Protein AF-A0A9D7H8Z6-F1 (afdb_monomer)

Secondary structure (DSSP, 8-state):
---------------------------SSHHHHHHHHHHHHS--TT-SS-SSS--SSS--IIIIIIHHHHHHHTHHHH-STTSGGG---SSHHHHHH-B-SS-TT-SSS---SGGG--SHHHHHHTT-B-SSTTGGGSHHHHHHHHHHHH--TT---HHHHHTTTT-TTTT------STTHHHHHHTSTT-SSSTTSPPPPHHHHHHHHHHHHTT-----HHHHHHHHS-S-HHHHHHHHHHHHSS-HHHHHHHHHHHHHHTTSEEE---STTT-S-EEEEEEES-SSSS--B---SSTTS--SS--EEEEEE--SPPBTTS--EEE-SHHHHHHHHHHHSS--PPPSS-S---TT--HHHHTTTS-HHHHHHHHHHTHHHHHHHHHHTT-SS-HHHHTTS-SEEEEEEB-TTT-HHHH-TTTT-SSSGGG-SSS--HHHHHHHHHHHHHHHHHH-TT-B-GGGB--GGGT-GGGEEEEEEETTEEEEEES--SSPPS-EEEE-HHHHHHHHIIIIIS--TTS-HHHHHHHHHHHHHHHHHHHHHHHHTS-HHHHHHHHHHHS-SS---S--S---TT--B---S--SSSHHHHHHHHHHHHH-HHHH--SBTT--TTSPPPPPPSS--SHHHHHHHHHGGGSTT-TTTTTS-SEEEEEEE-SS-EEEEEEEEE--BS-S-TTT-SSTTB-TTT-EEEEEES---S---EEEEEEGGGHHHHHHHHTS-HHHHHHHHHHHB--TT-THHHHHHHHHHHHHHHH-GGG--B---TTPPPPTTTS-----

pLDDT: mean 84.65, std 17.03, range [24.58, 98.62]

Nearest PDB structures (foldseek):
  2hpw-assembly1_A  TM=4.944E-01  e=7.925E+00  Clytia gregaria
  2awj-assembly1_A  TM=4.797E-01  e=8.733E+00  Aequorea victoria
  7s7v-assembly3_C  TM=4.028E-01  e=8.319E+00  Thermoanaerobacter sp. X513

Sequence (788 aa):
MSRFALSLAAVLALGAAALTTACQSSGETDDAEEGALRKRESASLFRPGNRFAGWGGEHDRYLDDVQPLLGKRCVTCHGCSSSPCQLKLTSFEGVKRGSNPHGFFSTQGPPTRLKDGVTEADWTAKGFYSVVTGGDQSIMSKLVAHGKQHNAPGFDLAPAYSIYAQRAELLAFACVDQAGELDERLAKKGTGMPLGLPALTDDEAGVLLRWLKDGAEGPSEANQKTLERPRDEAKVAEWESFLNDGDARWHHAMQYVYEHVFFGKFHFDDSAKGRGDFFELVRARERTGPIHELVTEAPGDDPGAPYFFRLKKFTPLVSAKDHIVFNADASLMARWKALFGGDWAAPTAPSRGRAGQNPFAFFEAIPAPARYQFMLDNAHALIDAMVKGDVCTGSQATSAIRDRFFTVFMKPSSDPSAKDPKLGRASYEHLDPTDPSPMRDAALEEAFEQALRREKPEGLSESDIWDGDKKDKNAWVTVLRHDTNSSAHQGPAGQLADTVWVLDYANFERLYYALVALYKPWGPMGQKATAWQTMAQVRSHSEDLFLMLMPEGKRDELRKSFTPGFSTPAATPMRGAGYPSAVQDLDGARPVAHMVSKLRTYLGPEIARGDGLEGDPMVALPASPARIATPADADAALALLAAKSTALAAVLPEVTWLTVDTGNEKLRYTLVANRIFGSSRRTVDAESVHRPELDSVSVIRGRRGGFPQLFLTVPMAQLAAFVAAANGAPAERAALRTKYEIARNSPAFWATLDEEHERAIKDEPLHAGIIDTSAYVWPLELQPSRGR

Structure (mmCIF, N/CA/C/O backbone):
data_AF-A0A9D7H8Z6-F1
#
_entry.id   AF-A0A9D7H8Z6-F1
#
loop_
_atom_site.group_PDB
_atom_site.id
_atom_site.type_symbol
_atom_site.label_atom_id
_atom_site.label_alt_id
_atom_site.label_comp_id
_atom_site.label_asym_id
_atom_site.label_entity_id
_atom_site.label_seq_id
_atom_site.pdbx_PDB_ins_code
_atom_site.Cartn_x
_atom_site.Cartn_y
_atom_site.Cartn_z
_atom_site.occupancy
_atom_site.B_iso_or_equiv
_atom_site.auth_seq_id
_atom_site.auth_comp_id
_atom_site.auth_asym_id
_atom_site.auth_atom_id
_atom_site.pdbx_PDB_model_num
ATOM 1 N N . MET A 1 1 ? -45.265 -2.126 -46.407 1.00 32.84 1 MET A N 1
ATOM 2 C CA . MET A 1 1 ? -46.324 -3.141 -46.199 1.00 32.84 1 MET A CA 1
ATOM 3 C C . MET A 1 1 ? -46.424 -3.356 -44.690 1.00 32.84 1 MET A C 1
ATOM 5 O O . MET A 1 1 ? -45.373 -3.543 -44.110 1.00 32.84 1 MET A O 1
ATOM 9 N N . SER A 1 2 ? -47.531 -3.348 -43.952 1.00 29.50 2 SER A N 1
ATOM 10 C CA . SER A 1 2 ? -48.916 -2.888 -44.099 1.00 29.50 2 SER A CA 1
ATOM 11 C C . SER A 1 2 ? -49.628 -3.274 -42.780 1.00 29.50 2 SER A C 1
ATOM 13 O O . SER A 1 2 ? -49.865 -4.461 -42.624 1.00 29.50 2 SER A O 1
ATOM 15 N N . ARG A 1 3 ? -50.012 -2.287 -41.937 1.00 30.69 3 ARG A N 1
ATOM 16 C CA . ARG A 1 3 ? -51.230 -2.227 -41.059 1.00 30.69 3 ARG A CA 1
ATOM 17 C C . ARG A 1 3 ? -51.390 -3.304 -39.941 1.00 30.69 3 ARG A C 1
ATOM 19 O O . ARG A 1 3 ? -50.877 -4.397 -40.086 1.00 30.69 3 ARG A O 1
ATOM 26 N N . PHE A 1 4 ? -52.074 -3.120 -38.798 1.00 27.94 4 PHE A N 1
ATOM 27 C CA . PHE A 1 4 ? -53.003 -2.110 -38.216 1.00 27.94 4 PHE A CA 1
ATOM 28 C C . PHE A 1 4 ? -52.621 -1.842 -36.721 1.00 27.94 4 PHE A C 1
ATOM 30 O O . PHE A 1 4 ? -51.819 -2.608 -36.201 1.00 27.94 4 PHE A O 1
ATOM 37 N N . ALA A 1 5 ? -53.081 -0.861 -35.915 1.00 30.89 5 ALA A N 1
ATOM 38 C CA . ALA A 1 5 ? -53.926 0.356 -36.023 1.00 30.89 5 ALA A CA 1
ATOM 39 C C . ALA A 1 5 ? -55.239 0.387 -35.169 1.00 30.89 5 ALA A C 1
ATOM 41 O O . ALA A 1 5 ? -56.229 -0.211 -35.573 1.00 30.89 5 ALA A O 1
ATOM 42 N N . LEU A 1 6 ? -55.246 1.228 -34.105 1.00 28.03 6 LEU A N 1
ATOM 43 C CA . LEU A 1 6 ? -56.374 1.694 -33.236 1.00 28.03 6 LEU A CA 1
ATOM 44 C C . LEU A 1 6 ? -57.021 0.646 -32.280 1.00 28.03 6 LEU A C 1
ATOM 46 O O . LEU A 1 6 ? -56.835 -0.545 -32.490 1.00 28.03 6 LEU A O 1
ATOM 50 N N . SER A 1 7 ? -57.718 0.970 -31.168 1.00 25.56 7 SER A N 1
ATOM 51 C CA . SER A 1 7 ? -58.305 2.216 -30.578 1.00 25.56 7 SER A CA 1
ATOM 52 C C . SER A 1 7 ? -58.086 2.210 -29.038 1.00 25.56 7 SER A C 1
ATOM 54 O O . SER A 1 7 ? -57.935 1.133 -28.479 1.00 25.56 7 SER A O 1
ATOM 56 N N . LEU A 1 8 ? -57.949 3.289 -28.251 1.00 25.30 8 LEU A N 1
ATOM 57 C CA . LEU A 1 8 ? -58.784 4.479 -27.967 1.00 25.30 8 LEU A CA 1
ATOM 58 C C . LEU A 1 8 ? -60.210 4.206 -27.423 1.00 25.30 8 LEU A C 1
ATOM 60 O O . LEU A 1 8 ? -61.132 3.941 -28.188 1.00 25.30 8 LEU A O 1
ATOM 64 N N . ALA A 1 9 ? -60.385 4.372 -26.107 1.00 24.91 9 ALA A N 1
ATOM 65 C CA . ALA A 1 9 ? -61.652 4.589 -25.391 1.00 24.91 9 ALA A CA 1
ATOM 66 C C . ALA A 1 9 ? -61.365 5.444 -24.122 1.00 24.91 9 ALA A C 1
ATOM 68 O O . ALA A 1 9 ? -60.196 5.733 -23.855 1.00 24.91 9 ALA A O 1
ATOM 69 N N . ALA A 1 10 ? -62.381 5.935 -23.393 1.00 25.06 10 ALA A N 1
ATOM 70 C CA . ALA A 1 10 ? -62.211 7.046 -22.433 1.00 25.06 10 ALA A CA 1
ATOM 71 C C . ALA A 1 10 ? -63.343 7.180 -21.374 1.00 25.06 10 ALA A C 1
ATOM 73 O O . ALA A 1 10 ? -64.328 6.453 -21.439 1.00 25.06 10 ALA A O 1
ATOM 74 N N . VAL A 1 11 ? -63.224 8.216 -20.516 1.00 26.03 11 VAL A N 1
ATOM 75 C CA . VAL A 1 11 ? -64.275 8.891 -19.697 1.00 26.03 11 VAL A CA 1
ATOM 76 C C . VAL A 1 11 ? -64.539 8.393 -18.255 1.00 26.03 11 VAL A C 1
ATOM 78 O O . VAL A 1 11 ? -65.222 7.408 -18.014 1.00 26.03 11 VAL A O 1
ATOM 81 N N . LEU A 1 12 ? -64.025 9.195 -17.306 1.00 26.05 12 LEU A N 1
ATOM 82 C CA . LEU A 1 12 ? -64.660 9.797 -16.107 1.00 26.05 12 LEU A CA 1
ATOM 83 C C . LEU A 1 12 ? -65.990 9.242 -15.537 1.00 26.05 12 LEU A C 1
ATOM 85 O O . LEU A 1 12 ? -67.002 9.241 -16.230 1.00 26.05 12 LEU A O 1
ATOM 89 N N . ALA A 1 13 ? -66.047 9.119 -14.201 1.00 24.58 13 ALA A N 1
ATOM 90 C CA . ALA A 1 13 ? -67.107 9.721 -13.365 1.00 24.58 13 ALA A CA 1
ATOM 91 C C . ALA A 1 13 ? -66.670 9.850 -11.884 1.00 24.58 13 ALA A C 1
ATOM 93 O O . ALA A 1 13 ? -65.931 9.008 -11.381 1.00 24.58 13 ALA A O 1
ATOM 94 N N . LEU A 1 14 ? -67.129 10.900 -11.187 1.00 27.36 14 LEU A N 1
ATOM 95 C CA . LEU A 1 14 ? -66.925 11.099 -9.741 1.00 27.36 14 LEU A CA 1
ATOM 96 C C . LEU A 1 14 ? -67.995 10.368 -8.908 1.00 27.36 14 LEU A C 1
ATOM 98 O O . LEU A 1 14 ? -69.137 10.236 -9.343 1.00 27.36 14 LEU A O 1
ATOM 102 N N . GLY A 1 15 ? -67.664 10.038 -7.656 1.00 24.73 15 GLY A N 1
ATOM 103 C CA . GLY A 1 15 ? -68.623 9.707 -6.595 1.00 24.73 15 GLY A CA 1
ATOM 104 C C . GLY A 1 15 ? -68.024 10.030 -5.223 1.00 24.73 15 GLY A C 1
ATOM 105 O O . GLY A 1 15 ? -66.882 9.662 -4.962 1.00 24.73 15 GLY A O 1
ATOM 106 N N . ALA A 1 16 ? -68.748 10.761 -4.371 1.00 27.06 16 ALA A N 1
ATOM 107 C CA . ALA A 1 16 ? -68.214 11.325 -3.128 1.00 27.06 16 ALA A CA 1
ATOM 108 C C . ALA A 1 16 ? -68.903 10.790 -1.858 1.00 27.06 16 ALA A C 1
ATOM 110 O O . ALA A 1 16 ? -70.111 10.586 -1.851 1.00 27.06 16 ALA A O 1
ATOM 111 N N . ALA A 1 17 ? -68.104 10.701 -0.786 1.00 26.88 17 ALA A N 1
ATOM 112 C CA . ALA A 1 17 ? -68.449 10.800 0.640 1.00 26.88 17 ALA A CA 1
ATOM 113 C C . ALA A 1 17 ? -69.484 9.842 1.284 1.00 26.88 17 ALA A C 1
ATOM 115 O O . ALA A 1 17 ? -70.683 9.959 1.062 1.00 26.88 17 ALA A O 1
ATOM 116 N N . ALA A 1 18 ? -69.020 9.074 2.284 1.00 27.56 18 ALA A N 1
ATOM 117 C CA . ALA A 1 18 ? -69.579 9.058 3.650 1.00 27.56 18 ALA A CA 1
ATOM 118 C C . ALA A 1 18 ? -68.586 8.401 4.641 1.00 27.56 18 ALA A C 1
ATOM 120 O O . ALA A 1 18 ? -67.803 7.540 4.247 1.00 27.56 18 ALA A O 1
ATOM 121 N N . LEU A 1 19 ? -68.600 8.815 5.916 1.00 31.56 19 LEU A N 1
ATOM 122 C CA . LEU A 1 19 ? -67.718 8.287 6.972 1.00 31.56 19 LEU A CA 1
ATOM 123 C C . LEU A 1 19 ? -68.309 7.054 7.674 1.00 31.56 19 LEU A C 1
ATOM 125 O O . LEU A 1 19 ? -69.493 7.057 7.998 1.00 31.56 19 LEU A O 1
ATOM 129 N N . THR A 1 20 ? -67.441 6.135 8.113 1.00 28.88 20 THR A N 1
ATOM 130 C CA . THR A 1 20 ? -67.606 5.401 9.387 1.00 28.88 20 THR A CA 1
ATOM 131 C C . THR A 1 20 ? -66.249 5.169 10.052 1.00 28.88 20 THR A C 1
ATOM 133 O O . THR A 1 20 ? -65.306 4.722 9.406 1.00 28.88 20 THR A O 1
ATOM 136 N N . THR A 1 21 ? -66.155 5.456 11.349 1.00 31.75 21 THR A N 1
ATOM 137 C CA . THR A 1 21 ? -64.965 5.264 12.197 1.00 31.75 21 THR A CA 1
ATOM 138 C C . THR A 1 21 ? -64.833 3.832 12.722 1.00 31.75 21 THR A C 1
ATOM 140 O O . THR A 1 21 ? -65.803 3.304 13.262 1.00 31.75 21 THR A O 1
ATOM 143 N N . ALA A 1 22 ? -63.622 3.268 12.693 1.00 24.67 22 ALA A N 1
ATOM 144 C CA . ALA A 1 22 ? -63.207 2.119 13.506 1.00 24.67 22 ALA A CA 1
ATOM 145 C C . ALA A 1 22 ? -61.688 2.184 13.787 1.00 24.67 22 ALA A C 1
ATOM 147 O O . ALA A 1 22 ? -60.951 2.845 13.057 1.00 24.67 22 ALA A O 1
ATOM 148 N N . CYS A 1 23 ? -61.238 1.561 14.879 1.00 25.12 23 CYS A N 1
ATOM 149 C CA . CYS A 1 23 ? -59.942 1.832 15.514 1.00 25.12 23 CYS A CA 1
ATOM 150 C C . CYS A 1 23 ? -58.774 0.909 15.102 1.00 25.12 23 CYS A C 1
ATOM 152 O O . CYS A 1 23 ? -58.964 -0.286 14.923 1.00 25.12 23 CYS A O 1
ATOM 154 N N . GLN A 1 24 ? -57.568 1.492 15.193 1.00 26.86 24 GLN A N 1
ATOM 155 C CA . GLN A 1 24 ? -56.313 0.933 15.743 1.00 26.86 24 GLN A CA 1
ATOM 156 C C . GLN A 1 24 ? -55.455 -0.125 15.000 1.00 26.86 24 GLN A C 1
ATOM 158 O O . GLN A 1 24 ? -55.911 -1.161 14.538 1.00 26.86 24 GLN A O 1
ATOM 163 N N . SER A 1 25 ? -54.143 0.164 15.086 1.00 32.00 25 SER A N 1
ATOM 164 C CA . SER A 1 25 ? -52.954 -0.715 15.148 1.00 32.00 25 SER A CA 1
ATOM 165 C C . SER A 1 25 ? -52.559 -1.603 13.956 1.00 32.00 25 SER A C 1
ATOM 167 O O . SER A 1 25 ? -52.935 -2.770 13.914 1.00 32.00 25 SER A O 1
ATOM 169 N N . SER A 1 26 ? -51.636 -1.092 13.125 1.00 31.23 26 SER A N 1
ATOM 170 C CA . SER A 1 26 ? -50.592 -1.870 12.413 1.00 31.23 26 SER A CA 1
ATOM 171 C C . SER A 1 26 ? -49.531 -0.952 11.753 1.00 31.23 26 SER A C 1
ATOM 173 O O . SER A 1 26 ? -49.283 -1.059 10.558 1.00 31.23 26 SER A O 1
ATOM 175 N N . GLY A 1 27 ? -48.987 0.038 12.481 1.00 32.22 27 GLY A N 1
ATOM 176 C CA . GLY A 1 27 ? -48.266 1.177 11.871 1.00 32.22 27 GLY A CA 1
ATOM 177 C C . GLY A 1 27 ? -46.807 1.416 12.283 1.00 32.22 27 GLY A C 1
ATOM 178 O O . GLY A 1 27 ? -46.262 2.436 11.891 1.00 32.22 27 GLY A O 1
ATOM 179 N N . GLU A 1 28 ? -46.185 0.547 13.088 1.00 32.75 28 GLU A N 1
ATOM 180 C CA . GLU A 1 28 ? -44.805 0.764 13.587 1.00 32.75 28 GLU A CA 1
ATOM 181 C C . GLU A 1 28 ? -43.831 -0.390 13.280 1.00 32.75 28 GLU A C 1
ATOM 183 O O . GLU A 1 28 ? -42.628 -0.239 13.474 1.00 32.75 28 GLU A O 1
ATOM 188 N N . THR A 1 29 ? -44.315 -1.531 12.777 1.00 32.59 29 THR A N 1
ATOM 189 C CA . THR A 1 29 ? -43.463 -2.664 12.367 1.00 32.59 29 THR A CA 1
ATOM 190 C C . THR A 1 29 ? -42.980 -2.523 10.932 1.00 32.59 29 THR A C 1
ATOM 192 O O . THR A 1 29 ? -41.791 -2.686 10.672 1.00 32.59 29 THR A O 1
ATOM 195 N N . ASP A 1 30 ? -43.875 -2.166 10.013 1.00 31.88 30 ASP A N 1
ATOM 196 C CA . ASP A 1 30 ? -43.598 -2.237 8.577 1.00 31.88 30 ASP A CA 1
ATOM 197 C C . ASP A 1 30 ? -42.647 -1.118 8.131 1.00 31.88 30 ASP A C 1
ATOM 199 O O . ASP A 1 30 ? -41.687 -1.398 7.426 1.00 31.88 30 ASP A O 1
ATOM 203 N N . ASP A 1 31 ? -42.799 0.118 8.627 1.00 32.66 31 ASP A N 1
ATOM 204 C CA . ASP A 1 31 ? -41.833 1.204 8.369 1.00 32.66 31 ASP A CA 1
ATOM 205 C C . ASP A 1 31 ? -40.447 0.918 8.989 1.00 32.66 31 ASP A C 1
ATOM 207 O O . ASP A 1 31 ? -39.415 1.367 8.476 1.00 32.66 31 ASP A O 1
ATOM 211 N N . ALA A 1 32 ? -40.396 0.149 10.084 1.00 35.22 32 ALA A N 1
ATOM 212 C CA . ALA A 1 32 ? -39.147 -0.264 10.720 1.00 35.22 32 ALA A CA 1
ATOM 213 C C . ALA A 1 32 ? -38.464 -1.407 9.949 1.00 35.22 32 ALA A C 1
ATOM 215 O O . ALA A 1 32 ? -37.249 -1.352 9.745 1.00 35.22 32 ALA A O 1
ATOM 216 N N . GLU A 1 33 ? -39.219 -2.399 9.465 1.00 30.69 33 GLU A N 1
ATOM 217 C CA . GLU A 1 33 ? -38.701 -3.441 8.574 1.00 30.69 33 GLU A CA 1
ATOM 218 C C . GLU A 1 33 ? -38.321 -2.878 7.203 1.00 30.69 33 GLU A C 1
ATOM 220 O O . GLU A 1 33 ? -37.232 -3.178 6.722 1.00 30.69 33 GLU A O 1
ATOM 225 N N . GLU A 1 34 ? -39.126 -2.009 6.589 1.00 27.33 34 GLU A N 1
ATOM 226 C CA . GLU A 1 34 ? -38.803 -1.395 5.298 1.00 27.33 34 GLU A CA 1
ATOM 227 C C . GLU A 1 34 ? -37.613 -0.426 5.427 1.00 27.33 34 GLU A C 1
ATOM 229 O O . GLU A 1 34 ? -36.725 -0.402 4.572 1.00 27.33 34 GLU A O 1
ATOM 234 N N . GLY A 1 35 ? -37.507 0.306 6.541 1.00 27.38 35 GLY A N 1
ATOM 235 C CA . GLY A 1 35 ? -36.325 1.098 6.890 1.00 27.38 35 GLY A CA 1
ATOM 236 C C . GLY A 1 35 ? -35.071 0.247 7.140 1.00 27.38 35 GLY A C 1
ATOM 237 O O . GLY A 1 35 ? -33.969 0.624 6.725 1.00 27.38 35 GLY A O 1
ATOM 238 N N . ALA A 1 36 ? -35.217 -0.925 7.766 1.00 32.25 36 ALA A N 1
ATOM 239 C CA . ALA A 1 36 ? -34.134 -1.889 7.952 1.00 32.25 36 ALA A CA 1
ATOM 240 C C . ALA A 1 36 ? -33.733 -2.572 6.633 1.00 32.25 36 ALA A C 1
ATOM 242 O O . ALA A 1 36 ? -32.542 -2.750 6.381 1.00 32.25 36 ALA A O 1
ATOM 243 N N . LEU A 1 37 ? -34.687 -2.889 5.756 1.00 28.94 37 LEU A N 1
ATOM 244 C CA . LEU A 1 37 ? -34.466 -3.442 4.418 1.00 28.94 37 LEU A CA 1
ATOM 245 C C . LEU A 1 37 ? -33.762 -2.426 3.509 1.00 28.94 37 LEU A C 1
ATOM 247 O O . LEU A 1 37 ? -32.746 -2.759 2.903 1.00 28.94 37 LEU A O 1
ATOM 251 N N . ARG A 1 38 ? -34.179 -1.155 3.513 1.00 30.91 38 ARG A N 1
ATOM 252 C CA . ARG A 1 38 ? -33.474 -0.076 2.795 1.00 30.91 38 ARG A CA 1
ATOM 253 C C . ARG A 1 38 ? -32.050 0.152 3.336 1.00 30.91 38 ARG A C 1
ATOM 255 O O . ARG A 1 38 ? -31.137 0.405 2.552 1.00 30.91 38 ARG A O 1
ATOM 262 N N . LYS A 1 39 ? -31.802 -0.033 4.644 1.00 39.66 39 LYS A N 1
ATOM 263 C CA . LYS A 1 39 ? -30.432 -0.115 5.209 1.00 39.66 39 LYS A CA 1
ATOM 264 C C . LYS A 1 39 ? -29.680 -1.393 4.798 1.00 39.66 39 LYS A C 1
ATOM 266 O O . LYS A 1 39 ? -28.458 -1.361 4.644 1.00 39.66 39 LYS A O 1
ATOM 271 N N . ARG A 1 40 ? -30.364 -2.522 4.590 1.00 44.59 40 ARG A N 1
ATOM 272 C CA . ARG A 1 40 ? -29.764 -3.763 4.059 1.00 44.59 40 ARG A CA 1
ATOM 273 C C . ARG A 1 40 ? -29.348 -3.620 2.586 1.00 44.59 40 ARG A C 1
ATOM 275 O O . ARG A 1 40 ? -28.379 -4.257 2.185 1.00 44.59 40 ARG A O 1
ATOM 282 N N . GLU A 1 41 ? -29.949 -2.719 1.810 1.00 49.88 41 GLU A N 1
ATOM 283 C CA . GLU A 1 41 ? -29.552 -2.461 0.413 1.00 49.88 41 GLU A CA 1
ATOM 284 C C . GLU A 1 41 ? -28.366 -1.494 0.224 1.00 49.88 41 GLU A C 1
ATOM 286 O O . GLU A 1 41 ? -27.719 -1.526 -0.827 1.00 49.88 41 GLU A O 1
ATOM 291 N N . SER A 1 42 ? -28.033 -0.651 1.209 1.00 63.72 42 SER A N 1
ATOM 292 C CA . SER A 1 42 ? -26.869 0.244 1.106 1.00 63.72 42 SER A CA 1
ATOM 293 C C . SER A 1 42 ? -25.545 -0.510 1.266 1.00 63.72 42 SER A C 1
ATOM 295 O O . SER A 1 42 ? -25.426 -1.392 2.117 1.00 63.72 42 SER A O 1
ATOM 297 N N . ALA A 1 43 ? -24.531 -0.122 0.492 1.00 73.31 43 ALA A N 1
ATOM 298 C CA . ALA A 1 43 ? -23.180 -0.670 0.584 1.00 73.31 43 ALA A CA 1
ATOM 299 C C . ALA A 1 43 ? -22.523 -0.422 1.956 1.00 73.31 43 ALA A C 1
ATOM 301 O O . ALA A 1 43 ? -22.744 0.614 2.580 1.00 73.31 43 ALA A O 1
ATOM 302 N N . SER A 1 44 ? -21.701 -1.366 2.421 1.00 83.31 44 SER A N 1
ATOM 303 C CA . SER A 1 44 ? -21.026 -1.301 3.718 1.00 83.31 44 SER A CA 1
ATOM 304 C C . SER A 1 44 ? -19.731 -2.119 3.735 1.00 83.31 44 SER A C 1
ATOM 306 O O . SER A 1 44 ? -19.743 -3.330 3.515 1.00 83.31 44 SER A O 1
ATOM 308 N N . LEU A 1 45 ? -18.615 -1.480 4.107 1.00 86.19 45 LEU A N 1
ATOM 309 C CA . LEU A 1 45 ? -17.312 -2.142 4.291 1.00 86.19 45 LEU A CA 1
ATOM 310 C C . LEU A 1 45 ? -17.308 -3.196 5.405 1.00 86.19 45 LEU A C 1
ATOM 312 O O . LEU A 1 45 ? -16.380 -3.995 5.497 1.00 86.19 45 LEU A O 1
ATOM 316 N N . PHE A 1 46 ? -18.334 -3.184 6.253 1.00 88.25 46 PHE A N 1
ATOM 317 C CA . PHE A 1 46 ? -18.443 -4.024 7.437 1.00 88.25 46 PHE A CA 1
ATOM 318 C C . PHE A 1 46 ? -19.201 -5.335 7.175 1.00 88.25 46 PHE A C 1
ATOM 320 O O . PHE A 1 46 ? -19.386 -6.116 8.101 1.00 88.25 46 PHE A O 1
ATOM 327 N N . ARG A 1 47 ? -19.630 -5.603 5.932 1.00 81.44 47 ARG A N 1
ATOM 328 C CA . ARG A 1 47 ? -20.288 -6.864 5.553 1.00 81.44 47 ARG A CA 1
ATOM 329 C C . ARG A 1 47 ? -19.276 -7.917 5.084 1.00 81.44 47 ARG A C 1
ATOM 331 O O . ARG A 1 47 ? -18.508 -7.629 4.162 1.00 81.44 47 ARG A O 1
ATOM 338 N N . PRO A 1 48 ? -19.289 -9.134 5.660 1.00 76.00 48 PRO A N 1
ATOM 339 C CA . PRO A 1 48 ? -18.527 -10.273 5.146 1.00 76.00 48 PRO A CA 1
ATOM 340 C C . PRO A 1 48 ? -18.959 -10.668 3.733 1.00 76.00 48 PRO A C 1
ATOM 342 O O . PRO A 1 48 ? -20.108 -10.457 3.349 1.00 76.00 48 PRO A O 1
ATOM 345 N N . GLY A 1 49 ? -18.054 -11.279 2.967 1.00 61.41 49 GLY A N 1
ATOM 346 C CA . GLY A 1 49 ? -18.358 -11.978 1.708 1.00 61.41 49 GLY A CA 1
ATOM 347 C C . GLY A 1 49 ? -18.824 -11.140 0.514 1.00 61.41 49 GLY A C 1
ATOM 348 O O . GLY A 1 49 ? -18.666 -11.605 -0.610 1.00 61.41 49 GLY A O 1
ATOM 349 N N . ASN A 1 50 ? -19.354 -9.929 0.714 1.00 62.53 50 ASN A N 1
ATOM 350 C CA . ASN A 1 50 ? -19.541 -8.914 -0.320 1.00 62.53 50 ASN A CA 1
ATOM 351 C C . ASN A 1 50 ? -19.819 -7.529 0.304 1.00 62.53 50 ASN A C 1
ATOM 353 O O . ASN A 1 50 ? -20.781 -7.342 1.045 1.00 62.53 50 ASN A O 1
ATOM 357 N N . ARG A 1 51 ? -19.004 -6.523 -0.029 1.00 67.62 51 ARG A N 1
ATOM 358 C CA . ARG A 1 51 ? -19.098 -5.168 0.555 1.00 67.62 51 ARG A CA 1
ATOM 359 C C . ARG A 1 51 ? -20.317 -4.351 0.087 1.00 67.62 51 ARG A C 1
ATOM 361 O O . ARG A 1 51 ? -20.645 -3.345 0.710 1.00 67.62 51 ARG A O 1
ATOM 368 N N . PHE A 1 52 ? -20.990 -4.730 -1.002 1.00 68.06 52 PHE A N 1
ATOM 369 C CA . PHE A 1 52 ? -21.963 -3.855 -1.686 1.00 68.06 52 PHE A CA 1
ATOM 370 C C . PHE A 1 52 ? -23.381 -4.435 -1.797 1.00 68.06 52 PHE A C 1
ATOM 372 O O . PHE A 1 52 ? -24.289 -3.751 -2.265 1.00 68.06 52 PHE A O 1
ATOM 379 N N . ALA A 1 53 ? -23.592 -5.667 -1.331 1.00 66.12 53 ALA A N 1
ATOM 380 C CA . ALA A 1 53 ? -24.901 -6.285 -1.112 1.00 66.12 53 ALA A CA 1
ATOM 381 C C . ALA A 1 53 ? -24.764 -7.396 -0.052 1.00 66.12 53 ALA A C 1
ATOM 383 O O . ALA A 1 53 ? -23.646 -7.795 0.253 1.00 66.12 53 ALA A O 1
ATOM 384 N N . GLY A 1 54 ? -25.867 -7.891 0.517 1.00 67.69 54 GLY A N 1
ATOM 385 C CA . GLY A 1 54 ? -25.826 -8.924 1.565 1.00 67.69 54 GLY A CA 1
ATOM 386 C C . GLY A 1 54 ? -25.068 -10.202 1.166 1.00 67.69 54 GLY A C 1
ATOM 387 O O . GLY A 1 54 ? -24.954 -10.535 -0.016 1.00 67.69 54 GLY A O 1
ATOM 388 N N . TRP A 1 55 ? -24.561 -10.932 2.162 1.00 77.75 55 TRP A N 1
ATOM 389 C CA . TRP A 1 55 ? -23.818 -12.182 1.955 1.00 77.75 55 TRP A CA 1
ATOM 390 C C . TRP A 1 55 ? -24.708 -13.357 1.504 1.00 77.75 55 TRP A C 1
ATOM 392 O O . TRP A 1 55 ? -24.199 -14.315 0.931 1.00 77.75 55 TRP A O 1
ATOM 402 N N . GLY A 1 56 ? -26.033 -13.235 1.656 1.00 75.81 56 GLY A N 1
ATOM 403 C CA . GLY A 1 56 ? -27.023 -14.014 0.901 1.00 75.81 56 GLY A CA 1
ATOM 404 C C . GLY A 1 56 ? -27.660 -15.209 1.616 1.00 75.81 56 GLY A C 1
ATOM 405 O O . GLY A 1 56 ? -28.396 -15.944 0.961 1.00 75.81 56 GLY A O 1
ATOM 406 N N . GLY A 1 57 ? -27.395 -15.416 2.909 1.00 80.25 57 GLY A N 1
ATOM 407 C CA . GLY A 1 57 ? -28.085 -16.420 3.728 1.00 80.25 57 GLY A CA 1
ATOM 408 C C . GLY A 1 57 ? -29.153 -15.841 4.657 1.00 80.25 57 GLY A C 1
ATOM 409 O O . GLY A 1 57 ? -29.528 -14.671 4.558 1.00 80.25 57 GLY A O 1
ATOM 410 N N . GLU A 1 58 ? -29.653 -16.697 5.547 1.00 86.06 58 GLU A N 1
ATOM 411 C CA . GLU A 1 58 ? -30.577 -16.325 6.623 1.00 86.06 58 GLU A CA 1
ATOM 412 C C . GLU A 1 58 ? -29.853 -15.538 7.721 1.00 86.06 58 GLU A C 1
ATOM 414 O O . GLU A 1 58 ? -28.631 -15.601 7.824 1.00 86.06 58 GLU A O 1
ATOM 419 N N . HIS A 1 59 ? -30.600 -14.806 8.553 1.00 90.12 59 HIS A N 1
ATOM 420 C CA . HIS A 1 59 ? -30.000 -13.962 9.587 1.00 90.12 59 HIS A CA 1
ATOM 421 C C . HIS A 1 59 ? -29.076 -14.761 10.520 1.00 90.12 59 HIS A C 1
ATOM 423 O O . HIS A 1 59 ? -29.488 -15.748 11.134 1.00 90.12 59 HIS A O 1
ATOM 429 N N . ASP A 1 60 ? -27.835 -14.299 10.642 1.00 91.88 60 ASP A N 1
ATOM 430 C CA . ASP A 1 60 ? -26.793 -14.926 11.441 1.00 91.88 60 ASP A CA 1
ATOM 431 C C . ASP A 1 60 ? -26.190 -13.900 12.401 1.00 91.88 60 ASP A C 1
ATOM 433 O O . ASP A 1 60 ? -25.603 -12.900 11.984 1.00 91.88 60 ASP A O 1
ATOM 437 N N . ARG A 1 61 ? -26.310 -14.160 13.706 1.00 94.06 61 ARG A N 1
ATOM 438 C CA . ARG A 1 61 ? -25.845 -13.255 14.766 1.00 94.06 61 ARG A CA 1
ATOM 439 C C . ARG A 1 61 ? -24.372 -12.868 14.608 1.00 94.06 61 ARG A C 1
ATOM 441 O O . ARG A 1 61 ? -24.005 -11.726 14.896 1.00 94.06 61 ARG A O 1
ATOM 448 N N . TYR A 1 62 ? -23.512 -13.791 14.170 1.00 94.88 62 TYR A N 1
ATOM 449 C CA . TYR A 1 62 ? -22.108 -13.454 13.975 1.00 94.88 62 TYR A CA 1
ATOM 450 C C . TYR A 1 62 ? -21.921 -12.588 12.725 1.00 94.88 62 TYR A C 1
ATOM 452 O O . TYR A 1 62 ? -21.262 -11.552 12.804 1.00 94.88 62 TYR A O 1
ATOM 460 N N . LEU A 1 63 ? -22.492 -12.978 11.581 1.00 92.88 63 LEU A N 1
ATOM 461 C CA . LEU A 1 63 ? -22.247 -12.289 10.303 1.00 92.88 63 LEU A CA 1
ATOM 462 C C . LEU A 1 63 ? -22.958 -10.934 10.178 1.00 92.88 63 LEU A C 1
ATOM 464 O O . LEU A 1 63 ? -22.412 -10.040 9.529 1.00 92.88 63 LEU A O 1
ATOM 468 N N . ASP A 1 64 ? -24.131 -10.772 10.796 1.00 91.06 64 ASP A N 1
ATOM 469 C CA . ASP A 1 64 ? -24.970 -9.575 10.660 1.00 91.06 64 ASP A CA 1
ATOM 470 C C . ASP A 1 64 ? -24.829 -8.574 11.818 1.00 91.06 64 ASP A C 1
ATOM 472 O O . ASP A 1 64 ? -24.926 -7.369 11.576 1.00 91.06 64 ASP A O 1
ATOM 476 N N . ASP A 1 65 ? -24.561 -9.033 13.050 1.00 93.25 65 ASP A N 1
ATOM 477 C CA . ASP A 1 65 ? -24.481 -8.150 14.227 1.00 93.25 65 ASP A CA 1
ATOM 478 C C . ASP A 1 65 ? -23.039 -7.971 14.729 1.00 93.25 65 ASP A C 1
ATOM 480 O O . ASP A 1 65 ? -22.555 -6.848 14.901 1.00 93.25 65 ASP A O 1
ATOM 484 N N . VAL A 1 66 ? -22.327 -9.078 14.974 1.00 96.81 66 VAL A N 1
ATOM 485 C CA . VAL A 1 66 ? -21.012 -9.057 15.640 1.00 96.81 66 VAL A CA 1
ATOM 486 C C . VAL A 1 66 ? -19.898 -8.644 14.684 1.00 96.81 66 VAL A C 1
ATOM 488 O O . VAL A 1 66 ? -19.155 -7.703 14.966 1.00 96.81 66 VAL A O 1
ATOM 491 N N . GLN A 1 67 ? -19.758 -9.326 13.548 1.00 95.38 67 GLN A N 1
ATOM 492 C CA . GLN A 1 67 ? -18.676 -9.092 12.596 1.00 95.38 67 GLN A CA 1
ATOM 493 C C . GLN A 1 67 ? -18.704 -7.675 12.006 1.00 95.38 67 GLN A C 1
ATOM 495 O O . GLN A 1 67 ? -17.619 -7.089 11.899 1.00 95.38 67 GLN A O 1
ATOM 500 N N . PRO A 1 68 ? -19.870 -7.063 11.701 1.00 93.75 68 PRO A N 1
ATOM 501 C CA . PRO A 1 68 ? -19.910 -5.676 11.262 1.00 93.75 68 PRO A CA 1
ATOM 502 C C . PRO A 1 68 ? -19.482 -4.701 12.356 1.00 93.75 68 PRO A C 1
ATOM 504 O O . PRO A 1 68 ? -18.744 -3.758 12.076 1.00 93.75 68 PRO A O 1
ATOM 507 N N . LEU A 1 69 ? -19.846 -4.955 13.616 1.00 96.00 69 LEU A N 1
ATOM 508 C CA . LEU A 1 69 ? -19.399 -4.141 14.744 1.00 96.00 69 LEU A CA 1
ATOM 509 C C . LEU A 1 69 ? -17.888 -4.274 15.004 1.00 96.00 69 LEU A C 1
ATOM 511 O O . LEU A 1 69 ? -17.198 -3.263 15.173 1.00 96.00 69 LEU A O 1
ATOM 515 N N . LEU A 1 70 ? -17.346 -5.496 14.955 1.00 96.69 70 LEU A N 1
ATOM 516 C CA . LEU A 1 70 ? -15.898 -5.724 14.971 1.00 96.69 70 LEU A CA 1
ATOM 517 C C . LEU A 1 70 ? -15.224 -4.975 13.812 1.00 96.69 70 LEU A C 1
ATOM 519 O O . LEU A 1 70 ? -14.209 -4.316 14.028 1.00 96.69 70 LEU A O 1
ATOM 523 N N . GLY A 1 71 ? -15.818 -4.988 12.615 1.00 94.25 71 GLY A N 1
ATOM 524 C CA . GLY A 1 71 ? -15.400 -4.179 11.468 1.00 94.25 71 GLY A CA 1
ATOM 525 C C . GLY A 1 71 ? -15.317 -2.685 11.790 1.00 94.25 71 GLY A C 1
ATOM 526 O O . GLY A 1 71 ? -14.283 -2.049 11.587 1.00 94.25 71 GLY A O 1
ATOM 527 N N . LYS A 1 72 ? -16.400 -2.149 12.355 1.00 93.75 72 LYS A N 1
ATOM 528 C CA . LYS A 1 72 ? -16.622 -0.722 12.610 1.00 93.75 72 LYS A CA 1
ATOM 529 C C . LYS A 1 72 ? -15.773 -0.132 13.748 1.00 93.75 72 LYS A C 1
ATOM 531 O O . LYS A 1 72 ? -15.573 1.082 13.801 1.00 93.75 72 LYS A O 1
ATOM 536 N N . ARG A 1 73 ? -15.314 -0.960 14.697 1.00 95.81 73 ARG A N 1
ATOM 537 C CA . ARG A 1 73 ? -14.674 -0.494 15.950 1.00 95.81 73 ARG A CA 1
ATOM 538 C C . ARG A 1 73 ? -13.352 -1.176 16.300 1.00 95.81 73 ARG A C 1
ATOM 540 O O . ARG A 1 73 ? -12.564 -0.605 17.049 1.00 95.81 73 ARG A O 1
ATOM 547 N N . CYS A 1 74 ? -13.085 -2.373 15.776 1.00 95.88 74 CYS A N 1
ATOM 548 C CA . CYS A 1 74 ? -11.937 -3.192 16.182 1.00 95.88 74 CYS A CA 1
ATOM 549 C C . CYS A 1 74 ? -10.971 -3.485 15.024 1.00 95.88 74 CYS A C 1
ATOM 551 O O . CYS A 1 74 ? -9.761 -3.367 15.203 1.00 95.88 74 CYS A O 1
ATOM 553 N N . VAL A 1 75 ? -11.469 -3.795 13.821 1.00 94.81 75 VAL A N 1
ATOM 554 C CA . VAL A 1 75 ? -10.669 -4.046 12.601 1.00 94.81 75 VAL A CA 1
ATOM 555 C C . VAL A 1 75 ? -9.862 -2.814 12.177 1.00 94.81 75 VAL A C 1
ATOM 557 O O . VAL A 1 75 ? -8.761 -2.964 11.648 1.00 94.81 75 VAL A O 1
ATOM 560 N N . THR A 1 76 ? -10.323 -1.613 12.543 1.00 93.00 76 THR A N 1
ATOM 561 C CA . THR A 1 76 ? -9.553 -0.357 12.455 1.00 93.00 76 THR A CA 1
ATOM 562 C C . THR A 1 76 ? -8.194 -0.404 13.169 1.00 93.00 76 THR A C 1
ATOM 564 O O . THR A 1 76 ? -7.357 0.441 12.911 1.00 93.00 76 THR A O 1
ATOM 567 N N . CYS A 1 77 ? -7.930 -1.390 14.035 1.00 90.94 77 CYS A N 1
ATOM 568 C CA . CYS A 1 77 ? -6.587 -1.709 14.547 1.00 90.94 77 CYS A CA 1
ATOM 569 C C . CYS A 1 77 ? -6.203 -3.180 14.265 1.00 90.94 77 CYS A C 1
ATOM 571 O O . CYS A 1 77 ? -5.052 -3.489 13.951 1.00 90.94 77 CYS A O 1
ATOM 573 N N . HIS A 1 78 ? -7.179 -4.090 14.314 1.00 93.38 78 HIS A N 1
ATOM 574 C CA . HIS A 1 78 ? -7.039 -5.549 14.215 1.00 93.38 78 HIS A CA 1
ATOM 575 C C . HIS A 1 78 ? -7.300 -6.124 12.807 1.00 93.38 78 HIS A C 1
ATOM 577 O O . HIS A 1 78 ? -7.763 -7.254 12.657 1.00 93.38 78 HIS A O 1
ATOM 583 N N . GLY A 1 79 ? -7.057 -5.336 11.758 1.00 89.94 79 GLY A N 1
ATOM 584 C CA . GLY A 1 79 ? -7.311 -5.733 10.370 1.00 89.94 79 GLY A CA 1
ATOM 585 C C . GLY A 1 79 ? -6.240 -6.590 9.687 1.00 89.94 79 GLY A C 1
ATOM 586 O O . GLY A 1 79 ? -6.518 -7.140 8.628 1.00 89.94 79 GLY A O 1
ATOM 587 N N . CYS A 1 80 ? -5.032 -6.720 10.246 1.00 84.62 80 CYS A N 1
ATOM 588 C CA . CYS A 1 80 ? -3.868 -7.253 9.527 1.00 84.62 80 CYS A CA 1
ATOM 589 C C . CYS A 1 80 ? -3.220 -8.475 10.189 1.00 84.62 80 CYS A C 1
ATOM 591 O O . CYS A 1 80 ? -3.425 -8.747 11.368 1.00 84.62 80 CYS A O 1
ATOM 593 N N . SER A 1 81 ? -2.381 -9.188 9.433 1.00 79.25 81 SER A N 1
ATOM 594 C CA . SER A 1 81 ? -1.490 -10.242 9.931 1.00 79.25 81 SER A CA 1
ATOM 595 C C . SER A 1 81 ? -0.533 -9.724 11.026 1.00 79.25 81 SER A C 1
ATOM 597 O O . SER A 1 81 ? -0.365 -10.388 12.046 1.00 79.25 81 SER A O 1
ATOM 599 N N . SER A 1 82 ? 0.001 -8.500 10.883 1.00 78.12 82 SER A N 1
ATOM 600 C CA . SER A 1 82 ? 0.864 -7.836 11.881 1.00 78.12 82 SER A CA 1
ATOM 601 C C . SER A 1 82 ? 0.119 -6.932 12.883 1.00 78.12 82 SER A C 1
ATOM 603 O O . SER A 1 82 ? 0.727 -6.050 13.486 1.00 78.12 82 SER A O 1
ATOM 605 N N . SER A 1 83 ? -1.197 -7.109 13.055 1.00 86.62 83 SER A N 1
ATOM 606 C CA . SER A 1 83 ? -1.993 -6.352 14.037 1.00 86.62 83 SER A CA 1
ATOM 607 C C . SER A 1 83 ? -1.549 -6.602 15.495 1.00 86.62 83 SER A C 1
ATOM 609 O O . SER A 1 83 ? -0.808 -7.555 15.754 1.00 86.62 83 SER A O 1
ATOM 611 N N . PRO A 1 84 ? -1.993 -5.774 16.468 1.00 87.25 84 PRO A N 1
ATOM 612 C CA . PRO A 1 84 ? -1.572 -5.884 17.867 1.00 87.25 84 PRO A CA 1
ATOM 613 C C . PRO A 1 84 ? -1.765 -7.304 18.414 1.00 87.25 84 PRO A C 1
ATOM 615 O O . PRO A 1 84 ? -2.860 -7.860 18.305 1.00 87.25 84 PRO A O 1
ATOM 618 N N . CYS A 1 85 ? -0.701 -7.888 18.975 1.00 89.31 85 CYS A N 1
ATOM 619 C CA . CYS A 1 85 ? -0.667 -9.273 19.470 1.00 89.31 85 CYS A CA 1
ATOM 620 C C . CYS A 1 85 ? -1.128 -10.326 18.437 1.00 89.31 85 CYS A C 1
ATOM 622 O O . CYS A 1 85 ? -1.779 -11.306 18.787 1.00 89.31 85 CYS A O 1
ATOM 624 N N . GLN A 1 86 ? -0.889 -10.082 17.141 1.00 90.06 86 GLN A N 1
ATOM 625 C CA . GLN A 1 86 ? -1.398 -10.869 16.004 1.00 90.06 86 GLN A CA 1
ATOM 626 C C . GLN A 1 86 ? -2.927 -11.106 15.996 1.00 90.06 86 GLN A C 1
ATOM 628 O O . GLN A 1 86 ? -3.421 -11.908 15.197 1.00 90.06 86 GLN A O 1
ATOM 633 N N . LEU A 1 87 ? -3.704 -10.411 16.834 1.00 93.31 87 LEU A N 1
ATOM 634 C CA . LEU A 1 87 ? -5.152 -10.581 16.899 1.00 93.31 87 LEU A CA 1
ATOM 635 C C . LEU A 1 87 ? -5.776 -9.951 15.648 1.00 93.31 87 LEU A C 1
ATOM 637 O O . LEU A 1 87 ? -5.727 -8.729 15.478 1.00 93.31 87 LEU A O 1
ATOM 641 N N . LYS A 1 88 ? -6.349 -10.789 14.777 1.00 93.44 88 LYS A N 1
ATOM 642 C CA . LYS A 1 88 ? -6.974 -10.393 13.506 1.00 93.44 88 LYS A CA 1
ATOM 643 C C . LYS A 1 88 ? -8.481 -10.632 13.595 1.00 93.44 88 LYS A C 1
ATOM 645 O O . LYS A 1 88 ? -8.907 -11.758 13.803 1.00 93.44 88 LYS A O 1
ATOM 650 N N . LEU A 1 89 ? -9.286 -9.580 13.453 1.00 95.50 89 LEU A N 1
ATOM 651 C CA . LEU A 1 89 ? -10.738 -9.601 13.716 1.00 95.50 89 LEU A CA 1
ATOM 652 C C . LEU A 1 89 ? -11.592 -9.458 12.439 1.00 95.50 89 LEU A C 1
ATOM 654 O O . LEU A 1 89 ? -12.760 -9.078 12.504 1.00 95.50 89 LEU A O 1
ATOM 658 N N . THR A 1 90 ? -11.009 -9.727 11.266 1.00 94.00 90 THR A N 1
ATOM 659 C CA . THR A 1 90 ? -11.690 -9.616 9.962 1.00 94.00 90 THR A CA 1
ATOM 660 C C . THR A 1 90 ? -12.569 -10.816 9.608 1.00 94.00 90 THR A C 1
ATOM 662 O O . THR A 1 90 ? -13.341 -10.724 8.658 1.00 94.00 90 THR A O 1
ATOM 665 N N . SER A 1 91 ? -12.456 -11.930 10.332 1.00 94.00 91 SER A N 1
ATOM 666 C CA . SER A 1 91 ? -13.261 -13.143 10.155 1.00 94.00 91 SER A CA 1
ATOM 667 C C . SER A 1 91 ? -13.408 -13.894 11.483 1.00 94.00 91 SER A C 1
ATOM 669 O O . SER A 1 91 ? -12.595 -13.715 12.395 1.00 94.00 91 SER A O 1
ATOM 671 N N . PHE A 1 92 ? -14.401 -14.788 11.578 1.00 94.38 92 PHE A N 1
ATOM 672 C CA . PHE A 1 92 ? -14.571 -15.661 12.748 1.00 94.38 92 PHE A CA 1
ATOM 673 C C . PHE A 1 92 ? -13.360 -16.577 12.981 1.00 94.38 92 PHE A C 1
ATOM 675 O O . PHE A 1 92 ? -12.960 -16.814 14.115 1.00 94.38 92 PHE A O 1
ATOM 682 N N . GLU A 1 93 ? -12.719 -17.038 11.907 1.00 93.06 93 GLU A N 1
ATOM 683 C CA . GLU A 1 93 ? -11.461 -17.788 11.959 1.00 93.06 93 GLU A CA 1
ATOM 684 C C . GLU A 1 93 ? -10.356 -17.003 12.692 1.00 93.06 93 GLU A C 1
ATOM 686 O O . GLU A 1 93 ? -9.674 -17.549 13.559 1.00 93.06 93 GLU A O 1
ATOM 691 N N . GLY A 1 94 ? -10.225 -15.701 12.414 1.00 94.38 94 GLY A N 1
ATOM 692 C CA . GLY A 1 94 ? -9.277 -14.824 13.103 1.00 94.38 94 GLY A CA 1
ATOM 693 C C . GLY A 1 94 ? -9.622 -14.584 14.578 1.00 94.38 94 GLY A C 1
ATOM 694 O O . GLY A 1 94 ? -8.724 -14.580 15.422 1.00 94.38 94 GLY A O 1
ATOM 695 N N . VAL A 1 95 ? -10.916 -14.474 14.908 1.00 95.25 95 VAL A N 1
ATOM 696 C CA . VAL A 1 95 ? -11.405 -14.444 16.300 1.00 95.25 95 VAL A CA 1
ATOM 697 C C . VAL A 1 95 ? -11.022 -15.731 17.035 1.00 95.25 95 VAL A C 1
ATOM 699 O O . VAL A 1 95 ? -10.455 -15.661 18.126 1.00 95.25 95 VAL A O 1
ATOM 702 N N . LYS A 1 96 ? -11.292 -16.895 16.429 1.00 93.50 96 LYS A N 1
ATOM 703 C CA . LYS A 1 96 ? -10.981 -18.221 16.984 1.00 93.50 96 LYS A CA 1
ATOM 704 C C . LYS A 1 96 ? -9.488 -18.462 17.161 1.00 93.50 96 LYS A C 1
ATOM 706 O O . LYS A 1 96 ? -9.089 -19.055 18.158 1.00 93.50 96 LYS A O 1
ATOM 711 N N . ARG A 1 97 ? -8.668 -17.996 16.215 1.00 94.31 97 ARG A N 1
ATOM 712 C CA . ARG A 1 97 ? -7.207 -18.025 16.333 1.00 94.31 97 ARG A CA 1
ATOM 713 C C . ARG A 1 97 ? -6.734 -17.271 17.576 1.00 94.31 97 ARG A C 1
ATOM 715 O O . ARG A 1 97 ? -5.798 -17.718 18.225 1.00 94.31 97 ARG A O 1
ATOM 722 N N . GLY A 1 98 ? -7.367 -16.148 17.910 1.00 94.38 98 GLY A N 1
ATOM 723 C CA . GLY A 1 98 ? -7.052 -15.381 19.110 1.00 94.38 98 GLY A CA 1
ATOM 724 C C . GLY A 1 98 ? -5.761 -14.560 19.004 1.00 94.38 98 GLY A C 1
ATOM 725 O O . GLY A 1 98 ? -5.445 -13.997 17.954 1.00 94.38 98 GLY A O 1
ATOM 726 N N . SER A 1 99 ? -5.055 -14.440 20.126 1.00 94.19 99 SER A N 1
ATOM 727 C CA . SER A 1 99 ? -3.927 -13.525 20.351 1.00 94.19 99 SER A CA 1
ATOM 728 C C . SER A 1 99 ? -2.620 -14.292 20.576 1.00 94.19 99 SER A C 1
ATOM 730 O O . SER A 1 99 ? -2.643 -15.425 21.042 1.00 94.19 99 SER A O 1
ATOM 732 N N . ASN A 1 100 ? -1.478 -13.687 20.248 1.00 91.12 100 ASN A N 1
ATOM 733 C CA . ASN A 1 100 ? -0.135 -14.258 20.375 1.00 91.12 100 ASN A CA 1
ATOM 734 C C . ASN A 1 100 ? 0.864 -13.146 20.761 1.00 91.12 100 ASN A C 1
ATOM 736 O O . ASN A 1 100 ? 0.861 -12.092 20.115 1.00 91.12 100 ASN A O 1
ATOM 740 N N . PRO A 1 101 ? 1.713 -13.332 21.790 1.00 86.06 101 PRO A N 1
ATOM 741 C CA . PRO A 1 101 ? 2.635 -12.291 22.241 1.00 86.06 101 PRO A CA 1
ATOM 742 C C . PRO A 1 101 ? 3.897 -12.199 21.369 1.00 86.06 101 PRO A C 1
ATOM 744 O O . PRO A 1 101 ? 4.607 -11.193 21.394 1.00 86.06 101 PRO A O 1
ATOM 747 N N . HIS A 1 102 ? 4.189 -13.225 20.565 1.00 82.25 102 HIS A N 1
ATOM 748 C CA . HIS A 1 102 ? 5.297 -13.197 19.623 1.00 82.25 102 HIS A CA 1
ATOM 749 C C . HIS A 1 102 ? 4.944 -12.294 18.435 1.00 82.25 102 HIS A C 1
ATOM 751 O O . HIS A 1 102 ? 3.861 -12.382 17.858 1.00 82.25 102 HIS A O 1
ATOM 757 N N . GLY A 1 103 ? 5.867 -11.417 18.037 1.00 75.50 103 GLY A N 1
ATOM 758 C CA . GLY A 1 103 ? 5.658 -10.549 16.879 1.00 75.50 103 GLY A CA 1
ATOM 759 C C . GLY A 1 103 ? 5.614 -11.342 15.569 1.00 75.50 103 GLY A C 1
ATOM 760 O O . GLY A 1 103 ? 6.378 -12.287 15.393 1.00 75.50 103 GLY A O 1
ATOM 761 N N . PHE A 1 104 ? 4.792 -10.907 14.609 1.00 78.94 104 PHE A N 1
ATOM 762 C CA . PHE A 1 104 ? 4.700 -11.508 13.264 1.00 78.94 104 PHE A CA 1
ATOM 763 C C . PHE A 1 104 ? 6.052 -11.550 12.514 1.00 78.94 104 PHE A C 1
ATOM 765 O O . PHE A 1 104 ? 6.283 -12.408 11.668 1.00 78.94 104 PHE A O 1
ATOM 772 N N . PHE A 1 105 ? 6.976 -10.648 12.867 1.00 75.31 105 PHE A N 1
ATOM 773 C CA . PHE A 1 105 ? 8.342 -10.593 12.335 1.00 75.31 105 PHE A CA 1
ATOM 774 C C . PHE A 1 105 ? 9.376 -11.377 13.163 1.00 75.31 105 PHE A C 1
ATOM 776 O O . PHE A 1 105 ? 10.578 -11.227 12.919 1.00 75.31 105 PHE A O 1
ATOM 783 N N . SER A 1 106 ? 8.942 -12.169 14.151 1.00 72.75 106 SER A N 1
ATOM 784 C CA . SER A 1 106 ? 9.818 -13.040 14.943 1.00 72.75 106 SER A CA 1
ATOM 785 C C . SER A 1 106 ? 10.629 -13.940 14.018 1.00 72.75 106 SER A C 1
ATOM 787 O O . SER A 1 106 ? 10.076 -14.587 13.138 1.00 72.75 106 SER A O 1
ATOM 789 N N . THR A 1 107 ? 11.942 -14.008 14.232 1.00 70.50 107 THR A N 1
ATOM 790 C CA . THR A 1 107 ? 12.841 -14.919 13.502 1.00 70.50 107 THR A CA 1
ATOM 791 C C . THR A 1 107 ? 12.831 -16.341 14.076 1.00 70.50 107 THR A C 1
ATOM 793 O O . THR A 1 107 ? 13.667 -17.163 13.701 1.00 70.50 107 THR A O 1
ATOM 796 N N . GLN A 1 108 ? 11.937 -16.616 15.031 1.00 64.50 108 GLN A N 1
ATOM 797 C CA . GLN A 1 108 ? 11.772 -17.899 15.704 1.00 64.50 108 GLN A CA 1
ATOM 798 C C . GLN A 1 108 ? 10.287 -18.272 15.700 1.00 64.50 108 GLN A C 1
ATOM 800 O O . GLN A 1 108 ? 9.507 -17.739 16.491 1.00 64.50 108 GLN A O 1
ATOM 805 N N . GLY A 1 109 ? 9.902 -19.167 14.789 1.00 71.38 109 GLY A N 1
ATOM 806 C CA . GLY A 1 109 ? 8.552 -19.724 14.704 1.00 71.38 109 GLY A CA 1
ATOM 807 C C . GLY A 1 109 ? 8.169 -20.188 13.291 1.00 71.38 109 GLY A C 1
ATOM 808 O O . GLY A 1 109 ? 8.779 -19.748 12.316 1.00 71.38 109 GLY A O 1
ATOM 809 N N . PRO A 1 110 ? 7.172 -21.084 13.165 1.00 81.44 110 PRO A N 1
ATOM 810 C CA . PRO A 1 110 ? 6.523 -21.390 11.890 1.00 81.44 110 PRO A CA 1
ATOM 811 C C . PRO A 1 110 ? 5.668 -20.200 11.403 1.00 81.44 110 PRO A C 1
ATOM 813 O O . PRO A 1 110 ? 5.340 -19.321 12.202 1.00 81.44 110 PRO A O 1
ATOM 816 N N . PRO A 1 111 ? 5.234 -20.179 10.129 1.00 86.50 111 PRO A N 1
ATOM 817 C CA . PRO A 1 111 ? 4.358 -19.129 9.607 1.00 86.50 111 PRO A CA 1
ATOM 818 C C . PRO A 1 111 ? 2.993 -19.073 10.329 1.00 86.50 111 PRO A C 1
ATOM 820 O O . PRO A 1 111 ? 2.464 -20.097 10.787 1.00 86.50 111 PRO A O 1
ATOM 823 N N . THR A 1 112 ? 2.428 -17.863 10.441 1.00 89.00 112 THR A N 1
ATOM 824 C CA . THR A 1 112 ? 1.206 -17.551 11.218 1.00 89.00 112 THR A CA 1
ATOM 825 C C . THR A 1 112 ? 0.170 -16.702 10.459 1.00 89.00 112 THR A C 1
ATOM 827 O O . THR A 1 112 ? -0.657 -16.022 11.075 1.00 89.00 112 THR A O 1
ATOM 830 N N . ARG A 1 113 ? 0.151 -16.726 9.121 1.00 88.75 113 ARG A N 1
ATOM 831 C CA . ARG A 1 113 ? -0.992 -16.219 8.329 1.00 88.75 113 ARG A CA 1
ATOM 832 C C . ARG A 1 113 ? -2.205 -17.109 8.620 1.00 88.75 113 ARG A C 1
ATOM 834 O O . ARG A 1 113 ? -2.023 -18.250 9.023 1.00 88.75 113 ARG A O 1
ATOM 841 N N . LEU A 1 114 ? -3.435 -16.629 8.409 1.00 88.25 114 LEU A N 1
ATOM 842 C CA . LEU A 1 114 ? -4.650 -17.413 8.722 1.00 88.25 114 LEU A CA 1
ATOM 843 C C . LEU A 1 114 ? -4.639 -18.811 8.069 1.00 88.25 114 LEU A C 1
ATOM 845 O O . LEU A 1 114 ? -4.848 -19.803 8.743 1.00 88.25 114 LEU A O 1
ATOM 849 N N . LYS A 1 115 ? -4.196 -18.921 6.815 1.00 88.56 115 LYS A N 1
ATOM 850 C CA . LYS A 1 115 ? -4.065 -20.209 6.115 1.00 88.56 115 LYS A CA 1
ATOM 851 C C . LYS A 1 115 ? -2.985 -21.180 6.627 1.00 88.56 115 LYS A C 1
ATOM 853 O O . LYS A 1 115 ? -2.887 -22.285 6.107 1.00 88.56 115 LYS A O 1
ATOM 858 N N . ASP A 1 116 ? -2.161 -20.800 7.607 1.00 89.69 116 ASP A N 1
ATOM 859 C CA . ASP A 1 116 ? -1.079 -21.651 8.131 1.00 89.69 116 ASP A CA 1
ATOM 860 C C . ASP A 1 116 ? -1.516 -22.573 9.293 1.00 89.69 116 ASP A C 1
ATOM 862 O O . ASP A 1 116 ? -0.669 -23.248 9.886 1.00 89.69 116 ASP A O 1
ATOM 866 N N . GLY A 1 117 ? -2.807 -22.602 9.637 1.00 88.44 117 GLY A N 1
ATOM 867 C CA . GLY A 1 117 ? -3.431 -23.507 10.611 1.00 88.44 117 GLY A CA 1
ATOM 868 C C . GLY A 1 117 ? -4.935 -23.624 10.342 1.00 88.44 117 GLY A C 1
ATOM 869 O O . GLY A 1 117 ? -5.517 -22.715 9.761 1.00 88.44 117 GLY A O 1
ATOM 870 N N . VAL A 1 118 ? -5.573 -24.737 10.720 1.00 86.19 118 VAL A N 1
ATOM 871 C CA . VAL A 1 118 ? -6.995 -24.998 10.391 1.00 86.19 118 VAL A CA 1
ATOM 872 C C . VAL A 1 118 ? -7.853 -25.363 11.608 1.00 86.19 118 VAL A C 1
ATOM 874 O O . VAL A 1 118 ? -9.080 -25.340 11.536 1.00 86.19 118 VAL A O 1
ATOM 877 N N . THR A 1 119 ? -7.230 -25.648 12.751 1.00 89.12 119 THR A N 1
ATOM 878 C CA . THR A 1 119 ? -7.887 -25.951 14.027 1.00 89.12 119 THR A CA 1
ATOM 879 C C . THR A 1 119 ? -7.370 -25.063 15.161 1.00 89.12 119 THR A C 1
ATOM 881 O O . THR A 1 119 ? -6.270 -24.518 15.105 1.00 89.12 119 THR A O 1
ATOM 884 N N . GLU A 1 120 ? -8.140 -24.957 16.248 1.00 87.62 120 GLU A N 1
ATOM 885 C CA . GLU A 1 120 ? -7.683 -24.306 17.488 1.00 87.62 120 GLU A CA 1
ATOM 886 C C . GLU A 1 120 ? -6.417 -24.963 18.058 1.00 87.62 120 GLU A C 1
ATOM 888 O O . GLU A 1 120 ? -5.551 -24.264 18.578 1.00 87.62 120 GLU A O 1
ATOM 893 N N . ALA A 1 121 ? -6.265 -26.283 17.898 1.00 91.56 121 ALA A N 1
ATOM 894 C CA . ALA A 1 121 ? -5.074 -27.007 18.332 1.00 91.56 121 ALA A CA 1
ATOM 895 C C . ALA A 1 121 ? -3.817 -26.578 17.553 1.00 91.56 121 ALA A C 1
ATOM 897 O O . ALA A 1 121 ? -2.764 -26.394 18.167 1.00 91.56 121 ALA A O 1
ATOM 898 N N . ASP A 1 122 ? -3.928 -26.341 16.239 1.00 92.25 122 ASP A N 1
ATOM 899 C CA . ASP A 1 122 ? -2.823 -25.809 15.425 1.00 92.25 122 ASP A CA 1
ATOM 900 C C . ASP A 1 122 ? -2.399 -24.416 15.912 1.00 92.25 122 ASP A C 1
ATOM 902 O O . ASP A 1 122 ? -1.208 -24.105 15.980 1.00 92.25 122 ASP A O 1
ATOM 906 N N . TRP A 1 123 ? -3.369 -23.574 16.281 1.00 93.38 123 TRP A N 1
ATOM 907 C CA . TRP A 1 123 ? -3.109 -22.230 16.797 1.00 93.38 123 TRP A CA 1
ATOM 908 C C . TRP A 1 123 ? -2.474 -22.255 18.187 1.00 93.38 123 TRP A C 1
ATOM 910 O O . TRP A 1 123 ? -1.466 -21.579 18.402 1.00 93.38 123 TRP A O 1
ATOM 920 N N . THR A 1 124 ? -2.977 -23.087 19.102 1.00 91.88 124 THR A N 1
ATOM 921 C CA . THR A 1 124 ? -2.363 -23.293 20.422 1.00 91.88 124 THR A CA 1
ATOM 922 C C . THR A 1 124 ? -0.933 -23.826 20.300 1.00 91.88 124 THR A C 1
ATOM 924 O O . THR A 1 124 ? -0.038 -23.327 20.979 1.00 91.88 124 THR A O 1
ATOM 927 N N . ALA A 1 125 ? -0.667 -24.757 19.375 1.00 91.44 125 ALA A N 1
ATOM 928 C CA . ALA A 1 125 ? 0.685 -25.252 19.100 1.00 91.44 125 ALA A CA 1
ATOM 929 C C . ALA A 1 125 ? 1.638 -24.169 18.543 1.00 91.44 125 ALA A C 1
ATOM 931 O O . ALA A 1 125 ? 2.851 -24.268 18.718 1.00 91.44 125 ALA A O 1
ATOM 932 N N . LYS A 1 126 ? 1.101 -23.113 17.914 1.00 91.00 126 LYS A N 1
ATOM 933 C CA . LYS A 1 126 ? 1.838 -21.915 17.464 1.00 91.00 126 LYS A CA 1
ATOM 934 C C . LYS A 1 126 ? 1.902 -20.797 18.525 1.00 91.00 126 LYS A C 1
ATOM 936 O O . LYS A 1 126 ? 2.327 -19.686 18.208 1.00 91.00 126 LYS A O 1
ATOM 941 N N . GLY A 1 127 ? 1.482 -21.058 19.766 1.00 91.12 127 GLY A N 1
ATOM 942 C CA . GLY A 1 127 ? 1.535 -20.098 20.877 1.00 91.12 127 GLY A CA 1
ATOM 943 C C . GLY A 1 127 ? 0.396 -19.073 20.910 1.00 91.12 127 GLY A C 1
ATOM 944 O O . GLY A 1 127 ? 0.524 -18.048 21.577 1.00 91.12 127 GLY A O 1
ATOM 945 N N . PHE A 1 128 ? -0.707 -19.314 20.194 1.00 94.25 128 PHE A N 1
ATOM 946 C CA . PHE A 1 128 ? -1.905 -18.483 20.317 1.00 94.25 128 PHE A CA 1
ATOM 947 C C . PHE A 1 128 ? -2.784 -18.906 21.505 1.00 94.25 128 PHE A C 1
ATOM 949 O O . PHE A 1 128 ? -2.902 -20.092 21.821 1.00 94.25 128 PHE A O 1
ATOM 956 N N . TYR A 1 129 ? -3.469 -17.934 22.108 1.00 94.88 129 TYR A N 1
ATOM 957 C CA . TYR A 1 129 ? -4.475 -18.127 23.152 1.00 94.88 129 TYR A CA 1
ATOM 958 C C . TYR A 1 129 ? -5.791 -17.416 22.808 1.00 94.88 129 TYR A C 1
ATOM 960 O O . TYR A 1 129 ? -5.819 -16.358 22.171 1.00 94.88 129 TYR A O 1
ATOM 968 N N . SER A 1 130 ? -6.905 -17.994 23.259 1.00 95.06 130 SER A N 1
ATOM 969 C CA . SER A 1 130 ? -8.236 -17.419 23.052 1.00 95.06 130 SER A CA 1
ATOM 970 C C . SER A 1 130 ? -8.431 -16.141 23.865 1.00 95.06 130 SER A C 1
ATOM 972 O O . SER A 1 130 ? -8.129 -16.088 25.057 1.00 95.06 130 SER A O 1
ATOM 974 N N . VAL A 1 131 ? -9.015 -15.124 23.228 1.00 95.81 131 VAL A N 1
ATOM 975 C CA . VAL A 1 131 ? -9.459 -13.888 23.893 1.00 95.81 131 VAL A CA 1
ATOM 976 C C . VAL A 1 131 ? -10.964 -13.871 24.184 1.00 95.81 131 VAL A C 1
ATOM 978 O O . VAL A 1 131 ? -11.430 -12.958 24.863 1.00 95.81 131 VAL A O 1
ATOM 981 N N . VAL A 1 132 ? -11.721 -14.864 23.699 1.00 96.31 132 VAL A N 1
ATOM 982 C CA . VAL A 1 132 ? -13.197 -14.927 23.789 1.00 96.31 132 VAL A CA 1
ATOM 983 C C . VAL A 1 132 ? -13.722 -16.033 24.713 1.00 96.31 132 VAL A C 1
ATOM 985 O O . VAL A 1 132 ? -14.861 -15.971 25.168 1.00 96.31 132 VAL A O 1
ATOM 988 N N . THR A 1 133 ? -12.895 -17.025 25.052 1.00 94.44 133 THR A N 1
ATOM 989 C CA . THR A 1 133 ? -13.276 -18.127 25.951 1.00 94.44 133 THR A CA 1
ATOM 990 C C . THR A 1 133 ? -13.477 -17.625 27.386 1.00 94.44 133 THR A C 1
ATOM 992 O O . THR A 1 133 ? -12.708 -16.801 27.877 1.00 94.44 133 THR A O 1
ATOM 995 N N . GLY A 1 134 ? -14.498 -18.145 28.077 1.00 94.06 134 GLY A N 1
ATOM 996 C CA . GLY A 1 134 ? -14.815 -17.791 29.469 1.00 94.06 134 GLY A CA 1
ATOM 997 C C . GLY A 1 134 ? -16.009 -16.847 29.648 1.00 94.06 134 GLY A C 1
ATOM 998 O O . GLY A 1 134 ? -16.268 -16.401 30.766 1.00 94.06 134 GLY A O 1
ATOM 999 N N . GLY A 1 135 ? -16.751 -16.539 28.580 1.00 95.19 135 GLY A N 1
ATOM 1000 C CA . GLY A 1 135 ? -17.990 -15.765 28.669 1.00 95.19 135 GLY A CA 1
ATOM 1001 C C . GLY A 1 135 ? -17.755 -14.337 29.158 1.00 95.19 135 GLY A C 1
ATOM 1002 O O . GLY A 1 135 ? -16.840 -13.651 28.692 1.00 95.19 135 GLY A O 1
ATOM 1003 N N . ASP A 1 136 ? -18.526 -13.928 30.170 1.00 95.00 136 ASP A N 1
ATOM 1004 C CA . ASP A 1 136 ? -18.360 -12.650 30.878 1.00 95.00 136 ASP A CA 1
ATOM 1005 C C . ASP A 1 136 ? -16.928 -12.456 31.432 1.00 95.00 136 ASP A C 1
ATOM 1007 O O . ASP A 1 136 ? -16.475 -11.319 31.573 1.00 95.00 136 ASP A O 1
ATOM 1011 N N . GLN A 1 137 ? -16.192 -13.543 31.714 1.00 95.19 137 GLN A N 1
ATOM 1012 C CA . GLN A 1 137 ? -14.817 -13.516 32.239 1.00 95.19 137 GLN A CA 1
ATOM 1013 C C . GLN A 1 137 ? -13.720 -13.538 31.163 1.00 95.19 137 GLN A C 1
ATOM 1015 O O . GLN A 1 137 ? -12.541 -13.452 31.514 1.00 95.19 137 GLN A O 1
ATOM 1020 N N . SER A 1 138 ? -14.080 -13.639 29.879 1.00 96.19 138 SER A N 1
ATOM 1021 C CA . SER A 1 138 ? -13.117 -13.620 28.771 1.00 96.19 138 SER A CA 1
ATOM 1022 C C . SER A 1 138 ? -12.306 -12.318 28.723 1.00 96.19 138 SER A C 1
ATOM 1024 O O . SER A 1 138 ? -12.767 -11.258 29.162 1.00 96.19 138 SER A O 1
ATOM 1026 N N . ILE A 1 139 ? -11.097 -12.385 28.152 1.00 96.75 139 ILE A N 1
ATOM 1027 C CA . ILE A 1 139 ? -10.197 -11.227 28.010 1.00 96.75 139 ILE A CA 1
ATOM 1028 C C . ILE A 1 139 ? -10.908 -10.095 27.253 1.00 96.75 139 ILE A C 1
ATOM 1030 O O . ILE A 1 139 ? -10.898 -8.946 27.696 1.00 96.75 139 ILE A O 1
ATOM 1034 N N . MET A 1 140 ? -11.580 -10.422 26.145 1.00 96.94 140 MET A N 1
ATOM 1035 C CA . MET A 1 140 ? -12.337 -9.459 25.349 1.00 96.94 140 MET A CA 1
ATOM 1036 C C . MET A 1 140 ? -13.516 -8.872 26.135 1.00 96.94 140 MET A C 1
ATOM 1038 O O . MET A 1 140 ? -13.677 -7.654 26.122 1.00 96.94 140 MET A O 1
ATOM 1042 N N . SER A 1 141 ? -14.290 -9.690 26.863 1.00 97.81 141 SER A N 1
ATOM 1043 C CA . SER A 1 141 ? -15.432 -9.209 27.661 1.00 97.81 141 SER A CA 1
ATOM 1044 C C . SER A 1 141 ? -14.981 -8.195 28.707 1.00 97.81 141 SER A C 1
ATOM 1046 O O . SER A 1 141 ? -15.459 -7.058 28.724 1.00 97.81 141 SER A O 1
ATOM 1048 N N . LYS A 1 142 ? -13.987 -8.566 29.525 1.00 97.88 142 LYS A N 1
ATOM 1049 C CA . LYS A 1 142 ? -13.444 -7.693 30.569 1.00 97.88 142 LYS A CA 1
ATOM 1050 C C . LYS A 1 142 ? -12.895 -6.385 29.992 1.00 97.88 142 LYS A C 1
ATOM 1052 O O . LYS A 1 142 ? -13.186 -5.318 30.526 1.00 97.88 142 LYS A O 1
ATOM 1057 N N . LEU A 1 143 ? -12.155 -6.435 28.879 1.00 97.19 143 LEU A N 1
ATOM 1058 C CA . LEU A 1 143 ? -11.618 -5.230 28.240 1.00 97.19 143 LEU A CA 1
ATOM 1059 C C . LEU A 1 143 ? -12.702 -4.335 27.620 1.00 97.19 143 LEU A C 1
ATOM 1061 O O . LEU A 1 143 ? -12.581 -3.113 27.717 1.00 97.19 143 LEU A O 1
ATOM 1065 N N . VAL A 1 144 ? -13.746 -4.900 27.003 1.00 97.81 144 VAL A N 1
ATOM 1066 C CA . VAL A 1 144 ? -14.875 -4.136 26.436 1.00 97.81 144 VAL A CA 1
ATOM 1067 C C . VAL A 1 144 ? -15.721 -3.506 27.543 1.00 97.81 144 VAL A C 1
ATOM 1069 O O . VAL A 1 144 ? -16.040 -2.321 27.463 1.00 97.81 144 VAL A O 1
ATOM 1072 N N . ALA A 1 145 ? -16.033 -4.249 28.609 1.00 98.12 145 ALA A N 1
ATOM 1073 C CA . ALA A 1 145 ? -16.763 -3.727 29.765 1.00 98.12 145 ALA A CA 1
ATOM 1074 C C . ALA A 1 145 ? -15.997 -2.582 30.454 1.00 98.12 145 ALA A C 1
ATOM 1076 O O . ALA A 1 145 ? -16.572 -1.534 30.751 1.00 98.12 145 ALA A O 1
ATOM 1077 N N . HIS A 1 146 ? -14.682 -2.739 30.625 1.00 97.75 146 HIS A N 1
ATOM 1078 C CA . HIS A 1 146 ? -13.807 -1.705 31.184 1.00 97.75 146 HIS A CA 1
ATOM 1079 C C . HIS A 1 146 ? -13.722 -0.461 30.296 1.00 97.75 146 HIS A C 1
ATOM 1081 O O . HIS A 1 146 ? -13.802 0.664 30.788 1.00 97.75 146 HIS A O 1
ATOM 1087 N N . GLY A 1 147 ? -13.621 -0.653 28.976 1.00 97.12 147 GLY A N 1
ATOM 1088 C CA . GLY A 1 147 ? -13.635 0.438 28.001 1.00 97.12 147 GLY A CA 1
ATOM 1089 C C . GLY A 1 147 ? -14.956 1.204 28.030 1.00 97.12 147 GLY A C 1
ATOM 1090 O O . GLY A 1 147 ? -14.952 2.429 28.120 1.00 97.12 147 GLY A O 1
ATOM 1091 N N . LYS A 1 148 ? -16.087 0.490 28.072 1.00 96.81 148 LYS A N 1
ATOM 1092 C CA . LYS A 1 148 ? -17.422 1.076 28.248 1.00 96.81 148 LYS A CA 1
ATOM 1093 C C . LYS A 1 148 ? -17.519 1.934 29.516 1.00 96.81 148 LYS A C 1
ATOM 1095 O O . LYS A 1 148 ? -18.068 3.030 29.475 1.00 96.81 148 LYS A O 1
ATOM 1100 N N . GLN A 1 149 ? -16.978 1.451 30.635 1.00 96.56 149 GLN A N 1
ATOM 1101 C CA . GLN A 1 149 ? -17.064 2.134 31.929 1.00 96.56 149 GLN A CA 1
ATOM 1102 C C . GLN A 1 149 ? -16.108 3.336 32.061 1.00 96.56 149 GLN A C 1
ATOM 1104 O O . GLN A 1 149 ? -16.397 4.263 32.822 1.00 96.56 149 GLN A O 1
ATOM 1109 N N . HIS A 1 150 ? -14.965 3.331 31.365 1.00 96.50 150 HIS A N 1
ATOM 1110 C CA . HIS A 1 150 ? -13.872 4.275 31.634 1.00 96.50 150 HIS A CA 1
ATOM 1111 C C . HIS A 1 150 ? -13.378 5.106 30.444 1.00 96.50 150 HIS A C 1
ATOM 1113 O O . HIS A 1 150 ? -12.688 6.097 30.684 1.00 96.50 150 HIS A O 1
ATOM 1119 N N . ASN A 1 151 ? -13.752 4.784 29.203 1.00 95.69 151 ASN A N 1
ATOM 1120 C CA . ASN A 1 151 ? -13.328 5.519 28.004 1.00 95.69 151 ASN A CA 1
ATOM 1121 C C . ASN A 1 151 ? -14.396 6.536 27.538 1.00 95.69 151 ASN A C 1
ATOM 1123 O O . ASN A 1 151 ? -14.570 6.767 26.339 1.00 95.69 151 ASN A O 1
ATOM 1127 N N . ALA A 1 152 ? -15.148 7.138 28.466 1.00 94.75 152 ALA A N 1
ATOM 1128 C CA . ALA A 1 152 ? -16.085 8.217 28.138 1.00 94.75 152 ALA A CA 1
ATOM 1129 C C . ALA A 1 152 ? -15.339 9.385 27.447 1.00 94.75 152 ALA A C 1
ATOM 1131 O O . ALA A 1 152 ? -14.204 9.669 27.833 1.00 94.75 152 ALA A O 1
ATOM 1132 N N . PRO A 1 153 ? -15.920 10.071 26.441 1.00 95.19 153 PRO A N 1
ATOM 1133 C CA . PRO A 1 153 ? -15.215 11.115 25.697 1.00 95.19 153 PRO A CA 1
ATOM 1134 C C . PRO A 1 153 ? -14.546 12.163 26.600 1.00 95.19 153 PRO A C 1
ATOM 1136 O O . PRO A 1 153 ? -15.148 12.654 27.552 1.00 95.19 153 PRO A O 1
ATOM 1139 N N . GLY A 1 154 ? -13.286 12.487 26.303 1.00 93.88 154 GLY A N 1
ATOM 1140 C CA . GLY A 1 154 ? -12.425 13.322 27.148 1.00 93.88 154 GLY A CA 1
ATOM 1141 C C . GLY A 1 154 ? -11.669 12.583 28.265 1.00 93.88 154 GLY A C 1
ATOM 1142 O O . GLY A 1 154 ? -10.990 13.242 29.049 1.00 93.88 154 GLY A O 1
ATOM 1143 N N . PHE A 1 155 ? -11.745 11.248 28.355 1.00 95.56 155 PHE A N 1
ATOM 1144 C CA . PHE A 1 155 ? -10.972 10.464 29.331 1.00 95.56 155 PHE A CA 1
ATOM 1145 C C . PHE A 1 155 ? -9.450 10.661 29.213 1.00 95.56 155 PHE A C 1
ATOM 1147 O O . PHE A 1 155 ? -8.924 10.958 28.138 1.00 95.56 155 PHE A O 1
ATOM 1154 N N . ASP A 1 156 ? -8.741 10.453 30.324 1.00 94.56 156 ASP A N 1
ATOM 1155 C CA . ASP A 1 156 ? -7.280 10.538 30.385 1.00 94.56 156 ASP A CA 1
ATOM 1156 C C . ASP A 1 156 ? -6.612 9.439 29.538 1.00 94.56 156 ASP A C 1
ATOM 1158 O O . ASP A 1 156 ? -6.860 8.243 29.717 1.00 94.56 156 ASP A O 1
ATOM 1162 N N . LEU A 1 157 ? -5.745 9.860 28.616 1.00 93.50 157 LEU A N 1
ATOM 1163 C CA . LEU A 1 157 ? -5.007 8.989 27.703 1.00 93.50 157 LEU A CA 1
ATOM 1164 C C . LEU A 1 157 ? -3.666 8.505 28.280 1.00 93.50 157 LEU A C 1
ATOM 1166 O O . LEU A 1 157 ? -3.111 7.541 27.750 1.00 93.50 157 LEU A O 1
ATOM 1170 N N . ALA A 1 158 ? -3.149 9.102 29.361 1.00 92.19 158 ALA A N 1
ATOM 1171 C CA . ALA A 1 158 ? -1.856 8.728 29.941 1.00 92.19 158 ALA A CA 1
ATOM 1172 C C . ALA A 1 158 ? -1.788 7.256 30.416 1.00 92.19 158 ALA A C 1
ATOM 1174 O O . ALA A 1 158 ? -0.791 6.582 30.128 1.00 92.19 158 ALA A O 1
ATOM 1175 N N . PRO A 1 159 ? -2.826 6.673 31.057 1.00 92.25 159 PRO A N 1
ATOM 1176 C CA . PRO A 1 159 ? -2.801 5.261 31.430 1.00 92.25 159 PRO A CA 1
ATOM 1177 C C . PRO A 1 159 ? -2.822 4.330 30.212 1.00 92.25 159 PRO A C 1
ATOM 1179 O O . PRO A 1 159 ? -2.126 3.313 30.218 1.00 92.25 159 PRO A O 1
ATOM 1182 N N . ALA A 1 160 ? -3.565 4.688 29.158 1.00 91.69 160 ALA A N 1
ATOM 1183 C CA . ALA A 1 160 ? -3.613 3.940 27.900 1.00 91.69 160 ALA A CA 1
ATOM 1184 C C . ALA A 1 160 ? -2.258 3.979 27.170 1.00 91.69 160 ALA A C 1
ATOM 1186 O O . ALA A 1 160 ? -1.779 2.944 26.708 1.00 91.69 160 ALA A O 1
ATOM 1187 N N . TYR A 1 161 ? -1.605 5.145 27.152 1.00 90.44 161 TYR A N 1
ATOM 1188 C CA . TYR A 1 161 ? -0.243 5.323 26.644 1.00 90.44 161 TYR A CA 1
ATOM 1189 C C . TYR A 1 161 ? 0.775 4.456 27.407 1.00 90.44 161 TYR A C 1
ATOM 1191 O O . TYR A 1 161 ? 1.666 3.853 26.807 1.00 90.44 161 TYR A O 1
ATOM 1199 N N . SER A 1 162 ? 0.613 4.316 28.731 1.00 86.88 162 SER A N 1
ATOM 1200 C CA . SER A 1 162 ? 1.540 3.543 29.575 1.00 86.88 162 SER A CA 1
ATOM 1201 C C . SER A 1 162 ? 1.657 2.055 29.204 1.00 86.88 162 SER A C 1
ATOM 1203 O O . SER A 1 162 ? 2.670 1.437 29.526 1.00 86.88 162 SER A O 1
ATOM 1205 N N . ILE A 1 163 ? 0.668 1.484 28.499 1.00 86.12 163 ILE A N 1
ATOM 1206 C CA . ILE A 1 163 ? 0.662 0.071 28.067 1.00 86.12 163 ILE A CA 1
ATOM 1207 C C . ILE A 1 163 ? 1.807 -0.236 27.091 1.00 86.12 163 ILE A C 1
ATOM 1209 O O . ILE A 1 163 ? 2.315 -1.350 27.070 1.00 86.12 163 ILE A O 1
ATOM 1213 N N . TYR A 1 164 ? 2.267 0.750 26.321 1.00 83.00 164 TYR A N 1
ATOM 1214 C CA . TYR A 1 164 ? 3.331 0.575 25.326 1.00 83.00 164 TYR A CA 1
ATOM 1215 C C . TYR A 1 164 ? 4.743 0.579 25.936 1.00 83.00 164 TYR A C 1
ATOM 1217 O O . TYR A 1 164 ? 5.732 0.668 25.210 1.00 83.00 164 TYR A O 1
ATOM 1225 N N . ALA A 1 165 ? 4.860 0.574 27.272 1.00 75.06 165 ALA A N 1
ATOM 1226 C CA . ALA A 1 165 ? 6.118 0.781 27.994 1.00 75.06 165 ALA A CA 1
ATOM 1227 C C . ALA A 1 165 ? 6.885 2.029 27.496 1.00 75.06 165 ALA A C 1
ATOM 1229 O O . ALA A 1 165 ? 8.101 2.002 27.330 1.00 75.06 165 ALA A O 1
ATOM 1230 N N . GLN A 1 166 ? 6.140 3.110 27.223 1.00 68.75 166 GLN A N 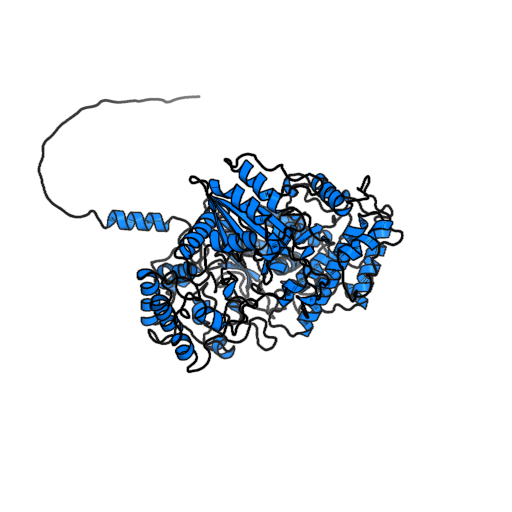1
ATOM 1231 C CA . GLN A 1 166 ? 6.612 4.374 26.632 1.00 68.75 166 GLN A CA 1
ATOM 1232 C C . GLN A 1 166 ? 7.165 4.282 25.194 1.00 68.75 166 GLN A C 1
ATOM 1234 O O . GLN A 1 166 ? 7.664 5.287 24.702 1.00 68.75 166 GLN A O 1
ATOM 1239 N N . ARG A 1 167 ? 7.020 3.137 24.507 1.00 73.75 167 ARG A N 1
ATOM 1240 C CA . ARG A 1 167 ? 7.432 2.915 23.106 1.00 73.75 167 ARG A CA 1
ATOM 1241 C C . ARG A 1 167 ? 6.243 2.851 22.141 1.00 73.75 167 ARG A C 1
ATOM 1243 O O . ARG A 1 167 ? 6.091 1.909 21.354 1.00 73.75 167 ARG A O 1
ATOM 1250 N N . ALA A 1 168 ? 5.333 3.814 22.266 1.00 77.25 168 ALA A N 1
ATOM 1251 C CA . ALA A 1 168 ? 4.092 3.847 21.493 1.00 77.25 168 ALA A CA 1
ATOM 1252 C C . ALA A 1 168 ? 4.337 4.161 20.008 1.00 77.25 168 ALA A C 1
ATOM 1254 O O . ALA A 1 168 ? 3.622 3.659 19.144 1.00 77.25 168 ALA A O 1
ATOM 1255 N N . GLU A 1 169 ? 5.379 4.937 19.720 1.00 69.25 169 GLU A N 1
ATOM 1256 C CA . GLU A 1 169 ? 5.897 5.249 18.386 1.00 69.25 169 GLU A CA 1
ATOM 1257 C C . GLU A 1 169 ? 6.387 4.007 17.626 1.00 69.25 169 GLU A C 1
ATOM 1259 O O . GLU A 1 169 ? 6.212 3.921 16.414 1.00 69.25 169 GLU A O 1
ATOM 1264 N N . LEU A 1 170 ? 6.900 2.993 18.333 1.00 71.19 170 LEU A N 1
ATOM 1265 C CA . LEU A 1 170 ? 7.291 1.709 17.740 1.00 71.19 170 LEU A CA 1
ATOM 1266 C C . LEU A 1 170 ? 6.128 0.714 17.608 1.00 71.19 170 LEU A C 1
ATOM 1268 O O . LEU A 1 170 ? 6.352 -0.421 17.185 1.00 71.19 170 LEU A O 1
ATOM 1272 N N . LEU A 1 171 ? 4.906 1.102 17.998 1.00 76.12 171 LEU A N 1
ATOM 1273 C CA . LEU A 1 171 ? 3.735 0.220 18.068 1.00 76.12 171 LEU A CA 1
ATOM 1274 C C . LEU A 1 171 ? 4.018 -1.064 18.881 1.00 76.12 171 LEU A C 1
ATOM 1276 O O . LEU A 1 171 ? 3.541 -2.152 18.562 1.00 76.12 171 LEU A O 1
ATOM 1280 N N . ALA A 1 172 ? 4.807 -0.942 19.954 1.00 77.69 172 ALA A N 1
ATOM 1281 C CA . ALA A 1 172 ? 5.186 -2.053 20.825 1.00 77.69 172 ALA A CA 1
ATOM 1282 C C . ALA A 1 172 ? 4.088 -2.337 21.870 1.00 77.69 172 ALA A C 1
ATOM 1284 O O . ALA A 1 172 ? 4.177 -1.915 23.022 1.00 77.69 172 ALA A O 1
ATOM 1285 N N . PHE A 1 173 ? 3.019 -3.020 21.454 1.00 79.31 173 PHE A N 1
ATOM 1286 C CA . PHE A 1 173 ? 1.892 -3.367 22.328 1.00 79.31 173 PHE A CA 1
ATOM 1287 C C . PHE A 1 173 ? 2.280 -4.419 23.379 1.00 79.31 173 PHE A C 1
ATOM 1289 O O . PHE A 1 173 ? 2.805 -5.473 23.027 1.00 79.31 173 PHE A O 1
ATOM 1296 N N . ALA A 1 174 ? 1.940 -4.179 24.649 1.00 84.50 174 ALA A N 1
ATOM 1297 C CA . ALA A 1 174 ? 1.905 -5.234 25.658 1.00 84.50 174 ALA A CA 1
ATOM 1298 C C . ALA A 1 174 ? 0.639 -6.091 25.485 1.00 84.50 174 ALA A C 1
ATOM 1300 O O . ALA A 1 174 ? -0.483 -5.570 25.417 1.00 84.50 174 ALA A O 1
ATOM 1301 N N . CYS A 1 175 ? 0.841 -7.403 25.399 1.00 88.94 175 CYS A N 1
ATOM 1302 C CA . CYS A 1 175 ? -0.222 -8.395 25.315 1.00 88.94 175 CYS A CA 1
ATOM 1303 C C . CYS A 1 175 ? -0.711 -8.787 26.719 1.00 88.94 175 CYS A C 1
ATOM 1305 O O . CYS A 1 175 ? -0.281 -8.207 27.713 1.00 88.94 175 CYS A O 1
ATOM 1307 N N . VAL A 1 176 ? -1.700 -9.678 26.785 1.00 90.19 176 VAL A N 1
ATOM 1308 C CA . VAL A 1 176 ? -2.239 -10.214 28.043 1.00 90.19 176 VAL A CA 1
ATOM 1309 C C . VAL A 1 176 ? -2.167 -11.730 27.924 1.00 90.19 176 VAL A C 1
ATOM 1311 O O . VAL A 1 176 ? -3.149 -12.373 27.558 1.00 90.19 176 VAL A O 1
ATOM 1314 N N . ASP A 1 177 ? -0.964 -12.267 28.103 1.00 85.88 177 ASP A N 1
ATOM 1315 C CA . ASP A 1 177 ? -0.634 -13.677 27.877 1.00 85.88 177 ASP A CA 1
ATOM 1316 C C . ASP A 1 177 ? -0.304 -14.443 29.167 1.00 85.88 177 ASP A C 1
ATOM 1318 O O . ASP A 1 177 ? -0.331 -15.675 29.161 1.00 85.88 177 ASP A O 1
ATOM 1322 N N . GLN A 1 178 ? -0.088 -13.742 30.285 1.00 86.31 178 GLN A N 1
ATOM 1323 C CA . GLN A 1 178 ? 0.143 -14.336 31.603 1.00 86.31 178 GLN A CA 1
ATOM 1324 C C . GLN A 1 178 ? -1.013 -14.076 32.583 1.00 86.31 178 GLN A C 1
ATOM 1326 O O . GLN A 1 178 ? -1.806 -13.137 32.462 1.00 86.31 178 GLN A O 1
ATOM 1331 N N . ALA A 1 179 ? -1.110 -14.926 33.608 1.00 83.56 179 ALA A N 1
ATOM 1332 C CA . ALA A 1 179 ? -2.085 -14.758 34.681 1.00 83.56 179 ALA A CA 1
ATOM 1333 C C . ALA A 1 179 ? -1.799 -13.478 35.493 1.00 83.56 179 ALA A C 1
ATOM 1335 O O . ALA A 1 179 ? -0.666 -13.229 35.891 1.00 83.56 179 ALA A O 1
ATOM 1336 N N . GLY A 1 180 ? -2.840 -12.686 35.768 1.00 89.56 180 GLY A N 1
ATOM 1337 C CA . GLY A 1 180 ? -2.750 -11.430 36.526 1.00 89.56 180 GLY A CA 1
ATOM 1338 C C . GLY A 1 180 ? -2.542 -10.171 35.674 1.00 89.56 180 GLY A C 1
ATOM 1339 O O . GLY A 1 180 ? -3.067 -9.122 36.038 1.00 89.56 180 GLY A O 1
ATOM 1340 N N . GLU A 1 181 ? -1.910 -10.263 34.497 1.00 92.44 181 GLU A N 1
ATOM 1341 C CA . GLU A 1 181 ? -1.679 -9.107 33.602 1.00 92.44 181 GLU A CA 1
ATOM 1342 C C . GLU A 1 181 ? -2.977 -8.396 33.197 1.00 92.44 181 GLU A C 1
ATOM 1344 O O . GLU A 1 181 ? -3.022 -7.171 33.052 1.00 92.44 181 GLU A O 1
ATOM 1349 N N . LEU A 1 182 ? -4.066 -9.160 33.044 1.00 94.19 182 LEU A N 1
ATOM 1350 C CA . LEU A 1 182 ? -5.382 -8.595 32.765 1.00 94.19 182 LEU A CA 1
ATOM 1351 C C . LEU A 1 182 ? -5.863 -7.719 33.923 1.00 94.19 182 LEU A C 1
ATOM 1353 O O . LEU A 1 182 ? -6.328 -6.608 33.692 1.00 94.19 182 LEU A O 1
ATOM 1357 N N . ASP A 1 183 ? -5.731 -8.191 35.159 1.00 94.62 183 ASP A N 1
ATOM 1358 C CA . ASP A 1 183 ? -6.202 -7.467 36.337 1.00 94.62 183 ASP A CA 1
ATOM 1359 C C . ASP A 1 183 ? -5.312 -6.236 36.612 1.00 94.62 183 ASP A C 1
ATOM 1361 O O . ASP A 1 183 ? -5.831 -5.164 36.927 1.00 94.62 183 ASP A O 1
ATOM 1365 N N . GLU A 1 184 ? -3.997 -6.320 36.365 1.00 92.94 184 GLU A N 1
ATOM 1366 C CA . GLU A 1 184 ? -3.086 -5.161 36.381 1.00 92.94 184 GLU A CA 1
ATOM 1367 C C . GLU A 1 184 ? -3.451 -4.105 35.327 1.00 92.94 184 GLU A C 1
ATOM 1369 O O . GLU A 1 184 ? -3.429 -2.897 35.598 1.00 92.94 184 GLU A O 1
ATOM 1374 N N . ARG A 1 185 ? -3.821 -4.540 34.116 1.00 92.69 185 ARG A N 1
ATOM 1375 C CA . ARG A 1 185 ? -4.296 -3.647 33.055 1.00 92.69 185 ARG A CA 1
ATOM 1376 C C . ARG A 1 185 ? -5.618 -2.985 33.440 1.00 92.69 185 ARG A C 1
ATOM 1378 O O . ARG A 1 185 ? -5.764 -1.778 33.235 1.00 92.69 185 ARG A O 1
ATOM 1385 N N . LEU A 1 186 ? -6.558 -3.744 34.003 1.00 95.12 186 LEU A N 1
ATOM 1386 C CA . LEU A 1 186 ? -7.878 -3.272 34.437 1.00 95.12 186 LEU A CA 1
ATOM 1387 C C . LEU A 1 186 ? -7.819 -2.375 35.686 1.00 95.12 186 LEU A C 1
ATOM 1389 O O . LEU A 1 186 ? -8.679 -1.518 35.861 1.00 95.12 186 LEU A O 1
ATOM 1393 N N . ALA A 1 187 ? -6.781 -2.474 36.521 1.00 95.12 187 ALA A N 1
ATOM 1394 C CA . ALA A 1 187 ? -6.582 -1.561 37.652 1.00 95.12 187 ALA A CA 1
ATOM 1395 C C . ALA A 1 187 ? -6.398 -0.085 37.223 1.00 95.12 187 ALA A C 1
ATOM 1397 O O . ALA A 1 187 ? -6.592 0.835 38.022 1.00 95.12 187 ALA A O 1
ATOM 1398 N N . LYS A 1 188 ? -6.043 0.161 35.956 1.00 93.81 188 LYS A N 1
ATOM 1399 C CA . LYS A 1 188 ? -5.873 1.492 35.360 1.00 93.81 188 LYS A CA 1
ATOM 1400 C C . LYS A 1 188 ? -7.111 1.871 34.537 1.00 93.81 188 LYS A C 1
ATOM 1402 O O . LYS A 1 188 ? -7.521 1.122 33.658 1.00 93.81 188 LYS A O 1
ATOM 1407 N N . LYS A 1 189 ? -7.692 3.056 34.751 1.00 94.00 189 LYS A N 1
ATOM 1408 C CA . LYS A 1 189 ? -8.780 3.586 33.895 1.00 94.00 189 LYS A CA 1
ATOM 1409 C C . LYS A 1 189 ? -8.265 3.868 32.473 1.00 94.00 189 LYS A C 1
ATOM 1411 O O . LYS A 1 189 ? -7.083 4.132 32.308 1.00 94.00 189 LYS A O 1
ATOM 1416 N N . GLY A 1 190 ? -9.126 3.828 31.453 1.00 90.31 190 GLY A N 1
ATOM 1417 C CA . GLY A 1 190 ? -8.756 4.167 30.064 1.00 90.31 190 GLY A CA 1
ATOM 1418 C C . GLY A 1 190 ? -8.047 3.058 29.263 1.00 90.31 190 GLY A C 1
ATOM 1419 O O . GLY A 1 190 ? -7.818 3.210 28.065 1.00 90.31 190 GLY A O 1
ATOM 1420 N N . THR A 1 191 ? -7.694 1.932 29.893 1.00 93.56 191 THR A N 1
ATOM 1421 C CA . THR A 1 191 ? -6.934 0.817 29.282 1.00 93.56 191 THR A CA 1
ATOM 1422 C C . THR A 1 191 ? -7.799 -0.245 28.594 1.00 93.56 191 THR A C 1
ATOM 1424 O O . THR A 1 191 ? -7.270 -1.212 28.023 1.00 93.56 191 THR A O 1
ATOM 1427 N N . GLY A 1 192 ? -9.123 -0.092 28.669 1.00 94.44 192 GLY A N 1
ATOM 1428 C CA . GLY A 1 192 ? -10.102 -0.986 28.056 1.00 94.44 192 GLY A CA 1
ATOM 1429 C C . GLY A 1 192 ? -10.164 -0.820 26.541 1.00 94.44 192 GLY A C 1
ATOM 1430 O O . GLY A 1 192 ? -9.524 0.066 25.977 1.00 94.44 192 GLY A O 1
ATOM 1431 N N . MET A 1 193 ? -10.929 -1.682 25.876 1.00 94.81 193 MET A N 1
ATOM 1432 C CA . MET A 1 193 ? -11.123 -1.626 24.427 1.00 94.81 193 MET A CA 1
ATOM 1433 C C . MET A 1 193 ? -12.391 -0.833 24.067 1.00 94.81 193 MET A C 1
ATOM 1435 O O . MET A 1 193 ? -13.412 -1.025 24.729 1.00 94.81 193 MET A O 1
ATOM 1439 N N . PRO A 1 194 ? -12.372 -0.001 23.005 1.00 94.75 194 PRO A N 1
ATOM 1440 C CA . PRO A 1 194 ? -11.241 0.284 22.109 1.00 94.75 194 PRO A CA 1
ATOM 1441 C C . PRO A 1 194 ? -10.117 1.106 22.778 1.00 94.75 194 PRO A C 1
ATOM 1443 O O . PRO A 1 194 ? -10.371 2.137 23.400 1.00 94.75 194 PRO A O 1
ATOM 1446 N N . LEU A 1 195 ? -8.862 0.641 22.673 1.00 92.62 195 LEU A N 1
ATOM 1447 C CA . LEU A 1 195 ? -7.744 1.184 23.460 1.00 92.62 195 LEU A CA 1
ATOM 1448 C C . LEU A 1 195 ? -7.367 2.610 23.048 1.00 92.62 195 LEU A C 1
ATOM 1450 O O . LEU A 1 195 ? -6.922 2.851 21.924 1.00 92.62 195 LEU A O 1
ATOM 1454 N N . GLY A 1 196 ? -7.457 3.540 24.002 1.00 91.88 196 GLY A N 1
ATOM 1455 C CA . GLY A 1 196 ? -7.105 4.938 23.769 1.00 91.88 196 GLY A CA 1
ATOM 1456 C C . GLY A 1 196 ? -7.989 5.597 22.707 1.00 91.88 196 GLY A C 1
ATOM 1457 O O . GLY A 1 196 ? -7.489 6.454 21.984 1.00 91.88 196 GLY A O 1
ATOM 1458 N N . LEU A 1 197 ? -9.248 5.155 22.597 1.00 95.38 197 LEU A N 1
ATOM 1459 C CA . LEU A 1 197 ? -10.327 5.689 21.760 1.00 95.38 197 LEU A CA 1
ATOM 1460 C C . LEU A 1 197 ? -11.643 5.710 22.574 1.00 95.38 197 LEU A C 1
ATOM 1462 O O . LEU A 1 197 ? -11.699 5.066 23.628 1.00 95.38 197 LEU A O 1
ATOM 1466 N N . PRO A 1 198 ? -12.697 6.435 22.144 1.00 96.44 198 PRO A N 1
ATOM 1467 C CA . PRO A 1 198 ? -13.923 6.566 22.925 1.00 96.44 198 PRO A CA 1
ATOM 1468 C C . PRO A 1 198 ? -14.655 5.228 23.071 1.00 96.44 198 PRO A C 1
ATOM 1470 O O . PRO A 1 198 ? -14.608 4.381 22.174 1.00 96.44 198 PRO A O 1
ATOM 1473 N N . ALA A 1 199 ? -15.358 5.072 24.191 1.00 96.56 199 ALA A N 1
ATOM 1474 C CA . ALA A 1 199 ? -16.188 3.916 24.502 1.00 96.56 199 ALA A CA 1
ATOM 1475 C C . ALA A 1 199 ? -17.177 3.563 23.376 1.00 96.56 199 ALA A C 1
ATOM 1477 O O . ALA A 1 199 ? -17.679 4.436 22.664 1.00 96.56 199 ALA A O 1
ATOM 1478 N N . LEU A 1 200 ? -17.492 2.2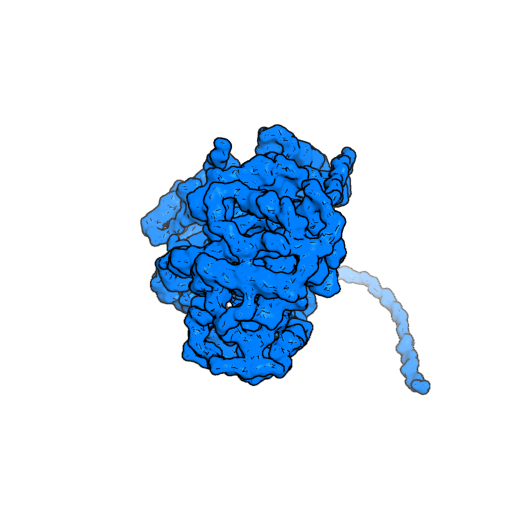70 23.271 1.00 96.94 200 LEU A N 1
ATOM 1479 C CA . LEU A 1 200 ? -18.650 1.799 22.512 1.00 96.94 200 LEU A CA 1
ATOM 1480 C C . LEU A 1 200 ? -19.940 2.342 23.139 1.00 96.94 200 LEU A C 1
ATOM 1482 O O . LEU A 1 200 ? -20.026 2.478 24.363 1.00 96.94 200 LEU A O 1
ATOM 1486 N N . THR A 1 201 ? -20.955 2.588 22.314 1.00 96.50 201 THR A N 1
ATOM 1487 C CA . THR A 1 201 ? -22.311 2.890 22.798 1.00 96.50 201 THR A CA 1
ATOM 1488 C C . THR A 1 201 ? -22.898 1.722 23.600 1.00 96.50 201 THR A C 1
ATOM 1490 O O . THR A 1 201 ? -22.407 0.590 23.538 1.00 96.50 201 THR A O 1
ATOM 1493 N N . ASP A 1 202 ? -23.964 1.980 24.366 1.00 96.31 202 ASP A N 1
ATOM 1494 C CA . ASP A 1 202 ? -24.640 0.948 25.160 1.00 96.31 202 ASP A CA 1
ATOM 1495 C C . ASP A 1 202 ? -25.087 -0.256 24.319 1.00 96.31 202 ASP A C 1
ATOM 1497 O O . ASP A 1 202 ? -24.881 -1.397 24.746 1.00 96.31 202 ASP A O 1
ATOM 1501 N N . ASP A 1 203 ? -25.616 0.002 23.120 1.00 97.19 203 ASP A N 1
ATOM 1502 C CA . ASP A 1 203 ? -26.083 -1.015 22.177 1.00 97.19 203 ASP A CA 1
ATOM 1503 C C . ASP A 1 203 ? -24.922 -1.801 21.557 1.00 97.19 203 ASP A C 1
ATOM 1505 O O . ASP A 1 203 ? -24.925 -3.033 21.608 1.00 97.19 203 ASP A O 1
ATOM 1509 N N . GLU A 1 204 ? -23.894 -1.107 21.045 1.00 97.31 204 GLU A N 1
ATOM 1510 C CA . GLU A 1 204 ? -22.683 -1.728 20.488 1.00 97.31 204 GLU A CA 1
ATOM 1511 C C . GLU A 1 204 ? -22.008 -2.639 21.532 1.00 97.31 204 GLU A C 1
ATOM 1513 O O . GLU A 1 204 ? -21.775 -3.826 21.290 1.00 97.31 204 GLU A O 1
ATOM 1518 N N . ALA A 1 205 ? -21.753 -2.129 22.740 1.00 97.62 205 ALA A N 1
ATOM 1519 C CA . ALA A 1 205 ? -21.191 -2.941 23.817 1.00 97.62 205 ALA A CA 1
ATOM 1520 C C . ALA A 1 205 ? -22.123 -4.099 24.211 1.00 97.62 205 ALA A C 1
ATOM 1522 O O . ALA A 1 205 ? -21.654 -5.196 24.509 1.00 97.62 205 ALA A O 1
ATOM 1523 N N . GLY A 1 206 ? -23.440 -3.875 24.195 1.00 98.00 206 GLY A N 1
ATOM 1524 C CA . GLY A 1 206 ? -24.445 -4.893 24.481 1.00 98.00 206 GLY A CA 1
ATOM 1525 C C . GLY A 1 206 ? -24.410 -6.070 23.504 1.00 98.00 206 GLY A C 1
ATOM 1526 O O . GLY A 1 206 ? -24.541 -7.211 23.944 1.00 98.00 206 GLY A O 1
ATOM 1527 N N . VAL A 1 207 ? -24.200 -5.821 22.206 1.00 98.00 207 VAL A N 1
ATOM 1528 C CA . VAL A 1 207 ? -24.045 -6.877 21.186 1.00 98.00 207 VAL A CA 1
ATOM 1529 C C . VAL A 1 207 ? -22.841 -7.763 21.510 1.00 98.00 207 VAL A C 1
ATOM 1531 O O . VAL A 1 207 ? -23.008 -8.977 21.653 1.00 98.00 207 VAL A O 1
ATOM 1534 N N . LEU A 1 208 ? -21.656 -7.167 21.698 1.00 98.06 208 LEU A N 1
ATOM 1535 C CA . LEU A 1 208 ? -20.425 -7.924 21.960 1.00 98.06 208 LEU A CA 1
ATOM 1536 C C . LEU A 1 208 ? -20.477 -8.675 23.293 1.00 98.06 208 LEU A C 1
ATOM 1538 O O . LEU A 1 208 ? -20.164 -9.861 23.332 1.00 98.06 208 LEU A O 1
ATOM 1542 N N . LEU A 1 209 ? -20.890 -8.015 24.380 1.00 98.25 209 LEU A N 1
ATOM 1543 C CA . LEU A 1 209 ? -20.898 -8.627 25.711 1.00 98.25 209 LEU A CA 1
ATOM 1544 C C . LEU A 1 209 ? -21.897 -9.787 25.798 1.00 98.25 209 LEU A C 1
ATOM 1546 O O . LEU A 1 209 ? -21.553 -10.829 26.347 1.00 98.25 209 LEU A O 1
ATOM 1550 N N . ARG A 1 210 ? -23.093 -9.665 25.197 1.00 98.12 210 ARG A N 1
ATOM 1551 C CA . ARG A 1 210 ? -24.031 -10.798 25.106 1.00 98.12 210 ARG A CA 1
ATOM 1552 C C . ARG A 1 210 ? -23.452 -11.934 24.264 1.00 98.12 210 ARG A C 1
ATOM 1554 O O . ARG A 1 210 ? -23.528 -13.079 24.676 1.00 98.12 210 ARG A O 1
ATOM 1561 N N . TRP A 1 211 ? -22.865 -11.639 23.103 1.00 98.06 211 TRP A N 1
ATOM 1562 C CA . TRP A 1 211 ? -22.284 -12.676 22.239 1.00 98.06 211 TRP A CA 1
ATOM 1563 C C . TRP A 1 211 ? -21.147 -13.440 22.926 1.00 98.06 211 TRP A C 1
ATOM 1565 O O . TRP A 1 211 ? -21.133 -14.668 22.892 1.00 98.06 211 TRP A O 1
ATOM 1575 N N . LEU A 1 212 ? -20.250 -12.735 23.621 1.00 98.06 212 LEU A N 1
ATOM 1576 C CA . LEU A 1 212 ? -19.191 -13.352 24.419 1.00 98.06 212 LEU A CA 1
ATOM 1577 C C . LEU A 1 212 ? -19.779 -14.219 25.535 1.00 98.06 212 LEU A C 1
ATOM 1579 O O . LEU A 1 212 ? -19.406 -15.384 25.653 1.00 98.06 212 LEU A O 1
ATOM 1583 N N . LYS A 1 213 ? -20.729 -13.682 26.313 1.00 97.62 213 LYS A N 1
ATOM 1584 C CA . LYS A 1 213 ? -21.428 -14.402 27.386 1.00 97.62 213 LYS A CA 1
ATOM 1585 C C . LYS A 1 213 ? -22.067 -15.708 26.916 1.00 97.62 213 LYS A C 1
ATOM 1587 O O . LYS A 1 213 ? -21.956 -16.714 27.612 1.00 97.62 213 LYS A O 1
ATOM 1592 N N . ASP A 1 214 ? -22.680 -15.683 25.738 1.00 96.50 214 ASP A N 1
ATOM 1593 C CA . ASP A 1 214 ? -23.370 -16.822 25.131 1.00 96.50 214 ASP A CA 1
ATOM 1594 C C . ASP A 1 214 ? -22.400 -17.825 24.462 1.00 96.50 214 ASP A C 1
ATOM 1596 O O . ASP A 1 214 ? -22.836 -18.727 23.759 1.00 96.50 214 ASP A O 1
ATOM 1600 N N . GLY A 1 215 ? -21.084 -17.696 24.685 1.00 95.94 215 GLY A N 1
ATOM 1601 C CA . GLY A 1 215 ? -20.065 -18.652 24.232 1.00 95.94 215 GLY A CA 1
ATOM 1602 C C . GLY A 1 215 ? -19.249 -18.214 23.014 1.00 95.94 215 GLY A C 1
ATOM 1603 O O . GLY A 1 215 ? -18.392 -18.973 22.567 1.00 95.94 215 GLY A O 1
ATOM 1604 N N . ALA A 1 216 ? -19.469 -16.996 22.507 1.00 96.50 216 ALA A N 1
ATOM 1605 C CA . ALA A 1 216 ? -18.810 -16.444 21.322 1.00 96.50 216 ALA A CA 1
ATOM 1606 C C . ALA A 1 216 ? -18.996 -17.298 20.049 1.00 96.50 216 ALA A C 1
ATOM 1608 O O . ALA A 1 216 ? -18.070 -17.458 19.253 1.00 96.50 216 ALA A O 1
ATOM 1609 N N . GLU A 1 217 ? -20.200 -17.849 19.858 1.00 95.56 217 GLU A N 1
ATOM 1610 C CA . GLU A 1 217 ? -2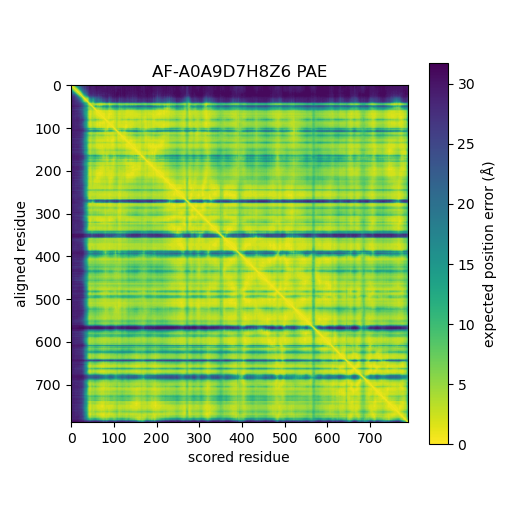0.537 -18.698 18.709 1.00 95.56 217 GLU A CA 1
ATOM 1611 C C . GLU A 1 217 ? -20.334 -17.980 17.362 1.00 95.56 217 GLU A C 1
ATOM 1613 O O . GLU A 1 217 ? -20.548 -16.771 17.232 1.00 95.56 217 GLU A O 1
ATOM 1618 N N . GLY A 1 218 ? -19.888 -18.738 16.362 1.00 94.50 218 GLY A N 1
ATOM 1619 C CA . GLY A 1 218 ? -19.697 -18.260 14.994 1.00 94.50 218 GLY A CA 1
ATOM 1620 C C . GLY A 1 218 ? -20.910 -18.508 14.101 1.00 94.50 218 GLY A C 1
ATOM 1621 O O . GLY A 1 218 ? -21.963 -18.911 14.597 1.00 94.50 218 GLY A O 1
ATOM 1622 N N . PRO A 1 219 ? -20.760 -18.316 12.779 1.00 93.75 219 PRO A N 1
ATOM 1623 C CA . PRO A 1 219 ? -21.830 -18.608 11.840 1.00 93.75 219 PRO A CA 1
ATOM 1624 C C . PRO A 1 219 ? -22.201 -20.090 11.821 1.00 93.75 219 PRO A C 1
ATOM 1626 O O . PRO A 1 219 ? -21.350 -20.965 12.008 1.00 93.75 219 PRO A O 1
ATOM 1629 N N . SER A 1 220 ? -23.469 -20.375 11.521 1.00 92.06 220 SER A N 1
ATOM 1630 C CA . SER A 1 220 ? -23.916 -21.755 11.301 1.00 92.06 220 SER A CA 1
ATOM 1631 C C . SER A 1 220 ? -23.211 -22.388 10.091 1.00 92.06 220 SER A C 1
ATOM 1633 O O . SER A 1 220 ? -22.820 -21.696 9.151 1.00 92.06 220 SER A O 1
ATOM 1635 N N . GLU A 1 221 ? -23.084 -23.719 10.056 1.00 91.56 221 GLU A N 1
ATOM 1636 C CA . GLU A 1 221 ? -22.423 -24.417 8.938 1.00 91.56 221 GLU A CA 1
ATOM 1637 C C . GLU A 1 221 ? -23.118 -24.152 7.582 1.00 91.56 221 GLU A C 1
ATOM 1639 O O . GLU A 1 221 ? -22.464 -24.069 6.542 1.00 91.56 221 GLU A O 1
ATOM 1644 N N . ALA A 1 222 ? -24.443 -23.965 7.589 1.00 92.31 222 ALA A N 1
ATOM 1645 C CA . ALA A 1 222 ? -25.220 -23.596 6.404 1.00 92.31 222 ALA A CA 1
ATOM 1646 C C . ALA A 1 222 ? -24.954 -22.144 5.961 1.00 92.31 222 ALA A C 1
ATOM 1648 O O . ALA A 1 222 ? -24.814 -21.872 4.763 1.00 92.31 222 ALA A O 1
ATOM 1649 N N . ASN A 1 223 ? -24.822 -21.223 6.919 1.00 91.56 223 ASN A N 1
ATOM 1650 C CA . ASN A 1 223 ? -24.512 -19.821 6.650 1.00 91.56 223 ASN A CA 1
ATOM 1651 C C . ASN A 1 223 ? -23.071 -19.656 6.155 1.00 91.56 223 ASN A C 1
ATOM 1653 O O . ASN A 1 223 ? -22.852 -18.964 5.164 1.00 91.56 223 ASN A O 1
ATOM 1657 N N . GLN A 1 224 ? -22.111 -20.379 6.739 1.00 90.62 224 GLN A N 1
ATOM 1658 C CA . GLN A 1 224 ? -20.723 -20.420 6.273 1.00 90.62 224 GLN A CA 1
ATOM 1659 C C . GLN A 1 224 ? -20.625 -20.931 4.824 1.00 90.62 224 GLN A C 1
ATOM 1661 O O . GLN A 1 224 ? -20.021 -20.272 3.981 1.00 90.62 224 GLN A O 1
ATOM 1666 N N . LYS A 1 225 ? -21.303 -22.040 4.491 1.00 91.12 225 LYS A N 1
ATOM 1667 C CA . LYS A 1 225 ? -21.373 -22.556 3.107 1.00 91.12 225 LYS A CA 1
ATOM 1668 C C . LYS A 1 225 ? -22.013 -21.564 2.133 1.00 91.12 225 LYS A C 1
ATOM 1670 O O . LYS A 1 225 ? -21.609 -21.489 0.977 1.00 91.12 225 LYS A O 1
ATOM 1675 N N . THR A 1 226 ? -23.000 -20.792 2.588 1.00 89.81 226 THR A N 1
ATOM 1676 C CA . THR A 1 226 ? -23.649 -19.756 1.770 1.00 89.81 226 THR A CA 1
ATOM 1677 C C . THR A 1 226 ? -22.727 -18.554 1.545 1.00 89.81 226 THR A C 1
ATOM 1679 O O . THR A 1 226 ? -22.634 -18.062 0.423 1.00 89.81 226 THR A O 1
ATOM 1682 N N . LEU A 1 227 ? -21.999 -18.130 2.582 1.00 89.38 227 LEU A N 1
ATOM 1683 C CA . LEU A 1 227 ? -21.002 -17.058 2.543 1.00 89.38 227 LEU A CA 1
ATOM 1684 C C . LEU A 1 227 ? -19.833 -17.381 1.594 1.00 89.38 227 LEU A C 1
ATOM 1686 O O . LEU A 1 227 ? -19.369 -16.502 0.867 1.00 89.38 227 LEU A O 1
ATOM 1690 N N . GLU A 1 228 ? -19.372 -18.633 1.589 1.00 90.44 228 GLU A N 1
ATOM 1691 C CA . GLU A 1 228 ? -18.280 -19.128 0.737 1.00 90.44 228 GLU A CA 1
ATOM 1692 C C . GLU A 1 228 ? -18.689 -19.355 -0.725 1.00 90.44 228 GLU A C 1
ATOM 1694 O O . GLU A 1 228 ? -17.828 -19.361 -1.608 1.00 90.44 228 GLU A O 1
ATOM 1699 N N . ARG A 1 229 ? -19.988 -19.508 -1.012 1.00 88.69 229 ARG A N 1
ATOM 1700 C CA . ARG A 1 229 ? -20.476 -19.739 -2.376 1.00 88.69 229 ARG A CA 1
ATOM 1701 C C . ARG A 1 229 ? -20.297 -18.483 -3.251 1.00 88.69 229 ARG A C 1
ATOM 1703 O O . ARG A 1 229 ? -20.732 -17.399 -2.842 1.00 88.69 229 ARG A O 1
ATOM 1710 N N . PRO A 1 230 ? -19.701 -18.591 -4.455 1.00 89.19 230 PRO A N 1
ATOM 1711 C CA . PRO A 1 230 ? -19.667 -17.500 -5.430 1.00 89.19 230 PRO A CA 1
ATOM 1712 C C . PRO A 1 230 ? -21.072 -17.061 -5.856 1.00 89.19 230 PRO A C 1
ATOM 1714 O O . PRO A 1 230 ? -21.976 -17.887 -5.966 1.00 89.19 230 PRO A O 1
ATOM 1717 N N . ARG A 1 231 ? -21.259 -15.771 -6.149 1.00 84.88 231 ARG A N 1
ATOM 1718 C CA . ARG A 1 231 ? -22.500 -15.277 -6.774 1.00 84.88 231 ARG A CA 1
ATOM 1719 C C . ARG A 1 231 ? -22.668 -15.743 -8.218 1.00 84.88 231 ARG A C 1
ATOM 1721 O O . ARG A 1 231 ? -23.756 -16.174 -8.586 1.00 84.88 231 ARG A O 1
ATOM 1728 N N . ASP A 1 232 ? -21.596 -15.686 -9.004 1.00 87.88 232 ASP A N 1
ATOM 1729 C CA . ASP A 1 232 ? -21.553 -16.177 -10.382 1.00 87.88 232 ASP A CA 1
ATOM 1730 C C . ASP A 1 232 ? -20.546 -17.335 -10.505 1.00 87.88 232 ASP A C 1
ATOM 1732 O O . ASP A 1 232 ? -19.380 -17.165 -10.870 1.00 87.88 232 ASP A O 1
ATOM 1736 N N . GLU A 1 233 ? -21.004 -18.544 -10.169 1.00 89.50 233 GLU A N 1
ATOM 1737 C CA . GLU A 1 233 ? -20.220 -19.778 -10.318 1.00 89.50 233 GLU A CA 1
ATOM 1738 C C . GLU A 1 233 ? -19.828 -20.052 -11.782 1.00 89.50 233 GLU A C 1
ATOM 1740 O O . GLU A 1 233 ? -18.791 -20.667 -12.031 1.00 89.50 233 GLU A O 1
ATOM 1745 N N . ALA A 1 234 ? -20.609 -19.574 -12.759 1.00 90.88 234 ALA A N 1
ATOM 1746 C CA . ALA A 1 234 ? -20.303 -19.751 -14.177 1.00 90.88 234 ALA A CA 1
ATOM 1747 C C . ALA A 1 234 ? -19.132 -18.856 -14.611 1.00 90.88 234 ALA A C 1
ATOM 1749 O O . ALA A 1 234 ? -18.236 -19.326 -15.314 1.00 90.88 234 ALA A O 1
ATOM 1750 N N . LYS A 1 235 ? -19.081 -17.604 -14.137 1.00 90.62 235 LYS A N 1
ATOM 1751 C CA . LYS A 1 235 ? -17.939 -16.701 -14.343 1.00 90.62 235 LYS A CA 1
ATOM 1752 C C . LYS A 1 235 ? -16.675 -17.213 -13.660 1.00 90.62 235 LYS A C 1
ATOM 1754 O O . LYS A 1 235 ? -15.603 -17.154 -14.261 1.00 90.62 235 LYS A O 1
ATOM 1759 N N . VAL A 1 236 ? -16.796 -17.763 -12.449 1.00 93.50 236 VAL A N 1
ATOM 1760 C CA . VAL A 1 236 ? -15.677 -18.440 -11.774 1.00 93.50 236 VAL A CA 1
ATOM 1761 C C . VAL A 1 236 ? -15.186 -19.620 -12.615 1.00 93.50 236 VAL A C 1
ATOM 1763 O O . VAL A 1 236 ? -13.997 -19.691 -12.904 1.00 93.50 236 VAL A O 1
ATOM 1766 N N . ALA A 1 237 ? -16.077 -20.496 -13.087 1.00 94.19 237 ALA A N 1
ATOM 1767 C CA . ALA A 1 237 ? -15.702 -21.643 -13.915 1.00 94.19 237 ALA A CA 1
ATOM 1768 C C . ALA A 1 237 ? -15.073 -21.244 -15.268 1.00 94.19 237 ALA A C 1
ATOM 1770 O O . ALA A 1 237 ? -14.155 -21.919 -15.733 1.00 94.19 237 ALA A O 1
ATOM 1771 N N . GLU A 1 238 ? -15.515 -20.146 -15.889 1.00 94.88 238 GLU A N 1
ATOM 1772 C CA . GLU A 1 238 ? -14.900 -19.567 -17.094 1.00 94.88 238 GLU A CA 1
ATOM 1773 C C . GLU A 1 238 ? -13.447 -19.144 -16.829 1.00 94.88 238 GLU A C 1
ATOM 1775 O O . GLU A 1 238 ? -12.546 -19.502 -17.590 1.00 94.88 238 GLU A O 1
ATOM 1780 N N . TRP A 1 239 ? -13.202 -18.443 -15.718 1.00 96.00 239 TRP A N 1
ATOM 1781 C CA . TRP A 1 239 ? -11.862 -18.028 -15.303 1.00 96.00 239 TRP A CA 1
ATOM 1782 C C . TRP A 1 239 ? -10.969 -19.196 -14.883 1.00 96.00 239 TRP A C 1
ATOM 1784 O O . TRP A 1 239 ? -9.819 -19.264 -15.309 1.00 96.00 239 TRP A O 1
ATOM 1794 N N . GLU A 1 240 ? -11.479 -20.144 -14.098 1.00 97.38 240 GLU A N 1
ATOM 1795 C CA . GLU A 1 240 ? -10.735 -21.352 -13.725 1.00 97.38 240 GLU A CA 1
ATOM 1796 C C . GLU A 1 240 ? -10.413 -22.210 -14.956 1.00 97.38 240 GLU A C 1
ATOM 1798 O O . GLU A 1 240 ? -9.320 -22.769 -15.036 1.00 97.38 240 GLU A O 1
ATOM 1803 N N . SER A 1 241 ? -11.293 -22.255 -15.960 1.00 96.88 241 SER A N 1
ATOM 1804 C CA . SER A 1 241 ? -10.977 -22.887 -17.246 1.00 96.88 241 SER A CA 1
ATOM 1805 C C . SER A 1 241 ? -9.876 -22.110 -17.973 1.00 96.88 241 SER A C 1
ATOM 1807 O O . SER A 1 241 ? -8.862 -22.686 -18.340 1.00 96.88 241 SER A O 1
ATOM 1809 N N . PHE A 1 242 ? -9.986 -20.785 -18.110 1.00 97.00 242 PHE A N 1
ATOM 1810 C CA . PHE A 1 242 ? -8.936 -19.968 -18.734 1.00 97.00 242 PHE A CA 1
ATOM 1811 C C . PHE A 1 242 ? -7.555 -20.143 -18.071 1.00 97.00 242 PHE A C 1
ATOM 1813 O O . PHE A 1 242 ? -6.547 -20.222 -18.769 1.00 97.00 242 PHE A O 1
ATOM 1820 N N . LEU A 1 243 ? -7.494 -20.264 -16.743 1.00 96.94 243 LEU A N 1
ATOM 1821 C CA . LEU A 1 243 ? -6.250 -20.445 -15.986 1.00 96.94 243 LEU A CA 1
ATOM 1822 C C . LEU A 1 243 ? -5.619 -21.846 -16.121 1.00 96.94 243 LEU A C 1
ATOM 1824 O O . LEU A 1 243 ? -4.422 -21.992 -15.875 1.00 96.94 243 LEU A O 1
ATOM 1828 N N . ASN A 1 244 ? -6.387 -22.881 -16.479 1.00 96.62 244 ASN A N 1
ATOM 1829 C CA . ASN A 1 244 ? -5.914 -24.275 -16.473 1.00 96.62 244 ASN A CA 1
ATOM 1830 C C . ASN A 1 244 ? -5.977 -24.977 -17.844 1.00 96.62 244 ASN A C 1
ATOM 1832 O O . ASN A 1 244 ? -5.279 -25.972 -18.046 1.00 96.62 244 ASN A O 1
ATOM 1836 N N . ASP A 1 245 ? -6.773 -24.482 -18.791 1.00 92.00 245 ASP A N 1
ATOM 1837 C CA . ASP A 1 245 ? -7.069 -25.146 -20.064 1.00 92.00 245 ASP A CA 1
ATOM 1838 C C . ASP A 1 245 ? -6.049 -24.754 -21.140 1.00 92.00 245 ASP A C 1
ATOM 1840 O O . ASP A 1 245 ? -6.337 -24.042 -22.104 1.00 92.00 245 ASP A O 1
ATOM 1844 N N . GLY A 1 246 ? -4.825 -25.252 -20.970 1.00 87.56 246 GLY A N 1
ATOM 1845 C CA . GLY A 1 246 ? -3.743 -25.096 -21.934 1.00 87.56 246 GLY A CA 1
ATOM 1846 C C . GLY A 1 246 ? -2.697 -26.206 -21.839 1.00 87.56 246 GLY A C 1
ATOM 1847 O O . GLY A 1 246 ? -2.858 -27.183 -21.108 1.00 87.56 246 GLY A O 1
ATOM 1848 N N . ASP A 1 247 ? -1.624 -26.070 -22.617 1.00 90.94 247 ASP A N 1
ATOM 1849 C CA . ASP A 1 247 ? -0.492 -26.996 -22.586 1.00 90.94 247 ASP A CA 1
ATOM 1850 C C . ASP A 1 247 ? 0.484 -26.672 -21.429 1.00 90.94 247 ASP A C 1
ATOM 1852 O O . ASP A 1 247 ? 0.246 -25.797 -20.590 1.00 90.94 247 ASP A O 1
ATOM 1856 N N . ALA A 1 248 ? 1.620 -27.374 -21.385 1.00 89.69 248 ALA A N 1
ATOM 1857 C CA . ALA A 1 248 ? 2.655 -27.142 -20.377 1.00 89.69 248 ALA A CA 1
ATOM 1858 C C . ALA A 1 248 ? 3.229 -25.710 -20.395 1.00 89.69 248 ALA A C 1
ATOM 1860 O O . ALA A 1 248 ? 3.699 -25.238 -19.361 1.00 89.69 248 ALA A O 1
ATOM 1861 N N . ARG A 1 249 ? 3.178 -25.005 -21.536 1.00 92.44 249 ARG A N 1
ATOM 1862 C CA . ARG A 1 249 ? 3.617 -23.607 -21.645 1.00 92.44 249 ARG A CA 1
ATOM 1863 C C . ARG A 1 249 ? 2.596 -22.683 -21.007 1.00 92.44 249 ARG A C 1
ATOM 1865 O O . ARG A 1 249 ? 2.967 -21.861 -20.175 1.00 92.44 249 ARG A O 1
ATOM 1872 N N . TRP A 1 250 ? 1.311 -22.877 -21.302 1.00 94.75 250 TRP A N 1
ATOM 1873 C CA . TRP A 1 250 ? 0.255 -22.102 -20.653 1.00 94.75 250 TRP A CA 1
ATOM 1874 C C . TRP A 1 250 ? 0.273 -22.267 -19.129 1.00 94.75 250 TRP A C 1
ATOM 1876 O O . TRP A 1 250 ? 0.295 -21.272 -18.411 1.00 94.75 250 TRP A O 1
ATOM 1886 N N . HIS A 1 251 ? 0.376 -23.500 -18.620 1.00 92.69 251 HIS A N 1
ATOM 1887 C CA . HIS A 1 251 ? 0.468 -23.742 -17.175 1.00 92.69 251 HIS A CA 1
ATOM 1888 C C . HIS A 1 251 ? 1.716 -23.090 -16.546 1.00 92.69 251 HIS A C 1
ATOM 1890 O O . HIS A 1 251 ? 1.634 -22.512 -15.464 1.00 92.69 251 HIS A O 1
ATOM 1896 N N . HIS A 1 252 ? 2.863 -23.117 -17.234 1.00 92.56 252 HIS A N 1
ATOM 1897 C CA . HIS A 1 252 ? 4.089 -22.454 -16.778 1.00 92.56 252 HIS A CA 1
ATOM 1898 C C . HIS A 1 252 ? 3.964 -20.917 -16.770 1.00 92.56 252 HIS A C 1
ATOM 1900 O O . HIS A 1 252 ? 4.407 -20.271 -15.821 1.00 92.56 252 HIS A O 1
ATOM 1906 N N . ALA A 1 253 ? 3.283 -20.325 -17.756 1.00 95.50 253 ALA A N 1
ATOM 1907 C CA . ALA A 1 253 ? 2.955 -18.900 -17.746 1.00 95.50 253 ALA A CA 1
ATOM 1908 C C . ALA A 1 253 ? 1.922 -18.531 -16.671 1.00 95.50 253 ALA A C 1
ATOM 1910 O O . ALA A 1 253 ? 2.043 -17.482 -16.048 1.00 95.50 253 ALA A O 1
ATOM 1911 N N . MET A 1 254 ? 0.937 -19.383 -16.386 1.00 96.50 254 MET A N 1
ATOM 1912 C CA . MET A 1 254 ? -0.011 -19.129 -15.296 1.00 96.50 254 MET A CA 1
ATOM 1913 C C . MET A 1 254 ? 0.643 -19.279 -13.912 1.00 96.50 254 MET A C 1
ATOM 1915 O O . MET A 1 254 ? 0.259 -18.558 -12.996 1.00 96.50 254 MET A O 1
ATOM 1919 N N . GLN A 1 255 ? 1.702 -20.088 -13.768 1.00 94.31 255 GLN A N 1
ATOM 1920 C CA . GLN A 1 255 ? 2.563 -20.059 -12.575 1.00 94.31 255 GLN A CA 1
ATOM 1921 C C . GLN A 1 255 ? 3.350 -18.740 -12.466 1.00 94.31 255 GLN A C 1
ATOM 1923 O O . GLN A 1 255 ? 3.438 -18.190 -11.370 1.00 94.31 255 GLN A O 1
ATOM 1928 N N . TYR A 1 256 ? 3.858 -18.191 -13.580 1.00 95.25 256 TYR A N 1
ATOM 1929 C CA . TYR A 1 256 ? 4.478 -16.855 -13.598 1.00 95.25 256 TYR A CA 1
ATOM 1930 C C . TYR A 1 256 ? 3.498 -15.772 -13.136 1.00 95.25 256 TYR A C 1
ATOM 1932 O O . TYR A 1 256 ? 3.824 -14.971 -12.260 1.00 95.25 256 TYR A O 1
ATOM 1940 N N . VAL A 1 257 ? 2.281 -15.779 -13.689 1.00 97.50 257 VAL A N 1
ATOM 1941 C CA . VAL A 1 257 ? 1.208 -14.856 -13.305 1.00 97.50 257 VAL A CA 1
ATOM 1942 C C . VAL A 1 257 ? 0.853 -15.028 -11.829 1.00 97.50 257 VAL A C 1
ATOM 1944 O O . VAL A 1 257 ? 0.866 -14.041 -11.101 1.00 97.50 257 VAL A O 1
ATOM 1947 N N . TYR A 1 258 ? 0.603 -16.257 -11.361 1.00 96.88 258 TYR A N 1
ATOM 1948 C CA . TYR A 1 258 ? 0.285 -16.558 -9.961 1.00 96.88 258 TYR A CA 1
ATOM 1949 C C . TYR A 1 258 ? 1.322 -15.979 -8.994 1.00 96.88 258 TYR A C 1
ATOM 1951 O O . TYR A 1 258 ? 0.955 -15.260 -8.064 1.00 96.88 258 TYR A O 1
ATOM 1959 N N . GLU A 1 259 ? 2.612 -16.214 -9.246 1.00 94.69 259 GLU A N 1
ATOM 1960 C CA . GLU A 1 259 ? 3.699 -15.685 -8.415 1.00 94.69 259 GLU A CA 1
ATOM 1961 C C . GLU A 1 259 ? 3.740 -14.155 -8.354 1.00 94.69 259 GLU A C 1
ATOM 1963 O O . GLU A 1 259 ? 4.239 -13.629 -7.365 1.00 94.69 259 GLU A O 1
ATOM 1968 N N . HIS A 1 260 ? 3.168 -13.461 -9.343 1.00 96.00 260 HIS A N 1
ATOM 1969 C CA . HIS A 1 260 ? 3.086 -12.002 -9.412 1.00 96.00 260 HIS A CA 1
ATOM 1970 C C . HIS A 1 260 ? 1.753 -11.395 -8.946 1.00 96.00 260 HIS A C 1
ATOM 1972 O O . HIS A 1 260 ? 1.659 -10.174 -8.841 1.00 96.00 260 HIS A O 1
ATOM 1978 N N . VAL A 1 261 ? 0.714 -12.195 -8.675 1.00 95.62 261 VAL A N 1
ATOM 1979 C CA . VAL A 1 261 ? -0.639 -11.681 -8.351 1.00 95.62 261 VAL A CA 1
ATOM 1980 C C . VAL A 1 261 ? -1.299 -12.333 -7.132 1.00 95.62 261 VAL A C 1
ATOM 1982 O O . VAL A 1 261 ? -2.369 -11.888 -6.724 1.00 95.62 261 VAL A O 1
ATOM 1985 N N . PHE A 1 262 ? -0.681 -13.349 -6.515 1.00 93.12 262 PHE A N 1
ATOM 1986 C CA . PHE A 1 262 ? -1.239 -14.107 -5.377 1.00 93.12 262 PHE A CA 1
ATOM 1987 C C . PHE A 1 262 ? -1.654 -13.258 -4.158 1.00 93.12 262 PHE A C 1
ATOM 1989 O O . PHE A 1 262 ? -2.425 -13.725 -3.324 1.00 93.12 262 PHE A O 1
ATOM 1996 N N . PHE A 1 263 ? -1.115 -12.042 -4.021 1.00 90.62 263 PHE A N 1
ATOM 1997 C CA . PHE A 1 263 ? -1.441 -11.097 -2.947 1.00 90.62 263 PHE A CA 1
ATOM 1998 C C . PHE A 1 263 ? -2.740 -10.312 -3.204 1.00 90.62 263 PHE A C 1
ATOM 2000 O O . PHE A 1 263 ? -3.267 -9.673 -2.294 1.00 90.62 263 PHE A O 1
ATOM 2007 N N . GLY A 1 264 ? -3.213 -10.275 -4.453 1.00 92.50 264 GLY A N 1
ATOM 2008 C CA . GLY A 1 264 ? -4.320 -9.428 -4.878 1.00 92.50 264 GLY A CA 1
ATOM 2009 C C . GLY A 1 264 ? -5.673 -10.121 -4.804 1.00 92.50 264 GLY A C 1
ATOM 2010 O O . GLY A 1 264 ? -5.786 -11.346 -4.823 1.00 92.50 264 GLY A O 1
ATOM 2011 N N . LYS A 1 265 ? -6.722 -9.300 -4.757 1.00 92.56 265 LYS A N 1
ATOM 2012 C CA . LYS A 1 265 ? -8.115 -9.741 -4.725 1.00 92.56 265 LYS A CA 1
ATOM 2013 C C . LYS A 1 265 ? -8.718 -9.577 -6.122 1.00 92.56 265 LYS A C 1
ATOM 2015 O O . LYS A 1 265 ? -8.896 -8.456 -6.598 1.00 92.56 265 LYS A O 1
ATOM 2020 N N . PHE A 1 266 ? -9.014 -10.689 -6.783 1.00 93.50 266 PHE A N 1
ATOM 2021 C CA . PHE A 1 266 ? -9.667 -10.724 -8.091 1.00 93.50 266 PHE A CA 1
ATOM 2022 C C . PHE A 1 266 ? -11.143 -10.353 -7.945 1.00 93.50 266 PHE A C 1
ATOM 2024 O O . PHE A 1 266 ? -11.805 -10.850 -7.037 1.00 93.50 266 PHE A O 1
ATOM 2031 N N . HIS A 1 267 ? -11.656 -9.478 -8.808 1.00 90.25 267 HIS A N 1
ATOM 2032 C CA . HIS A 1 267 ? -13.044 -9.003 -8.775 1.00 90.25 267 HIS A CA 1
ATOM 2033 C C . HIS A 1 267 ? -13.748 -9.251 -10.107 1.00 90.25 267 HIS A C 1
ATOM 2035 O O . HIS A 1 267 ? -13.226 -8.862 -11.151 1.00 90.25 267 HIS A O 1
ATOM 2041 N N . PHE A 1 268 ? -14.936 -9.855 -10.073 1.00 83.88 268 PHE A N 1
ATOM 2042 C CA . PHE A 1 268 ? -15.798 -9.999 -11.250 1.00 83.88 268 PHE A CA 1
ATOM 2043 C C . PHE A 1 268 ? -16.908 -8.945 -11.198 1.00 83.88 268 PHE A C 1
ATOM 2045 O O . PHE A 1 268 ? -17.670 -8.913 -10.235 1.00 83.88 268 PHE A O 1
ATOM 2052 N N . ASP A 1 269 ? -17.053 -8.100 -12.225 1.00 69.38 269 ASP A N 1
ATOM 2053 C CA . ASP A 1 269 ? -18.195 -7.174 -12.318 1.00 69.38 269 ASP A CA 1
ATOM 2054 C C . ASP A 1 269 ? -19.434 -7.915 -12.861 1.00 69.38 269 ASP A C 1
ATOM 2056 O O . ASP A 1 269 ? -19.836 -7.759 -14.013 1.00 69.38 269 ASP A O 1
ATOM 2060 N N . ASP A 1 270 ? -19.995 -8.789 -12.021 1.00 59.94 270 ASP A N 1
ATOM 2061 C CA . ASP A 1 270 ? -21.155 -9.645 -12.317 1.00 59.94 270 ASP A CA 1
ATOM 2062 C C . ASP A 1 270 ? -22.512 -8.919 -12.184 1.00 59.94 270 ASP A C 1
ATOM 2064 O O . ASP A 1 270 ? -23.545 -9.402 -12.652 1.00 59.94 270 ASP A O 1
ATOM 2068 N N . SER A 1 271 ? -22.529 -7.742 -11.549 1.00 51.25 271 SER A N 1
ATOM 2069 C CA . SER A 1 271 ? -23.755 -7.030 -11.200 1.00 51.25 271 SER A CA 1
ATOM 2070 C C . SER A 1 271 ? -23.529 -5.529 -10.978 1.00 51.25 271 SER A C 1
ATOM 2072 O O . SER A 1 271 ? -22.669 -5.108 -10.207 1.00 51.25 271 SER A O 1
ATOM 2074 N N . ALA A 1 272 ? -24.353 -4.718 -11.658 1.00 51.72 272 ALA A N 1
ATOM 2075 C CA . ALA A 1 272 ? -24.562 -3.274 -11.470 1.00 51.72 272 ALA A CA 1
ATOM 2076 C C . ALA A 1 272 ? -23.375 -2.470 -10.876 1.00 51.72 272 ALA A C 1
ATOM 2078 O O . ALA A 1 272 ? -23.511 -1.887 -9.801 1.00 51.72 272 ALA A O 1
ATOM 2079 N N . LYS A 1 273 ? -22.252 -2.415 -11.611 1.00 51.84 273 LYS A N 1
ATOM 2080 C CA . LYS A 1 273 ? -21.014 -1.667 -11.316 1.00 51.84 273 LYS A CA 1
ATOM 2081 C C . LYS A 1 273 ? -20.538 -1.759 -9.864 1.00 51.84 273 LYS A C 1
ATOM 2083 O O . LYS A 1 273 ? -20.838 -0.906 -9.028 1.00 51.84 273 LYS A O 1
ATOM 2088 N N . GLY A 1 274 ? -19.674 -2.734 -9.618 1.00 53.72 274 GLY A N 1
ATOM 2089 C CA . GLY A 1 274 ? -18.889 -2.838 -8.393 1.00 53.72 274 GLY A CA 1
ATOM 2090 C C . GLY A 1 274 ? -19.587 -3.572 -7.257 1.00 53.72 274 GLY A C 1
ATOM 2091 O O . GLY A 1 274 ? -19.228 -3.359 -6.102 1.00 53.72 274 GLY A O 1
ATOM 2092 N N . ARG A 1 275 ? -20.568 -4.435 -7.564 1.00 64.75 275 ARG A N 1
ATOM 2093 C CA . ARG A 1 275 ? -21.261 -5.263 -6.563 1.00 64.75 275 ARG A CA 1
ATOM 2094 C C . ARG A 1 275 ? -20.867 -6.741 -6.545 1.00 64.75 275 ARG A C 1
ATOM 2096 O O . ARG A 1 275 ? -21.343 -7.452 -5.664 1.00 64.75 275 ARG A O 1
ATOM 2103 N N . GLY A 1 276 ? -19.995 -7.199 -7.441 1.00 75.88 276 GLY A N 1
ATOM 2104 C CA . GLY A 1 276 ? -19.554 -8.599 -7.470 1.00 75.88 276 GLY A CA 1
ATOM 2105 C C . GLY A 1 276 ? -18.597 -9.004 -6.347 1.00 75.88 276 GLY A C 1
ATOM 2106 O O . GLY A 1 276 ? -18.144 -8.168 -5.558 1.00 75.88 276 GLY A O 1
ATOM 2107 N N . ASP A 1 277 ? -18.337 -10.306 -6.259 1.00 86.88 277 ASP A N 1
ATOM 2108 C CA . ASP A 1 277 ? -17.515 -10.930 -5.215 1.00 86.88 277 ASP A CA 1
ATOM 2109 C C . ASP A 1 277 ? -16.000 -10.723 -5.437 1.00 86.88 277 ASP A C 1
ATOM 2111 O O . ASP A 1 277 ? -15.540 -10.447 -6.546 1.00 86.88 277 ASP A O 1
ATOM 2115 N N . PHE A 1 278 ? -15.217 -10.878 -4.362 1.00 90.50 278 PHE A N 1
ATOM 2116 C CA . PHE A 1 278 ? -13.749 -10.839 -4.386 1.00 90.50 278 PHE A CA 1
ATOM 2117 C C . PHE A 1 278 ? -13.175 -12.243 -4.176 1.00 90.50 278 PHE A C 1
ATOM 2119 O O . PHE A 1 278 ? -13.749 -13.026 -3.422 1.00 90.50 278 PHE A O 1
ATOM 2126 N N . PHE A 1 279 ? -12.041 -12.553 -4.806 1.00 94.00 279 PHE A N 1
ATOM 2127 C CA . PHE A 1 279 ? -11.437 -13.888 -4.810 1.00 94.00 279 PHE A CA 1
ATOM 2128 C C . PHE A 1 279 ? -9.919 -13.835 -4.622 1.00 94.00 279 PHE A C 1
ATOM 2130 O O . PHE A 1 279 ? -9.245 -12.954 -5.151 1.00 94.00 279 PHE A O 1
ATOM 2137 N N . GLU A 1 280 ? -9.377 -14.814 -3.907 1.00 94.69 280 GLU A N 1
ATOM 2138 C CA . GLU A 1 280 ? -7.948 -15.114 -3.849 1.00 94.69 280 GLU A CA 1
ATOM 2139 C C . GLU A 1 280 ? -7.619 -16.149 -4.933 1.00 94.69 280 GLU A C 1
ATOM 2141 O O . GLU A 1 280 ? -8.296 -17.177 -5.048 1.00 94.69 280 GLU A O 1
ATOM 2146 N N . LEU A 1 281 ? -6.569 -15.902 -5.720 1.00 97.00 281 LEU A N 1
ATOM 2147 C CA . LEU A 1 281 ? -6.024 -16.908 -6.629 1.00 97.00 281 LEU A CA 1
ATOM 2148 C C . LEU A 1 281 ? -5.166 -17.887 -5.819 1.00 97.00 281 LEU A C 1
ATOM 2150 O O . LEU A 1 281 ? -4.159 -17.493 -5.230 1.00 97.00 281 LEU A O 1
ATOM 2154 N N . VAL A 1 282 ? -5.552 -19.161 -5.787 1.00 96.88 282 VAL A N 1
ATOM 2155 C CA . VAL A 1 282 ? -4.888 -20.200 -4.986 1.00 96.88 282 VAL A CA 1
ATOM 2156 C C . VAL A 1 282 ? -4.494 -21.407 -5.835 1.00 96.88 282 VAL A C 1
ATOM 2158 O O . VAL A 1 282 ? -5.074 -21.667 -6.887 1.00 96.88 282 VAL A O 1
ATOM 2161 N N . ARG A 1 283 ? -3.520 -22.185 -5.354 1.00 96.19 283 ARG A N 1
ATOM 2162 C CA . ARG A 1 283 ? -3.215 -23.521 -5.888 1.00 96.19 283 ARG A CA 1
ATOM 2163 C C . ARG A 1 283 ? -4.011 -24.548 -5.091 1.00 96.19 283 ARG A C 1
ATOM 2165 O O . ARG A 1 283 ? -3.938 -24.540 -3.865 1.00 96.19 283 ARG A O 1
ATOM 2172 N N . ALA A 1 284 ? -4.753 -25.425 -5.757 1.00 96.69 284 ALA A N 1
ATOM 2173 C CA . ALA A 1 284 ? -5.585 -26.442 -5.113 1.00 96.69 284 ALA A CA 1
ATOM 2174 C C . ALA A 1 284 ? -5.340 -27.839 -5.688 1.00 96.69 284 ALA A C 1
ATOM 2176 O O . ALA A 1 284 ? -4.879 -27.978 -6.823 1.00 96.69 284 ALA A O 1
ATOM 2177 N N . ARG A 1 285 ? -5.679 -28.877 -4.915 1.00 95.81 285 ARG A N 1
ATOM 2178 C CA . ARG A 1 285 ? -5.577 -30.282 -5.350 1.00 95.81 285 ARG A CA 1
ATOM 2179 C C . ARG A 1 285 ? -6.578 -30.622 -6.459 1.00 95.81 285 ARG A C 1
ATOM 2181 O O . ARG A 1 285 ? -6.236 -31.342 -7.394 1.00 95.81 285 ARG A O 1
ATOM 2188 N N . GLU A 1 286 ? -7.804 -30.111 -6.365 1.00 95.12 286 GLU A N 1
ATOM 2189 C CA . GLU A 1 286 ? -8.906 -30.418 -7.278 1.00 95.12 286 GLU A CA 1
ATOM 2190 C C . GLU A 1 286 ? -9.180 -29.286 -8.278 1.00 95.12 286 GLU A C 1
ATOM 2192 O O . GLU A 1 286 ? -9.216 -28.106 -7.922 1.00 95.12 286 GLU A O 1
ATOM 2197 N N . ARG A 1 287 ? -9.464 -29.655 -9.535 1.00 94.81 287 ARG A N 1
ATOM 2198 C CA . ARG A 1 287 ? -9.846 -28.712 -10.602 1.00 94.81 287 ARG A CA 1
ATOM 2199 C C . ARG A 1 287 ? -11.257 -28.139 -10.432 1.00 94.81 287 ARG A C 1
ATOM 2201 O O . ARG A 1 287 ? -11.523 -27.051 -10.915 1.00 94.81 287 ARG A O 1
ATOM 2208 N N . THR A 1 288 ? -12.154 -28.864 -9.767 1.00 92.88 288 THR A N 1
ATOM 2209 C CA . THR A 1 288 ? -13.564 -28.487 -9.562 1.00 92.88 288 THR A CA 1
ATOM 2210 C C . THR A 1 288 ? -14.053 -28.986 -8.206 1.00 92.88 288 THR A C 1
ATOM 2212 O O . THR A 1 288 ? -13.493 -29.939 -7.667 1.00 92.88 288 THR A O 1
ATOM 2215 N N . GLY A 1 289 ? -15.135 -28.407 -7.682 1.00 90.88 289 GLY A N 1
ATOM 2216 C CA . GLY A 1 289 ? -15.657 -28.747 -6.354 1.00 90.88 289 GLY A CA 1
ATOM 2217 C C . GLY A 1 289 ? -14.893 -28.035 -5.225 1.00 90.88 289 GLY A C 1
ATOM 2218 O O . GLY A 1 289 ? -14.280 -26.992 -5.495 1.00 90.88 289 GLY A O 1
ATOM 2219 N N . PRO A 1 290 ? -14.943 -28.567 -3.983 1.00 91.38 290 PRO A N 1
ATOM 2220 C CA . PRO A 1 290 ? -14.299 -27.972 -2.810 1.00 91.38 290 PRO A CA 1
ATOM 2221 C C . PRO A 1 290 ? -12.819 -27.652 -3.042 1.00 91.38 290 PRO A C 1
ATOM 2223 O O . PRO A 1 290 ? -12.118 -28.388 -3.732 1.00 91.38 290 PRO A O 1
ATOM 2226 N N . ILE A 1 291 ? -12.350 -26.543 -2.470 1.00 94.44 291 ILE A N 1
ATOM 2227 C CA . ILE A 1 291 ? -10.976 -26.063 -2.644 1.00 94.44 291 ILE A CA 1
ATOM 2228 C C . ILE A 1 291 ? -10.125 -26.537 -1.463 1.00 94.44 291 ILE A C 1
ATOM 2230 O O . ILE A 1 291 ? -10.163 -25.939 -0.389 1.00 94.44 291 ILE A O 1
ATOM 2234 N N . HIS A 1 292 ? -9.307 -27.572 -1.670 1.00 93.94 292 HIS A N 1
ATOM 2235 C CA . HIS A 1 292 ? -8.229 -27.909 -0.738 1.00 93.94 292 HIS A CA 1
ATOM 2236 C C . HIS A 1 292 ? -6.950 -27.171 -1.154 1.00 93.94 292 HIS A C 1
ATOM 2238 O O . HIS A 1 292 ? -6.210 -27.624 -2.034 1.00 93.94 292 HIS A O 1
ATOM 2244 N N . GLU A 1 293 ? -6.722 -26.005 -0.541 1.00 94.75 293 GLU A N 1
ATOM 2245 C CA . GLU A 1 293 ? -5.569 -25.135 -0.810 1.00 94.75 293 GLU A CA 1
ATOM 2246 C C . GLU A 1 293 ? -4.240 -25.836 -0.477 1.00 94.75 293 GLU A C 1
ATOM 2248 O O . GLU A 1 293 ? -4.060 -26.434 0.586 1.00 94.75 293 GLU A O 1
ATOM 2253 N N . LEU A 1 294 ? -3.283 -25.743 -1.398 1.00 93.81 294 LEU A N 1
ATOM 2254 C CA . LEU A 1 294 ? -1.913 -26.220 -1.242 1.00 93.81 294 LEU A CA 1
ATOM 2255 C C . LEU A 1 294 ? -1.039 -25.073 -0.726 1.00 93.81 294 LEU A C 1
ATOM 2257 O O . LEU A 1 294 ? -0.333 -24.404 -1.485 1.00 93.81 294 LEU A O 1
ATOM 2261 N N . VAL A 1 295 ? -1.143 -24.829 0.581 1.00 92.31 295 VAL A N 1
ATOM 2262 C CA . VAL A 1 295 ? -0.433 -23.750 1.276 1.00 92.31 295 VAL A CA 1
ATOM 2263 C C . VAL A 1 295 ? 1.068 -24.042 1.336 1.00 92.31 295 VAL A C 1
ATOM 2265 O O . VAL A 1 295 ? 1.497 -25.103 1.785 1.00 92.31 295 VAL A O 1
ATOM 2268 N N . THR A 1 296 ? 1.865 -23.063 0.921 1.00 90.31 296 THR A N 1
ATOM 2269 C CA . THR A 1 296 ? 3.330 -23.049 1.014 1.00 90.31 296 THR A CA 1
ATOM 2270 C C . THR A 1 296 ? 3.803 -21.755 1.680 1.00 90.31 296 THR A C 1
ATOM 2272 O O . THR A 1 296 ? 3.024 -20.811 1.844 1.00 90.31 296 THR A O 1
ATOM 2275 N N . GLU A 1 297 ? 5.074 -21.672 2.084 1.00 86.62 297 GLU A N 1
ATOM 2276 C CA . GLU A 1 297 ? 5.608 -20.430 2.657 1.00 86.62 297 GLU A CA 1
ATOM 2277 C C . GLU A 1 297 ? 5.663 -19.315 1.605 1.00 86.62 297 GLU A C 1
ATOM 2279 O O . GLU A 1 297 ? 5.085 -18.254 1.835 1.00 86.62 297 GLU A O 1
ATOM 2284 N N . ALA A 1 298 ? 6.266 -19.581 0.442 1.00 87.06 298 ALA A N 1
ATOM 2285 C CA . ALA A 1 298 ? 6.272 -18.698 -0.724 1.00 87.06 298 ALA A CA 1
ATOM 2286 C C . ALA A 1 298 ? 5.393 -19.249 -1.875 1.00 87.06 298 ALA A C 1
ATOM 2288 O O . ALA A 1 298 ? 5.305 -20.470 -2.038 1.00 87.06 298 ALA A O 1
ATOM 2289 N N . PRO A 1 299 ? 4.773 -18.399 -2.722 1.00 89.38 299 PRO A N 1
ATOM 2290 C CA . PRO A 1 299 ? 4.027 -18.831 -3.919 1.00 89.38 299 PRO A CA 1
ATOM 2291 C C . PRO A 1 299 ? 4.880 -19.644 -4.909 1.00 89.38 299 PRO A C 1
ATOM 2293 O O . PRO A 1 299 ? 4.367 -20.537 -5.582 1.00 89.38 299 PRO A O 1
ATOM 2296 N N . GLY A 1 300 ? 6.186 -19.365 -4.969 1.00 86.56 300 GLY A N 1
ATOM 2297 C CA . GLY A 1 300 ? 7.158 -20.079 -5.799 1.00 86.56 300 GLY A CA 1
ATOM 2298 C C . GLY A 1 300 ? 7.762 -21.338 -5.159 1.00 86.56 300 GLY A C 1
ATOM 2299 O O . GLY A 1 300 ? 8.677 -21.919 -5.737 1.00 86.56 300 GLY A O 1
ATOM 2300 N N . ASP A 1 301 ? 7.305 -21.767 -3.979 1.00 87.06 301 ASP A N 1
ATOM 2301 C CA . ASP A 1 301 ? 7.695 -23.067 -3.416 1.00 87.06 301 ASP A CA 1
ATOM 2302 C C . ASP A 1 301 ? 6.887 -24.201 -4.084 1.00 87.06 301 ASP A C 1
ATOM 2304 O O . ASP A 1 301 ? 5.720 -24.021 -4.458 1.00 87.06 301 ASP A O 1
ATOM 2308 N N . ASP A 1 302 ? 7.497 -25.384 -4.215 1.00 86.38 302 ASP A N 1
ATOM 2309 C CA . ASP A 1 302 ? 6.838 -26.595 -4.726 1.00 86.38 302 ASP A CA 1
ATOM 2310 C C . ASP A 1 302 ? 5.810 -27.120 -3.700 1.00 86.38 302 ASP A C 1
ATOM 2312 O O . ASP A 1 302 ? 6.196 -27.432 -2.571 1.00 86.38 302 ASP A O 1
ATOM 2316 N N . PRO A 1 303 ? 4.515 -27.252 -4.053 1.00 88.44 303 PRO A N 1
ATOM 2317 C CA . PRO A 1 303 ? 3.491 -27.776 -3.149 1.00 88.44 303 PRO A CA 1
ATOM 2318 C C . PRO A 1 303 ? 3.552 -29.306 -2.961 1.00 88.44 303 PRO A C 1
ATOM 2320 O O . PRO A 1 303 ? 2.713 -29.872 -2.260 1.00 88.44 303 PRO A O 1
ATOM 2323 N N . GLY A 1 304 ? 4.491 -30.006 -3.608 1.00 87.62 304 GLY A N 1
ATOM 2324 C CA . GLY A 1 304 ? 4.720 -31.449 -3.462 1.00 87.62 304 GLY A CA 1
ATOM 2325 C C . GLY A 1 304 ? 3.689 -32.341 -4.165 1.00 87.62 304 GLY A C 1
ATOM 2326 O O . GLY A 1 304 ? 3.756 -33.567 -4.065 1.00 87.62 304 GLY A O 1
ATOM 2327 N N . ALA A 1 305 ? 2.737 -31.752 -4.890 1.00 88.50 305 ALA A N 1
ATOM 2328 C CA . ALA A 1 305 ? 1.657 -32.438 -5.595 1.00 88.50 305 ALA A CA 1
ATOM 2329 C C . ALA A 1 305 ? 1.300 -31.701 -6.902 1.00 88.50 305 ALA A C 1
ATOM 2331 O O . ALA A 1 305 ? 1.587 -30.511 -7.020 1.00 88.50 305 ALA A O 1
ATOM 2332 N N . PRO A 1 306 ? 0.667 -32.364 -7.891 1.00 89.88 306 PRO A N 1
ATOM 2333 C CA . PRO A 1 306 ? -0.040 -31.666 -8.966 1.00 89.88 306 PRO A CA 1
ATOM 2334 C C . PRO A 1 306 ? -1.099 -30.710 -8.401 1.00 89.88 306 PRO A C 1
ATOM 2336 O O . PRO A 1 306 ? -1.695 -31.000 -7.362 1.00 89.88 306 PRO A O 1
ATOM 2339 N N . TYR A 1 307 ? -1.344 -29.601 -9.097 1.00 94.38 307 TYR A N 1
ATOM 2340 C CA . TYR A 1 307 ? -2.280 -28.567 -8.668 1.00 94.38 307 TYR A CA 1
ATOM 2341 C C . TYR A 1 307 ? -2.984 -27.892 -9.844 1.00 94.38 307 TYR A C 1
ATOM 2343 O O . TYR A 1 307 ? -2.509 -27.927 -10.979 1.00 94.38 307 TYR A O 1
ATOM 2351 N N . PHE A 1 308 ? -4.095 -27.236 -9.525 1.00 96.88 308 PHE A N 1
ATOM 2352 C CA . PHE A 1 308 ? -4.849 -26.353 -10.408 1.00 96.88 308 PHE A CA 1
ATOM 2353 C C . PHE A 1 308 ? -4.911 -24.954 -9.797 1.00 96.88 308 PHE A C 1
ATOM 2355 O O . PHE A 1 308 ? -4.938 -24.812 -8.572 1.00 96.88 308 PHE A O 1
ATOM 2362 N N . PHE A 1 309 ? -4.963 -23.928 -10.640 1.00 97.69 309 PHE A N 1
ATOM 2363 C CA . PHE A 1 309 ? -5.246 -22.563 -10.205 1.00 97.69 309 PHE A CA 1
ATOM 2364 C C . PHE A 1 309 ? -6.756 -22.416 -9.988 1.00 97.69 309 PHE A C 1
ATOM 2366 O O . PHE A 1 309 ? -7.536 -22.661 -10.907 1.00 97.69 309 PHE A O 1
ATOM 2373 N N . ARG A 1 310 ? -7.176 -22.068 -8.771 1.00 97.62 310 ARG A N 1
ATOM 2374 C CA . ARG A 1 310 ? -8.585 -21.939 -8.365 1.00 97.62 310 ARG A CA 1
ATOM 2375 C C . ARG A 1 310 ? -8.842 -2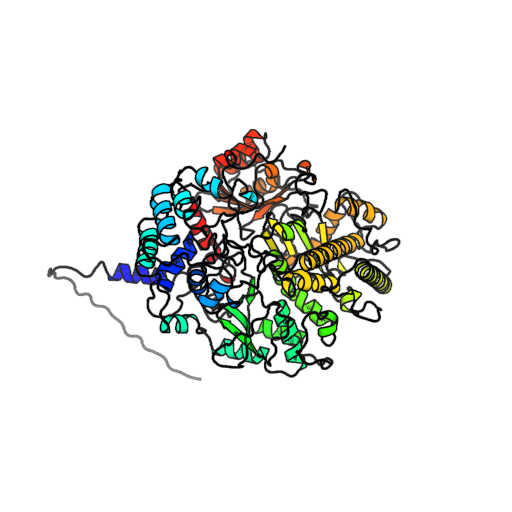0.565 -7.752 1.00 97.62 310 ARG A C 1
ATOM 2377 O O . ARG A 1 310 ? -7.923 -19.931 -7.234 1.00 97.62 310 ARG A O 1
ATOM 2384 N N . LEU A 1 311 ? -10.092 -20.123 -7.787 1.00 96.44 311 LEU A N 1
ATOM 2385 C CA . LEU A 1 311 ? -10.543 -18.829 -7.281 1.00 96.44 311 LEU A CA 1
ATOM 2386 C C . LEU A 1 311 ? -11.358 -19.037 -6.004 1.00 96.44 311 LEU A C 1
ATOM 2388 O O . LEU A 1 311 ? -12.539 -19.382 -6.028 1.00 96.44 311 LEU A O 1
ATOM 2392 N N . LYS A 1 312 ? -10.708 -18.828 -4.861 1.00 95.25 312 LYS A N 1
ATOM 2393 C CA . LYS A 1 312 ? -11.299 -18.985 -3.530 1.00 95.25 312 LYS A CA 1
ATOM 2394 C C . LYS A 1 312 ? -11.981 -17.680 -3.126 1.00 95.25 312 LYS A C 1
ATOM 2396 O O . LYS A 1 312 ? -11.327 -16.643 -3.092 1.00 95.25 312 LYS A O 1
ATOM 2401 N N . LYS A 1 313 ? -13.282 -17.700 -2.822 1.00 92.94 313 LYS A N 1
ATOM 2402 C CA . LYS A 1 313 ? -14.016 -16.485 -2.432 1.00 92.94 313 LYS A CA 1
ATOM 2403 C C . LYS A 1 313 ? -13.427 -15.868 -1.156 1.00 92.94 313 LYS A C 1
ATOM 2405 O O . LYS A 1 313 ? -13.280 -16.539 -0.138 1.00 92.94 313 LYS A O 1
ATOM 2410 N N . PHE A 1 314 ? -13.120 -14.575 -1.210 1.00 91.81 314 PHE A N 1
ATOM 2411 C CA . PHE A 1 314 ? -12.627 -13.792 -0.083 1.00 91.81 314 PHE A CA 1
ATOM 2412 C C . PHE A 1 314 ? -13.803 -13.403 0.822 1.00 91.81 314 PHE A C 1
ATOM 2414 O O . PHE A 1 314 ? -14.536 -12.449 0.560 1.00 91.81 314 PHE A O 1
ATOM 2421 N N . THR A 1 315 ? -13.994 -14.174 1.889 1.00 91.38 315 THR A N 1
ATOM 2422 C CA . THR A 1 315 ? -15.050 -13.968 2.889 1.00 91.38 315 THR A CA 1
ATOM 2423 C C . THR A 1 315 ? -14.728 -12.977 4.025 1.00 91.38 315 THR A C 1
ATOM 2425 O O . THR A 1 315 ? -15.691 -12.397 4.540 1.00 91.38 315 THR A O 1
ATOM 2428 N N . PRO A 1 316 ? -13.459 -12.711 4.427 1.00 91.69 316 PRO A N 1
ATOM 2429 C CA . PRO A 1 316 ? -13.158 -11.733 5.476 1.00 91.69 316 PRO A CA 1
ATOM 2430 C C . PRO A 1 316 ? -13.549 -10.289 5.124 1.00 91.69 316 PRO A C 1
ATOM 2432 O O . PRO A 1 316 ? -13.721 -9.921 3.963 1.00 91.69 316 PRO A O 1
ATOM 2435 N N . LEU A 1 317 ? -13.605 -9.427 6.141 1.00 92.06 317 LEU A N 1
ATOM 2436 C CA . LEU A 1 317 ? -13.690 -7.980 5.946 1.00 92.06 317 LEU A CA 1
ATOM 2437 C C . LEU A 1 317 ? -12.416 -7.433 5.287 1.00 92.06 317 LEU A C 1
ATOM 2439 O O . LEU A 1 317 ? -11.298 -7.758 5.691 1.00 92.06 317 LEU A O 1
ATOM 2443 N N . VAL A 1 318 ? -12.593 -6.558 4.297 1.00 89.06 318 VAL A N 1
ATOM 2444 C CA . VAL A 1 318 ? -11.499 -5.936 3.540 1.00 89.06 318 VAL A CA 1
ATOM 2445 C C . VAL A 1 318 ? -10.959 -4.713 4.285 1.00 89.06 318 VAL A C 1
ATOM 2447 O O . VAL A 1 318 ? -11.681 -3.739 4.504 1.00 89.06 318 VAL A O 1
ATOM 2450 N N . SER A 1 319 ? -9.668 -4.723 4.623 1.00 88.62 319 SER A N 1
ATOM 2451 C CA . SER A 1 319 ? -8.967 -3.562 5.182 1.00 88.62 319 SER A CA 1
ATOM 2452 C C . SER A 1 319 ? -8.210 -2.806 4.089 1.00 88.62 319 SER A C 1
ATOM 2454 O O . SER A 1 319 ? -7.610 -3.419 3.216 1.00 88.62 319 SER A O 1
ATOM 2456 N N . ALA A 1 320 ? -8.172 -1.471 4.152 1.00 87.62 320 ALA A N 1
ATOM 2457 C CA . ALA A 1 320 ? -7.450 -0.639 3.178 1.00 87.62 320 ALA A CA 1
ATOM 2458 C C . ALA A 1 320 ? -5.927 -0.906 3.147 1.00 87.62 320 ALA A C 1
ATOM 2460 O O . ALA A 1 320 ? -5.241 -0.496 2.210 1.00 87.62 320 ALA A O 1
ATOM 2461 N N . LYS A 1 321 ? -5.404 -1.588 4.176 1.00 80.19 321 LYS A N 1
ATOM 2462 C CA . LYS A 1 321 ? -3.989 -1.939 4.344 1.00 80.19 321 LYS A CA 1
ATOM 2463 C C . LYS A 1 321 ? -3.490 -2.940 3.302 1.00 80.19 321 LYS A C 1
ATOM 2465 O O . LYS A 1 321 ? -2.395 -2.760 2.796 1.00 80.19 321 LYS A O 1
ATOM 2470 N N . ASP A 1 322 ? -4.286 -3.969 2.997 1.00 79.75 322 ASP A N 1
ATOM 2471 C CA . ASP A 1 322 ? -3.906 -5.128 2.165 1.00 79.75 322 ASP A CA 1
ATOM 2472 C C . ASP A 1 322 ? -4.739 -5.235 0.872 1.00 79.75 322 ASP A C 1
ATOM 2474 O O . ASP A 1 322 ? -4.780 -6.268 0.197 1.00 79.75 322 ASP A O 1
ATOM 2478 N N . HIS A 1 323 ? -5.466 -4.169 0.528 1.00 88.50 323 HIS A N 1
ATOM 2479 C CA . HIS A 1 323 ? -6.451 -4.199 -0.545 1.00 88.50 323 HIS A CA 1
ATOM 2480 C C . HIS A 1 323 ? -5.902 -3.715 -1.885 1.00 88.50 323 HIS A C 1
ATOM 2482 O O . HIS A 1 323 ? -5.990 -2.537 -2.227 1.00 88.50 323 HIS A O 1
ATOM 2488 N N . ILE A 1 324 ? -5.367 -4.667 -2.647 1.00 90.88 324 ILE A N 1
ATOM 2489 C CA . ILE A 1 324 ? -4.994 -4.513 -4.055 1.00 90.88 324 ILE A CA 1
ATOM 2490 C C . ILE A 1 324 ? -5.979 -5.344 -4.886 1.00 90.88 324 ILE A C 1
ATOM 2492 O O . ILE A 1 324 ? -6.273 -6.486 -4.529 1.00 90.88 324 ILE A O 1
ATOM 2496 N N . VAL A 1 325 ? -6.526 -4.764 -5.959 1.00 91.00 325 VAL A N 1
ATOM 2497 C CA . VAL A 1 325 ? -7.613 -5.359 -6.758 1.00 91.00 325 VAL A CA 1
ATOM 2498 C C . VAL A 1 325 ? -7.157 -5.616 -8.184 1.00 91.00 325 VAL A C 1
ATOM 2500 O O . VAL A 1 325 ? -6.628 -4.714 -8.829 1.00 91.00 325 VAL A O 1
ATOM 2503 N N . PHE A 1 326 ? -7.452 -6.812 -8.688 1.00 92.69 326 PHE A N 1
ATOM 2504 C CA . PHE A 1 326 ? -7.367 -7.138 -10.109 1.00 92.69 326 PHE A CA 1
ATOM 2505 C C . PHE A 1 326 ? -8.786 -7.260 -10.675 1.00 92.69 326 PHE A C 1
ATOM 2507 O O . PHE A 1 326 ? -9.536 -8.160 -10.296 1.00 92.69 326 PHE A O 1
ATOM 2514 N N . ASN A 1 327 ? -9.169 -6.345 -11.569 1.00 91.31 327 ASN A N 1
ATOM 2515 C CA . ASN A 1 327 ? -10.470 -6.391 -12.241 1.00 91.31 327 ASN A CA 1
ATOM 2516 C C . ASN A 1 327 ? -10.442 -7.504 -13.295 1.00 91.31 327 ASN A C 1
ATOM 2518 O O . ASN A 1 327 ? -9.760 -7.403 -14.313 1.00 91.31 327 ASN A O 1
ATOM 2522 N N . ALA A 1 328 ? -11.153 -8.589 -13.019 1.00 90.88 328 ALA A N 1
ATOM 2523 C CA . ALA A 1 328 ? -11.063 -9.837 -13.749 1.00 90.88 328 ALA A CA 1
ATOM 2524 C C . ALA A 1 328 ? -12.135 -9.902 -14.848 1.00 90.88 328 ALA A C 1
ATOM 2526 O O . ALA A 1 328 ? -13.158 -10.579 -14.736 1.00 90.88 328 ALA A O 1
ATOM 2527 N N . ASP A 1 329 ? -11.879 -9.191 -15.947 1.00 90.00 329 ASP A N 1
ATOM 2528 C CA . ASP A 1 329 ? -12.750 -9.154 -17.123 1.00 90.00 329 ASP A CA 1
ATOM 2529 C C . ASP A 1 329 ? -12.133 -9.802 -18.385 1.00 90.00 329 ASP A C 1
ATOM 2531 O O . ASP A 1 329 ? -10.979 -10.241 -18.423 1.00 90.00 329 ASP A O 1
ATOM 2535 N N . ALA A 1 330 ? -12.920 -9.856 -19.462 1.00 92.69 330 ALA A N 1
ATOM 2536 C CA . ALA A 1 330 ? -12.483 -10.414 -20.740 1.00 92.69 330 ALA A CA 1
ATOM 2537 C C . ALA A 1 330 ? -11.299 -9.653 -21.378 1.00 92.69 330 ALA A C 1
ATOM 2539 O O . ALA A 1 330 ? -10.584 -10.226 -22.203 1.00 92.69 330 ALA A O 1
ATOM 2540 N N . SER A 1 331 ? -11.063 -8.387 -21.009 1.00 93.75 331 SER A N 1
ATOM 2541 C CA . SER A 1 331 ? -9.905 -7.619 -21.474 1.00 93.75 331 SER A CA 1
ATOM 2542 C C . SER A 1 331 ? -8.620 -8.074 -20.780 1.00 93.75 331 SER A C 1
ATOM 2544 O O . SER A 1 331 ? -7.603 -8.241 -21.456 1.00 93.75 331 SER A O 1
ATOM 2546 N N . LEU A 1 332 ? -8.678 -8.401 -19.482 1.00 94.75 332 LEU A N 1
ATOM 2547 C CA . LEU A 1 332 ? -7.551 -8.981 -18.747 1.00 94.75 332 LEU A CA 1
ATOM 2548 C C . LEU A 1 332 ? -7.191 -10.375 -19.290 1.00 94.75 332 LEU A C 1
ATOM 2550 O O . LEU A 1 332 ? -6.020 -10.635 -19.575 1.00 94.75 332 LEU A O 1
ATOM 2554 N N . MET A 1 333 ? -8.189 -11.236 -19.546 1.00 95.88 333 MET A N 1
ATOM 2555 C CA . MET A 1 333 ? -7.965 -12.523 -20.227 1.00 95.88 333 MET A CA 1
ATOM 2556 C C . MET A 1 333 ? -7.303 -12.341 -21.600 1.00 95.88 333 MET A C 1
ATOM 2558 O O . MET A 1 333 ? -6.316 -13.008 -21.921 1.00 95.88 333 MET A O 1
ATOM 2562 N N . ALA A 1 334 ? -7.831 -11.427 -22.423 1.00 97.31 334 ALA A N 1
ATOM 2563 C CA . ALA A 1 334 ? -7.283 -11.145 -23.745 1.00 97.31 334 ALA A CA 1
ATOM 2564 C C . ALA A 1 334 ? -5.844 -10.612 -23.665 1.00 97.31 334 ALA A C 1
ATOM 2566 O O . ALA A 1 334 ? -5.007 -11.004 -24.480 1.00 97.31 334 ALA A O 1
ATOM 2567 N N . ARG A 1 335 ? -5.530 -9.779 -22.663 1.00 97.00 335 ARG A N 1
ATOM 2568 C CA . ARG A 1 335 ? -4.182 -9.252 -22.436 1.00 97.00 335 ARG A CA 1
ATOM 2569 C C . ARG A 1 335 ? -3.196 -10.353 -22.059 1.00 97.00 335 ARG A C 1
ATOM 2571 O O . ARG A 1 335 ? -2.157 -10.464 -22.704 1.00 97.00 335 ARG A O 1
ATOM 2578 N N . TRP A 1 336 ? -3.527 -11.211 -21.094 1.00 97.31 336 TRP A N 1
ATOM 2579 C CA . TRP A 1 336 ? -2.656 -12.334 -20.719 1.00 97.31 336 TRP A CA 1
ATOM 2580 C C . TRP A 1 336 ? -2.490 -13.336 -21.865 1.00 97.31 336 TRP A C 1
ATOM 2582 O O . TRP A 1 336 ? -1.387 -13.822 -22.102 1.00 97.31 336 TRP A O 1
ATOM 2592 N N . LYS A 1 337 ? -3.546 -13.589 -22.649 1.00 97.31 337 LYS A N 1
ATOM 2593 C CA . LYS A 1 337 ? -3.454 -14.423 -23.855 1.00 97.31 337 LYS A CA 1
ATOM 2594 C C . LYS A 1 337 ? -2.560 -13.801 -24.933 1.00 97.31 337 LYS A C 1
ATOM 2596 O O . LYS A 1 337 ? -1.823 -14.535 -25.584 1.00 97.31 337 LYS A O 1
ATOM 2601 N N . ALA A 1 338 ? -2.585 -12.480 -25.109 1.00 97.44 338 ALA A N 1
ATOM 2602 C CA . ALA A 1 338 ? -1.704 -11.781 -26.045 1.00 97.44 338 ALA A CA 1
ATOM 2603 C C . ALA A 1 338 ? -0.225 -11.817 -25.613 1.00 97.44 338 ALA A C 1
ATOM 2605 O O . ALA A 1 338 ? 0.650 -11.897 -26.470 1.00 97.44 338 ALA A O 1
ATOM 2606 N N . LEU A 1 339 ? 0.050 -11.789 -24.304 1.00 96.94 339 LEU A N 1
ATOM 2607 C CA . LEU A 1 339 ? 1.408 -11.864 -23.752 1.00 96.94 339 LEU A CA 1
ATOM 2608 C C . LEU A 1 339 ? 1.970 -13.295 -23.759 1.00 96.94 339 LEU A C 1
ATOM 2610 O O . LEU A 1 339 ? 3.113 -13.505 -24.156 1.00 96.94 339 LEU A O 1
ATOM 2614 N N . PHE A 1 340 ? 1.174 -14.283 -23.338 1.00 96.81 340 PHE A N 1
ATOM 2615 C CA . PHE A 1 340 ? 1.664 -15.632 -23.029 1.00 96.81 340 PHE A CA 1
ATOM 2616 C C . PHE A 1 340 ? 1.171 -16.737 -23.973 1.00 96.81 340 PHE A C 1
ATOM 2618 O O . PHE A 1 340 ? 1.750 -17.820 -23.985 1.00 96.81 340 PHE A O 1
ATOM 2625 N N . GLY A 1 341 ? 0.142 -16.489 -24.788 1.00 92.38 341 GLY A N 1
ATOM 2626 C CA . GLY A 1 341 ? -0.448 -17.478 -25.703 1.00 92.38 341 GLY A CA 1
ATOM 2627 C C . GLY A 1 341 ? 0.287 -17.663 -27.039 1.00 92.38 341 GLY A C 1
ATOM 2628 O O . GLY A 1 341 ? -0.257 -18.302 -27.938 1.00 92.38 341 GLY A O 1
ATOM 2629 N N . GLY A 1 342 ? 1.473 -17.068 -27.201 1.00 87.50 342 GLY A N 1
ATOM 2630 C CA . GLY A 1 342 ? 2.327 -17.243 -28.380 1.00 87.50 342 GLY A CA 1
ATOM 2631 C C . GLY A 1 342 ? 3.084 -18.577 -28.395 1.00 87.50 342 GLY A C 1
ATOM 2632 O O . GLY A 1 342 ? 3.140 -19.291 -27.397 1.00 87.50 342 GLY A O 1
ATOM 2633 N N . ASP A 1 343 ? 3.710 -18.898 -29.528 1.00 86.62 343 ASP A N 1
ATOM 2634 C CA . ASP A 1 343 ? 4.505 -20.121 -29.693 1.00 86.62 343 ASP A CA 1
ATOM 2635 C C . ASP A 1 343 ? 5.960 -19.889 -29.246 1.00 86.62 343 ASP A C 1
ATOM 2637 O O . ASP A 1 343 ? 6.815 -19.462 -30.020 1.00 86.62 343 ASP A O 1
ATOM 2641 N N . TRP A 1 344 ? 6.222 -20.117 -27.959 1.00 92.81 344 TRP A N 1
ATOM 2642 C CA . TRP A 1 344 ? 7.559 -20.088 -27.353 1.00 92.81 344 TRP A CA 1
ATOM 2643 C C . TRP A 1 344 ? 8.003 -21.496 -26.915 1.00 92.81 344 TRP A C 1
ATOM 2645 O O . TRP A 1 344 ? 7.245 -22.466 -27.017 1.00 92.81 344 TRP A O 1
ATOM 2655 N N . ALA A 1 345 ? 9.266 -21.638 -26.501 1.00 87.06 345 ALA A N 1
ATOM 2656 C CA . ALA A 1 345 ? 9.875 -22.939 -26.215 1.00 87.06 345 ALA A CA 1
ATOM 2657 C C . ALA A 1 345 ? 9.164 -23.676 -25.064 1.00 87.06 345 ALA A C 1
ATOM 2659 O O . ALA A 1 345 ? 8.755 -23.067 -24.081 1.00 87.06 345 ALA A O 1
ATOM 2660 N N . ALA A 1 346 ? 9.034 -25.002 -25.146 1.00 83.94 346 ALA A N 1
ATOM 2661 C CA . ALA A 1 346 ? 8.504 -25.769 -24.019 1.00 83.94 346 ALA A CA 1
ATOM 2662 C C . ALA A 1 346 ? 9.442 -25.650 -22.793 1.00 83.94 346 ALA A C 1
ATOM 2664 O O . ALA A 1 346 ? 10.662 -25.725 -22.970 1.00 83.94 346 ALA A O 1
ATOM 2665 N N . PRO A 1 347 ? 8.911 -25.483 -21.563 1.00 83.62 347 PRO A N 1
ATOM 2666 C CA . PRO A 1 347 ? 9.738 -25.410 -20.361 1.00 83.62 347 PRO A CA 1
ATOM 2667 C C . PRO A 1 347 ? 10.524 -26.713 -20.162 1.00 83.62 347 PRO A C 1
ATOM 2669 O O . PRO A 1 347 ? 9.992 -27.812 -20.313 1.00 83.62 347 PRO A O 1
ATOM 2672 N N . THR A 1 348 ? 11.807 -26.586 -19.823 1.00 65.94 348 THR A N 1
ATOM 2673 C CA . THR A 1 348 ? 12.757 -27.709 -19.713 1.00 65.94 348 THR A CA 1
ATOM 2674 C C . THR A 1 348 ? 12.634 -28.499 -18.410 1.00 65.94 348 THR A C 1
ATOM 2676 O O . THR A 1 348 ? 13.087 -29.643 -18.349 1.00 65.94 348 THR A O 1
ATOM 2679 N N . ALA A 1 349 ? 12.008 -27.922 -17.383 1.00 56.31 349 ALA A N 1
ATOM 2680 C CA . ALA A 1 349 ? 11.734 -28.565 -16.104 1.00 56.31 349 ALA A CA 1
ATOM 2681 C C . ALA A 1 349 ? 10.217 -28.737 -15.884 1.00 56.31 349 ALA A C 1
ATOM 2683 O O . ALA A 1 349 ? 9.437 -27.860 -16.268 1.00 56.31 349 ALA A O 1
ATOM 2684 N N . PRO A 1 350 ? 9.767 -29.819 -15.216 1.00 53.44 350 PRO A N 1
ATOM 2685 C CA . PRO A 1 350 ? 8.432 -29.857 -14.622 1.00 53.44 350 PRO A CA 1
ATOM 2686 C C . PRO A 1 350 ? 8.273 -28.717 -13.605 1.00 53.44 350 PRO A C 1
ATOM 2688 O O . PRO A 1 350 ? 9.257 -28.269 -13.022 1.00 53.44 350 PRO A O 1
ATOM 2691 N N . SER A 1 351 ? 7.040 -28.325 -13.278 1.00 52.81 351 SER A N 1
ATOM 2692 C CA . SER A 1 351 ? 6.728 -27.308 -12.252 1.00 52.81 351 SER A CA 1
ATOM 2693 C C . SER A 1 351 ? 7.046 -27.724 -10.796 1.00 52.81 351 SER A C 1
ATOM 2695 O O . SER A 1 351 ? 6.496 -27.157 -9.853 1.00 52.81 351 SER A O 1
ATOM 2697 N N . ARG A 1 352 ? 7.932 -28.711 -10.605 1.00 52.28 352 ARG A N 1
ATOM 2698 C CA . ARG A 1 352 ? 8.382 -29.260 -9.319 1.00 52.28 352 ARG A CA 1
ATOM 2699 C C . ARG A 1 352 ? 9.835 -28.873 -9.044 1.00 52.28 352 ARG A C 1
ATOM 2701 O O . ARG A 1 352 ? 10.650 -28.820 -9.959 1.00 52.28 352 ARG A O 1
ATOM 2708 N N . GLY A 1 353 ? 10.168 -28.654 -7.776 1.00 54.22 353 GLY A N 1
ATOM 2709 C CA . GLY A 1 353 ? 11.521 -28.350 -7.302 1.00 54.22 353 GLY A CA 1
ATOM 2710 C C . GLY A 1 353 ? 11.925 -26.870 -7.285 1.00 54.22 353 GLY A C 1
ATOM 2711 O O . GLY A 1 353 ? 13.100 -26.592 -7.064 1.00 54.22 353 GLY A O 1
ATOM 2712 N N . ARG A 1 354 ? 11.002 -25.915 -7.488 1.00 63.53 354 ARG A N 1
ATOM 2713 C CA . ARG A 1 354 ? 11.298 -24.463 -7.577 1.00 63.53 354 ARG A CA 1
ATOM 2714 C C . ARG A 1 354 ? 11.799 -23.819 -6.260 1.00 63.53 354 ARG A C 1
ATOM 2716 O O . ARG A 1 354 ? 12.283 -22.689 -6.276 1.00 63.53 354 ARG A O 1
ATOM 2723 N N . ALA A 1 355 ? 11.725 -24.510 -5.120 1.00 54.62 355 ALA A N 1
ATOM 2724 C CA . ALA A 1 355 ? 12.177 -23.979 -3.828 1.00 54.62 355 ALA A CA 1
ATOM 2725 C C . ALA A 1 355 ? 13.657 -23.536 -3.879 1.00 54.62 355 ALA A C 1
ATOM 2727 O O . ALA A 1 355 ? 14.550 -24.354 -4.085 1.00 54.62 355 ALA A O 1
ATOM 2728 N N . GLY A 1 356 ? 13.906 -22.233 -3.704 1.00 59.34 356 GLY A N 1
ATOM 2729 C CA . GLY A 1 356 ? 15.247 -21.639 -3.791 1.00 59.34 356 GLY A CA 1
ATOM 2730 C C . GLY A 1 356 ? 15.815 -21.474 -5.210 1.00 59.34 356 GLY A C 1
ATOM 2731 O O . GLY A 1 356 ? 17.012 -21.249 -5.341 1.00 59.34 356 GLY A O 1
ATOM 2732 N N . GLN A 1 357 ? 15.005 -21.593 -6.269 1.00 69.19 357 GLN A N 1
ATOM 2733 C CA . GLN A 1 357 ? 15.464 -21.349 -7.642 1.00 69.19 357 GLN A CA 1
ATOM 2734 C C . GLN A 1 357 ? 15.353 -19.878 -8.060 1.00 69.19 357 GLN A C 1
ATOM 2736 O O . GLN A 1 357 ? 14.367 -19.193 -7.773 1.00 69.19 357 GLN A O 1
ATOM 2741 N N . ASN A 1 358 ? 16.345 -19.441 -8.837 1.00 86.88 358 ASN A N 1
ATOM 2742 C CA . ASN A 1 358 ? 16.379 -18.159 -9.529 1.00 86.88 358 ASN A CA 1
ATOM 2743 C C . ASN A 1 358 ? 15.185 -18.019 -10.507 1.00 86.88 358 ASN A C 1
ATOM 2745 O O . ASN A 1 358 ? 15.068 -18.835 -11.431 1.00 86.88 358 ASN A O 1
ATOM 2749 N N . PRO A 1 359 ? 14.324 -16.990 -10.372 1.00 89.50 359 PRO A N 1
ATOM 2750 C CA . PRO A 1 359 ? 13.142 -16.830 -11.221 1.00 89.50 359 PRO A CA 1
ATOM 2751 C C . PRO A 1 359 ? 13.493 -16.617 -12.701 1.00 89.50 359 PRO A C 1
ATOM 2753 O O . PRO A 1 359 ? 12.776 -17.113 -13.568 1.00 89.50 359 PRO A O 1
ATOM 2756 N N . PHE A 1 360 ? 14.616 -15.961 -13.016 1.00 92.06 360 PHE A N 1
ATOM 2757 C CA . PHE A 1 360 ? 15.029 -15.725 -14.403 1.00 92.06 360 PHE A CA 1
ATOM 2758 C C . PHE A 1 360 ? 15.399 -17.013 -15.135 1.00 92.06 360 PHE A C 1
ATOM 2760 O O . PHE A 1 360 ? 15.127 -17.125 -16.329 1.00 92.06 360 PHE A O 1
ATOM 2767 N N . ALA A 1 361 ? 15.992 -17.970 -14.413 1.00 90.12 361 ALA A N 1
ATOM 2768 C CA . ALA A 1 361 ? 16.316 -19.292 -14.934 1.00 90.12 361 ALA A CA 1
ATOM 2769 C C . ALA A 1 361 ? 15.067 -20.179 -15.022 1.00 90.12 361 ALA A C 1
ATOM 2771 O O . ALA A 1 361 ? 14.850 -20.829 -16.041 1.00 90.12 361 ALA A O 1
ATOM 2772 N N . PHE A 1 362 ? 14.218 -20.178 -13.985 1.00 89.31 362 PHE A N 1
ATOM 2773 C CA . PHE A 1 362 ? 12.997 -20.987 -13.976 1.00 89.31 362 PHE A CA 1
ATOM 2774 C C . PHE A 1 362 ? 12.037 -20.589 -15.107 1.00 89.31 362 PHE A C 1
ATOM 2776 O O . PHE A 1 362 ? 11.508 -21.465 -15.784 1.00 89.31 362 PHE A O 1
ATOM 2783 N N . PHE A 1 363 ? 11.865 -19.286 -15.356 1.00 91.81 363 PHE A N 1
ATOM 2784 C CA . PHE A 1 363 ? 10.993 -18.750 -16.406 1.00 91.81 363 PHE A CA 1
ATOM 2785 C C . PHE A 1 363 ? 11.727 -18.378 -17.711 1.00 91.81 363 PHE A C 1
ATOM 2787 O O . PHE A 1 363 ? 11.175 -17.636 -18.525 1.00 91.81 363 PHE A O 1
ATOM 2794 N N . GLU A 1 364 ? 12.948 -18.884 -17.951 1.00 91.69 364 GLU A N 1
ATOM 2795 C CA . GLU A 1 364 ? 13.745 -18.589 -19.164 1.00 91.69 364 GLU A CA 1
ATOM 2796 C C . GLU A 1 364 ? 12.963 -18.853 -20.464 1.00 91.69 364 GLU A C 1
ATOM 2798 O O . GLU A 1 364 ? 13.088 -18.096 -21.426 1.00 91.69 364 GLU A O 1
ATOM 2803 N N . ALA A 1 365 ? 12.115 -19.886 -20.476 1.00 92.12 365 ALA A N 1
ATOM 2804 C CA . ALA A 1 365 ? 11.299 -20.254 -21.630 1.00 92.12 365 ALA A CA 1
ATOM 2805 C C . ALA A 1 365 ? 10.284 -19.167 -22.042 1.00 92.12 365 ALA A C 1
ATOM 2807 O O . ALA A 1 365 ? 9.963 -19.056 -23.227 1.00 92.12 365 ALA A O 1
ATOM 2808 N N . ILE A 1 366 ? 9.798 -18.355 -21.093 1.00 94.38 366 ILE A N 1
ATOM 2809 C CA . ILE A 1 366 ? 8.851 -17.268 -21.366 1.00 94.38 366 ILE A CA 1
ATOM 2810 C C . ILE A 1 366 ? 9.630 -16.053 -21.902 1.00 94.38 366 ILE A C 1
ATOM 2812 O O . ILE A 1 366 ? 10.506 -15.541 -21.189 1.00 94.38 366 ILE A O 1
ATOM 2816 N N . PRO A 1 367 ? 9.295 -15.529 -23.102 1.00 95.19 367 PRO A N 1
ATOM 2817 C CA . PRO A 1 367 ? 9.977 -14.380 -23.689 1.00 95.19 367 PRO A CA 1
ATOM 2818 C C . PRO A 1 367 ? 10.057 -13.190 -22.726 1.00 95.19 367 PRO A C 1
ATOM 2820 O O . PRO A 1 367 ? 9.037 -12.699 -22.239 1.00 95.19 367 PRO A O 1
ATOM 2823 N N . ALA A 1 368 ? 11.270 -12.695 -22.482 1.00 95.56 368 ALA A N 1
ATOM 2824 C CA . ALA A 1 368 ? 11.515 -11.598 -21.546 1.00 95.56 368 ALA A CA 1
ATOM 2825 C C . ALA A 1 368 ? 10.711 -10.313 -21.841 1.00 95.56 368 ALA A C 1
ATOM 2827 O O . ALA A 1 368 ? 10.178 -9.746 -20.890 1.00 95.56 368 ALA A O 1
ATOM 2828 N N . PRO A 1 369 ? 10.481 -9.894 -23.106 1.00 95.44 369 PRO A N 1
ATOM 2829 C CA . PRO A 1 369 ? 9.595 -8.764 -23.386 1.00 95.44 369 PRO A CA 1
ATOM 2830 C C . PRO A 1 369 ? 8.146 -8.983 -22.927 1.00 95.44 369 PRO A C 1
ATOM 2832 O O . PRO A 1 369 ? 7.496 -8.026 -22.520 1.00 95.44 369 PRO A O 1
ATOM 2835 N N . ALA A 1 370 ? 7.637 -10.222 -22.952 1.00 96.88 370 ALA A N 1
ATOM 2836 C CA . ALA A 1 370 ? 6.292 -10.538 -22.465 1.00 96.88 370 ALA A CA 1
ATOM 2837 C C . ALA A 1 370 ? 6.229 -10.535 -20.930 1.00 96.88 370 ALA A C 1
ATOM 2839 O O . ALA A 1 370 ? 5.277 -9.998 -20.364 1.00 96.88 370 ALA A O 1
ATOM 2840 N N . ARG A 1 371 ? 7.265 -11.066 -20.262 1.00 97.81 371 ARG A N 1
ATOM 2841 C CA . ARG A 1 371 ? 7.424 -10.981 -18.800 1.00 97.81 371 ARG A CA 1
ATOM 2842 C C . ARG A 1 371 ? 7.514 -9.531 -18.326 1.00 97.81 371 ARG A C 1
ATOM 2844 O O . ARG A 1 371 ? 6.724 -9.118 -17.482 1.00 97.81 371 ARG A O 1
ATOM 2851 N N . TYR A 1 372 ? 8.388 -8.726 -18.933 1.00 98.38 372 TYR A N 1
ATOM 2852 C CA . TYR A 1 372 ? 8.513 -7.317 -18.568 1.00 98.38 372 TYR A CA 1
ATOM 2853 C C . TYR A 1 372 ? 7.231 -6.539 -18.853 1.00 98.38 372 TYR A C 1
ATOM 2855 O O . TYR A 1 372 ? 6.760 -5.823 -17.978 1.00 98.38 372 TYR A O 1
ATOM 2863 N N . GLN A 1 373 ? 6.608 -6.717 -20.024 1.00 98.19 373 GLN A N 1
ATOM 2864 C CA . GLN A 1 373 ? 5.357 -6.022 -20.331 1.00 98.19 373 GLN A CA 1
ATOM 2865 C C . GLN A 1 373 ? 4.234 -6.403 -19.356 1.00 98.19 373 GLN A C 1
ATOM 2867 O O . GLN A 1 373 ? 3.505 -5.519 -18.922 1.00 98.19 373 GLN A O 1
ATOM 2872 N N . PHE A 1 374 ? 4.138 -7.669 -18.936 1.00 98.50 374 PHE A N 1
ATOM 2873 C CA . PHE A 1 374 ? 3.224 -8.067 -17.864 1.00 98.50 374 PHE A CA 1
ATOM 2874 C C . PHE A 1 374 ? 3.511 -7.315 -16.553 1.00 98.50 374 PHE A C 1
ATOM 2876 O O . PHE A 1 374 ? 2.577 -6.853 -15.900 1.00 98.50 374 PHE A O 1
ATOM 2883 N N . MET A 1 375 ? 4.781 -7.153 -16.167 1.00 98.56 375 MET A N 1
ATOM 2884 C CA . MET A 1 375 ? 5.128 -6.363 -14.982 1.00 98.56 375 MET A CA 1
ATOM 2885 C C . MET A 1 375 ? 4.773 -4.878 -15.142 1.00 98.56 375 MET A C 1
ATOM 2887 O O . MET A 1 375 ? 4.276 -4.273 -14.196 1.00 98.56 375 MET A O 1
ATOM 2891 N N . LEU A 1 376 ? 4.984 -4.299 -16.328 1.00 98.56 376 LEU A N 1
ATOM 2892 C CA . LEU A 1 376 ? 4.648 -2.906 -16.643 1.00 98.56 376 LEU A CA 1
ATOM 2893 C C . LEU A 1 376 ? 3.131 -2.652 -16.579 1.00 98.56 376 LEU A C 1
ATOM 2895 O O . LEU A 1 376 ? 2.699 -1.710 -15.918 1.00 98.56 376 LEU A O 1
ATOM 2899 N N . ASP A 1 377 ? 2.322 -3.547 -17.154 1.00 97.81 377 ASP A N 1
ATOM 2900 C CA . ASP A 1 377 ? 0.847 -3.504 -17.108 1.00 97.81 377 ASP A CA 1
ATOM 2901 C C . ASP A 1 377 ? 0.279 -3.555 -15.677 1.00 97.81 377 ASP A C 1
ATOM 2903 O O . ASP A 1 377 ? -0.866 -3.175 -15.429 1.00 97.81 377 ASP A O 1
ATOM 2907 N N . ASN A 1 378 ? 1.068 -4.067 -14.731 1.00 97.75 378 ASN A N 1
ATOM 2908 C CA . ASN A 1 378 ? 0.694 -4.241 -13.331 1.00 97.75 378 ASN A CA 1
ATOM 2909 C C . ASN A 1 378 ? 1.581 -3.405 -12.394 1.00 97.75 378 ASN A C 1
ATOM 2911 O O . ASN A 1 378 ? 1.589 -3.654 -11.187 1.00 97.75 378 ASN A O 1
ATOM 2915 N N . ALA A 1 379 ? 2.341 -2.427 -12.907 1.00 97.94 379 ALA A N 1
ATOM 2916 C CA . ALA A 1 379 ? 3.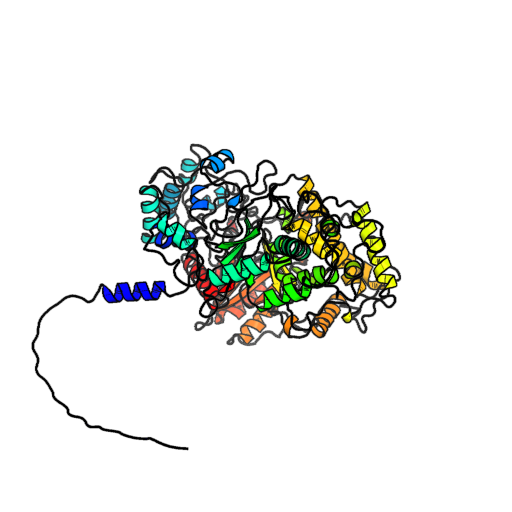464 -1.870 -12.154 1.00 97.94 379 ALA A CA 1
ATOM 2917 C C . ALA A 1 379 ? 3.047 -1.176 -10.852 1.00 97.94 379 ALA A C 1
ATOM 2919 O O . ALA A 1 379 ? 3.724 -1.330 -9.835 1.00 97.94 379 ALA A O 1
ATOM 2920 N N . HIS A 1 380 ? 1.902 -0.480 -10.843 1.00 95.69 380 HIS A N 1
ATOM 2921 C CA . HIS A 1 380 ? 1.333 0.059 -9.606 1.00 95.69 380 HIS A CA 1
ATOM 2922 C C . HIS A 1 380 ? 0.990 -1.050 -8.610 1.00 95.69 380 HIS A C 1
ATOM 2924 O O . HIS A 1 380 ? 1.428 -0.962 -7.470 1.00 95.69 380 HIS A O 1
ATOM 2930 N N . ALA A 1 381 ? 0.290 -2.108 -9.027 1.00 94.81 381 ALA A N 1
ATOM 2931 C CA . ALA A 1 381 ? -0.102 -3.210 -8.146 1.00 94.81 381 ALA A CA 1
ATOM 2932 C C . ALA A 1 381 ? 1.109 -3.972 -7.576 1.00 94.81 381 ALA A C 1
ATOM 2934 O O . ALA A 1 381 ? 1.122 -4.305 -6.392 1.00 94.81 381 ALA A O 1
ATOM 2935 N N . LEU A 1 382 ? 2.146 -4.204 -8.390 1.00 95.62 382 LEU A N 1
ATOM 2936 C CA . LEU A 1 382 ? 3.384 -4.858 -7.955 1.00 95.62 382 LEU A CA 1
ATOM 2937 C C . LEU A 1 382 ? 4.164 -3.995 -6.956 1.00 95.62 382 LEU A C 1
ATOM 2939 O O . LEU A 1 382 ? 4.621 -4.512 -5.939 1.00 95.62 382 LEU A O 1
ATOM 2943 N N . ILE A 1 383 ? 4.289 -2.685 -7.201 1.00 93.94 383 ILE A N 1
ATOM 2944 C CA . ILE A 1 383 ? 4.956 -1.763 -6.268 1.00 93.94 383 ILE A CA 1
ATOM 2945 C C . ILE A 1 383 ? 4.123 -1.580 -4.993 1.00 93.94 383 ILE A C 1
ATOM 2947 O O . ILE A 1 383 ? 4.683 -1.599 -3.900 1.00 93.94 383 ILE A O 1
ATOM 2951 N N . ASP A 1 384 ? 2.796 -1.467 -5.095 1.00 90.19 384 ASP A N 1
ATOM 2952 C CA . ASP A 1 384 ? 1.905 -1.364 -3.935 1.00 90.19 384 ASP A CA 1
ATOM 2953 C C . ASP A 1 384 ? 1.999 -2.628 -3.059 1.00 90.19 384 ASP A C 1
ATOM 2955 O O . ASP A 1 384 ? 2.034 -2.528 -1.834 1.00 90.19 384 ASP A O 1
ATOM 2959 N N . ALA A 1 385 ? 2.175 -3.811 -3.661 1.00 89.94 385 ALA A N 1
ATOM 2960 C CA . ALA A 1 385 ? 2.440 -5.054 -2.936 1.00 89.94 385 ALA A CA 1
ATOM 2961 C C . ALA A 1 385 ? 3.787 -5.050 -2.192 1.00 89.94 385 ALA A C 1
ATOM 2963 O O . ALA A 1 385 ? 3.834 -5.510 -1.053 1.00 89.94 385 ALA A O 1
ATOM 2964 N N . MET A 1 386 ? 4.853 -4.481 -2.774 1.00 87.06 386 MET A N 1
ATOM 2965 C CA . MET A 1 386 ? 6.153 -4.319 -2.092 1.00 87.06 386 MET A CA 1
ATOM 2966 C C . MET A 1 386 ? 6.068 -3.406 -0.859 1.00 87.06 386 MET A C 1
ATOM 2968 O O . MET A 1 386 ? 6.885 -3.537 0.051 1.00 87.06 386 MET A O 1
ATOM 2972 N N . VAL A 1 387 ? 5.111 -2.468 -0.833 1.00 80.94 387 VAL A N 1
ATOM 2973 C CA . VAL A 1 387 ? 4.998 -1.436 0.216 1.00 80.94 387 VAL A CA 1
ATOM 2974 C C . VAL A 1 387 ? 3.796 -1.606 1.158 1.00 80.94 387 VAL A C 1
ATOM 2976 O O . VAL A 1 387 ? 3.675 -0.831 2.112 1.00 80.94 387 VAL A O 1
ATOM 2979 N N . LYS A 1 388 ? 2.943 -2.615 0.917 1.00 75.62 388 LYS A N 1
ATOM 2980 C CA . LYS A 1 388 ? 1.802 -3.025 1.761 1.00 75.62 388 LYS A CA 1
ATOM 2981 C C . LYS A 1 388 ? 1.895 -4.491 2.207 1.00 75.62 388 LYS A C 1
ATOM 2983 O O . LYS A 1 388 ? 1.968 -4.759 3.402 1.00 75.62 388 LYS A O 1
ATOM 2988 N N . GLY A 1 389 ? 1.926 -5.427 1.251 1.00 62.56 389 GLY A N 1
ATOM 2989 C CA . GLY A 1 389 ? 2.119 -6.874 1.445 1.00 62.56 389 GLY A CA 1
ATOM 2990 C C . GLY A 1 389 ? 1.361 -7.520 2.621 1.00 62.56 389 GLY A C 1
ATOM 2991 O O . GLY A 1 389 ? 0.286 -7.085 3.022 1.00 62.56 389 GLY A O 1
ATOM 2992 N N . ASP A 1 390 ? 1.974 -8.543 3.224 1.00 57.06 390 ASP A N 1
ATOM 2993 C CA . ASP A 1 390 ? 1.600 -9.091 4.546 1.00 57.06 390 ASP A CA 1
ATOM 2994 C C . ASP A 1 390 ? 2.090 -8.181 5.714 1.00 57.06 390 ASP A C 1
ATOM 2996 O O . ASP A 1 390 ? 2.070 -8.569 6.885 1.00 57.06 390 ASP A O 1
ATOM 3000 N N . VAL A 1 391 ? 2.588 -6.972 5.410 1.00 61.03 391 VAL A N 1
ATOM 3001 C CA . VAL A 1 391 ? 3.471 -6.148 6.256 1.00 61.03 391 VAL A CA 1
ATOM 3002 C C . VAL A 1 391 ? 2.822 -4.788 6.539 1.00 61.03 391 VAL A C 1
ATOM 3004 O O . VAL A 1 391 ? 3.233 -3.750 6.032 1.00 61.03 391 VAL A O 1
ATOM 3007 N N . CYS A 1 392 ? 1.814 -4.765 7.412 1.00 63.69 392 CYS A N 1
ATOM 3008 C CA . CYS A 1 392 ? 1.118 -3.513 7.738 1.00 63.69 392 CYS A CA 1
ATOM 3009 C C . CYS A 1 392 ? 1.917 -2.560 8.640 1.00 63.69 392 CYS A C 1
ATOM 3011 O O . CYS A 1 392 ? 1.627 -1.370 8.691 1.00 63.69 392 CYS A O 1
ATOM 3013 N N . THR A 1 393 ? 2.898 -3.076 9.379 1.00 59.72 393 THR A N 1
ATOM 3014 C CA . THR A 1 393 ? 3.750 -2.300 10.292 1.00 59.72 393 THR A CA 1
ATOM 3015 C C . THR A 1 393 ? 5.176 -2.836 10.198 1.00 59.72 393 THR A C 1
ATOM 3017 O O . THR A 1 393 ? 5.515 -3.821 10.852 1.00 59.72 393 THR A O 1
ATOM 3020 N N . GLY A 1 394 ? 6.004 -2.233 9.349 1.00 56.84 394 GLY A N 1
ATOM 3021 C CA . GLY A 1 394 ? 7.289 -2.785 8.918 1.00 56.84 394 GLY A CA 1
ATOM 3022 C C . GLY A 1 394 ? 8.460 -1.827 9.093 1.00 56.84 394 GLY A C 1
ATOM 3023 O O . GLY A 1 394 ? 9.228 -1.666 8.151 1.00 56.84 394 GLY A O 1
ATOM 3024 N N . SER A 1 395 ? 8.614 -1.201 10.268 1.00 53.25 395 SER A N 1
ATOM 3025 C CA . SER A 1 395 ? 9.605 -0.136 10.530 1.00 53.25 395 SER A CA 1
ATOM 3026 C C . SER A 1 395 ? 11.014 -0.426 9.992 1.00 53.25 395 SER A C 1
ATOM 3028 O O . SER A 1 395 ? 11.629 0.448 9.390 1.00 53.25 395 SER A O 1
ATOM 3030 N N . GLN A 1 396 ? 11.518 -1.657 10.128 1.00 59.97 396 GLN A N 1
ATOM 3031 C CA . GLN A 1 396 ? 12.822 -2.041 9.574 1.00 59.97 396 GLN A CA 1
ATOM 3032 C C . GLN A 1 396 ? 12.846 -2.039 8.036 1.00 59.97 396 GLN A C 1
ATOM 3034 O O . GLN A 1 396 ? 13.791 -1.518 7.450 1.00 59.97 396 GLN A O 1
ATOM 3039 N N . ALA A 1 397 ? 11.814 -2.570 7.375 1.00 60.12 397 ALA A N 1
ATOM 3040 C CA . ALA A 1 397 ? 11.726 -2.611 5.915 1.00 60.12 397 ALA A CA 1
ATOM 3041 C C . ALA A 1 397 ? 11.467 -1.216 5.318 1.00 60.12 397 ALA A C 1
ATOM 3043 O O . ALA A 1 397 ? 12.179 -0.793 4.407 1.00 60.12 397 ALA A O 1
ATOM 3044 N N . THR A 1 398 ? 10.524 -0.451 5.881 1.00 60.34 398 THR A N 1
ATOM 3045 C CA . THR A 1 398 ? 10.255 0.923 5.430 1.00 60.34 398 THR A CA 1
ATOM 3046 C C . THR A 1 398 ? 11.450 1.844 5.676 1.00 60.34 398 THR A C 1
ATOM 3048 O O . THR A 1 398 ? 11.654 2.793 4.921 1.00 60.34 398 THR A O 1
ATOM 3051 N N . SER A 1 399 ? 12.303 1.566 6.671 1.00 63.06 399 SER A N 1
ATOM 3052 C CA . SER A 1 399 ? 13.512 2.363 6.909 1.00 63.06 399 SER A CA 1
ATOM 3053 C C . SER A 1 399 ? 14.510 2.357 5.733 1.00 63.06 399 SER A C 1
ATOM 3055 O O . SER A 1 399 ? 15.295 3.301 5.629 1.00 63.06 399 SER A O 1
ATOM 3057 N N . ALA A 1 400 ? 14.433 1.401 4.797 1.00 64.44 400 ALA A N 1
ATOM 3058 C CA . ALA A 1 400 ? 15.319 1.319 3.629 1.00 64.44 400 ALA A CA 1
ATOM 3059 C C . ALA A 1 400 ? 14.940 2.239 2.440 1.00 64.44 400 ALA A C 1
ATOM 3061 O O . ALA A 1 400 ? 15.789 2.485 1.576 1.00 64.44 400 ALA A O 1
ATOM 3062 N N . ILE A 1 401 ? 13.705 2.764 2.386 1.00 73.31 401 ILE A N 1
ATOM 3063 C CA . ILE A 1 401 ? 13.186 3.586 1.268 1.00 73.31 401 ILE A CA 1
ATOM 3064 C C . ILE A 1 401 ? 13.046 5.073 1.626 1.00 73.31 401 ILE A C 1
ATOM 3066 O O . ILE A 1 401 ? 12.798 5.417 2.778 1.00 73.31 401 ILE A O 1
ATOM 3070 N N . ARG A 1 402 ? 13.187 5.977 0.648 1.00 78.88 402 ARG A N 1
ATOM 3071 C CA . ARG A 1 402 ? 12.952 7.423 0.849 1.00 78.88 402 ARG A CA 1
ATOM 3072 C C . ARG A 1 402 ? 11.493 7.698 1.219 1.00 78.88 402 ARG A C 1
ATOM 3074 O O . ARG A 1 402 ? 10.614 6.905 0.889 1.00 78.88 402 ARG A O 1
ATOM 3081 N N . ASP A 1 403 ? 11.243 8.833 1.870 1.00 82.25 403 ASP A N 1
ATOM 3082 C CA . ASP A 1 403 ? 9.888 9.190 2.292 1.00 82.25 403 ASP A CA 1
ATOM 3083 C C . ASP A 1 403 ? 8.973 9.550 1.107 1.00 82.25 403 ASP A C 1
ATOM 3085 O O . ASP A 1 403 ? 7.784 9.231 1.127 1.00 82.25 403 ASP A O 1
ATOM 3089 N N . ARG A 1 404 ? 9.551 10.097 0.028 1.00 87.88 404 ARG A N 1
ATOM 3090 C CA . ARG A 1 404 ? 8.909 10.255 -1.283 1.00 87.88 404 ARG A CA 1
ATOM 3091 C C . ARG A 1 404 ? 9.899 9.928 -2.399 1.00 87.88 404 ARG A C 1
ATOM 3093 O O . ARG A 1 404 ? 10.947 10.565 -2.502 1.00 87.88 404 ARG A O 1
ATOM 3100 N N . PHE A 1 405 ? 9.546 8.990 -3.276 1.00 90.69 405 PHE A N 1
ATOM 3101 C CA . PHE A 1 405 ? 10.273 8.759 -4.528 1.00 90.69 405 PHE A CA 1
ATOM 3102 C C . PHE A 1 405 ? 9.330 8.500 -5.704 1.00 90.69 405 PHE A C 1
ATOM 3104 O O . PHE A 1 405 ? 8.204 8.027 -5.534 1.00 90.69 405 PHE A O 1
ATOM 3111 N N . PHE A 1 406 ? 9.791 8.853 -6.904 1.00 94.56 406 PHE A N 1
ATOM 3112 C CA . PHE A 1 406 ? 9.104 8.528 -8.152 1.00 94.56 406 PHE A CA 1
ATOM 3113 C C . PHE A 1 406 ? 9.754 7.310 -8.797 1.00 94.56 406 PHE A C 1
ATOM 3115 O O . PHE A 1 406 ? 10.976 7.175 -8.779 1.00 94.56 406 PHE A O 1
ATOM 3122 N N . THR A 1 407 ? 8.938 6.473 -9.419 1.00 96.56 407 THR A N 1
ATOM 3123 C CA . THR A 1 407 ? 9.360 5.323 -10.207 1.00 96.56 407 THR A CA 1
ATOM 3124 C C . THR A 1 407 ? 8.791 5.457 -11.612 1.00 96.56 407 THR A C 1
ATOM 3126 O O . THR A 1 407 ? 7.582 5.601 -11.791 1.00 96.56 407 THR A O 1
ATOM 3129 N N . VAL A 1 408 ? 9.677 5.412 -12.598 1.00 98.19 408 VAL A N 1
ATOM 3130 C CA . VAL A 1 408 ? 9.370 5.239 -14.022 1.00 98.19 408 VAL A CA 1
ATOM 3131 C C . VAL A 1 408 ? 10.172 4.040 -14.531 1.00 98.19 408 VAL A C 1
ATOM 3133 O O . VAL A 1 408 ? 11.016 3.506 -13.810 1.00 98.19 408 VAL A O 1
ATOM 3136 N N . PHE A 1 409 ? 9.925 3.593 -15.758 1.00 98.62 409 PHE A N 1
ATOM 3137 C CA . PHE A 1 409 ? 10.446 2.313 -16.244 1.00 98.62 409 PHE A CA 1
ATOM 3138 C C . PHE A 1 409 ? 11.211 2.481 -17.552 1.00 98.62 409 PHE A C 1
ATOM 3140 O O . PHE A 1 409 ? 10.880 3.354 -18.357 1.00 98.62 409 PHE A O 1
ATOM 3147 N N . MET A 1 410 ? 12.218 1.642 -17.791 1.00 98.25 410 MET A N 1
ATOM 3148 C CA . MET A 1 410 ? 12.847 1.563 -19.109 1.00 98.25 410 MET A CA 1
ATOM 3149 C C . MET A 1 410 ? 11.825 1.079 -20.144 1.00 98.25 410 MET A C 1
ATOM 3151 O O . MET A 1 410 ? 11.011 0.192 -19.896 1.00 98.25 410 MET A O 1
ATOM 3155 N N . LYS A 1 411 ? 11.859 1.638 -21.353 1.00 97.88 411 LYS A N 1
ATOM 3156 C CA . LYS A 1 411 ? 11.062 1.118 -22.466 1.00 97.88 411 LYS A CA 1
ATOM 3157 C C . LYS A 1 411 ? 11.598 -0.271 -22.836 1.00 97.88 411 LYS A C 1
ATOM 3159 O O . LYS A 1 411 ? 12.803 -0.370 -23.062 1.00 97.88 411 LYS A O 1
ATOM 3164 N N . PRO A 1 412 ? 10.770 -1.322 -23.007 1.00 97.31 412 PRO A N 1
ATOM 3165 C CA . PRO A 1 412 ? 11.264 -2.667 -23.338 1.00 97.31 412 PRO A CA 1
ATOM 3166 C C . PRO A 1 412 ? 12.175 -2.726 -24.581 1.00 97.31 412 PRO A C 1
ATOM 3168 O O . PRO A 1 412 ? 13.095 -3.532 -24.656 1.00 97.31 412 PRO A O 1
ATOM 3171 N N . SER A 1 413 ? 11.972 -1.831 -25.556 1.00 96.31 413 SER A N 1
ATOM 3172 C CA . SER A 1 413 ? 12.821 -1.695 -26.752 1.00 96.31 413 SER A CA 1
ATOM 3173 C C . SER A 1 413 ? 14.144 -0.942 -26.529 1.00 96.31 413 SER A C 1
ATOM 3175 O O . SER A 1 413 ? 14.986 -0.908 -27.428 1.00 96.31 413 SER A O 1
ATOM 3177 N N . SER A 1 414 ? 14.335 -0.322 -25.366 1.00 96.88 414 SER A N 1
ATOM 3178 C CA . SER A 1 414 ? 15.545 0.403 -24.947 1.00 96.88 414 SER A CA 1
ATOM 3179 C C . SER A 1 414 ? 16.245 -0.239 -23.742 1.00 96.88 414 SER A C 1
ATOM 3181 O O . SER A 1 414 ? 17.357 0.167 -23.425 1.00 96.88 414 SER A O 1
ATOM 3183 N N . ASP A 1 415 ? 15.625 -1.233 -23.105 1.00 97.56 415 ASP A N 1
ATOM 3184 C CA . ASP A 1 415 ? 16.167 -1.995 -21.981 1.00 97.56 415 ASP A CA 1
ATOM 3185 C C . ASP A 1 415 ? 17.012 -3.192 -22.470 1.00 97.56 415 ASP A C 1
ATOM 3187 O O . ASP A 1 415 ? 16.460 -4.103 -23.100 1.00 97.56 415 ASP A O 1
ATOM 3191 N N . PRO A 1 416 ? 18.325 -3.241 -22.176 1.00 96.62 416 PRO A N 1
ATOM 3192 C CA . PRO A 1 416 ? 19.159 -4.386 -22.527 1.00 96.62 416 PRO A CA 1
ATOM 3193 C C . PRO A 1 416 ? 18.735 -5.682 -21.821 1.00 96.62 416 PRO A C 1
ATOM 3195 O O . PRO A 1 416 ? 18.797 -6.754 -22.420 1.00 96.62 416 PRO A O 1
ATOM 3198 N N . SER A 1 417 ? 18.254 -5.599 -20.575 1.00 96.12 417 SER A N 1
ATOM 3199 C CA . SER A 1 417 ? 17.849 -6.763 -19.777 1.00 96.12 417 SER A CA 1
ATOM 3200 C C . SER A 1 417 ? 16.530 -7.379 -20.250 1.00 96.12 417 SER A C 1
ATOM 3202 O O . SER A 1 417 ? 16.340 -8.589 -20.141 1.00 96.12 417 SER A O 1
ATOM 3204 N N . ALA A 1 418 ? 15.641 -6.586 -20.857 1.00 96.06 418 ALA A N 1
ATOM 3205 C CA . ALA A 1 418 ? 14.426 -7.092 -21.500 1.00 96.06 418 ALA A CA 1
ATOM 3206 C C . ALA A 1 418 ? 14.703 -7.799 -22.843 1.00 96.06 418 ALA A C 1
ATOM 3208 O O . ALA A 1 418 ? 13.890 -8.615 -23.283 1.00 96.06 418 ALA A O 1
ATOM 3209 N N . LYS A 1 419 ? 15.834 -7.498 -23.499 1.00 95.19 419 LYS A N 1
ATOM 3210 C CA . LYS A 1 419 ? 16.251 -8.096 -24.784 1.00 95.19 419 LYS A CA 1
ATOM 3211 C C . LYS A 1 419 ? 17.096 -9.347 -24.593 1.00 95.19 419 LYS A C 1
ATOM 3213 O O . LYS A 1 419 ? 16.784 -10.387 -25.166 1.00 95.19 419 LYS A O 1
ATOM 3218 N N . ASP A 1 420 ? 18.147 -9.235 -23.787 1.00 94.75 420 ASP A N 1
ATOM 3219 C CA . ASP A 1 420 ? 18.963 -10.346 -23.314 1.00 94.75 420 ASP A CA 1
ATOM 3220 C C . ASP A 1 420 ? 19.052 -10.280 -21.784 1.00 94.75 420 ASP A C 1
ATOM 3222 O O . ASP A 1 420 ? 19.926 -9.602 -21.238 1.00 94.75 420 ASP A O 1
ATOM 3226 N N . PRO A 1 421 ? 18.191 -11.028 -21.073 1.00 92.19 421 PRO A N 1
ATOM 3227 C CA . PRO A 1 421 ? 18.259 -11.154 -19.624 1.00 92.19 421 PRO A CA 1
ATOM 3228 C C . PRO A 1 421 ? 19.612 -11.624 -19.085 1.00 92.19 421 PRO A C 1
ATOM 3230 O O . PRO A 1 421 ? 19.908 -11.368 -17.927 1.00 92.19 421 PRO A O 1
ATOM 3233 N N . LYS A 1 422 ? 20.452 -12.316 -19.868 1.00 93.06 422 LYS A N 1
ATOM 3234 C CA . LYS A 1 422 ? 21.793 -12.711 -19.405 1.00 93.06 422 LYS A CA 1
ATOM 3235 C C . LYS A 1 422 ? 22.819 -11.591 -19.579 1.00 93.06 422 LYS A C 1
ATOM 3237 O O . LYS A 1 422 ? 23.934 -11.739 -19.084 1.00 93.06 422 LYS A O 1
ATOM 3242 N N . LEU A 1 423 ? 22.482 -10.497 -20.268 1.00 94.56 423 LEU A N 1
ATOM 3243 C CA . LEU A 1 423 ? 23.341 -9.333 -20.517 1.00 94.56 423 LEU A CA 1
ATOM 3244 C C . LEU A 1 423 ? 24.719 -9.714 -21.109 1.00 94.56 423 LEU A C 1
ATOM 3246 O O . LEU A 1 423 ? 25.748 -9.105 -20.806 1.00 94.56 423 LEU A O 1
ATOM 3250 N N . GLY A 1 424 ? 24.760 -10.753 -21.947 1.00 90.69 424 GLY A N 1
ATOM 3251 C CA . GLY A 1 424 ? 25.983 -11.336 -22.506 1.00 90.69 424 GLY A CA 1
ATOM 3252 C C . GLY A 1 424 ? 26.816 -12.200 -21.542 1.00 90.69 424 GLY A C 1
ATOM 3253 O O . GLY A 1 424 ? 27.950 -12.549 -21.874 1.00 90.69 424 GLY A O 1
ATOM 3254 N N . ARG A 1 425 ? 26.303 -12.548 -20.354 1.00 91.12 425 ARG A N 1
ATOM 3255 C CA . ARG A 1 425 ? 26.922 -13.496 -19.405 1.00 91.12 425 ARG A CA 1
ATOM 3256 C C . ARG A 1 425 ? 26.505 -14.947 -19.708 1.00 91.12 425 ARG A C 1
ATOM 3258 O O . ARG A 1 425 ? 25.554 -15.213 -20.436 1.00 91.12 425 ARG A O 1
ATOM 3265 N N . ALA A 1 426 ? 27.219 -15.909 -19.119 1.00 90.06 426 ALA A N 1
ATOM 3266 C CA . ALA A 1 426 ? 26.982 -17.341 -19.345 1.00 90.06 426 ALA A CA 1
ATOM 3267 C C . ALA A 1 426 ? 25.812 -17.939 -18.530 1.00 90.06 426 ALA A C 1
ATOM 3269 O O . ALA A 1 426 ? 25.245 -18.950 -18.943 1.00 90.06 426 ALA A O 1
ATOM 3270 N N . SER A 1 427 ? 25.449 -17.346 -17.385 1.00 90.12 427 SER A N 1
ATOM 3271 C CA . SER A 1 427 ? 24.403 -17.850 -16.480 1.00 90.12 427 SER A CA 1
ATOM 3272 C C . SER A 1 427 ? 23.618 -16.718 -15.803 1.00 90.12 427 SER A C 1
ATOM 3274 O O . SER A 1 427 ? 24.050 -15.563 -15.777 1.00 90.12 427 SER A O 1
ATOM 3276 N N . TYR A 1 428 ? 22.466 -17.070 -15.226 1.00 90.69 428 TYR A N 1
ATOM 3277 C CA . TYR A 1 428 ? 21.567 -16.162 -14.500 1.00 90.69 428 TYR A CA 1
ATOM 3278 C C . TYR A 1 428 ? 22.001 -15.819 -13.069 1.00 90.69 428 TYR A C 1
ATOM 3280 O O . TYR A 1 428 ? 21.328 -15.029 -12.417 1.00 90.69 428 TYR A O 1
ATOM 3288 N N . GLU A 1 429 ? 23.098 -16.383 -12.553 1.00 89.75 429 GLU A N 1
ATOM 3289 C CA . GLU A 1 429 ? 23.493 -16.242 -11.137 1.00 89.75 429 GLU A CA 1
ATOM 3290 C C . GLU A 1 429 ? 23.607 -14.783 -10.678 1.00 89.75 429 GLU A C 1
ATOM 3292 O O . GLU A 1 429 ? 23.218 -14.449 -9.565 1.00 89.75 429 GLU A O 1
ATOM 3297 N N . HIS A 1 430 ? 24.083 -13.896 -11.554 1.00 88.44 430 HIS A N 1
ATOM 3298 C CA . HIS A 1 430 ? 24.213 -12.463 -11.283 1.00 88.44 430 HIS A CA 1
ATOM 3299 C C . HIS A 1 430 ? 22.868 -11.730 -11.083 1.00 88.44 430 HIS A C 1
ATOM 3301 O O . HIS A 1 430 ? 22.850 -10.616 -10.568 1.00 88.44 430 HIS A O 1
ATOM 3307 N N . LEU A 1 431 ? 21.751 -12.366 -11.448 1.00 90.00 431 LEU A N 1
ATOM 3308 C CA . LEU A 1 431 ? 20.387 -11.878 -11.253 1.00 90.00 431 LEU A CA 1
ATOM 3309 C C . LEU A 1 431 ? 19.654 -12.548 -10.083 1.00 90.00 431 LEU A C 1
ATOM 3311 O O . LEU A 1 431 ? 18.502 -12.209 -9.833 1.00 90.00 431 LEU A O 1
ATOM 3315 N N . ASP A 1 432 ? 20.271 -13.487 -9.362 1.00 88.50 432 ASP A N 1
ATOM 3316 C CA . ASP A 1 432 ? 19.573 -14.246 -8.320 1.00 88.50 432 ASP A CA 1
ATOM 3317 C C . ASP A 1 432 ? 19.162 -13.353 -7.124 1.00 88.50 432 ASP A C 1
ATOM 3319 O O . ASP A 1 432 ? 20.039 -12.795 -6.457 1.00 88.50 432 ASP A O 1
ATOM 3323 N N . PRO A 1 433 ? 17.856 -13.200 -6.815 1.00 83.38 433 PRO A N 1
ATOM 3324 C CA . PRO A 1 433 ? 17.402 -12.427 -5.659 1.00 83.38 433 PRO A CA 1
ATOM 3325 C C . PRO A 1 433 ? 17.542 -13.194 -4.330 1.00 83.38 433 PRO A C 1
ATOM 3327 O O . PRO A 1 433 ? 17.347 -12.607 -3.266 1.00 83.38 433 PRO A O 1
ATOM 3330 N N . THR A 1 434 ? 17.847 -14.498 -4.364 1.00 78.94 434 THR A N 1
ATOM 3331 C CA . THR A 1 434 ? 17.999 -15.349 -3.169 1.00 78.94 434 THR A CA 1
ATOM 3332 C C . THR A 1 434 ? 19.439 -15.436 -2.668 1.00 78.94 434 THR A C 1
ATOM 3334 O O . THR A 1 434 ? 19.652 -15.632 -1.471 1.00 78.94 434 THR A O 1
ATOM 3337 N N . ASP A 1 435 ? 20.415 -15.220 -3.554 1.00 81.81 435 ASP A N 1
ATOM 3338 C CA . ASP A 1 435 ? 21.855 -15.257 -3.267 1.00 81.81 435 ASP A CA 1
ATOM 3339 C C . ASP A 1 435 ? 22.583 -14.008 -3.841 1.00 81.81 435 ASP A C 1
ATOM 3341 O O . ASP A 1 435 ? 23.472 -14.116 -4.699 1.00 81.81 435 ASP A O 1
ATOM 3345 N N . PRO A 1 436 ? 22.192 -12.782 -3.422 1.00 78.06 436 PRO A N 1
ATOM 3346 C CA . PRO A 1 436 ? 22.876 -11.552 -3.795 1.00 78.06 436 PRO A CA 1
ATOM 3347 C C . PRO A 1 436 ? 24.224 -11.449 -3.077 1.00 78.06 436 PRO A C 1
ATOM 3349 O O . PRO A 1 436 ? 24.359 -11.706 -1.880 1.00 78.06 436 PRO A O 1
ATOM 3352 N N . SER A 1 437 ? 25.242 -10.983 -3.792 1.00 83.25 437 SER A N 1
ATOM 3353 C CA . SER A 1 437 ? 26.557 -10.682 -3.224 1.00 83.25 437 SER A CA 1
ATOM 3354 C C . SER A 1 437 ? 27.166 -9.479 -3.940 1.00 83.25 437 SER A C 1
ATOM 3356 O O . SER A 1 437 ? 26.926 -9.325 -5.139 1.00 83.25 437 SER A O 1
ATOM 3358 N N . PRO A 1 438 ? 28.029 -8.679 -3.281 1.00 83.00 438 PRO A N 1
ATOM 3359 C CA . PRO A 1 438 ? 28.647 -7.510 -3.909 1.00 83.00 438 PRO A CA 1
ATOM 3360 C C . PRO A 1 438 ? 29.374 -7.815 -5.229 1.00 83.00 438 PRO A C 1
ATOM 3362 O O . PRO A 1 438 ? 29.442 -6.958 -6.101 1.00 83.00 438 PRO A O 1
ATOM 3365 N N . MET A 1 439 ? 29.893 -9.038 -5.400 1.00 87.06 439 MET A N 1
ATOM 3366 C CA . MET A 1 439 ? 30.522 -9.482 -6.650 1.00 87.06 439 MET A CA 1
ATOM 3367 C C . MET A 1 439 ? 29.509 -9.725 -7.776 1.00 87.06 439 MET A C 1
ATOM 3369 O O . MET A 1 439 ? 29.779 -9.375 -8.922 1.00 87.06 439 MET A O 1
ATOM 3373 N N . ARG A 1 440 ? 28.352 -10.325 -7.469 1.00 87.81 440 ARG A N 1
ATOM 3374 C CA . ARG A 1 440 ? 27.276 -10.568 -8.444 1.00 87.81 440 ARG A CA 1
ATOM 3375 C C . ARG A 1 440 ? 26.552 -9.280 -8.815 1.00 87.81 440 ARG A C 1
ATOM 3377 O O . ARG A 1 440 ? 26.333 -9.038 -9.995 1.00 87.81 440 ARG A O 1
ATOM 3384 N N . ASP A 1 441 ? 26.279 -8.448 -7.816 1.00 86.44 441 ASP A N 1
ATOM 3385 C CA . ASP A 1 441 ? 25.708 -7.112 -7.969 1.00 86.44 441 ASP A CA 1
ATOM 3386 C C . ASP A 1 441 ? 26.599 -6.233 -8.875 1.00 86.44 441 ASP A C 1
ATOM 3388 O O . ASP A 1 441 ? 26.120 -5.650 -9.847 1.00 86.44 441 ASP A O 1
ATOM 3392 N N . ALA A 1 442 ? 27.921 -6.234 -8.652 1.00 87.94 442 ALA A N 1
ATOM 3393 C CA . ALA A 1 442 ? 28.877 -5.569 -9.540 1.00 87.94 442 ALA A CA 1
ATOM 3394 C C . ALA A 1 442 ? 28.900 -6.173 -10.958 1.00 87.94 442 ALA A C 1
ATOM 3396 O O . ALA A 1 442 ? 28.896 -5.438 -11.945 1.00 87.94 442 ALA A O 1
ATOM 3397 N N . ALA A 1 443 ? 28.884 -7.505 -11.081 1.00 90.94 443 ALA A N 1
ATOM 3398 C CA . ALA A 1 443 ? 28.884 -8.177 -12.380 1.00 90.94 443 ALA A CA 1
ATOM 3399 C C . ALA A 1 443 ? 27.608 -7.901 -13.200 1.00 90.94 443 ALA A C 1
ATOM 3401 O O . ALA A 1 443 ? 27.687 -7.847 -14.431 1.00 90.94 443 ALA A O 1
ATOM 3402 N N . LEU A 1 444 ? 26.459 -7.714 -12.543 1.00 91.75 444 LEU A N 1
ATOM 3403 C CA . LEU A 1 444 ? 25.220 -7.241 -13.160 1.00 91.75 444 LEU A CA 1
ATOM 3404 C C . LEU A 1 444 ? 25.383 -5.812 -13.685 1.00 91.75 444 LEU A C 1
ATOM 3406 O O . LEU A 1 444 ? 25.165 -5.574 -14.869 1.00 91.75 444 LEU A O 1
ATOM 3410 N N . GLU A 1 445 ? 25.813 -4.879 -12.837 1.00 91.31 445 GLU A N 1
ATOM 3411 C CA . GLU A 1 445 ? 25.961 -3.463 -13.200 1.00 91.31 445 GLU A CA 1
ATOM 3412 C C . GLU A 1 445 ? 26.960 -3.241 -14.345 1.00 91.31 445 GLU A C 1
ATOM 3414 O O . GLU A 1 445 ? 26.663 -2.514 -15.294 1.00 91.31 445 GLU A O 1
ATOM 3419 N N . GLU A 1 446 ? 28.100 -3.935 -14.330 1.00 92.75 446 GLU A N 1
ATOM 3420 C CA . GLU A 1 446 ? 29.059 -3.931 -15.441 1.00 92.75 446 GLU A CA 1
ATOM 3421 C C . GLU A 1 446 ? 28.461 -4.470 -16.748 1.00 92.75 446 GLU A C 1
ATOM 3423 O O . GLU A 1 446 ? 28.712 -3.916 -17.819 1.00 92.75 446 GLU A O 1
ATOM 3428 N N . ALA A 1 447 ? 27.707 -5.574 -16.682 1.00 94.88 447 ALA A N 1
ATOM 3429 C CA . ALA A 1 447 ? 27.116 -6.202 -17.864 1.00 94.88 447 ALA A CA 1
ATOM 3430 C C . ALA A 1 447 ? 26.025 -5.317 -18.467 1.00 94.88 447 ALA A C 1
ATOM 3432 O O . ALA A 1 447 ? 25.975 -5.133 -19.685 1.00 94.88 447 ALA A O 1
ATOM 3433 N N . PHE A 1 448 ? 25.201 -4.731 -17.597 1.00 95.75 448 PHE A N 1
ATOM 3434 C CA . PHE A 1 448 ? 24.147 -3.808 -17.967 1.00 95.75 448 PHE A CA 1
ATOM 3435 C C . PHE A 1 448 ? 24.725 -2.551 -18.626 1.00 95.75 448 PHE A C 1
ATOM 3437 O O . PHE A 1 448 ? 24.323 -2.229 -19.742 1.00 95.75 448 PHE A O 1
ATOM 3444 N N . GLU A 1 449 ? 25.717 -1.877 -18.021 1.00 94.81 449 GLU A N 1
ATOM 3445 C CA . GLU A 1 449 ? 26.305 -0.669 -18.624 1.00 94.81 449 GLU A CA 1
ATOM 3446 C C . GLU A 1 449 ? 26.988 -0.980 -19.969 1.00 94.81 449 GLU A C 1
ATOM 3448 O O . GLU A 1 449 ? 26.860 -0.220 -20.930 1.00 94.81 449 GLU A O 1
ATOM 3453 N N . GLN A 1 450 ? 27.669 -2.127 -20.087 1.00 95.00 450 GLN A N 1
ATOM 3454 C CA . GLN A 1 450 ? 28.258 -2.563 -21.357 1.00 95.00 450 GLN A CA 1
ATOM 3455 C C . GLN A 1 450 ? 27.203 -2.838 -22.433 1.00 95.00 450 GLN A C 1
ATOM 3457 O O . GLN A 1 450 ? 27.416 -2.486 -23.594 1.00 95.00 450 GLN A O 1
ATOM 3462 N N . ALA A 1 451 ? 26.080 -3.468 -22.082 1.00 96.00 451 ALA A N 1
ATOM 3463 C CA . ALA A 1 451 ? 24.990 -3.718 -23.017 1.00 96.00 451 ALA A CA 1
ATOM 3464 C C . ALA A 1 451 ? 24.299 -2.409 -23.430 1.00 96.00 451 ALA A C 1
ATOM 3466 O O . ALA A 1 451 ? 24.155 -2.146 -24.624 1.00 96.00 451 ALA A O 1
ATOM 3467 N N . LEU A 1 452 ? 24.012 -1.534 -22.463 1.00 95.75 452 LEU A N 1
ATOM 3468 C CA . LEU A 1 452 ? 23.457 -0.201 -22.683 1.00 95.75 452 LEU A CA 1
ATOM 3469 C C . LEU A 1 452 ? 24.320 0.620 -23.653 1.00 95.75 452 LEU A C 1
ATOM 3471 O O . LEU A 1 452 ? 23.807 1.139 -24.639 1.00 95.75 452 LEU A O 1
ATOM 3475 N N . ARG A 1 453 ? 25.644 0.665 -23.451 1.00 95.50 453 ARG A N 1
ATOM 3476 C CA . ARG A 1 453 ? 26.584 1.369 -24.347 1.00 95.50 453 ARG A CA 1
ATOM 3477 C C . ARG A 1 453 ? 26.596 0.833 -25.778 1.00 95.50 453 ARG A C 1
ATOM 3479 O O . ARG A 1 453 ? 26.791 1.616 -26.704 1.00 95.50 453 ARG A O 1
ATOM 3486 N N . ARG A 1 454 ? 26.408 -0.479 -25.975 1.00 95.00 454 ARG A N 1
ATOM 3487 C CA . ARG A 1 454 ? 26.320 -1.088 -27.317 1.00 95.00 454 ARG A CA 1
ATOM 3488 C C . ARG A 1 454 ? 25.019 -0.718 -28.028 1.00 95.00 454 ARG A C 1
ATOM 3490 O O . ARG A 1 454 ? 25.024 -0.544 -29.241 1.00 95.00 454 ARG A O 1
ATOM 3497 N N . GLU A 1 455 ? 23.919 -0.617 -27.289 1.00 94.12 455 GLU A N 1
ATOM 3498 C CA . GLU A 1 455 ? 22.582 -0.381 -27.846 1.00 94.12 455 GLU A CA 1
ATOM 3499 C C . GLU A 1 455 ? 22.201 1.101 -27.959 1.00 94.12 455 GLU A C 1
ATOM 3501 O O . GLU A 1 455 ? 21.355 1.461 -28.781 1.00 94.12 455 GLU A O 1
ATOM 3506 N N . LYS A 1 456 ? 22.804 1.957 -27.129 1.00 95.50 456 LYS A N 1
ATOM 3507 C CA . LYS A 1 456 ? 22.513 3.391 -26.996 1.00 95.50 456 LYS A CA 1
ATOM 3508 C C . LYS A 1 456 ? 23.808 4.225 -26.957 1.00 95.50 456 LYS A C 1
ATOM 3510 O O . LYS A 1 456 ? 24.026 4.962 -26.001 1.00 95.50 456 LYS A O 1
ATOM 3515 N N . PRO A 1 457 ? 24.689 4.144 -27.974 1.00 95.94 457 PRO A N 1
ATOM 3516 C CA . PRO A 1 457 ? 25.982 4.842 -27.958 1.00 95.94 457 PRO A CA 1
ATOM 3517 C C . PRO A 1 457 ? 25.859 6.370 -27.801 1.00 95.94 457 PRO A C 1
ATOM 3519 O O . PRO A 1 457 ? 26.718 6.984 -27.175 1.00 95.94 457 PRO A O 1
ATOM 3522 N N . GLU A 1 458 ? 24.767 6.963 -28.294 1.00 95.38 458 GLU A N 1
ATOM 3523 C CA . GLU A 1 458 ? 24.471 8.404 -28.204 1.00 95.38 458 GLU A CA 1
ATOM 3524 C C . GLU A 1 458 ? 23.879 8.844 -26.847 1.00 95.38 458 GLU A C 1
ATOM 3526 O O . GLU A 1 458 ? 23.642 10.032 -26.628 1.00 95.38 458 GLU A O 1
ATOM 3531 N N . GLY A 1 459 ? 23.667 7.916 -25.907 1.00 95.69 459 GLY A N 1
ATOM 3532 C CA . GLY A 1 459 ? 23.106 8.196 -24.584 1.00 95.69 459 GLY A CA 1
ATOM 3533 C C . GLY A 1 459 ? 21.605 7.916 -24.479 1.00 95.69 459 GLY A C 1
ATOM 3534 O O . GLY A 1 459 ? 20.951 7.517 -25.443 1.00 95.69 459 GLY A O 1
ATOM 3535 N N . LEU A 1 460 ? 21.055 8.120 -23.278 1.00 97.25 460 LEU A N 1
ATOM 3536 C CA . LEU A 1 460 ? 19.616 7.991 -23.012 1.00 97.25 460 LEU A CA 1
ATOM 3537 C C . LEU A 1 460 ? 18.872 9.322 -23.175 1.00 97.25 460 LEU A C 1
ATOM 3539 O O . LEU A 1 460 ? 19.430 10.396 -22.942 1.00 97.25 460 LEU A O 1
ATOM 3543 N N . SER A 1 461 ? 17.593 9.221 -23.530 1.00 97.12 461 SER A N 1
ATOM 3544 C CA . SER A 1 461 ? 16.639 10.319 -23.716 1.00 97.12 461 SER A CA 1
ATOM 3545 C C . SER A 1 461 ? 15.301 10.031 -23.024 1.00 97.12 461 SER A C 1
ATOM 3547 O O . SER A 1 461 ? 15.034 8.904 -22.608 1.00 97.12 461 SER A O 1
ATOM 3549 N N . GLU A 1 462 ? 14.398 11.016 -22.983 1.00 97.06 462 GLU A N 1
ATOM 3550 C CA . GLU A 1 462 ? 12.999 10.813 -22.582 1.00 97.06 462 GLU A CA 1
ATOM 3551 C C . GLU A 1 462 ? 12.331 9.662 -23.368 1.00 97.06 462 GLU A C 1
ATOM 3553 O O . GLU A 1 462 ? 11.525 8.923 -22.809 1.00 97.06 462 GLU A O 1
ATOM 3558 N N . SER A 1 463 ? 12.699 9.460 -24.644 1.00 97.19 463 SER A N 1
ATOM 3559 C CA . SER A 1 463 ? 12.110 8.429 -25.518 1.00 97.19 463 SER A CA 1
ATOM 3560 C C . SER A 1 463 ? 12.452 6.982 -25.133 1.00 97.19 463 SER A C 1
ATOM 3562 O O . SER A 1 463 ? 11.806 6.041 -25.603 1.00 97.19 463 SER A O 1
ATOM 3564 N N . ASP A 1 464 ? 13.440 6.808 -24.253 1.00 98.06 464 ASP A N 1
ATOM 3565 C CA . ASP A 1 464 ? 13.872 5.517 -23.719 1.00 98.06 464 ASP A CA 1
ATOM 3566 C C . ASP A 1 464 ? 13.115 5.101 -22.454 1.00 98.06 464 ASP A C 1
ATOM 3568 O O . ASP A 1 464 ? 13.270 3.969 -22.000 1.00 98.06 464 ASP A O 1
ATOM 3572 N N . ILE A 1 465 ? 12.266 5.981 -21.917 1.00 98.50 465 ILE A N 1
ATOM 3573 C CA . ILE A 1 465 ? 11.342 5.681 -20.824 1.00 98.50 465 ILE A CA 1
ATOM 3574 C C . ILE A 1 465 ? 10.050 5.085 -21.398 1.00 98.50 465 ILE A C 1
ATOM 3576 O O . ILE A 1 465 ? 9.510 5.571 -22.403 1.00 98.50 465 ILE A O 1
ATOM 3580 N N . TRP A 1 466 ? 9.560 4.013 -20.767 1.00 98.44 466 TRP A N 1
ATOM 3581 C CA . TRP A 1 466 ? 8.273 3.412 -21.101 1.00 98.44 466 TRP A CA 1
ATOM 3582 C C . TRP A 1 466 ? 7.162 4.417 -20.846 1.00 98.44 466 TRP A C 1
ATOM 3584 O O . TRP A 1 466 ? 7.082 5.030 -19.784 1.00 98.44 466 TRP A O 1
ATOM 3594 N N . ASP A 1 467 ? 6.307 4.587 -21.844 1.00 97.38 467 ASP A N 1
ATOM 3595 C CA . ASP A 1 467 ? 5.351 5.674 -21.880 1.00 97.38 467 ASP A CA 1
ATOM 3596 C C . ASP A 1 467 ? 3.891 5.244 -21.833 1.00 97.38 467 ASP A C 1
ATOM 3598 O O . ASP A 1 467 ? 3.022 6.103 -21.951 1.00 97.38 467 ASP A O 1
ATOM 3602 N N . GLY A 1 468 ? 3.615 3.946 -21.662 1.00 96.62 468 GLY A N 1
ATOM 3603 C CA . GLY A 1 468 ? 2.253 3.428 -21.500 1.00 96.62 468 GLY A CA 1
ATOM 3604 C C . GLY A 1 468 ? 1.303 3.814 -22.640 1.00 96.62 468 GLY A C 1
ATOM 3605 O O . GLY A 1 468 ? 0.129 4.075 -22.392 1.00 96.62 468 GLY A O 1
ATOM 3606 N N . ASP A 1 469 ? 1.816 3.988 -23.864 1.00 96.25 469 ASP A N 1
ATOM 3607 C CA . ASP A 1 469 ? 1.096 4.572 -25.010 1.00 96.25 469 ASP A CA 1
ATOM 3608 C C . ASP A 1 469 ? 0.412 5.929 -24.703 1.00 96.25 469 ASP A C 1
ATOM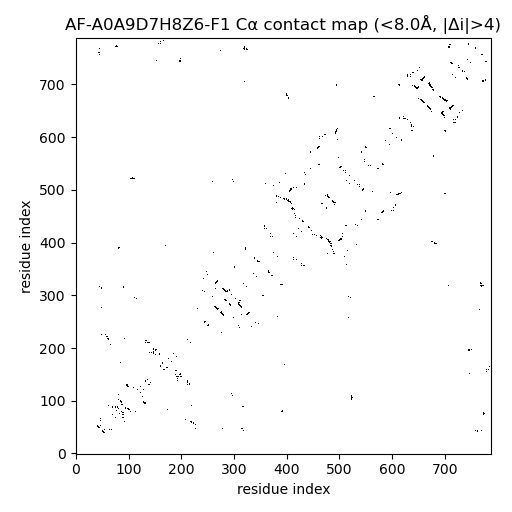 3610 O O . ASP A 1 469 ? -0.612 6.286 -25.291 1.00 96.25 469 ASP A O 1
ATOM 3614 N N . LYS A 1 470 ? 0.997 6.697 -23.770 1.00 95.69 470 LYS A N 1
ATOM 3615 C CA . LYS A 1 470 ? 0.511 7.956 -23.168 1.00 95.69 470 LYS A CA 1
ATOM 3616 C C . LYS A 1 470 ? -0.796 7.841 -22.369 1.00 95.69 470 LYS A C 1
ATOM 3618 O O . LYS A 1 470 ? -1.410 8.866 -22.079 1.00 95.69 470 LYS A O 1
ATOM 3623 N N . LYS A 1 471 ? -1.222 6.620 -22.023 1.00 95.31 471 LYS A N 1
ATOM 3624 C CA . LYS A 1 471 ? -2.523 6.316 -21.395 1.00 95.31 471 LYS A CA 1
ATOM 3625 C C . LYS A 1 471 ? -2.420 5.456 -20.141 1.00 95.31 471 LYS A C 1
ATOM 3627 O O . LYS A 1 471 ? -3.157 5.687 -19.185 1.00 95.31 471 LYS A O 1
ATOM 3632 N N . ASP A 1 472 ? -1.532 4.463 -20.138 1.00 95.31 472 ASP A N 1
ATOM 3633 C CA . ASP A 1 472 ? -1.345 3.598 -18.980 1.00 95.31 472 ASP A CA 1
ATOM 3634 C C . ASP A 1 472 ? -0.621 4.357 -17.862 1.00 95.31 472 ASP A C 1
ATOM 3636 O O . ASP A 1 472 ? 0.575 4.656 -17.927 1.00 95.31 472 ASP A O 1
ATOM 3640 N N . LYS A 1 473 ? -1.377 4.658 -16.806 1.00 94.75 473 LYS A N 1
ATOM 3641 C CA . LYS A 1 473 ? -0.889 5.373 -15.630 1.00 94.75 473 LYS A CA 1
ATOM 3642 C C . LYS A 1 473 ? 0.135 4.582 -14.817 1.00 94.75 473 LYS A C 1
ATOM 3644 O O . LYS A 1 473 ? 0.805 5.182 -13.982 1.00 94.75 473 LYS A O 1
ATOM 3649 N N . ASN A 1 474 ? 0.300 3.281 -15.065 1.00 96.19 474 ASN A N 1
ATOM 3650 C CA . ASN A 1 474 ? 1.382 2.488 -14.487 1.00 96.19 474 ASN A CA 1
ATOM 3651 C C . ASN A 1 474 ? 2.777 2.976 -14.907 1.00 96.19 474 ASN A C 1
ATOM 3653 O O . ASN A 1 474 ? 3.737 2.696 -14.198 1.00 96.19 474 ASN A O 1
ATOM 3657 N N . ALA A 1 475 ? 2.912 3.737 -16.003 1.00 97.56 475 ALA A N 1
ATOM 3658 C CA . ALA A 1 475 ? 4.204 4.265 -16.458 1.00 97.56 475 ALA A CA 1
ATOM 3659 C C . ALA A 1 475 ? 4.867 5.258 -15.479 1.00 97.56 475 ALA A C 1
ATOM 3661 O O . ALA A 1 475 ? 6.063 5.532 -15.597 1.00 97.56 475 ALA A O 1
ATOM 3662 N N . TRP A 1 476 ? 4.114 5.780 -14.504 1.00 97.38 476 TRP A N 1
ATOM 3663 C CA . TRP A 1 476 ? 4.638 6.562 -13.385 1.00 97.38 476 TRP A CA 1
ATOM 3664 C C . TRP A 1 476 ? 3.992 6.083 -12.088 1.00 97.38 476 TRP A C 1
ATOM 3666 O O . TRP A 1 476 ? 2.776 6.168 -11.934 1.00 97.38 476 TRP A O 1
ATOM 3676 N N . VAL A 1 477 ? 4.794 5.653 -11.118 1.00 96.19 477 VAL A N 1
ATOM 3677 C CA . VAL A 1 477 ? 4.319 5.325 -9.767 1.00 96.19 477 VAL A CA 1
ATOM 3678 C C . VAL A 1 477 ? 5.011 6.230 -8.748 1.00 96.19 477 VAL A C 1
ATOM 3680 O O . VAL A 1 477 ? 6.230 6.366 -8.748 1.00 96.19 477 VAL A O 1
ATOM 3683 N N . THR A 1 478 ? 4.242 6.883 -7.878 1.00 93.88 478 THR A N 1
ATOM 3684 C CA . THR A 1 478 ? 4.771 7.597 -6.706 1.00 93.88 478 THR A CA 1
ATOM 3685 C C . THR A 1 478 ? 4.646 6.717 -5.477 1.00 93.88 478 THR A C 1
ATOM 3687 O O . THR A 1 478 ? 3.544 6.281 -5.142 1.00 93.88 478 THR A O 1
ATOM 3690 N N . VAL A 1 479 ? 5.751 6.506 -4.766 1.00 91.88 479 VAL A N 1
ATOM 3691 C CA . VAL A 1 479 ? 5.751 5.832 -3.465 1.00 91.88 479 VAL A CA 1
ATOM 3692 C C . VAL A 1 479 ? 5.889 6.868 -2.358 1.00 91.88 479 VAL A C 1
ATOM 3694 O O . VAL A 1 479 ? 6.760 7.740 -2.408 1.00 91.88 479 VAL A O 1
ATOM 3697 N N . LEU A 1 480 ? 5.019 6.752 -1.355 1.00 89.31 480 LEU A N 1
ATOM 3698 C CA . LEU A 1 480 ? 5.011 7.573 -0.150 1.00 89.31 480 LEU A CA 1
ATOM 3699 C C . LEU A 1 480 ? 5.184 6.669 1.080 1.00 89.31 480 LEU A C 1
ATOM 3701 O O . LEU A 1 480 ? 4.440 5.696 1.243 1.00 89.31 480 LEU A O 1
ATOM 3705 N N . ARG A 1 481 ? 6.148 6.990 1.946 1.00 86.25 481 ARG A N 1
ATOM 3706 C CA . ARG A 1 481 ? 6.370 6.323 3.239 1.00 86.25 481 ARG A CA 1
ATOM 3707 C C . ARG A 1 481 ? 5.737 7.140 4.361 1.00 86.25 481 ARG A C 1
ATOM 3709 O O . ARG A 1 481 ? 5.883 8.354 4.420 1.00 86.25 481 ARG A O 1
ATOM 3716 N N . HIS A 1 482 ? 5.125 6.433 5.299 1.00 83.19 482 HIS A N 1
ATOM 3717 C CA . HIS A 1 482 ? 4.323 6.964 6.401 1.00 83.19 482 HIS A CA 1
ATOM 3718 C C . HIS A 1 482 ? 4.903 6.463 7.729 1.00 83.19 482 HIS A C 1
ATOM 3720 O O . HIS A 1 482 ? 4.240 5.803 8.530 1.00 83.19 482 HIS A O 1
ATOM 3726 N N . ASP A 1 483 ? 6.203 6.689 7.893 1.00 78.25 483 ASP A N 1
ATOM 3727 C CA . ASP A 1 483 ? 7.072 6.054 8.884 1.00 78.25 483 ASP A CA 1
ATOM 3728 C C . ASP A 1 483 ? 7.076 4.506 8.867 1.00 78.25 483 ASP A C 1
ATOM 3730 O O . ASP A 1 483 ? 7.871 3.891 8.150 1.00 78.25 483 ASP A O 1
ATOM 3734 N N . THR A 1 484 ? 6.208 3.853 9.645 1.00 75.38 484 THR A N 1
ATOM 3735 C CA . THR A 1 484 ? 6.159 2.384 9.796 1.00 75.38 484 THR A CA 1
ATOM 3736 C C . THR A 1 484 ? 5.326 1.662 8.733 1.00 75.38 484 THR A C 1
ATOM 3738 O O . THR A 1 484 ? 5.327 0.431 8.700 1.00 75.38 484 THR A O 1
ATOM 3741 N N . ASN A 1 485 ? 4.644 2.400 7.856 1.00 80.19 485 ASN A N 1
ATOM 3742 C CA . ASN A 1 485 ? 3.877 1.878 6.720 1.00 80.19 485 ASN A CA 1
ATOM 3743 C C . ASN A 1 485 ? 4.131 2.729 5.456 1.00 80.19 485 ASN A C 1
ATOM 3745 O O . ASN A 1 485 ? 4.939 3.659 5.481 1.00 80.19 485 ASN A O 1
ATOM 3749 N N . SER A 1 486 ? 3.479 2.402 4.340 1.00 86.31 486 SER A N 1
ATOM 3750 C CA . SER A 1 486 ? 3.722 3.038 3.037 1.00 86.31 486 SER A CA 1
ATOM 3751 C C . SER A 1 486 ? 2.551 2.823 2.065 1.00 86.31 486 SER A C 1
ATOM 3753 O O . SER A 1 486 ? 1.636 2.045 2.335 1.00 86.31 486 SER A O 1
ATOM 3755 N N . SER A 1 487 ? 2.528 3.552 0.946 1.00 87.88 487 SER A N 1
ATOM 3756 C CA . SER A 1 487 ? 1.564 3.338 -0.144 1.00 87.88 487 SER A CA 1
ATOM 3757 C C . SER A 1 487 ? 2.093 3.800 -1.501 1.00 87.88 487 SER A C 1
ATOM 3759 O O . SER A 1 487 ? 2.823 4.791 -1.579 1.00 87.88 487 SER A O 1
ATOM 3761 N N . ALA A 1 488 ? 1.689 3.106 -2.567 1.00 92.12 488 ALA A N 1
ATOM 3762 C CA . ALA A 1 488 ? 1.979 3.490 -3.943 1.00 92.12 488 ALA A CA 1
ATOM 3763 C C . ALA A 1 488 ? 0.754 4.131 -4.618 1.00 92.12 488 ALA A C 1
ATOM 3765 O O . ALA A 1 488 ? -0.388 3.743 -4.361 1.00 92.12 488 ALA A O 1
ATOM 3766 N N . HIS A 1 489 ? 0.990 5.090 -5.513 1.00 92.00 489 HIS A N 1
ATOM 3767 C CA . HIS A 1 489 ? -0.040 5.829 -6.257 1.00 92.00 489 HIS A CA 1
ATOM 3768 C C . HIS A 1 489 ? 0.367 5.955 -7.722 1.00 92.00 489 HIS A C 1
ATOM 3770 O O . HIS A 1 489 ? 1.536 6.191 -8.013 1.00 92.00 489 HIS A O 1
ATOM 3776 N N . GLN A 1 490 ? -0.584 5.826 -8.642 1.00 93.12 490 GLN A N 1
ATOM 3777 C CA . GLN A 1 490 ? -0.348 6.094 -10.061 1.00 93.12 490 GLN A CA 1
ATOM 3778 C C . GLN A 1 490 ? -0.163 7.599 -10.326 1.00 93.12 490 GLN A C 1
ATOM 3780 O O . GLN A 1 490 ? -0.854 8.431 -9.735 1.00 93.12 490 GLN A O 1
ATOM 3785 N N . GLY A 1 491 ? 0.736 7.942 -11.248 1.00 91.75 491 GLY A N 1
ATOM 3786 C CA . GLY A 1 491 ? 1.108 9.319 -11.572 1.00 91.75 491 GLY A CA 1
ATOM 3787 C C . GLY A 1 491 ? 2.024 9.987 -10.530 1.00 91.75 491 GLY A C 1
ATOM 3788 O O . GLY A 1 491 ? 2.298 9.425 -9.465 1.00 91.75 491 GLY A O 1
ATOM 3789 N N . PRO A 1 492 ? 2.527 11.203 -10.819 1.00 89.31 492 PRO A N 1
ATOM 3790 C CA . PRO A 1 492 ? 3.317 12.001 -9.880 1.00 89.31 492 PRO A CA 1
ATOM 3791 C C . PRO A 1 492 ? 2.437 12.589 -8.766 1.00 89.31 492 PRO A C 1
ATOM 3793 O O . PRO A 1 492 ? 1.503 13.332 -9.056 1.00 89.31 492 PRO A O 1
ATOM 3796 N N . ALA A 1 493 ? 2.756 12.342 -7.494 1.00 86.56 493 ALA A N 1
ATOM 3797 C CA . ALA A 1 493 ? 2.010 12.890 -6.355 1.00 86.56 493 ALA A CA 1
ATOM 3798 C C . ALA A 1 493 ? 2.897 13.722 -5.409 1.00 86.56 493 ALA A C 1
ATOM 3800 O O . ALA A 1 493 ? 3.986 13.296 -5.026 1.00 86.56 493 ALA A O 1
ATOM 3801 N N . GLY A 1 494 ? 2.397 14.893 -4.999 1.00 84.06 494 GLY A N 1
ATOM 3802 C CA . GLY A 1 494 ? 3.103 15.826 -4.116 1.00 84.06 494 GLY A CA 1
ATOM 3803 C C . GLY A 1 494 ? 4.232 16.617 -4.792 1.00 84.06 494 GLY A C 1
ATOM 3804 O O . GLY A 1 494 ? 4.302 16.733 -6.019 1.00 84.06 494 GLY A O 1
ATOM 3805 N N . GLN A 1 495 ? 5.137 17.150 -3.964 1.00 82.94 495 GLN A N 1
ATOM 3806 C CA . GLN A 1 495 ? 6.337 17.881 -4.392 1.00 82.94 495 GLN A CA 1
ATOM 3807 C C . GLN A 1 495 ? 7.301 17.009 -5.225 1.00 82.94 495 GLN A C 1
ATOM 3809 O O . GLN A 1 495 ? 7.219 15.782 -5.249 1.00 82.94 495 GLN A O 1
ATOM 3814 N N . LEU A 1 496 ? 8.300 17.649 -5.848 1.00 87.19 496 LEU A N 1
ATOM 3815 C CA . LEU A 1 496 ? 9.448 16.974 -6.465 1.00 87.19 496 LEU A CA 1
ATOM 3816 C C . LEU A 1 496 ? 10.063 15.940 -5.508 1.00 87.19 496 LEU A C 1
ATOM 3818 O O . LEU A 1 496 ? 10.535 16.304 -4.434 1.00 87.19 496 LEU A O 1
ATOM 3822 N N . ALA A 1 497 ? 10.056 14.664 -5.888 1.00 86.00 497 ALA A N 1
ATOM 3823 C CA . ALA A 1 497 ? 10.710 13.592 -5.146 1.00 86.00 497 ALA A CA 1
ATOM 3824 C C . ALA A 1 497 ? 12.204 13.858 -4.883 1.00 86.00 497 ALA A C 1
ATOM 3826 O O . ALA A 1 497 ? 12.883 14.481 -5.700 1.00 86.00 497 ALA A O 1
ATOM 3827 N N . ASP A 1 498 ? 12.714 13.327 -3.769 1.00 81.12 498 ASP A N 1
ATOM 3828 C CA . ASP A 1 498 ? 14.136 13.435 -3.399 1.00 81.12 498 ASP A CA 1
ATOM 3829 C C . ASP A 1 498 ? 15.043 12.698 -4.392 1.00 81.12 498 ASP A C 1
ATOM 3831 O O . ASP A 1 498 ? 16.220 13.019 -4.545 1.00 81.12 498 ASP A O 1
ATOM 3835 N N . THR A 1 499 ? 14.473 11.680 -5.038 1.00 87.50 499 THR A N 1
ATOM 3836 C CA . THR A 1 499 ? 15.118 10.780 -5.982 1.00 87.50 499 THR A CA 1
ATOM 3837 C C . THR A 1 499 ? 14.088 10.246 -6.982 1.00 87.50 499 THR A C 1
ATOM 3839 O O . THR A 1 499 ? 12.888 10.177 -6.688 1.00 87.50 499 THR A O 1
ATOM 3842 N N . VAL A 1 500 ? 14.554 9.866 -8.170 1.00 93.12 500 VAL A N 1
ATOM 3843 C CA . VAL A 1 500 ? 13.743 9.249 -9.225 1.00 93.12 500 VAL A CA 1
ATOM 3844 C C . VAL A 1 500 ? 14.417 7.947 -9.624 1.00 93.12 500 VAL A C 1
ATOM 3846 O O . VAL A 1 500 ? 15.610 7.926 -9.914 1.00 93.12 500 VAL A O 1
ATOM 3849 N N . TRP A 1 501 ? 13.652 6.863 -9.613 1.00 94.88 501 TRP A N 1
ATOM 3850 C CA . TRP A 1 501 ? 14.098 5.532 -9.995 1.00 94.88 501 TRP A CA 1
ATOM 3851 C C . TRP A 1 501 ? 13.636 5.257 -11.422 1.00 94.88 501 TRP A C 1
ATOM 3853 O O . TRP A 1 501 ? 12.443 5.347 -11.713 1.00 94.88 501 TRP A O 1
ATOM 3863 N N . VAL A 1 502 ? 14.573 4.907 -12.299 1.00 97.62 502 VAL A N 1
ATOM 3864 C CA . VAL A 1 502 ? 14.279 4.297 -13.598 1.00 97.62 502 VAL A CA 1
ATOM 3865 C C . VAL A 1 502 ? 14.504 2.794 -13.438 1.00 97.62 502 VAL A C 1
ATOM 3867 O O . VAL A 1 502 ? 15.647 2.367 -13.317 1.00 97.62 502 VAL A O 1
ATOM 3870 N N . LEU A 1 503 ? 13.430 2.004 -13.380 1.00 97.75 503 LEU A N 1
ATOM 3871 C CA . LEU A 1 503 ? 13.507 0.546 -13.243 1.00 97.75 503 LEU A CA 1
ATOM 3872 C C . LEU A 1 503 ? 13.579 -0.139 -14.612 1.00 97.75 503 LEU A C 1
ATOM 3874 O O . LEU A 1 503 ? 12.632 -0.074 -15.400 1.00 97.75 503 LEU A O 1
ATOM 3878 N N . ASP A 1 504 ? 14.677 -0.842 -14.861 1.00 97.62 504 ASP A N 1
ATOM 3879 C CA . ASP A 1 504 ? 14.798 -1.888 -15.877 1.00 97.62 504 ASP A CA 1
ATOM 3880 C C . ASP A 1 504 ? 14.095 -3.191 -15.446 1.00 97.62 504 ASP A C 1
ATOM 3882 O O . ASP A 1 504 ? 13.720 -3.375 -14.283 1.00 97.62 504 ASP A O 1
ATOM 3886 N N . TYR A 1 505 ? 13.916 -4.108 -16.392 1.00 97.94 505 TYR A N 1
ATOM 3887 C CA . TYR A 1 505 ? 13.276 -5.401 -16.182 1.00 97.94 505 TYR A CA 1
ATOM 3888 C C . TYR A 1 505 ? 13.992 -6.262 -15.137 1.00 97.94 505 TYR A C 1
ATOM 3890 O O . TYR A 1 505 ? 13.346 -6.766 -14.213 1.00 97.94 505 TYR A O 1
ATOM 3898 N N . ALA A 1 506 ? 15.314 -6.412 -15.253 1.00 95.50 506 ALA A N 1
ATOM 3899 C CA . ALA A 1 506 ? 16.100 -7.233 -14.340 1.00 95.50 506 ALA A CA 1
ATOM 3900 C C . ALA A 1 506 ? 15.964 -6.759 -12.887 1.00 95.50 506 ALA A C 1
ATOM 3902 O O . ALA A 1 506 ? 15.694 -7.563 -11.993 1.00 95.50 506 ALA A O 1
ATOM 3903 N N . ASN A 1 507 ? 16.098 -5.463 -12.622 1.00 94.38 507 ASN A N 1
ATOM 3904 C CA . ASN A 1 507 ? 15.961 -4.954 -11.262 1.00 94.38 507 ASN A CA 1
ATOM 3905 C C . ASN A 1 507 ? 14.511 -4.896 -10.775 1.00 94.38 507 ASN A C 1
ATOM 3907 O O . ASN A 1 507 ? 14.287 -5.123 -9.585 1.00 94.38 507 ASN A O 1
ATOM 3911 N N . PHE A 1 508 ? 13.521 -4.671 -11.648 1.00 97.06 508 PHE A N 1
ATOM 3912 C CA . PHE A 1 508 ? 12.115 -4.716 -11.235 1.00 97.06 508 PHE A CA 1
ATOM 3913 C C . PHE A 1 508 ? 11.702 -6.130 -10.798 1.00 97.06 508 PHE A C 1
ATOM 3915 O O . PHE A 1 508 ? 11.124 -6.295 -9.720 1.00 97.06 508 PHE A O 1
ATOM 3922 N N . GLU A 1 509 ? 12.062 -7.157 -11.576 1.00 95.88 509 GLU A N 1
ATOM 3923 C CA . GLU A 1 509 ? 11.783 -8.559 -11.245 1.00 95.88 509 GLU A CA 1
ATOM 3924 C C . GLU A 1 509 ? 12.571 -9.007 -9.997 1.00 95.88 509 GLU A C 1
ATOM 3926 O O . GLU A 1 509 ? 11.982 -9.579 -9.076 1.00 95.88 509 GLU A O 1
ATOM 3931 N N . ARG A 1 510 ? 13.862 -8.652 -9.869 1.00 93.69 510 ARG A N 1
ATOM 3932 C CA . ARG A 1 510 ? 14.651 -8.925 -8.645 1.00 93.69 510 ARG A CA 1
ATOM 3933 C C . ARG A 1 510 ? 14.037 -8.301 -7.397 1.00 93.69 510 ARG A C 1
ATOM 3935 O O . ARG A 1 510 ? 13.925 -8.981 -6.377 1.00 93.69 510 ARG A O 1
ATOM 3942 N N . LEU A 1 511 ? 13.620 -7.035 -7.469 1.00 91.75 511 LEU A N 1
ATOM 3943 C CA . LEU A 1 511 ? 12.993 -6.326 -6.352 1.00 91.75 511 LEU A CA 1
ATOM 3944 C C . LEU A 1 511 ? 11.668 -6.980 -5.946 1.00 91.75 511 LEU A C 1
ATOM 3946 O O . LEU A 1 511 ? 11.431 -7.199 -4.758 1.00 91.75 511 LEU A O 1
ATOM 3950 N N . TYR A 1 512 ? 10.835 -7.344 -6.925 1.00 93.81 512 TYR A N 1
ATOM 3951 C CA . TYR A 1 512 ? 9.566 -8.020 -6.675 1.00 93.81 512 TYR A CA 1
ATOM 3952 C C . TYR A 1 512 ? 9.752 -9.379 -5.988 1.00 93.81 512 TYR A C 1
ATOM 3954 O O . TYR A 1 512 ? 9.131 -9.645 -4.954 1.00 93.81 512 TYR A O 1
ATOM 3962 N N . TYR A 1 513 ? 10.654 -10.221 -6.496 1.00 91.94 513 TYR A N 1
ATOM 3963 C CA . TYR A 1 513 ? 10.921 -11.517 -5.874 1.00 91.94 513 TYR A CA 1
ATOM 3964 C C . TYR A 1 513 ? 11.556 -11.384 -4.483 1.00 91.94 513 TYR A C 1
ATOM 3966 O O . TYR A 1 513 ? 11.155 -12.110 -3.573 1.00 91.94 513 TYR A O 1
ATOM 3974 N N . ALA A 1 514 ? 12.472 -10.432 -4.277 1.00 87.50 514 ALA A N 1
ATOM 3975 C CA . ALA A 1 514 ? 13.121 -10.210 -2.984 1.00 87.50 514 ALA A CA 1
ATOM 3976 C C . ALA A 1 514 ? 12.178 -9.677 -1.886 1.00 87.50 514 ALA A C 1
ATOM 3978 O O . ALA A 1 514 ? 12.441 -9.922 -0.707 1.00 87.50 514 ALA A O 1
ATOM 3979 N N . LEU A 1 515 ? 11.106 -8.955 -2.248 1.00 86.69 515 LEU A N 1
ATOM 3980 C CA . LEU A 1 515 ? 10.209 -8.279 -1.294 1.00 86.69 515 LEU A CA 1
ATOM 3981 C C . LEU A 1 515 ? 8.803 -8.870 -1.177 1.00 86.69 515 LEU A C 1
ATOM 3983 O O . LEU A 1 515 ? 8.160 -8.666 -0.150 1.00 86.69 515 LEU A O 1
ATOM 3987 N N . VAL A 1 516 ? 8.324 -9.593 -2.191 1.00 89.25 516 VAL A N 1
ATOM 3988 C CA . VAL A 1 516 ? 6.946 -10.107 -2.227 1.00 89.25 516 VAL A CA 1
ATOM 3989 C C . VAL A 1 516 ? 6.930 -11.619 -2.414 1.00 89.25 516 VAL A C 1
ATOM 3991 O O . VAL A 1 516 ? 6.480 -12.338 -1.526 1.00 89.25 516 VAL A O 1
ATOM 3994 N N . ALA A 1 517 ? 7.439 -12.128 -3.538 1.00 89.62 517 ALA A N 1
ATOM 3995 C CA . ALA A 1 517 ? 7.238 -13.536 -3.889 1.00 89.62 517 ALA A CA 1
ATOM 3996 C C . ALA A 1 517 ? 8.156 -14.530 -3.149 1.00 89.62 517 ALA A C 1
ATOM 3998 O O . ALA A 1 517 ? 7.816 -15.708 -3.097 1.00 89.62 517 ALA A O 1
ATOM 3999 N N . LEU A 1 518 ? 9.287 -14.106 -2.566 1.00 86.31 518 LEU A N 1
ATOM 4000 C CA . LEU A 1 518 ? 10.181 -14.969 -1.764 1.00 86.31 518 LEU A CA 1
ATOM 4001 C C . LEU A 1 518 ? 10.458 -14.424 -0.351 1.00 86.31 518 LEU A C 1
ATOM 4003 O O . LEU A 1 518 ? 11.120 -15.095 0.446 1.00 86.31 518 LEU A O 1
ATOM 4007 N N . TYR A 1 519 ? 9.959 -13.230 -0.019 1.00 85.00 519 TYR A N 1
ATOM 4008 C CA . TYR A 1 519 ? 10.148 -12.627 1.299 1.00 85.00 519 TYR A CA 1
ATOM 4009 C C . TYR A 1 519 ? 9.332 -13.364 2.365 1.00 85.00 519 TYR A C 1
ATOM 4011 O O . TYR A 1 519 ? 8.138 -13.600 2.191 1.00 85.00 519 TYR A O 1
ATOM 4019 N N . LYS A 1 520 ? 9.958 -13.706 3.497 1.00 84.44 520 LYS A N 1
ATOM 4020 C CA . LYS A 1 520 ? 9.281 -14.359 4.626 1.00 84.44 520 LYS A CA 1
ATOM 4021 C C . LYS A 1 520 ? 9.371 -13.431 5.846 1.00 84.44 520 LYS A C 1
ATOM 4023 O O . LYS A 1 520 ? 10.454 -13.289 6.414 1.00 84.44 520 LYS A O 1
ATOM 4028 N N . PRO A 1 521 ? 8.272 -12.787 6.288 1.00 80.06 521 PRO A N 1
ATOM 4029 C CA . PRO A 1 521 ? 8.274 -11.898 7.458 1.00 80.06 521 PRO A CA 1
ATOM 4030 C C . PRO A 1 521 ? 8.822 -12.550 8.740 1.00 80.06 521 PRO A C 1
ATOM 4032 O O . PRO A 1 521 ? 9.574 -11.917 9.484 1.00 80.06 521 PRO A O 1
ATOM 4035 N N . TRP A 1 522 ? 8.516 -13.832 8.947 1.00 80.44 522 TRP A N 1
ATOM 4036 C CA . TRP A 1 522 ? 9.020 -14.710 10.017 1.00 80.44 522 TRP A CA 1
ATOM 4037 C C . TRP A 1 522 ? 10.396 -15.346 9.710 1.00 80.44 522 TRP A C 1
ATOM 4039 O O . TRP A 1 522 ? 10.934 -16.117 10.502 1.00 80.44 522 TRP A O 1
ATOM 4049 N N . GLY A 1 523 ? 10.983 -15.046 8.548 1.00 79.75 523 GLY A N 1
ATOM 4050 C CA . GLY A 1 523 ? 12.255 -15.601 8.097 1.00 79.75 523 GLY A CA 1
ATOM 4051 C C . GLY A 1 523 ? 13.451 -15.172 8.961 1.00 79.75 523 GLY A C 1
ATOM 4052 O O . GLY A 1 523 ? 13.398 -14.149 9.659 1.00 79.75 523 GLY A O 1
ATOM 4053 N N . PRO A 1 524 ? 14.562 -15.932 8.917 1.00 83.06 524 PRO A N 1
ATOM 4054 C CA . PRO A 1 524 ? 15.759 -15.642 9.697 1.00 83.06 524 PRO A CA 1
ATOM 4055 C C . PRO A 1 524 ? 16.406 -14.318 9.272 1.00 83.06 524 PRO A C 1
ATOM 4057 O O . PRO A 1 524 ? 16.287 -13.877 8.129 1.00 83.06 524 PRO A O 1
ATOM 4060 N N . MET A 1 525 ? 17.174 -13.712 10.183 1.00 80.94 525 MET A N 1
ATOM 4061 C CA . MET A 1 525 ? 17.831 -12.415 9.961 1.00 80.94 525 MET A CA 1
ATOM 4062 C C . MET A 1 525 ? 18.707 -12.376 8.694 1.00 80.94 525 MET A C 1
ATOM 4064 O O . MET A 1 525 ? 18.785 -11.338 8.043 1.00 80.94 525 MET A O 1
ATOM 4068 N N . GLY A 1 526 ? 19.312 -13.507 8.307 1.00 80.88 526 GLY A N 1
ATOM 4069 C CA . GLY A 1 526 ? 20.069 -13.627 7.056 1.00 80.88 526 GLY A CA 1
ATOM 4070 C C . GLY A 1 526 ? 19.232 -13.271 5.822 1.00 80.88 526 GLY A C 1
ATOM 4071 O O . GLY A 1 526 ? 19.634 -12.405 5.057 1.00 80.88 526 GLY A O 1
ATOM 4072 N N . GLN A 1 527 ? 18.025 -13.834 5.687 1.00 83.25 527 GLN A N 1
ATOM 4073 C CA . GLN A 1 527 ? 17.124 -13.529 4.566 1.00 83.25 527 GLN A CA 1
ATOM 4074 C C . GLN A 1 527 ? 16.705 -12.048 4.551 1.00 83.25 527 GLN A C 1
ATOM 4076 O O . GLN A 1 527 ? 16.582 -11.437 3.491 1.00 83.25 527 GLN A O 1
ATOM 4081 N N . LYS A 1 528 ? 16.516 -11.444 5.730 1.00 79.88 528 LYS A N 1
ATOM 4082 C CA . LYS A 1 528 ? 16.176 -10.018 5.849 1.00 79.88 528 LYS A CA 1
ATOM 4083 C C . LYS A 1 528 ? 17.339 -9.136 5.386 1.00 79.88 528 LYS A C 1
ATOM 4085 O O . LYS A 1 528 ? 17.118 -8.210 4.611 1.00 79.88 528 LYS A O 1
ATOM 4090 N N . ALA A 1 529 ? 18.573 -9.476 5.764 1.00 79.25 529 ALA A N 1
ATOM 4091 C CA . ALA A 1 529 ? 19.778 -8.804 5.278 1.00 79.25 529 ALA A CA 1
ATOM 4092 C C . ALA A 1 529 ? 19.970 -8.961 3.753 1.00 79.25 529 ALA A C 1
ATOM 4094 O O . ALA A 1 529 ? 20.259 -7.973 3.080 1.00 79.25 529 ALA A O 1
ATOM 4095 N N . THR A 1 530 ? 19.733 -10.158 3.206 1.00 80.75 530 THR A N 1
ATOM 4096 C CA . THR A 1 530 ? 19.704 -10.459 1.760 1.00 80.75 530 THR A CA 1
ATOM 4097 C C . THR A 1 530 ? 18.727 -9.546 1.006 1.00 80.75 530 THR A C 1
ATOM 4099 O O . THR A 1 530 ? 19.109 -8.888 0.033 1.00 80.75 530 THR A O 1
ATOM 4102 N N . ALA A 1 531 ? 17.482 -9.433 1.482 1.00 80.88 531 ALA A N 1
ATOM 4103 C CA . ALA A 1 531 ? 16.482 -8.551 0.881 1.00 80.88 531 ALA A CA 1
ATOM 4104 C C . ALA A 1 531 ? 16.904 -7.070 0.955 1.00 80.88 531 ALA A C 1
ATOM 4106 O O . ALA A 1 531 ? 16.819 -6.356 -0.043 1.00 80.88 531 ALA A O 1
ATOM 4107 N N . TRP A 1 532 ? 17.435 -6.609 2.095 1.00 79.06 532 TRP A N 1
ATOM 4108 C CA . TRP A 1 532 ? 17.917 -5.229 2.248 1.00 79.06 532 TRP A CA 1
ATOM 4109 C C . TRP A 1 532 ? 19.123 -4.899 1.358 1.00 79.06 532 TRP A C 1
ATOM 4111 O O . TRP A 1 532 ? 19.215 -3.774 0.866 1.00 79.06 532 TRP A O 1
ATOM 4121 N N . GLN A 1 533 ? 20.031 -5.853 1.115 1.00 78.25 533 GLN A N 1
ATOM 4122 C CA . GLN A 1 533 ? 21.121 -5.674 0.152 1.00 78.25 533 GLN A CA 1
ATOM 4123 C C . GLN A 1 533 ? 20.566 -5.506 -1.266 1.00 78.25 533 GLN A C 1
ATOM 4125 O O . GLN A 1 533 ? 20.925 -4.541 -1.940 1.00 78.25 533 GLN A O 1
ATOM 4130 N N . THR A 1 534 ? 19.640 -6.379 -1.677 1.00 83.00 534 THR A N 1
ATOM 4131 C CA . THR A 1 534 ? 18.982 -6.297 -2.992 1.00 83.00 534 THR A CA 1
ATOM 4132 C C . THR A 1 534 ? 18.264 -4.957 -3.166 1.00 83.00 534 THR A C 1
ATOM 4134 O O . THR A 1 534 ? 18.461 -4.290 -4.175 1.00 83.00 534 THR A O 1
ATOM 4137 N N . MET A 1 535 ? 17.513 -4.486 -2.160 1.00 82.44 535 MET A N 1
ATOM 4138 C CA . MET A 1 535 ? 16.885 -3.155 -2.188 1.00 82.44 535 MET A CA 1
ATOM 4139 C C . MET A 1 535 ? 17.897 -2.017 -2.348 1.00 82.44 535 MET A C 1
ATOM 4141 O O . MET A 1 535 ? 17.658 -1.079 -3.107 1.00 82.44 535 MET A O 1
ATOM 4145 N N . ALA A 1 536 ? 19.007 -2.062 -1.605 1.00 79.69 536 ALA A N 1
ATOM 4146 C CA . ALA A 1 536 ? 20.020 -1.012 -1.647 1.00 79.69 536 ALA A CA 1
ATOM 4147 C C . ALA A 1 536 ? 20.709 -0.942 -3.018 1.00 79.69 536 ALA A C 1
ATOM 4149 O O . ALA A 1 536 ? 20.959 0.159 -3.510 1.00 79.69 536 ALA A O 1
ATOM 4150 N N . GLN A 1 537 ? 20.970 -2.100 -3.630 1.00 83.56 537 GLN A N 1
ATOM 4151 C CA . GLN A 1 537 ? 21.548 -2.209 -4.964 1.00 83.56 537 GLN A CA 1
ATOM 4152 C C . GLN A 1 537 ? 20.549 -1.775 -6.046 1.00 83.56 537 GLN A C 1
ATOM 4154 O O . GLN A 1 537 ? 20.871 -0.873 -6.815 1.00 83.56 537 GLN A O 1
ATOM 4159 N N . VAL A 1 538 ? 19.322 -2.315 -6.051 1.00 87.25 538 VAL A N 1
ATOM 4160 C CA . VAL A 1 538 ? 18.273 -1.938 -7.016 1.00 87.25 538 VAL A CA 1
ATOM 4161 C C . VAL A 1 538 ? 18.009 -0.438 -6.970 1.00 87.25 538 VAL A C 1
ATOM 4163 O O . VAL A 1 538 ? 17.955 0.196 -8.024 1.00 87.25 538 VAL A O 1
ATOM 4166 N N . ARG A 1 539 ? 17.915 0.160 -5.771 1.00 86.62 539 ARG A N 1
ATOM 4167 C CA . ARG A 1 539 ? 17.829 1.619 -5.635 1.00 86.62 539 ARG A CA 1
ATOM 4168 C C . ARG A 1 539 ? 18.994 2.290 -6.353 1.00 86.62 539 ARG A C 1
ATOM 4170 O O . ARG A 1 539 ? 18.758 3.123 -7.216 1.00 86.62 539 ARG A O 1
ATOM 4177 N N . SER A 1 540 ? 20.230 1.949 -5.989 1.00 84.25 540 SER A N 1
ATOM 4178 C CA . SER A 1 540 ? 21.408 2.647 -6.509 1.00 84.25 540 SER A CA 1
ATOM 4179 C C . SER A 1 540 ? 21.513 2.539 -8.033 1.00 84.25 540 SER A C 1
ATOM 4181 O O . SER A 1 540 ? 21.782 3.539 -8.688 1.00 84.25 540 SER A O 1
ATOM 4183 N N . HIS A 1 541 ? 21.209 1.366 -8.595 1.00 89.94 541 HIS A N 1
ATOM 4184 C CA . HIS A 1 541 ? 21.129 1.141 -10.037 1.00 89.94 541 HIS A CA 1
ATOM 4185 C C . HIS A 1 541 ? 20.045 2.011 -10.693 1.00 89.94 541 HIS A C 1
ATOM 4187 O O . HIS A 1 541 ? 20.306 2.677 -11.691 1.00 89.94 541 HIS A O 1
ATOM 4193 N N . SER A 1 542 ? 18.841 2.052 -10.114 1.00 92.50 542 SER A N 1
ATOM 4194 C CA . SER A 1 542 ? 17.706 2.820 -10.654 1.00 92.50 542 SER A CA 1
ATOM 4195 C C . SER A 1 542 ? 17.932 4.333 -10.593 1.00 92.50 542 SER A C 1
ATOM 4197 O O . SER A 1 542 ? 17.480 5.075 -11.468 1.00 92.50 542 SER A O 1
ATOM 4199 N N . GLU A 1 543 ? 18.625 4.793 -9.550 1.00 91.56 543 GLU A N 1
ATOM 4200 C CA . GLU A 1 543 ? 19.066 6.178 -9.385 1.00 91.56 543 GLU A CA 1
ATOM 4201 C C . GLU A 1 543 ? 20.155 6.519 -10.410 1.00 91.56 543 GLU A C 1
ATOM 4203 O O . GLU A 1 543 ? 20.077 7.561 -11.060 1.00 91.56 543 GLU A O 1
ATOM 4208 N N . ASP A 1 544 ? 21.126 5.627 -10.636 1.00 91.31 544 ASP A N 1
ATOM 4209 C CA . ASP A 1 544 ? 22.153 5.811 -11.664 1.00 91.31 544 ASP A CA 1
ATOM 4210 C C . ASP A 1 544 ? 21.585 5.792 -13.090 1.00 91.31 544 ASP A C 1
ATOM 4212 O O . ASP A 1 544 ? 21.981 6.633 -13.898 1.00 91.31 544 ASP A O 1
ATOM 4216 N N . LEU A 1 545 ? 20.599 4.939 -13.394 1.00 94.62 545 LEU A N 1
ATOM 4217 C CA . LEU A 1 545 ? 19.865 4.974 -14.665 1.00 94.62 545 LEU A CA 1
ATOM 4218 C C . LEU A 1 545 ? 19.164 6.319 -14.892 1.00 94.62 545 LEU A C 1
ATOM 4220 O O . LEU A 1 545 ? 19.234 6.867 -15.994 1.00 94.62 545 LEU A O 1
ATOM 4224 N N . PHE A 1 546 ? 18.557 6.908 -13.857 1.00 95.94 546 PHE A N 1
ATOM 4225 C CA . PHE A 1 546 ? 18.031 8.270 -13.958 1.00 95.94 546 PHE A CA 1
ATOM 4226 C C . PHE A 1 546 ? 19.148 9.304 -14.179 1.00 95.94 546 PHE A C 1
ATOM 4228 O O . PHE A 1 546 ? 18.991 10.235 -14.971 1.00 95.94 546 PHE A O 1
ATOM 4235 N N . LEU A 1 547 ? 20.309 9.136 -13.537 1.00 94.31 547 LEU A N 1
ATOM 4236 C CA . LEU A 1 547 ? 21.464 10.008 -13.755 1.00 94.31 547 LEU A CA 1
ATOM 4237 C C . LEU A 1 547 ? 22.064 9.877 -15.164 1.00 94.31 547 LEU A C 1
ATOM 4239 O O . LEU A 1 547 ? 22.622 10.860 -15.651 1.00 94.31 547 LEU A O 1
ATOM 4243 N N . MET A 1 548 ? 21.904 8.753 -15.871 1.00 94.62 548 MET A N 1
ATOM 4244 C CA . MET A 1 548 ? 22.318 8.634 -17.281 1.00 94.62 548 MET A CA 1
ATOM 4245 C C . MET A 1 548 ? 21.604 9.646 -18.195 1.00 94.62 548 MET A C 1
ATOM 4247 O O . MET A 1 548 ? 22.203 10.116 -19.161 1.00 94.62 548 MET A O 1
ATOM 4251 N N . LEU A 1 549 ? 20.374 10.052 -17.857 1.00 96.25 549 LEU A N 1
ATOM 4252 C CA . LEU A 1 549 ? 19.624 11.104 -18.560 1.00 96.25 549 LEU A CA 1
ATOM 4253 C C . LEU A 1 549 ? 20.195 12.512 -18.286 1.00 96.25 549 LEU A C 1
ATOM 4255 O O . LEU A 1 549 ? 19.962 13.444 -19.055 1.00 96.25 549 LEU A O 1
ATOM 4259 N N . MET A 1 550 ? 20.985 12.687 -17.224 1.00 95.56 550 MET A N 1
ATOM 4260 C CA . MET A 1 550 ? 21.642 13.956 -16.892 1.00 95.56 550 MET A CA 1
ATOM 4261 C C . MET A 1 550 ? 22.948 14.140 -17.687 1.00 95.56 550 MET A C 1
ATOM 4263 O O . MET A 1 550 ? 23.617 13.150 -18.001 1.00 95.56 550 MET A O 1
ATOM 4267 N N . PRO A 1 551 ? 23.387 15.391 -17.935 1.00 93.25 551 PRO A N 1
ATOM 4268 C CA . PRO A 1 551 ? 24.725 15.683 -18.441 1.00 93.25 551 PRO A CA 1
ATOM 4269 C C . PRO A 1 551 ? 25.809 15.034 -17.572 1.00 93.25 551 PRO A C 1
ATOM 4271 O O . PRO A 1 551 ? 25.782 15.172 -16.347 1.00 93.25 551 PRO A O 1
ATOM 4274 N N . GLU A 1 552 ? 26.786 14.374 -18.200 1.00 91.69 552 GLU A N 1
ATOM 4275 C CA . GLU A 1 552 ? 27.818 13.576 -17.517 1.00 91.69 552 GLU A CA 1
ATOM 4276 C C . GLU A 1 552 ? 28.479 14.329 -16.350 1.00 91.69 552 GLU A C 1
ATOM 4278 O O . GLU A 1 552 ? 28.478 13.852 -15.214 1.00 91.69 552 GLU A O 1
ATOM 4283 N N . GLY A 1 553 ? 28.942 15.560 -16.600 1.00 90.50 553 GLY A N 1
ATOM 4284 C CA . GLY A 1 553 ? 29.612 16.408 -15.606 1.00 90.50 553 GLY A CA 1
ATOM 4285 C C . GLY A 1 553 ? 28.755 16.828 -14.401 1.00 90.50 553 GLY A C 1
ATOM 4286 O O . GLY A 1 553 ? 29.289 17.420 -13.466 1.00 90.50 553 GLY A O 1
ATOM 4287 N N . LYS A 1 554 ? 27.447 16.530 -14.392 1.00 90.88 554 LYS A N 1
ATOM 4288 C CA . LYS A 1 554 ? 26.541 16.754 -13.252 1.00 90.88 554 LYS A CA 1
ATOM 4289 C C . LYS A 1 554 ? 26.218 15.488 -12.453 1.00 90.88 554 LYS A C 1
ATOM 4291 O O . LYS A 1 554 ? 25.769 15.605 -11.313 1.00 90.88 554 LYS A O 1
ATOM 4296 N N . ARG A 1 555 ? 26.467 14.285 -12.986 1.00 90.62 555 ARG A N 1
ATOM 4297 C CA . ARG A 1 555 ? 26.044 13.016 -12.355 1.00 90.62 555 ARG A CA 1
ATOM 4298 C C . ARG A 1 555 ? 26.650 12.815 -10.964 1.00 90.62 555 ARG A C 1
ATOM 4300 O O . ARG A 1 555 ? 25.939 12.471 -10.028 1.00 90.62 555 ARG A O 1
ATOM 4307 N N . ASP A 1 556 ? 27.938 13.107 -10.796 1.00 87.50 556 ASP A N 1
ATOM 4308 C CA . ASP A 1 556 ? 28.644 12.984 -9.509 1.00 87.50 556 ASP A CA 1
ATOM 4309 C C . ASP A 1 556 ? 28.193 13.997 -8.438 1.00 87.50 556 ASP A C 1
ATOM 4311 O O . ASP A 1 556 ? 28.335 13.729 -7.244 1.00 87.50 556 ASP A O 1
ATOM 4315 N N . GLU A 1 557 ? 27.666 15.155 -8.843 1.00 87.69 557 GLU A N 1
ATOM 4316 C CA . GLU A 1 557 ? 27.071 16.154 -7.945 1.00 87.69 557 GLU A CA 1
ATOM 4317 C C . GLU A 1 557 ? 25.692 15.675 -7.468 1.00 87.69 557 GLU A C 1
ATOM 4319 O O . GLU A 1 557 ? 25.426 15.629 -6.267 1.00 87.69 557 GLU A O 1
ATOM 4324 N N . LEU A 1 558 ? 24.854 15.227 -8.407 1.00 88.12 558 LEU A N 1
ATOM 4325 C CA . LEU A 1 558 ? 23.494 14.754 -8.142 1.00 88.12 558 LEU A CA 1
ATOM 4326 C C . LEU A 1 558 ? 23.461 13.432 -7.359 1.00 88.12 558 LEU A C 1
ATOM 4328 O O . LEU A 1 558 ? 22.663 13.278 -6.438 1.00 88.12 558 LEU A O 1
ATOM 4332 N N . ARG A 1 559 ? 24.383 12.498 -7.621 1.00 86.31 559 ARG A N 1
ATOM 4333 C CA . ARG A 1 559 ? 24.492 11.251 -6.840 1.00 86.31 559 ARG A CA 1
ATOM 4334 C C . ARG A 1 559 ? 24.752 11.522 -5.352 1.00 86.31 559 ARG A C 1
ATOM 4336 O O . ARG A 1 559 ? 24.219 10.830 -4.487 1.00 86.31 559 ARG A O 1
ATOM 4343 N N . LYS A 1 560 ? 25.538 12.563 -5.043 1.00 80.25 560 LYS A N 1
ATOM 4344 C CA . LYS A 1 560 ? 25.812 12.995 -3.661 1.00 80.25 560 LYS A CA 1
ATOM 4345 C C . LYS A 1 560 ? 24.609 13.668 -3.004 1.00 80.25 560 LYS A C 1
ATOM 4347 O O . LYS A 1 560 ? 24.465 13.540 -1.792 1.00 80.25 560 LYS A O 1
ATOM 4352 N N . SER A 1 561 ? 23.747 14.360 -3.756 1.00 78.94 561 SER A N 1
ATOM 4353 C CA . SER A 1 561 ? 22.511 14.918 -3.189 1.00 78.94 561 SER A CA 1
ATOM 4354 C C . SER A 1 561 ? 21.446 13.841 -2.956 1.00 78.94 561 SER A C 1
ATOM 4356 O O . SER A 1 561 ? 20.768 13.892 -1.933 1.00 78.94 561 SER A O 1
ATOM 4358 N N . PHE A 1 562 ? 21.357 12.822 -3.820 1.00 77.62 562 PHE A N 1
ATOM 4359 C CA . PHE A 1 562 ? 20.461 11.673 -3.626 1.00 77.62 562 PHE A CA 1
ATOM 4360 C C . PHE A 1 562 ? 20.867 10.783 -2.432 1.00 77.62 562 PHE A C 1
ATOM 4362 O O . PHE A 1 562 ? 19.997 10.190 -1.792 1.00 77.62 562 PHE A O 1
ATOM 4369 N N . THR A 1 563 ? 22.158 10.709 -2.067 1.00 63.88 563 THR A N 1
ATOM 4370 C CA . THR A 1 563 ? 22.648 9.980 -0.871 1.00 63.88 563 THR A CA 1
ATOM 4371 C C . THR A 1 563 ? 23.684 10.797 -0.062 1.00 63.88 563 THR A C 1
ATOM 4373 O O . THR A 1 563 ? 24.890 10.610 -0.238 1.00 63.88 563 THR A O 1
ATOM 4376 N N . PRO A 1 564 ? 23.248 11.693 0.852 1.00 53.34 564 PRO A N 1
ATOM 4377 C CA . PRO A 1 564 ? 24.138 12.646 1.525 1.00 53.34 564 PRO A CA 1
ATOM 4378 C C . PRO A 1 564 ? 24.608 12.197 2.932 1.00 53.34 564 PRO A C 1
ATOM 4380 O O . PRO A 1 564 ? 24.160 12.753 3.939 1.00 53.34 564 PRO A O 1
ATOM 4383 N N . GLY A 1 565 ? 25.540 11.232 3.037 1.00 48.94 565 GLY A N 1
ATOM 4384 C CA . GLY A 1 565 ? 25.978 10.720 4.353 1.00 48.94 565 GLY A CA 1
ATOM 4385 C C . GLY A 1 565 ? 27.270 9.887 4.428 1.00 48.94 565 GLY A C 1
ATOM 4386 O O . GLY A 1 565 ? 27.878 9.523 3.423 1.00 48.94 565 GLY A O 1
ATOM 4387 N N . PHE A 1 566 ? 27.696 9.601 5.668 1.00 36.06 566 PHE A N 1
ATOM 4388 C CA . PHE A 1 566 ? 28.918 8.856 6.010 1.00 36.06 566 PHE A CA 1
ATOM 4389 C C . PHE A 1 566 ? 28.804 7.362 5.645 1.00 36.06 566 PHE A C 1
ATOM 4391 O O . PHE A 1 566 ? 27.785 6.719 5.895 1.00 36.06 566 PHE A O 1
ATOM 4398 N N . SER A 1 567 ? 29.887 6.788 5.113 1.00 39.09 567 SER A N 1
ATOM 4399 C CA . SER A 1 567 ? 29.933 5.462 4.472 1.00 39.09 567 SER A CA 1
ATOM 4400 C C . SER A 1 567 ? 29.025 5.333 3.239 1.00 39.09 567 SER A C 1
ATOM 4402 O O . SER A 1 567 ? 27.930 4.777 3.287 1.00 39.09 567 SER A O 1
ATOM 4404 N N . THR A 1 568 ? 29.545 5.746 2.083 1.00 41.59 568 THR A N 1
ATOM 4405 C CA . THR A 1 568 ? 29.163 5.106 0.820 1.00 41.59 568 THR A CA 1
ATOM 4406 C C . THR A 1 568 ? 29.442 3.599 0.948 1.00 41.59 568 THR A C 1
ATOM 4408 O O . THR A 1 568 ? 30.609 3.233 1.139 1.00 41.59 568 THR A O 1
ATOM 4411 N N . PRO A 1 569 ? 28.448 2.697 0.806 1.00 41.16 569 PRO A N 1
ATOM 4412 C CA . PRO A 1 569 ? 28.740 1.410 0.177 1.00 41.16 569 PRO A CA 1
ATOM 4413 C C . PRO A 1 569 ? 29.410 1.723 -1.169 1.00 41.16 569 PRO A C 1
ATOM 4415 O O . PRO A 1 569 ? 29.115 2.772 -1.743 1.00 41.16 569 PRO A O 1
ATOM 4418 N N . ALA A 1 570 ? 30.358 0.890 -1.607 1.00 44.12 570 ALA A N 1
ATOM 4419 C CA . ALA A 1 570 ? 31.231 1.185 -2.746 1.00 44.12 570 ALA A CA 1
ATOM 4420 C C . ALA A 1 570 ? 30.478 1.844 -3.914 1.00 44.12 570 ALA A C 1
ATOM 4422 O O . ALA A 1 570 ? 29.371 1.423 -4.241 1.00 44.12 570 ALA A O 1
ATOM 4423 N N . ALA A 1 571 ? 31.081 2.880 -4.514 1.00 50.91 571 ALA A N 1
ATOM 4424 C CA . ALA A 1 571 ? 30.519 3.526 -5.696 1.00 50.91 571 ALA A CA 1
ATOM 4425 C C . ALA A 1 571 ? 30.121 2.449 -6.713 1.00 50.91 571 ALA A C 1
ATOM 4427 O O . ALA A 1 571 ? 30.945 1.582 -7.014 1.00 50.91 571 ALA A O 1
ATOM 4428 N N . THR A 1 572 ? 28.872 2.508 -7.182 1.00 62.50 572 THR A N 1
ATOM 4429 C CA . THR A 1 572 ? 28.322 1.556 -8.154 1.00 62.50 572 THR A CA 1
ATOM 4430 C C . THR A 1 572 ? 29.301 1.438 -9.327 1.00 62.50 572 THR A C 1
ATOM 4432 O O . THR A 1 572 ? 29.855 2.457 -9.757 1.00 62.50 572 THR A O 1
ATOM 4435 N N . PRO A 1 573 ? 29.602 0.232 -9.832 1.00 67.56 573 PRO A N 1
ATOM 4436 C CA . PRO A 1 573 ? 30.308 0.094 -11.100 1.00 67.56 573 PRO A CA 1
ATOM 4437 C C . PRO A 1 573 ? 29.639 0.856 -12.254 1.00 67.56 573 PRO A C 1
ATOM 4439 O O . PRO A 1 573 ? 30.347 1.387 -13.112 1.00 67.56 573 PRO A O 1
ATOM 4442 N N . MET A 1 574 ? 28.305 0.984 -12.248 1.00 80.75 574 MET A N 1
ATOM 4443 C CA . MET A 1 574 ? 27.544 1.708 -13.272 1.00 80.75 574 MET A CA 1
ATOM 4444 C C . MET A 1 574 ? 27.558 3.236 -13.062 1.00 80.75 574 MET A C 1
ATOM 4446 O O . MET A 1 574 ? 26.571 3.857 -12.667 1.00 80.75 574 MET A O 1
ATOM 4450 N N . ARG A 1 575 ? 28.697 3.877 -13.346 1.00 77.88 575 ARG A N 1
ATOM 4451 C CA . ARG A 1 575 ? 28.867 5.335 -13.169 1.00 77.88 575 ARG A CA 1
ATOM 4452 C C . ARG A 1 575 ? 28.547 6.173 -14.403 1.00 77.88 575 ARG A C 1
ATOM 4454 O O . ARG A 1 575 ? 28.418 7.394 -14.268 1.00 77.88 575 ARG A O 1
ATOM 4461 N N . GLY A 1 576 ? 28.491 5.568 -15.590 1.00 84.94 576 GLY A N 1
ATOM 4462 C CA . GLY A 1 576 ? 28.289 6.279 -16.855 1.00 84.94 576 GLY A CA 1
ATOM 4463 C C . GLY A 1 576 ? 29.446 7.203 -17.244 1.00 84.94 576 GLY A C 1
ATOM 4464 O O . GLY A 1 576 ? 29.224 8.213 -17.909 1.00 84.94 576 GLY A O 1
ATOM 4465 N N . ALA A 1 577 ? 30.675 6.910 -16.808 1.00 88.25 577 ALA A N 1
ATOM 4466 C CA . ALA A 1 577 ? 31.853 7.721 -17.132 1.00 88.25 577 ALA A CA 1
ATOM 4467 C C . ALA A 1 577 ? 32.151 7.658 -18.642 1.00 88.25 577 ALA A C 1
ATOM 4469 O O . ALA A 1 577 ? 32.289 6.570 -19.202 1.00 88.25 577 ALA A O 1
ATOM 4470 N N . GLY A 1 578 ? 32.203 8.797 -19.328 1.00 90.50 578 GLY A N 1
ATOM 4471 C CA . GLY A 1 578 ? 32.255 8.865 -20.789 1.00 90.50 578 GLY A CA 1
ATOM 4472 C C . GLY A 1 578 ? 31.036 8.243 -21.485 1.00 90.50 578 GLY A C 1
ATOM 4473 O O . GLY A 1 578 ? 31.173 7.695 -22.576 1.00 90.50 578 GLY A O 1
ATOM 4474 N N . TYR A 1 579 ? 29.863 8.220 -20.842 1.00 93.81 579 TYR A N 1
ATOM 4475 C CA . TYR A 1 579 ? 28.587 7.902 -21.495 1.00 93.81 579 TYR A CA 1
ATOM 4476 C C . TYR A 1 579 ? 27.799 9.205 -21.700 1.00 93.81 579 TYR A C 1
ATOM 4478 O O . TYR A 1 579 ? 27.518 9.880 -20.707 1.00 93.81 579 TYR A O 1
ATOM 4486 N N . PRO A 1 580 ? 27.438 9.599 -22.930 1.00 94.75 580 PRO A N 1
ATOM 4487 C CA . PRO A 1 580 ? 26.695 10.838 -23.162 1.00 94.75 580 PRO A CA 1
ATOM 4488 C C . PRO A 1 580 ? 25.275 10.805 -22.564 1.00 94.75 580 PRO A C 1
ATOM 4490 O O . PRO A 1 580 ? 24.809 9.792 -22.041 1.00 94.75 580 PRO A O 1
ATOM 4493 N N . SER A 1 581 ? 24.584 11.944 -22.618 1.00 95.12 581 SER A N 1
ATOM 4494 C CA . SER A 1 581 ? 23.123 12.016 -22.500 1.00 95.12 581 SER A CA 1
ATOM 4495 C C . SER A 1 581 ? 22.577 12.577 -23.808 1.00 95.12 581 SER A C 1
ATOM 4497 O O . SER A 1 581 ? 23.144 13.530 -24.346 1.00 95.12 581 SER A O 1
ATOM 4499 N N . ALA A 1 582 ? 21.480 12.001 -24.296 1.00 96.69 582 ALA A N 1
ATOM 4500 C CA . ALA A 1 582 ? 20.779 12.474 -25.483 1.00 96.69 582 ALA A CA 1
ATOM 4501 C C . ALA A 1 582 ? 19.690 13.517 -25.146 1.00 96.69 582 ALA A C 1
ATOM 4503 O O . ALA A 1 582 ? 19.106 14.106 -26.061 1.00 96.69 582 ALA A O 1
ATOM 4504 N N . VAL A 1 583 ? 19.426 13.781 -23.857 1.00 96.88 583 VAL A N 1
ATOM 4505 C CA . VAL A 1 583 ? 18.464 14.799 -23.401 1.00 96.88 583 VAL A CA 1
ATOM 4506 C C . VAL A 1 583 ? 18.957 16.198 -23.776 1.00 96.88 583 VAL A C 1
ATOM 4508 O O . VAL A 1 583 ? 19.963 16.685 -23.260 1.00 96.88 583 VAL A O 1
ATOM 4511 N N . GLN A 1 584 ? 18.210 16.871 -24.651 1.00 93.25 584 GLN A N 1
ATOM 4512 C CA . GLN A 1 584 ? 18.505 18.239 -25.087 1.00 93.25 584 GLN A CA 1
ATOM 4513 C C . GLN A 1 584 ? 17.964 19.284 -24.098 1.00 93.25 584 GLN A C 1
ATOM 4515 O O . GLN A 1 584 ? 16.988 19.030 -23.388 1.00 93.25 584 GLN A O 1
ATOM 4520 N N . ASP A 1 585 ? 18.567 20.474 -24.081 1.00 91.62 585 ASP A N 1
ATOM 4521 C CA . ASP A 1 585 ? 18.065 21.682 -23.400 1.00 91.62 585 ASP A CA 1
ATOM 4522 C C . ASP A 1 585 ? 17.726 21.524 -21.901 1.00 91.62 585 ASP A C 1
ATOM 4524 O O . ASP A 1 585 ? 16.738 22.071 -21.405 1.00 91.62 585 ASP A O 1
ATOM 4528 N N . LEU A 1 586 ? 18.530 20.769 -21.143 1.00 93.88 586 LEU A N 1
ATOM 4529 C CA . LEU A 1 586 ? 18.330 20.632 -19.696 1.00 93.88 586 LEU A CA 1
ATOM 4530 C C . LEU A 1 586 ? 18.771 21.899 -18.928 1.00 93.88 586 LEU A C 1
ATOM 4532 O O . LEU A 1 586 ? 19.791 22.511 -19.238 1.00 93.88 586 LEU A O 1
ATOM 4536 N N . ASP A 1 587 ? 18.021 22.280 -17.885 1.00 92.88 587 ASP A N 1
ATOM 4537 C CA . ASP A 1 587 ? 18.343 23.446 -17.041 1.00 92.88 587 ASP A CA 1
ATOM 4538 C C . ASP A 1 587 ? 19.566 23.103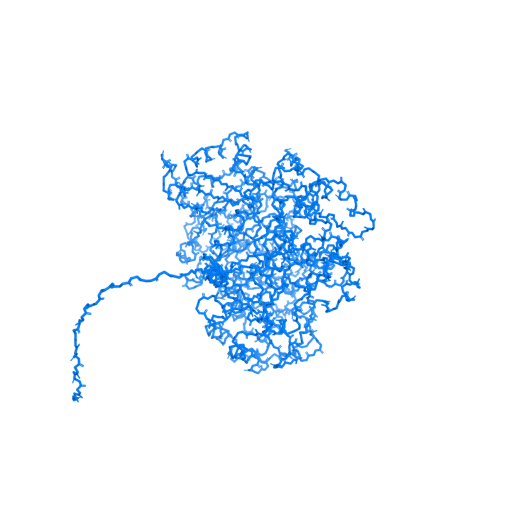 -16.175 1.00 92.88 587 ASP A C 1
ATOM 4540 O O . ASP A 1 587 ? 19.486 22.253 -15.291 1.00 92.88 587 ASP A O 1
ATOM 4544 N N . GLY A 1 588 ? 20.705 23.758 -16.419 1.00 87.50 588 GLY A N 1
ATOM 4545 C CA . GLY A 1 588 ? 21.955 23.483 -15.701 1.00 87.50 588 GLY A CA 1
ATOM 4546 C C . GLY A 1 588 ? 21.946 23.849 -14.209 1.00 87.50 588 GLY A C 1
ATOM 4547 O O . GLY A 1 588 ? 22.795 23.353 -13.465 1.00 87.50 588 GLY A O 1
ATOM 4548 N N . ALA A 1 589 ? 21.001 24.687 -13.764 1.00 91.00 589 ALA A N 1
ATOM 4549 C CA . ALA A 1 589 ? 20.813 25.073 -12.365 1.00 91.00 589 ALA A CA 1
ATOM 4550 C C . ALA A 1 589 ? 19.749 24.217 -11.654 1.00 91.00 589 ALA A C 1
ATOM 4552 O O . ALA A 1 589 ? 19.829 24.019 -10.441 1.00 91.00 589 ALA A O 1
ATOM 4553 N N . ARG A 1 590 ? 18.761 23.686 -12.388 1.00 92.75 590 ARG A N 1
ATOM 4554 C CA . ARG A 1 590 ? 17.693 22.815 -11.858 1.00 92.75 590 ARG A CA 1
ATOM 4555 C C . ARG A 1 590 ? 17.499 21.524 -12.680 1.00 92.75 590 ARG A C 1
ATOM 4557 O O . ARG A 1 590 ? 16.365 21.220 -13.060 1.00 92.75 590 ARG A O 1
ATOM 4564 N N . PRO A 1 591 ? 18.552 20.717 -12.922 1.00 94.12 591 PRO A N 1
ATOM 4565 C CA . PRO A 1 591 ? 18.502 19.629 -13.903 1.00 94.12 591 PRO A CA 1
ATOM 4566 C C . PRO A 1 591 ? 17.466 18.553 -13.564 1.00 94.12 591 PRO A C 1
ATOM 4568 O O . PRO A 1 591 ? 16.684 18.169 -14.426 1.00 94.12 591 PRO A O 1
ATOM 4571 N N . VAL A 1 592 ? 17.374 18.128 -12.299 1.00 94.62 592 VAL A N 1
ATOM 4572 C CA . VAL A 1 592 ? 16.396 17.110 -11.864 1.00 94.62 592 VAL A CA 1
ATOM 4573 C C . VAL A 1 592 ? 14.954 17.610 -12.008 1.00 94.62 592 VAL A C 1
ATOM 4575 O O . VAL A 1 592 ? 14.102 16.886 -12.516 1.00 94.62 592 VAL A O 1
ATOM 4578 N N . ALA A 1 593 ? 14.675 18.860 -11.619 1.00 94.50 593 ALA A N 1
ATOM 4579 C CA . ALA A 1 593 ? 13.339 19.445 -11.746 1.00 94.50 593 ALA A CA 1
ATOM 4580 C C . ALA A 1 593 ? 12.927 19.596 -13.220 1.00 94.50 593 ALA A C 1
ATOM 4582 O O . ALA A 1 593 ? 11.809 19.233 -13.583 1.00 94.50 593 ALA A O 1
ATOM 4583 N N . HIS A 1 594 ? 13.842 20.063 -14.079 1.00 96.25 594 HIS A N 1
ATOM 4584 C CA . HIS A 1 594 ? 13.563 20.188 -15.507 1.00 96.25 594 HIS A CA 1
ATOM 4585 C C . HIS A 1 594 ? 13.416 18.814 -16.175 1.00 96.25 594 HIS A C 1
ATOM 4587 O O . HIS A 1 594 ? 12.519 18.646 -16.995 1.00 96.25 594 HIS A O 1
ATOM 4593 N N . MET A 1 595 ? 14.190 17.798 -15.775 1.00 96.81 595 MET A N 1
ATOM 4594 C CA . MET A 1 595 ? 13.995 16.438 -16.285 1.00 96.81 595 MET A CA 1
ATOM 4595 C C . MET A 1 595 ? 12.629 15.871 -15.884 1.00 96.81 595 MET A C 1
ATOM 4597 O O . MET A 1 595 ? 11.931 15.300 -16.714 1.00 96.81 595 MET A O 1
ATOM 4601 N N . VAL A 1 596 ? 12.196 16.074 -14.636 1.00 95.75 596 VAL A N 1
ATOM 4602 C CA . VAL A 1 596 ? 10.855 15.668 -14.181 1.00 95.75 596 VAL A CA 1
ATOM 4603 C C . VAL A 1 596 ? 9.754 16.391 -14.971 1.00 95.75 596 VAL A C 1
ATOM 4605 O O . VAL A 1 596 ? 8.767 15.759 -15.340 1.00 95.75 596 VAL A O 1
ATOM 4608 N N . SER A 1 597 ? 9.932 17.672 -15.311 1.00 95.38 597 SER A N 1
ATOM 4609 C CA . SER A 1 597 ? 9.016 18.420 -16.191 1.00 95.38 597 SER A CA 1
ATOM 4610 C C . SER A 1 597 ? 9.011 17.901 -17.642 1.00 95.38 597 SER A C 1
ATOM 4612 O O . SER A 1 597 ? 7.953 17.726 -18.257 1.00 95.38 597 SER A O 1
ATOM 4614 N N . LYS A 1 598 ? 10.183 17.542 -18.177 1.00 96.88 598 LYS A N 1
ATOM 4615 C CA . LYS A 1 598 ? 10.335 16.883 -19.483 1.00 96.88 598 LYS A CA 1
ATOM 4616 C C . LYS A 1 598 ? 9.650 15.518 -19.520 1.00 96.88 598 LYS A C 1
ATOM 4618 O O . LYS A 1 598 ? 8.905 15.253 -20.458 1.00 96.88 598 LYS A O 1
ATOM 4623 N N . LEU A 1 599 ? 9.791 14.700 -18.474 1.00 96.69 599 LEU A N 1
ATOM 4624 C CA . LEU A 1 599 ? 9.065 13.433 -18.331 1.00 96.69 599 LEU A CA 1
ATOM 4625 C C . LEU A 1 599 ? 7.549 13.648 -18.230 1.00 96.69 599 LEU A C 1
ATOM 4627 O O . LEU A 1 599 ? 6.806 12.953 -18.915 1.00 96.69 599 LEU A O 1
ATOM 4631 N N . ARG A 1 600 ? 7.073 14.638 -17.458 1.00 95.25 600 ARG A N 1
ATOM 4632 C CA . ARG A 1 600 ? 5.642 15.008 -17.416 1.00 95.25 600 ARG A CA 1
ATOM 4633 C C . ARG A 1 600 ? 5.112 15.367 -18.809 1.00 95.25 600 ARG A C 1
ATOM 4635 O O . ARG A 1 600 ? 4.035 14.918 -19.194 1.00 95.25 600 ARG A O 1
ATOM 4642 N N . THR A 1 601 ? 5.884 16.138 -19.574 1.00 95.50 601 THR A N 1
ATOM 4643 C CA . THR A 1 601 ? 5.543 16.540 -20.947 1.00 95.50 601 THR A CA 1
ATOM 4644 C C . THR A 1 601 ? 5.545 15.346 -21.905 1.00 95.50 601 THR A C 1
ATOM 4646 O O . THR A 1 601 ? 4.594 15.168 -22.663 1.00 95.50 601 THR A O 1
ATOM 4649 N N . TYR A 1 602 ? 6.578 14.501 -21.849 1.00 97.50 602 TYR A N 1
ATOM 4650 C CA . TYR A 1 602 ? 6.722 13.321 -22.702 1.00 97.50 602 TYR A CA 1
ATOM 4651 C C . TYR A 1 602 ? 5.653 12.259 -22.424 1.00 97.50 602 TYR A C 1
ATOM 4653 O O . TYR A 1 602 ? 5.090 11.716 -23.370 1.00 97.50 602 TYR A O 1
ATOM 4661 N N . LEU A 1 603 ? 5.36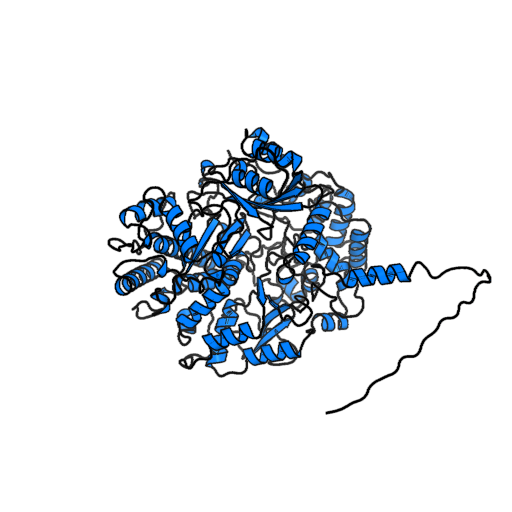0 11.949 -21.159 1.00 96.81 603 LEU A N 1
ATOM 4662 C CA . LEU A 1 603 ? 4.354 10.949 -20.771 1.00 96.81 603 LEU A CA 1
ATOM 4663 C C . LEU A 1 603 ? 2.917 11.446 -20.997 1.00 96.81 603 LEU A C 1
ATOM 4665 O O . LEU A 1 603 ? 2.007 10.642 -21.179 1.00 96.81 603 LEU A O 1
ATOM 4669 N N . GLY A 1 604 ? 2.721 12.763 -21.070 1.00 95.62 604 GLY A N 1
ATOM 4670 C CA . GLY A 1 604 ? 1.446 13.374 -21.420 1.00 95.62 604 GLY A CA 1
ATOM 4671 C C . GLY A 1 604 ? 0.452 13.453 -20.253 1.00 95.62 604 GLY A C 1
ATOM 4672 O O . GLY A 1 604 ? 0.660 12.882 -19.179 1.00 95.62 604 GLY A O 1
ATOM 4673 N N . PRO A 1 605 ? -0.652 14.198 -20.435 1.00 93.62 605 PRO A N 1
ATOM 4674 C CA . PRO A 1 605 ? -1.517 14.609 -19.335 1.00 93.62 605 PRO A CA 1
ATOM 4675 C C . PRO A 1 605 ? -2.354 13.482 -18.718 1.00 93.62 605 PRO A C 1
ATOM 4677 O O . PRO A 1 605 ? -2.809 13.655 -17.596 1.00 93.62 605 PRO A O 1
ATOM 4680 N N . GLU A 1 606 ? -2.578 12.343 -19.380 1.00 93.69 606 GLU A N 1
ATOM 4681 C CA . GLU A 1 606 ? -3.340 11.238 -18.762 1.00 93.69 606 GLU A CA 1
ATOM 4682 C C . GLU A 1 606 ? -2.541 10.533 -17.651 1.00 93.69 606 GLU A C 1
ATOM 4684 O O . GLU A 1 606 ? -3.124 10.109 -16.652 1.00 93.69 606 GLU A O 1
ATOM 4689 N N . ILE A 1 607 ? -1.209 10.493 -17.789 1.00 93.56 607 ILE A N 1
ATOM 4690 C CA . ILE A 1 607 ? -0.260 9.895 -16.836 1.00 93.56 607 ILE A CA 1
ATOM 4691 C C . ILE A 1 607 ? 0.286 10.958 -15.867 1.00 93.56 607 ILE A C 1
ATOM 4693 O O . ILE A 1 607 ? 0.375 10.735 -14.662 1.00 93.56 607 ILE A O 1
ATOM 4697 N N . ALA A 1 608 ? 0.642 12.142 -16.379 1.00 90.75 608 ALA A N 1
ATOM 4698 C CA . ALA A 1 608 ? 1.343 13.181 -15.620 1.00 90.75 608 ALA A CA 1
ATOM 4699 C C . ALA A 1 608 ? 0.430 14.140 -14.827 1.00 90.75 608 ALA A C 1
ATOM 4701 O O . ALA A 1 608 ? 0.936 14.971 -14.061 1.00 90.75 608 ALA A O 1
ATOM 4702 N N . ARG A 1 609 ? -0.899 14.052 -14.989 1.00 80.69 609 ARG A N 1
ATOM 4703 C CA . ARG A 1 609 ? -1.885 14.802 -14.190 1.00 80.69 609 ARG A CA 1
ATOM 4704 C C . ARG A 1 609 ? -2.010 14.185 -12.798 1.00 80.69 609 ARG A C 1
ATOM 4706 O O . ARG A 1 609 ? -2.918 13.410 -12.518 1.00 80.69 609 ARG A O 1
ATOM 4713 N N . GLY A 1 610 ? -1.063 14.556 -11.949 1.00 70.31 610 GLY A N 1
ATOM 4714 C CA . GLY A 1 610 ? -1.064 14.251 -10.526 1.00 70.31 610 GLY A CA 1
ATOM 4715 C C . GLY A 1 610 ? -2.105 15.031 -9.725 1.00 70.31 610 GLY A C 1
ATOM 4716 O O . GLY A 1 610 ? -2.536 16.108 -10.135 1.00 70.31 610 GLY A O 1
ATOM 4717 N N . ASP A 1 611 ? -2.429 14.517 -8.537 1.00 78.81 611 ASP A N 1
ATOM 4718 C CA . ASP A 1 611 ? -3.343 15.155 -7.572 1.00 78.81 611 ASP A CA 1
ATOM 4719 C C . ASP A 1 611 ? -2.628 16.049 -6.539 1.00 78.81 611 ASP A C 1
ATOM 4721 O O . ASP A 1 611 ? -3.264 16.571 -5.619 1.00 78.81 611 ASP A O 1
ATOM 4725 N N . GLY A 1 612 ? -1.302 16.194 -6.649 1.00 81.38 612 GLY A N 1
ATOM 4726 C CA . GLY A 1 612 ? -0.519 17.142 -5.852 1.00 81.38 612 GLY A CA 1
ATOM 4727 C C . GLY A 1 612 ? -0.820 18.580 -6.268 1.00 81.38 612 GLY A C 1
ATOM 4728 O O . GLY A 1 612 ? -0.766 18.904 -7.457 1.00 81.38 612 GLY A O 1
ATOM 4729 N N . LEU A 1 613 ? -1.126 19.446 -5.300 1.00 87.00 613 LEU A N 1
ATOM 4730 C CA . LEU A 1 613 ? -1.441 20.860 -5.545 1.00 87.00 613 LEU A CA 1
ATOM 4731 C C . LEU A 1 613 ? -0.221 21.673 -6.016 1.00 87.00 613 LEU A C 1
ATOM 4733 O O . LEU A 1 613 ? -0.365 22.805 -6.470 1.00 87.00 613 LEU A O 1
ATOM 4737 N N . GLU A 1 614 ? 0.976 21.097 -5.917 1.00 84.62 614 GLU A N 1
ATOM 4738 C CA . GLU A 1 614 ? 2.248 21.700 -6.311 1.00 84.62 614 GLU A CA 1
ATOM 4739 C C . GLU A 1 614 ? 2.491 21.662 -7.824 1.00 84.62 614 GLU A C 1
ATOM 4741 O O . GLU A 1 614 ? 3.226 22.494 -8.352 1.00 84.62 614 GLU A O 1
ATOM 4746 N N . GLY A 1 615 ? 1.873 20.709 -8.530 1.00 85.62 615 GLY A N 1
ATOM 4747 C CA . GLY A 1 615 ? 1.978 20.584 -9.981 1.00 85.62 615 GLY A CA 1
ATOM 4748 C C . GLY A 1 615 ? 3.389 20.261 -10.493 1.00 85.62 615 GLY A C 1
ATOM 4749 O O . GLY A 1 615 ? 4.076 19.367 -9.993 1.00 85.62 615 GLY A O 1
ATOM 4750 N N . ASP A 1 616 ? 3.793 20.932 -11.571 1.00 89.94 616 ASP A N 1
ATOM 4751 C CA . ASP A 1 616 ? 5.102 20.751 -12.204 1.00 89.94 616 ASP A CA 1
ATOM 4752 C C . ASP A 1 616 ? 6.194 21.533 -11.439 1.00 89.94 616 ASP A C 1
ATOM 4754 O O . ASP A 1 616 ? 6.028 22.731 -11.219 1.00 89.94 616 ASP A O 1
ATOM 4758 N N . PRO A 1 617 ? 7.335 20.913 -11.071 1.00 89.94 617 PRO A N 1
ATOM 4759 C CA . PRO A 1 617 ? 8.383 21.558 -10.269 1.00 89.94 617 PRO A CA 1
ATOM 4760 C C . PRO A 1 617 ? 9.123 22.720 -10.962 1.00 89.94 617 PRO A C 1
ATOM 4762 O O . PRO A 1 617 ? 9.920 23.410 -10.317 1.00 89.94 617 PRO A O 1
ATOM 4765 N N . MET A 1 618 ? 8.910 22.932 -12.263 1.00 92.12 618 MET A N 1
ATOM 4766 C CA . MET A 1 618 ? 9.415 24.088 -13.007 1.00 92.12 618 MET A CA 1
ATOM 4767 C C . MET A 1 618 ? 8.434 25.268 -13.011 1.00 92.12 618 MET A C 1
ATOM 4769 O O . MET A 1 618 ? 8.861 26.393 -13.283 1.00 92.12 618 MET A O 1
ATOM 4773 N N . VAL A 1 619 ? 7.163 25.034 -12.672 1.00 89.56 619 VAL A N 1
ATOM 4774 C CA . VAL A 1 619 ? 6.110 26.051 -12.552 1.00 89.56 619 VAL A CA 1
ATOM 4775 C C . VAL A 1 619 ? 6.095 26.613 -11.125 1.00 89.56 619 VAL A C 1
ATOM 4777 O O . VAL A 1 619 ? 6.367 25.913 -10.152 1.00 89.56 619 VAL A O 1
ATOM 4780 N N . ALA A 1 620 ? 5.821 27.911 -10.986 1.00 88.00 620 ALA A N 1
ATOM 4781 C CA . ALA A 1 620 ? 5.703 28.544 -9.676 1.00 88.00 620 ALA A CA 1
ATOM 4782 C C . ALA A 1 620 ? 4.376 28.169 -8.995 1.00 88.00 620 ALA A C 1
ATOM 4784 O O . ALA A 1 620 ? 3.339 28.088 -9.656 1.00 88.00 620 ALA A O 1
ATOM 4785 N N . LEU A 1 621 ? 4.403 28.009 -7.667 1.00 86.19 621 LEU A N 1
ATOM 4786 C CA . LEU A 1 621 ? 3.192 27.850 -6.857 1.00 86.19 621 LEU A CA 1
ATOM 4787 C C . LEU A 1 621 ? 2.231 29.042 -7.063 1.00 86.19 621 LEU A C 1
ATOM 4789 O O . LEU A 1 621 ? 2.691 30.163 -7.315 1.00 86.19 621 LEU A O 1
ATOM 4793 N N . PRO A 1 622 ? 0.906 28.831 -6.945 1.00 86.50 622 PRO A N 1
ATOM 4794 C CA . PRO A 1 622 ? -0.074 29.903 -7.084 1.00 86.50 622 PRO A CA 1
ATOM 4795 C C . PRO A 1 622 ? 0.130 30.998 -6.028 1.00 86.50 622 PRO A C 1
ATOM 4797 O O . PRO A 1 622 ? 0.592 30.746 -4.916 1.00 86.50 622 PRO A O 1
ATOM 4800 N N . ALA A 1 623 ? -0.245 32.232 -6.366 1.00 86.75 623 ALA A N 1
ATOM 4801 C CA . ALA A 1 623 ? -0.226 33.339 -5.415 1.00 86.75 623 ALA A CA 1
ATOM 4802 C C . ALA A 1 623 ? -1.288 33.149 -4.316 1.00 86.75 623 ALA A C 1
ATOM 4804 O O . ALA A 1 623 ? -2.358 32.592 -4.565 1.00 86.75 623 ALA A O 1
ATOM 4805 N N . SER A 1 624 ? -1.020 33.671 -3.113 1.00 81.62 624 SER A N 1
ATOM 4806 C CA . SER A 1 624 ? -1.991 33.632 -2.013 1.00 81.62 624 SER A CA 1
ATOM 4807 C C . SER A 1 624 ? -3.283 34.363 -2.397 1.00 81.62 624 SER A C 1
ATOM 4809 O O . SER A 1 624 ? -3.221 35.552 -2.727 1.00 81.62 624 SER A O 1
ATOM 4811 N N . PRO A 1 625 ? -4.458 33.713 -2.321 1.00 86.12 625 PRO A N 1
ATOM 4812 C CA . PRO A 1 625 ? -5.724 34.370 -2.613 1.00 86.12 625 PRO A CA 1
ATOM 4813 C C . PRO A 1 625 ? -6.044 35.421 -1.542 1.00 86.12 625 PRO A C 1
ATOM 4815 O O . PRO A 1 625 ? -5.886 35.182 -0.345 1.00 86.12 625 PRO A O 1
ATOM 4818 N N . ALA A 1 626 ? -6.539 36.588 -1.966 1.00 83.38 626 ALA A N 1
ATOM 4819 C CA . ALA A 1 626 ? -6.907 37.682 -1.057 1.00 83.38 626 ALA A CA 1
ATOM 4820 C C . ALA A 1 626 ? -8.113 37.342 -0.156 1.00 83.38 626 ALA A C 1
ATOM 4822 O O . ALA A 1 626 ? -8.288 37.923 0.915 1.00 83.38 626 ALA A O 1
ATOM 4823 N N . ARG A 1 627 ? -8.950 36.395 -0.591 1.00 89.25 627 ARG A N 1
ATOM 4824 C CA . ARG A 1 627 ? -10.043 35.795 0.175 1.00 89.25 627 ARG A CA 1
ATOM 4825 C C . ARG A 1 627 ? -10.180 34.343 -0.258 1.00 89.25 627 ARG A C 1
ATOM 4827 O O . ARG A 1 627 ? -10.169 34.068 -1.450 1.00 89.25 627 ARG A O 1
ATOM 4834 N N . ILE A 1 628 ? -10.377 33.447 0.701 1.00 92.38 628 ILE A N 1
ATOM 4835 C CA . ILE A 1 628 ? -10.699 32.047 0.428 1.00 92.38 628 ILE A CA 1
ATOM 4836 C C . ILE A 1 628 ? -12.219 31.882 0.514 1.00 92.38 628 ILE A C 1
ATOM 4838 O O . ILE A 1 628 ? -12.806 32.137 1.569 1.00 92.38 628 ILE A O 1
ATOM 4842 N N . ALA A 1 629 ? -12.866 31.523 -0.596 1.00 91.06 629 ALA A N 1
ATOM 4843 C CA . ALA A 1 629 ? -14.317 31.317 -0.652 1.00 91.06 629 ALA A CA 1
ATOM 4844 C C . ALA A 1 629 ? -14.738 30.103 -1.499 1.00 91.06 629 ALA A C 1
ATOM 4846 O O . ALA A 1 629 ? -15.814 29.553 -1.276 1.00 91.06 629 ALA A O 1
ATOM 4847 N N . THR A 1 630 ? -13.907 29.684 -2.451 1.00 93.06 630 THR A N 1
ATOM 4848 C CA . THR A 1 630 ? -14.154 28.569 -3.370 1.00 93.06 630 THR A CA 1
ATOM 4849 C C . THR A 1 630 ? -13.175 27.413 -3.128 1.00 93.06 630 THR A C 1
ATOM 4851 O O . THR A 1 630 ? -12.115 27.619 -2.529 1.00 93.06 630 THR A O 1
ATOM 4854 N N . PRO A 1 631 ? -13.463 26.198 -3.633 1.00 92.69 631 PRO A N 1
ATOM 4855 C CA . PRO A 1 631 ? -12.501 25.097 -3.611 1.00 92.69 631 PRO A CA 1
ATOM 4856 C C . PRO A 1 631 ? -11.179 25.429 -4.316 1.00 92.69 631 PRO A C 1
ATOM 4858 O O . PRO A 1 631 ? -10.132 25.004 -3.845 1.00 92.69 631 PRO A O 1
ATOM 4861 N N . ALA A 1 632 ? -11.206 26.239 -5.381 1.00 92.44 632 ALA A N 1
ATOM 4862 C CA . ALA A 1 632 ? -9.997 26.675 -6.081 1.00 92.44 632 ALA A CA 1
ATOM 4863 C C . ALA A 1 632 ? -9.144 27.642 -5.238 1.00 92.44 632 ALA A C 1
ATOM 4865 O O . ALA A 1 632 ? -7.918 27.537 -5.249 1.00 92.44 632 ALA A O 1
ATOM 4866 N N . ASP A 1 633 ? -9.767 28.534 -4.457 1.00 94.00 633 ASP A N 1
ATOM 4867 C CA . ASP A 1 633 ? -9.025 29.379 -3.508 1.00 94.00 633 ASP A CA 1
ATOM 4868 C C . ASP A 1 633 ? -8.410 28.533 -2.384 1.00 94.00 633 ASP A C 1
ATOM 4870 O O . ASP A 1 633 ? -7.299 28.812 -1.938 1.00 94.00 633 ASP A O 1
ATOM 4874 N N . ALA A 1 634 ? -9.120 27.499 -1.917 1.00 94.38 634 ALA A N 1
ATOM 4875 C CA . ALA A 1 634 ? -8.596 26.578 -0.912 1.00 94.38 634 ALA A CA 1
ATOM 4876 C C . ALA A 1 634 ? -7.409 25.775 -1.453 1.00 94.38 634 ALA A C 1
ATOM 4878 O O . ALA A 1 634 ? -6.392 25.684 -0.771 1.00 94.38 634 ALA A O 1
ATOM 4879 N N . ASP A 1 635 ? -7.502 25.270 -2.686 1.00 93.50 635 ASP A N 1
ATOM 4880 C CA . ASP A 1 635 ? -6.397 24.595 -3.368 1.00 93.50 635 ASP A CA 1
ATOM 4881 C C . ASP A 1 635 ? -5.177 25.530 -3.495 1.00 93.50 635 ASP A C 1
ATOM 4883 O O . ASP A 1 635 ? -4.067 25.157 -3.120 1.00 93.50 635 ASP A O 1
ATOM 4887 N N . ALA A 1 636 ? -5.380 26.776 -3.942 1.00 91.62 636 ALA A N 1
ATOM 4888 C CA . ALA A 1 636 ? -4.309 27.765 -4.080 1.00 91.62 636 ALA A CA 1
ATOM 4889 C C . ALA A 1 636 ? -3.665 28.146 -2.734 1.00 91.62 636 ALA A C 1
ATOM 4891 O O . ALA A 1 636 ? -2.442 28.226 -2.632 1.00 91.62 636 ALA A O 1
ATOM 4892 N N . ALA A 1 637 ? -4.468 28.345 -1.685 1.00 92.06 637 ALA A N 1
ATOM 4893 C CA . ALA A 1 637 ? -3.967 28.646 -0.346 1.00 92.06 637 ALA A CA 1
ATOM 4894 C C . ALA A 1 637 ? -3.220 27.457 0.282 1.00 92.06 637 ALA A C 1
ATOM 4896 O O . ALA A 1 637 ? -2.212 27.651 0.959 1.00 92.06 637 ALA A O 1
ATOM 4897 N N . LEU A 1 638 ? -3.691 26.228 0.054 1.00 93.00 638 LEU A N 1
ATOM 4898 C CA . LEU A 1 638 ? -3.060 25.014 0.567 1.00 93.00 638 LEU A CA 1
ATOM 4899 C C . LEU A 1 638 ? -1.779 24.644 -0.186 1.00 93.00 638 LEU A C 1
ATOM 4901 O O . LEU A 1 638 ? -0.845 24.159 0.446 1.00 93.00 638 LEU A O 1
ATOM 4905 N N . ALA A 1 639 ? -1.679 24.928 -1.488 1.00 90.06 639 ALA A N 1
ATOM 4906 C CA . ALA A 1 639 ? -0.448 24.735 -2.260 1.00 90.06 639 ALA A CA 1
ATOM 4907 C C . ALA A 1 639 ? 0.755 25.495 -1.659 1.00 90.06 639 ALA A C 1
ATOM 4909 O O . ALA A 1 639 ? 1.888 25.027 -1.737 1.00 90.06 639 ALA A O 1
ATOM 4910 N N . LEU A 1 640 ? 0.519 26.627 -0.982 1.00 87.62 640 LEU A N 1
ATOM 4911 C CA . LEU A 1 640 ? 1.560 27.388 -0.275 1.00 87.62 640 LEU A CA 1
ATOM 4912 C C . LEU A 1 640 ? 2.161 26.647 0.929 1.00 87.62 640 LEU A C 1
ATOM 4914 O O . LEU A 1 640 ? 3.285 26.951 1.324 1.00 87.62 640 LEU A O 1
ATOM 4918 N N . LEU A 1 641 ? 1.460 25.658 1.497 1.00 87.88 641 LEU A N 1
ATOM 4919 C CA . LEU A 1 641 ? 2.014 24.777 2.534 1.00 87.88 641 LEU A CA 1
ATOM 4920 C C . LEU A 1 641 ? 3.093 23.836 1.991 1.00 87.88 641 LEU A C 1
ATOM 4922 O O . LEU A 1 641 ? 3.799 23.220 2.781 1.00 87.88 641 LEU A O 1
ATOM 4926 N N . ALA A 1 642 ? 3.212 23.726 0.667 1.00 80.25 642 ALA A N 1
ATOM 4927 C CA . ALA A 1 642 ? 4.224 22.939 -0.016 1.00 80.25 642 ALA A CA 1
ATOM 4928 C C . ALA A 1 642 ? 5.378 23.793 -0.577 1.00 80.25 642 ALA A C 1
ATOM 4930 O O . ALA A 1 642 ? 6.093 23.386 -1.495 1.00 80.25 642 ALA A O 1
ATOM 4931 N N . ALA A 1 643 ? 5.607 24.976 0.001 1.00 70.56 643 ALA A N 1
ATOM 4932 C CA . ALA A 1 643 ? 6.897 25.641 -0.121 1.00 70.56 643 ALA A CA 1
ATOM 4933 C C . ALA A 1 643 ? 8.030 24.746 0.443 1.00 70.56 643 ALA A C 1
ATOM 4935 O O . ALA A 1 643 ? 7.808 23.855 1.267 1.00 70.56 643 ALA A O 1
ATOM 4936 N N . LYS A 1 644 ? 9.273 24.957 -0.005 1.00 57.78 644 LYS A N 1
ATOM 4937 C CA . LYS A 1 644 ? 10.426 24.182 0.492 1.00 57.78 644 LYS A CA 1
ATOM 4938 C C . LYS A 1 644 ? 10.741 24.504 1.956 1.00 57.78 644 LYS A C 1
ATOM 4940 O O . LYS A 1 644 ? 10.573 25.644 2.381 1.00 57.78 644 LYS A O 1
ATOM 4945 N N . SER A 1 645 ? 11.263 23.514 2.687 1.00 58.78 645 SER A N 1
ATOM 4946 C CA . SER A 1 645 ? 11.718 23.647 4.083 1.00 58.78 645 SER A CA 1
ATOM 4947 C C . SER A 1 645 ? 10.657 24.231 5.028 1.00 58.78 645 SER A C 1
ATOM 4949 O O . SER A 1 645 ? 10.961 24.999 5.944 1.00 58.78 645 SER A O 1
ATOM 4951 N N . THR A 1 646 ? 9.384 23.885 4.814 1.00 63.53 646 THR A N 1
ATOM 4952 C CA . THR A 1 646 ? 8.294 24.295 5.702 1.00 63.53 646 THR A CA 1
ATOM 4953 C C . THR A 1 646 ? 8.474 23.663 7.072 1.00 63.53 646 THR A C 1
ATOM 4955 O O . THR A 1 646 ? 8.255 22.464 7.257 1.00 63.53 646 THR A O 1
ATOM 4958 N N . ALA A 1 647 ? 8.739 24.495 8.074 1.00 77.00 647 ALA A N 1
ATOM 4959 C CA . ALA A 1 647 ? 8.834 24.066 9.465 1.00 77.00 647 ALA A CA 1
ATOM 4960 C C . ALA A 1 647 ? 7.490 23.546 10.052 1.00 77.00 647 ALA A C 1
ATOM 4962 O O . ALA A 1 647 ? 7.417 23.196 11.232 1.00 77.00 647 ALA A O 1
ATOM 4963 N N . LEU A 1 648 ? 6.431 23.477 9.232 1.00 86.12 648 LEU A N 1
ATOM 4964 C CA . LEU A 1 648 ? 5.202 22.710 9.450 1.00 86.12 648 LEU A CA 1
ATOM 4965 C C . LEU A 1 648 ? 5.458 21.193 9.553 1.00 86.12 648 LEU A C 1
ATOM 4967 O O . LEU A 1 648 ? 4.833 20.536 10.381 1.00 86.12 648 LEU A O 1
ATOM 4971 N N . ALA A 1 649 ? 6.397 20.637 8.775 1.00 87.56 649 ALA A N 1
ATOM 4972 C CA . ALA A 1 649 ? 6.700 19.199 8.794 1.00 87.56 649 ALA A CA 1
ATOM 4973 C C . ALA A 1 649 ? 7.136 18.706 10.190 1.00 87.56 649 ALA A C 1
ATOM 4975 O O . ALA A 1 649 ? 6.841 17.584 10.585 1.00 87.56 649 ALA A O 1
ATOM 4976 N N . ALA A 1 650 ? 7.763 19.578 10.986 1.00 82.31 650 ALA A N 1
ATOM 4977 C CA . ALA A 1 650 ? 8.186 19.273 12.350 1.00 82.31 650 ALA A CA 1
ATOM 4978 C C . ALA A 1 650 ? 7.028 19.099 13.359 1.00 82.31 650 ALA A C 1
ATOM 4980 O O . ALA A 1 650 ? 7.250 18.512 14.414 1.00 82.31 650 ALA A O 1
ATOM 4981 N N . VAL A 1 651 ? 5.819 19.607 13.072 1.00 83.94 651 VAL A N 1
ATOM 4982 C CA . VAL A 1 651 ? 4.652 19.529 13.984 1.00 83.94 651 VAL A CA 1
ATOM 4983 C C . VAL A 1 651 ? 3.541 18.598 13.493 1.00 83.94 651 VAL A C 1
ATOM 4985 O O . VAL A 1 651 ? 2.622 18.291 14.254 1.00 83.94 651 VAL A O 1
ATOM 4988 N N . LEU A 1 652 ? 3.616 18.147 12.239 1.00 88.38 652 LEU A N 1
ATOM 4989 C CA . LEU A 1 652 ? 2.721 17.134 11.690 1.00 88.38 652 LEU A CA 1
ATOM 4990 C C . LEU A 1 652 ? 3.333 15.732 11.847 1.00 88.38 652 LEU A C 1
ATOM 4992 O O . LEU A 1 652 ? 4.554 15.588 11.753 1.00 88.38 652 LEU A O 1
ATOM 4996 N N . PRO A 1 653 ? 2.504 14.696 12.056 1.00 89.62 653 PRO A N 1
ATOM 4997 C CA . PRO A 1 653 ? 2.878 13.328 11.743 1.00 89.62 653 PRO A CA 1
ATOM 4998 C C . PRO A 1 653 ? 2.842 13.095 10.228 1.00 89.62 653 PRO A C 1
ATOM 5000 O O . PRO A 1 653 ? 2.347 13.924 9.457 1.00 89.62 653 PRO A O 1
ATOM 5003 N N . GLU A 1 654 ? 3.337 11.939 9.806 1.00 88.25 654 GLU A N 1
ATOM 5004 C CA . GLU A 1 654 ? 3.790 11.733 8.433 1.00 88.25 654 GLU A CA 1
ATOM 5005 C C . GLU A 1 654 ? 2.612 11.624 7.441 1.00 88.25 654 GLU A C 1
ATOM 5007 O O . GLU A 1 654 ? 2.730 12.078 6.304 1.00 88.25 654 GLU A O 1
ATOM 5012 N N . VAL A 1 655 ? 1.434 11.162 7.898 1.00 92.88 655 VAL A N 1
ATOM 5013 C CA . VAL A 1 655 ? 0.147 11.287 7.176 1.00 92.88 655 VAL A CA 1
ATOM 5014 C C . VAL A 1 655 ? -0.886 12.017 8.019 1.00 92.88 655 VAL A C 1
ATOM 5016 O O . VAL A 1 655 ? -1.435 11.468 8.977 1.00 92.88 655 VAL A O 1
ATOM 5019 N N . THR A 1 656 ? -1.235 13.227 7.592 1.00 95.06 656 THR A N 1
ATOM 5020 C CA . THR A 1 656 ? -2.337 14.004 8.163 1.00 95.06 656 THR A CA 1
ATOM 5021 C C . THR A 1 656 ? -3.451 14.171 7.136 1.00 95.06 656 THR A C 1
ATOM 5023 O O . THR A 1 656 ? -3.259 14.749 6.069 1.00 95.06 656 THR A O 1
ATOM 5026 N N . TRP A 1 657 ? -4.651 13.699 7.456 1.00 96.69 657 TRP A N 1
ATOM 5027 C CA . TRP A 1 657 ? -5.842 13.938 6.647 1.00 96.69 657 TRP A CA 1
ATOM 5028 C C . TRP A 1 657 ? -6.491 15.254 7.071 1.00 96.69 657 TRP A C 1
ATOM 5030 O O . TRP A 1 657 ? -6.993 15.393 8.186 1.00 96.69 657 TRP A O 1
ATOM 5040 N N . LEU A 1 658 ? -6.488 16.224 6.159 1.00 97.38 658 LEU A N 1
ATOM 5041 C CA . LEU A 1 658 ? -7.095 17.534 6.357 1.00 97.38 658 LEU A CA 1
ATOM 5042 C C . LEU A 1 658 ? -8.481 17.569 5.706 1.00 97.38 658 LEU A C 1
ATOM 5044 O O . LEU A 1 658 ? -8.653 17.192 4.544 1.00 97.38 658 LEU A O 1
ATOM 5048 N N . THR A 1 659 ? -9.469 18.040 6.451 1.00 97.75 659 THR A N 1
ATOM 5049 C CA . THR A 1 659 ? -10.811 18.353 5.966 1.00 97.75 659 THR A CA 1
ATOM 5050 C C . THR A 1 659 ? -11.009 19.861 6.024 1.00 97.75 659 THR A C 1
ATOM 5052 O O . THR A 1 659 ? -10.925 20.448 7.103 1.00 97.75 659 THR A O 1
ATOM 5055 N N . VAL A 1 660 ? -11.289 20.492 4.881 1.00 97.69 660 VAL A N 1
ATOM 5056 C CA . VAL A 1 660 ? -11.745 21.887 4.838 1.00 97.69 660 VAL A CA 1
ATOM 5057 C C . VAL A 1 660 ? -13.264 21.893 4.719 1.00 97.69 660 VAL A C 1
ATOM 5059 O O . VAL A 1 660 ? -13.812 21.451 3.709 1.00 97.69 660 VAL A O 1
ATOM 5062 N N . ASP A 1 661 ? -13.939 22.371 5.760 1.00 96.00 661 ASP A N 1
ATOM 5063 C CA . ASP A 1 661 ? -15.401 22.415 5.827 1.00 96.00 661 ASP A CA 1
ATOM 5064 C C . ASP A 1 661 ? -15.924 23.760 5.303 1.00 96.00 661 ASP A C 1
ATOM 5066 O O . ASP A 1 661 ? -15.621 24.819 5.861 1.00 96.00 661 ASP A O 1
ATOM 5070 N N . THR A 1 662 ? -16.694 23.736 4.214 1.00 93.31 662 THR A N 1
ATOM 5071 C CA . THR A 1 662 ? -17.293 24.940 3.613 1.00 93.31 662 THR A CA 1
ATOM 5072 C C . THR A 1 662 ? -18.653 25.303 4.210 1.00 93.31 662 THR A C 1
ATOM 5074 O O . THR A 1 662 ? -19.207 26.344 3.861 1.00 93.31 662 THR A O 1
ATOM 5077 N N . GLY A 1 663 ? -19.209 24.451 5.076 1.00 89.75 663 GLY A N 1
ATOM 5078 C CA . GLY A 1 663 ? -20.594 24.491 5.549 1.00 89.75 663 GLY A CA 1
ATOM 5079 C C . GLY A 1 663 ? -21.587 23.774 4.624 1.00 89.75 663 GLY A C 1
ATOM 5080 O O . GLY A 1 663 ? -22.634 23.340 5.094 1.00 89.75 663 GLY A O 1
ATOM 5081 N N . ASN A 1 664 ? -21.253 23.601 3.338 1.00 86.62 664 ASN A N 1
ATOM 5082 C CA . ASN A 1 664 ? -22.074 22.884 2.349 1.00 86.62 664 ASN A CA 1
ATOM 5083 C C . ASN A 1 664 ? -21.421 21.574 1.879 1.00 86.62 664 ASN A C 1
ATOM 5085 O O . ASN A 1 664 ? -22.106 20.604 1.561 1.00 86.62 664 ASN A O 1
ATOM 5089 N N . GLU A 1 665 ? -20.090 21.549 1.810 1.00 90.94 665 GLU A N 1
ATOM 5090 C CA . GLU A 1 665 ? -19.285 20.397 1.413 1.00 90.94 665 GLU A CA 1
ATOM 5091 C C . GLU A 1 665 ? -17.987 20.325 2.227 1.00 90.94 665 GLU A C 1
ATOM 5093 O O . GLU A 1 665 ? -17.494 21.324 2.753 1.00 90.94 665 GLU A O 1
ATOM 5098 N N . LYS A 1 666 ? -17.401 19.129 2.288 1.00 94.50 666 LYS A N 1
ATOM 5099 C CA . LYS A 1 666 ? -16.111 18.873 2.933 1.00 94.50 666 LYS A CA 1
ATOM 5100 C C . LYS A 1 666 ? -15.069 18.535 1.877 1.00 94.50 666 LYS A C 1
ATOM 5102 O O . LYS A 1 666 ? -15.087 17.437 1.309 1.00 94.50 666 LYS A O 1
ATOM 5107 N N . LEU A 1 667 ? -14.159 19.474 1.633 1.00 95.81 667 LEU A N 1
ATOM 5108 C CA . LEU A 1 667 ? -13.008 19.277 0.758 1.00 95.81 667 LEU A CA 1
ATOM 5109 C C . LEU A 1 667 ? -11.969 18.434 1.503 1.00 95.81 667 LEU A C 1
ATOM 5111 O O . LEU A 1 667 ? -11.656 18.701 2.664 1.00 95.81 667 LEU A O 1
ATOM 5115 N N . ARG A 1 668 ? -11.449 17.399 0.843 1.00 95.44 668 ARG A N 1
ATOM 5116 C CA . ARG A 1 668 ? -10.534 16.420 1.441 1.00 95.44 668 ARG A CA 1
ATOM 5117 C C . ARG A 1 668 ? -9.141 16.576 0.858 1.00 95.44 668 ARG A C 1
ATOM 5119 O O . ARG A 1 668 ? -8.987 16.611 -0.362 1.00 95.44 668 ARG A O 1
ATOM 5126 N N . TYR A 1 669 ? -8.151 16.608 1.739 1.00 96.12 669 TYR A N 1
ATOM 5127 C CA . TYR A 1 669 ? -6.735 16.673 1.404 1.00 96.12 669 TYR A CA 1
ATOM 5128 C C . TYR A 1 669 ? -5.939 15.710 2.285 1.00 96.12 669 TYR A C 1
ATOM 5130 O O . TYR A 1 669 ? -6.376 15.322 3.376 1.00 96.12 669 TYR A O 1
ATOM 5138 N N . THR A 1 670 ? -4.742 15.368 1.827 1.00 95.38 670 THR A N 1
ATOM 5139 C CA . THR A 1 670 ? -3.718 14.688 2.615 1.00 95.38 670 THR A CA 1
ATOM 5140 C C . THR A 1 670 ? -2.471 15.557 2.638 1.00 95.38 670 THR A C 1
ATOM 5142 O O . THR A 1 670 ? -1.926 15.887 1.585 1.00 95.38 670 THR A O 1
ATOM 5145 N N . LEU A 1 671 ? -2.041 15.935 3.841 1.00 94.44 671 LEU A N 1
ATOM 5146 C CA . LEU A 1 671 ? -0.742 16.539 4.098 1.00 94.44 671 LEU A CA 1
ATOM 5147 C C . LEU A 1 671 ? 0.229 15.398 4.417 1.00 94.44 671 LEU A C 1
ATOM 5149 O O . LEU A 1 671 ? -0.008 14.641 5.362 1.00 94.44 671 LEU A O 1
ATOM 5153 N N . VAL A 1 672 ? 1.293 15.271 3.631 1.00 92.19 672 VAL A N 1
ATOM 5154 C CA . VAL A 1 672 ? 2.355 14.279 3.849 1.00 92.19 672 VAL A CA 1
ATOM 5155 C C . VAL A 1 672 ? 3.590 15.015 4.342 1.00 92.19 672 VAL A C 1
ATOM 5157 O O . VAL A 1 672 ? 4.117 15.851 3.606 1.00 92.19 672 VAL A O 1
ATOM 5160 N N . ALA A 1 673 ? 4.040 14.744 5.567 1.00 91.00 673 ALA A N 1
ATOM 5161 C CA . ALA A 1 673 ? 5.309 15.273 6.062 1.00 91.00 673 ALA A CA 1
ATOM 5162 C C . ALA A 1 673 ? 6.435 14.339 5.600 1.00 91.00 673 ALA A C 1
ATOM 5164 O O . ALA A 1 673 ? 6.498 13.178 5.988 1.00 91.00 673 ALA A O 1
ATOM 5165 N N . ASN A 1 674 ? 7.300 14.845 4.726 1.00 87.44 674 ASN A N 1
ATOM 5166 C CA . ASN A 1 674 ? 8.365 14.079 4.090 1.00 87.44 674 ASN A CA 1
ATOM 5167 C C . ASN A 1 674 ? 9.653 14.338 4.869 1.00 87.44 674 ASN A C 1
ATOM 5169 O O . ASN A 1 674 ? 10.142 15.475 4.875 1.00 87.44 674 ASN A O 1
ATOM 5173 N N . ARG A 1 675 ? 10.178 13.304 5.534 1.00 85.00 675 ARG A N 1
ATOM 5174 C CA . ARG A 1 675 ? 11.373 13.410 6.372 1.00 85.00 675 ARG A CA 1
ATOM 5175 C C . ARG A 1 675 ? 12.626 13.089 5.575 1.00 85.00 675 ARG A C 1
ATOM 5177 O O . ARG A 1 675 ? 12.717 12.041 4.930 1.00 85.00 675 ARG A O 1
ATOM 5184 N N . ILE A 1 676 ? 13.622 13.965 5.646 1.00 81.00 676 ILE A N 1
ATOM 5185 C CA . ILE A 1 676 ? 14.877 13.786 4.910 1.00 81.00 676 ILE A CA 1
ATOM 5186 C C . ILE A 1 676 ? 15.959 13.240 5.831 1.00 81.00 676 ILE A C 1
ATOM 5188 O O . ILE A 1 676 ? 16.176 13.737 6.929 1.00 81.00 676 ILE A O 1
ATOM 5192 N N . PHE A 1 677 ? 16.684 12.227 5.360 1.00 76.81 677 PHE A N 1
ATOM 5193 C CA . PHE A 1 677 ? 17.754 11.586 6.121 1.00 76.81 677 PHE A CA 1
ATOM 5194 C C . PHE A 1 677 ? 19.063 11.547 5.324 1.00 76.81 677 PHE A C 1
ATOM 5196 O O . PHE A 1 677 ? 19.069 11.260 4.123 1.00 76.81 677 PHE A O 1
ATOM 5203 N N . GLY A 1 678 ? 20.185 11.799 5.997 1.00 66.56 678 GLY A N 1
ATOM 5204 C CA . GLY A 1 678 ? 21.534 11.731 5.432 1.00 66.56 678 GLY A CA 1
ATOM 5205 C C . GLY A 1 678 ? 21.956 10.317 5.028 1.00 66.56 678 GLY A C 1
ATOM 5206 O O . GLY A 1 678 ? 22.721 10.138 4.086 1.00 66.56 678 GLY A O 1
ATOM 5207 N N . SER A 1 679 ? 21.413 9.289 5.681 1.00 64.69 679 SER A N 1
ATOM 5208 C CA . SER A 1 679 ? 21.680 7.890 5.344 1.00 64.69 679 SER A CA 1
ATOM 5209 C C . SER A 1 679 ? 20.395 7.128 5.051 1.00 64.69 679 SER A C 1
ATOM 5211 O O . SER A 1 679 ? 19.355 7.379 5.655 1.00 64.69 679 SER A O 1
ATOM 5213 N N . SER A 1 680 ? 20.492 6.149 4.153 1.00 55.06 680 SER A N 1
ATOM 5214 C CA . SER A 1 680 ? 19.468 5.118 3.951 1.00 55.06 680 SER A CA 1
ATOM 5215 C C . SER A 1 680 ? 19.629 3.924 4.901 1.00 55.06 680 SER A C 1
ATOM 5217 O O . SER A 1 680 ? 18.715 3.116 5.021 1.00 55.06 680 SER A O 1
ATOM 5219 N N . ARG A 1 681 ? 20.745 3.823 5.642 1.00 54.75 681 ARG A N 1
ATOM 5220 C CA . ARG A 1 681 ? 20.966 2.816 6.702 1.00 54.75 681 ARG A CA 1
ATOM 5221 C C . ARG A 1 681 ? 20.289 3.216 8.026 1.00 54.75 681 ARG A C 1
ATOM 5223 O O . ARG A 1 681 ? 20.895 3.144 9.091 1.00 54.75 681 ARG A O 1
ATOM 5230 N N . ARG A 1 682 ? 19.025 3.647 7.955 1.00 55.28 682 ARG A N 1
ATOM 5231 C CA . ARG A 1 682 ? 18.232 4.111 9.113 1.00 55.28 682 ARG A CA 1
ATOM 5232 C C . ARG A 1 682 ? 17.860 2.987 10.090 1.00 55.28 682 ARG A C 1
ATOM 5234 O O . ARG A 1 682 ? 17.458 3.277 11.207 1.00 55.28 682 ARG A O 1
ATOM 5241 N N . THR A 1 683 ? 18.037 1.720 9.703 1.00 52.78 683 THR A N 1
ATOM 5242 C CA . THR A 1 683 ? 17.805 0.530 10.546 1.00 52.78 683 THR A CA 1
ATOM 5243 C C . THR A 1 683 ? 18.601 0.512 11.855 1.00 52.78 683 THR A C 1
ATOM 5245 O O . THR A 1 683 ? 18.237 -0.239 12.756 1.00 52.78 683 THR A O 1
ATOM 5248 N N . VAL A 1 684 ? 19.709 1.261 11.944 1.00 49.09 684 VAL A N 1
ATOM 5249 C CA . VAL A 1 684 ? 20.619 1.259 13.106 1.00 49.09 684 VAL A CA 1
ATOM 5250 C C . VAL A 1 684 ? 20.463 2.514 13.965 1.00 49.09 684 VAL A C 1
ATOM 5252 O O . VAL A 1 684 ? 20.474 2.413 15.186 1.00 49.09 684 VAL A O 1
ATOM 5255 N N . ASP A 1 685 ? 20.323 3.681 13.335 1.00 52.88 685 ASP A N 1
ATOM 5256 C CA . ASP A 1 685 ? 20.240 4.978 14.009 1.00 52.88 685 ASP A CA 1
ATOM 5257 C C . ASP A 1 685 ? 19.564 5.992 13.071 1.00 52.88 685 ASP A C 1
ATOM 5259 O O . ASP A 1 685 ? 20.206 6.590 12.207 1.00 52.88 685 ASP A O 1
ATOM 5263 N N . ALA A 1 686 ? 18.234 6.093 13.151 1.00 58.16 686 ALA A N 1
ATOM 5264 C CA . ALA A 1 686 ? 17.442 6.956 12.273 1.00 58.16 686 ALA A CA 1
ATOM 5265 C C . ALA A 1 686 ? 17.500 8.438 12.686 1.00 58.16 686 ALA A C 1
ATOM 5267 O O . ALA A 1 686 ? 17.473 9.310 11.818 1.00 58.16 686 ALA A O 1
ATOM 5268 N N . GLU A 1 687 ? 17.602 8.712 13.989 1.00 61.06 687 GLU A N 1
ATOM 5269 C CA . GLU A 1 687 ? 17.588 10.066 14.553 1.00 61.06 687 GLU A CA 1
ATOM 5270 C C . GLU A 1 687 ? 18.897 10.810 14.253 1.00 61.06 687 GLU A C 1
ATOM 5272 O O . GLU A 1 687 ? 18.850 11.934 13.758 1.00 61.06 687 GLU A O 1
ATOM 5277 N N . SER A 1 688 ? 20.076 10.187 14.431 1.00 62.12 688 SER A N 1
ATOM 5278 C CA . SER A 1 688 ? 21.357 10.879 14.171 1.00 62.12 688 SER A CA 1
ATOM 5279 C C . SER A 1 688 ? 21.605 11.215 12.697 1.00 62.12 688 SER A C 1
ATOM 5281 O O . SER A 1 688 ? 22.490 12.013 12.374 1.00 62.12 688 SER A O 1
ATOM 5283 N N . VAL A 1 689 ? 20.817 10.625 11.793 1.00 70.94 689 VAL A N 1
ATOM 5284 C CA . VAL A 1 689 ? 20.858 10.906 10.357 1.00 70.94 689 VAL A CA 1
ATOM 5285 C C . VAL A 1 689 ? 19.656 11.714 9.867 1.00 70.94 689 VAL A C 1
ATOM 5287 O O . VAL A 1 689 ? 19.610 11.989 8.669 1.00 70.94 689 VAL A O 1
ATOM 5290 N N . HIS A 1 690 ? 18.701 12.112 10.714 1.00 79.81 690 HIS A N 1
ATOM 5291 C CA . HIS A 1 690 ? 17.598 12.993 10.302 1.00 79.81 690 HIS A CA 1
ATOM 5292 C C . HIS A 1 690 ? 18.113 14.407 9.980 1.00 79.81 690 HIS A C 1
ATOM 5294 O O . HIS A 1 690 ? 19.102 14.874 10.546 1.00 79.81 690 HIS A O 1
ATOM 5300 N N . ARG A 1 691 ? 17.484 15.076 9.008 1.00 80.12 691 ARG A N 1
ATOM 5301 C CA . ARG A 1 691 ? 17.861 16.401 8.486 1.00 80.12 691 ARG A CA 1
ATOM 5302 C C . ARG A 1 691 ? 16.631 17.322 8.455 1.00 80.12 691 ARG A C 1
ATOM 5304 O O . ARG A 1 691 ? 16.118 17.604 7.367 1.00 80.12 691 ARG A O 1
ATOM 5311 N N . PRO A 1 692 ? 16.144 17.788 9.627 1.00 81.81 692 PRO A N 1
ATOM 5312 C CA . PRO A 1 692 ? 14.898 18.551 9.745 1.00 81.81 692 PRO A CA 1
ATOM 5313 C C . PRO A 1 692 ? 14.839 19.817 8.880 1.00 81.81 692 PRO A C 1
ATOM 5315 O O . PRO A 1 692 ? 13.758 20.279 8.528 1.00 81.81 692 PRO A O 1
ATOM 5318 N N . GLU A 1 693 ? 15.986 20.406 8.536 1.00 82.12 693 GLU A N 1
ATOM 5319 C CA . GLU A 1 693 ? 16.080 21.601 7.695 1.00 82.12 693 GLU A CA 1
ATOM 5320 C C . GLU A 1 693 ? 15.729 21.346 6.217 1.00 82.12 693 GLU A C 1
ATOM 5322 O O . GLU A 1 693 ? 15.448 22.286 5.465 1.00 82.12 693 GLU A O 1
ATOM 5327 N N . LEU A 1 694 ? 15.732 20.075 5.806 1.00 82.56 694 LEU A N 1
ATOM 5328 C CA . LEU A 1 694 ? 15.355 19.617 4.471 1.00 82.56 694 LEU A CA 1
ATOM 5329 C C . LEU A 1 694 ? 13.929 19.028 4.427 1.00 82.56 694 LEU A C 1
ATOM 5331 O O . LEU A 1 694 ? 13.415 18.807 3.330 1.00 82.56 694 LEU A O 1
ATOM 5335 N N . ASP A 1 695 ? 13.282 18.805 5.580 1.00 86.56 695 ASP A N 1
ATOM 5336 C CA . ASP A 1 695 ? 11.907 18.293 5.659 1.00 86.56 695 ASP A CA 1
ATOM 5337 C C . ASP A 1 695 ? 10.922 19.195 4.881 1.00 86.56 695 ASP A C 1
ATOM 5339 O O . ASP A 1 695 ? 11.038 20.424 4.842 1.00 86.56 695 ASP A O 1
ATOM 5343 N N . SER A 1 696 ? 9.909 18.586 4.264 1.00 87.56 696 SER A N 1
ATOM 5344 C CA . SER A 1 696 ? 8.922 19.288 3.429 1.00 87.56 696 SER A CA 1
ATOM 5345 C C . SER A 1 696 ? 7.517 18.722 3.617 1.00 87.56 696 SER A C 1
ATOM 5347 O O . SER A 1 696 ? 7.367 17.551 3.958 1.00 87.56 696 SER A O 1
ATOM 5349 N N . VAL A 1 697 ? 6.469 19.513 3.368 1.00 90.50 697 VAL A N 1
ATOM 5350 C CA . VAL A 1 697 ? 5.081 19.016 3.353 1.00 90.50 697 VAL A CA 1
ATOM 5351 C C . VAL A 1 697 ? 4.565 18.943 1.921 1.00 90.50 697 VAL A C 1
ATOM 5353 O O . VAL A 1 697 ? 4.643 19.921 1.186 1.00 90.50 697 VAL A O 1
ATOM 5356 N N . SER A 1 698 ? 4.024 17.797 1.513 1.00 91.38 698 SER A N 1
ATOM 5357 C CA . SER A 1 698 ? 3.258 17.696 0.266 1.00 91.38 698 SER A CA 1
ATOM 5358 C C . SER A 1 698 ? 1.769 17.805 0.534 1.00 91.38 698 SER A C 1
ATOM 5360 O O . SER A 1 698 ? 1.297 17.293 1.550 1.00 91.38 698 SER A O 1
ATOM 5362 N N . VAL A 1 699 ? 1.029 18.431 -0.382 1.00 93.44 699 VAL A N 1
ATOM 5363 C CA . VAL A 1 699 ? -0.428 18.565 -0.279 1.00 93.44 699 VAL A CA 1
ATOM 5364 C C . VAL A 1 699 ? -1.100 17.915 -1.474 1.00 93.44 699 VAL A C 1
ATOM 5366 O O . VAL A 1 699 ? -1.001 18.389 -2.601 1.00 93.44 699 VAL A O 1
ATOM 5369 N N . ILE A 1 700 ? -1.822 16.830 -1.211 1.00 93.12 700 ILE A N 1
ATOM 5370 C CA . ILE A 1 700 ? -2.464 16.006 -2.235 1.00 93.12 700 ILE A CA 1
ATOM 5371 C C . ILE A 1 700 ? -3.981 16.082 -2.051 1.00 93.12 700 ILE A C 1
ATOM 5373 O O . ILE A 1 700 ? -4.474 16.001 -0.922 1.00 93.12 700 ILE A O 1
ATOM 5377 N N . ARG A 1 701 ? -4.740 16.234 -3.141 1.00 91.56 701 ARG A N 1
ATOM 5378 C CA . ARG A 1 701 ? -6.209 16.191 -3.090 1.00 91.56 701 ARG A CA 1
ATOM 5379 C C . ARG A 1 701 ? -6.700 14.772 -2.776 1.00 91.56 701 ARG A C 1
ATOM 5381 O O . ARG A 1 701 ? -6.153 13.786 -3.259 1.00 91.56 701 ARG A O 1
ATOM 5388 N N . GLY A 1 702 ? -7.768 14.673 -1.990 1.00 92.06 702 GLY A N 1
ATOM 5389 C CA . GLY A 1 702 ? -8.347 13.403 -1.555 1.00 92.06 702 GLY A CA 1
ATOM 5390 C C . GLY A 1 702 ? -7.599 12.765 -0.382 1.00 92.06 702 GLY A C 1
ATOM 5391 O O . GLY A 1 702 ? -6.812 13.410 0.319 1.00 92.06 702 GLY A O 1
ATOM 5392 N N . ARG A 1 703 ? -7.886 11.484 -0.135 1.00 91.81 703 ARG A N 1
ATOM 5393 C CA . ARG A 1 703 ? -7.217 10.678 0.894 1.00 91.81 703 ARG A CA 1
ATOM 5394 C C . ARG A 1 703 ? -6.089 9.854 0.276 1.00 91.81 703 ARG A C 1
ATOM 5396 O O . ARG A 1 703 ? -6.251 9.266 -0.792 1.00 91.81 703 ARG A O 1
ATOM 5403 N N . ARG A 1 704 ? -4.935 9.823 0.938 1.00 89.50 704 ARG A N 1
ATOM 5404 C CA . ARG A 1 704 ? -3.769 9.008 0.569 1.00 89.50 704 ARG A CA 1
ATOM 5405 C C . ARG A 1 704 ? -3.261 8.276 1.816 1.00 89.50 704 ARG A C 1
ATOM 5407 O O . ARG A 1 704 ? -3.323 8.819 2.920 1.00 89.50 704 ARG A O 1
ATOM 5414 N N . GLY A 1 705 ? -2.776 7.047 1.621 1.00 86.00 705 GLY A N 1
ATOM 5415 C CA . GLY A 1 705 ? -2.386 6.130 2.701 1.00 86.00 705 GLY A CA 1
ATOM 5416 C C . GLY A 1 705 ? -3.579 5.439 3.375 1.00 86.00 705 GLY A C 1
ATOM 5417 O O . GLY A 1 705 ? -4.636 6.035 3.549 1.00 86.00 705 GLY A O 1
ATOM 5418 N N . GLY A 1 706 ? -3.407 4.169 3.757 1.00 86.25 706 GLY A N 1
ATOM 5419 C CA . GLY A 1 706 ? -4.414 3.401 4.509 1.00 86.25 706 GLY A CA 1
ATOM 5420 C C . GLY A 1 706 ? -4.353 3.598 6.029 1.00 86.25 706 GLY A C 1
ATOM 5421 O O . GLY A 1 706 ? -5.180 3.032 6.736 1.00 86.25 706 GLY A O 1
ATOM 5422 N N . PHE A 1 707 ? -3.378 4.376 6.514 1.00 87.88 707 PHE A N 1
ATOM 5423 C CA . PHE A 1 707 ? -3.013 4.544 7.924 1.00 87.88 707 PHE A CA 1
ATOM 5424 C C . PHE A 1 707 ? -2.901 6.042 8.286 1.00 87.88 707 PHE A C 1
ATOM 5426 O O . PHE A 1 707 ? -1.798 6.531 8.549 1.00 87.88 707 PHE A O 1
ATOM 5433 N N . PRO A 1 708 ? -3.994 6.825 8.242 1.00 92.50 708 PRO A N 1
ATOM 5434 C CA . PRO A 1 708 ? -3.964 8.210 8.694 1.00 92.50 708 PRO A CA 1
ATOM 5435 C C . PRO A 1 708 ? -3.517 8.301 10.152 1.00 92.50 708 PRO A C 1
ATOM 5437 O O . PRO A 1 708 ? -4.094 7.680 11.045 1.00 92.50 708 PRO A O 1
ATOM 5440 N N . GLN A 1 709 ? -2.495 9.116 10.396 1.00 92.31 709 GLN A N 1
ATOM 5441 C CA . GLN A 1 709 ? -1.939 9.305 11.730 1.00 92.31 709 GLN A CA 1
ATOM 5442 C C . GLN A 1 709 ? -2.647 10.447 12.473 1.00 92.31 709 GLN A C 1
ATOM 5444 O O . GLN A 1 709 ? -2.657 10.449 13.699 1.00 92.31 709 GLN A O 1
ATOM 5449 N N . LEU A 1 710 ? -3.266 11.396 11.760 1.00 93.88 710 LEU A N 1
ATOM 5450 C CA . LEU A 1 710 ? -3.975 12.542 12.339 1.00 93.88 710 LEU A CA 1
ATOM 5451 C C . LEU A 1 710 ? -5.121 13.019 11.436 1.00 93.88 710 LEU A C 1
ATOM 5453 O O . LEU A 1 710 ? -4.947 13.132 10.222 1.00 93.88 710 LEU A O 1
ATOM 5457 N N . PHE A 1 711 ? -6.263 13.364 12.032 1.00 96.69 711 PHE A N 1
ATOM 5458 C CA . PHE A 1 711 ? -7.351 14.091 11.376 1.00 96.69 711 PHE A CA 1
ATOM 5459 C C . PHE A 1 711 ? -7.353 15.556 11.823 1.00 96.69 711 PHE A C 1
ATOM 5461 O O . PHE A 1 711 ? -7.404 15.838 13.022 1.00 96.69 711 PHE A O 1
ATOM 5468 N N . LEU A 1 712 ? -7.360 16.481 10.862 1.00 96.81 712 LEU A N 1
ATOM 5469 C CA . LEU A 1 712 ? -7.573 17.913 11.087 1.00 96.81 712 LEU A CA 1
ATOM 5470 C C . LEU A 1 712 ? -8.871 18.358 10.409 1.00 96.81 712 LEU A C 1
ATOM 5472 O O . LEU A 1 712 ? -9.083 18.046 9.238 1.00 96.81 712 LEU A O 1
ATOM 5476 N N . THR A 1 713 ? -9.708 19.137 11.097 1.00 97.00 713 THR A N 1
ATOM 5477 C CA . THR A 1 713 ? -10.880 19.790 10.483 1.00 97.00 713 THR A CA 1
ATOM 5478 C C . THR A 1 713 ? -10.789 21.303 10.633 1.00 97.00 713 THR A C 1
ATOM 5480 O O . THR A 1 713 ? -10.738 21.832 11.741 1.00 97.00 713 THR A O 1
ATOM 5483 N N . VAL A 1 714 ? -10.769 22.009 9.502 1.00 97.25 714 VAL A N 1
ATOM 5484 C CA . VAL A 1 714 ? -10.584 23.462 9.422 1.00 97.25 714 VAL A CA 1
ATOM 5485 C C . VAL A 1 714 ? -11.780 24.074 8.688 1.00 97.25 714 VAL A C 1
ATOM 5487 O O . VAL A 1 714 ? -11.978 23.784 7.509 1.00 97.25 714 VAL A O 1
ATOM 5490 N N . PRO A 1 715 ? -12.585 24.945 9.321 1.00 96.88 715 PRO A N 1
ATOM 5491 C CA . PRO A 1 715 ? -13.612 25.693 8.603 1.00 96.88 715 PRO A CA 1
ATOM 5492 C C . PRO A 1 715 ? -12.980 26.576 7.521 1.00 96.88 715 PRO A C 1
ATOM 5494 O O . PRO A 1 715 ? -11.975 27.236 7.782 1.00 96.88 715 PRO A O 1
ATOM 5497 N N . MET A 1 716 ? -13.589 26.662 6.337 1.00 95.50 716 MET A N 1
ATOM 5498 C CA . MET A 1 716 ? -13.101 27.443 5.189 1.00 95.50 716 MET A CA 1
ATOM 5499 C C . MET A 1 716 ? -12.772 28.899 5.571 1.00 95.50 716 MET A C 1
ATOM 5501 O O . MET A 1 716 ? -11.722 29.426 5.207 1.00 95.50 716 MET A O 1
ATOM 5505 N N . ALA A 1 717 ? -13.610 29.521 6.408 1.00 94.50 717 ALA A N 1
ATOM 5506 C CA . ALA A 1 717 ? -13.397 30.874 6.933 1.00 94.50 717 ALA A CA 1
ATOM 5507 C C . ALA A 1 717 ? -12.137 31.029 7.816 1.00 94.50 717 ALA A C 1
ATOM 5509 O O . ALA A 1 717 ? -11.655 32.143 8.005 1.00 94.50 717 ALA A O 1
ATOM 5510 N N . GLN A 1 718 ? -11.596 29.933 8.357 1.00 95.50 718 GLN A N 1
ATOM 5511 C CA . GLN A 1 718 ? -10.360 29.900 9.147 1.00 95.50 718 GLN A CA 1
ATOM 5512 C C . GLN A 1 718 ? -9.145 29.402 8.345 1.00 95.50 718 GLN A C 1
ATOM 5514 O O . GLN A 1 718 ? -8.032 29.441 8.870 1.00 95.50 718 GLN A O 1
ATOM 5519 N N . LEU A 1 719 ? -9.310 28.978 7.083 1.00 94.56 719 LEU A N 1
ATOM 5520 C CA . LEU A 1 719 ? -8.218 28.389 6.299 1.00 94.56 719 LEU A CA 1
ATOM 5521 C C . LEU A 1 719 ? -7.056 29.371 6.070 1.00 94.56 719 LEU A C 1
ATOM 5523 O O . LEU A 1 719 ? -5.897 28.976 6.151 1.00 94.56 719 LEU A O 1
ATOM 5527 N N . ALA A 1 720 ? -7.341 30.663 5.891 1.00 92.44 720 ALA A N 1
ATOM 5528 C CA . ALA A 1 720 ? -6.299 31.685 5.764 1.00 92.44 720 ALA A CA 1
ATOM 5529 C C . ALA A 1 720 ? -5.455 31.807 7.048 1.00 92.44 720 ALA A C 1
ATOM 5531 O O . ALA A 1 720 ? -4.231 31.902 6.986 1.00 92.44 720 ALA A O 1
ATOM 5532 N N . ALA A 1 721 ? -6.095 31.729 8.221 1.00 92.00 721 ALA A N 1
ATOM 5533 C CA . ALA A 1 721 ? -5.405 31.734 9.511 1.00 92.00 721 ALA A CA 1
ATOM 5534 C C . ALA A 1 721 ? -4.633 30.426 9.762 1.00 92.00 721 ALA A C 1
ATOM 5536 O O . ALA A 1 721 ? -3.562 30.459 10.361 1.00 92.00 721 ALA A O 1
ATOM 5537 N N . PHE A 1 722 ? -5.143 29.284 9.281 1.00 93.31 722 PHE A N 1
ATOM 5538 C CA . PHE A 1 722 ? -4.423 28.007 9.295 1.00 93.31 722 PHE A CA 1
ATOM 5539 C C . PHE A 1 722 ? -3.131 28.087 8.468 1.00 93.31 722 PHE A C 1
ATOM 5541 O O . PHE A 1 722 ? -2.063 27.776 8.986 1.00 93.31 722 PHE A O 1
ATOM 5548 N N . VAL A 1 723 ? -3.204 28.571 7.222 1.00 91.44 723 VAL A N 1
ATOM 5549 C CA . VAL A 1 723 ? -2.037 28.708 6.329 1.00 91.44 723 VAL A CA 1
ATOM 5550 C C . VAL A 1 723 ? -1.028 29.739 6.850 1.00 91.44 723 VAL A C 1
ATOM 5552 O O . VAL A 1 723 ? 0.180 29.516 6.752 1.00 91.44 723 VAL A O 1
ATOM 5555 N N . ALA A 1 724 ? -1.495 30.833 7.459 1.00 89.38 724 ALA A N 1
ATOM 5556 C CA . ALA A 1 724 ? -0.621 31.808 8.110 1.00 89.38 724 ALA A CA 1
ATOM 5557 C C . ALA A 1 724 ? 0.129 31.194 9.307 1.00 89.38 724 ALA A C 1
ATOM 5559 O O . ALA A 1 724 ? 1.357 31.230 9.341 1.00 89.38 724 ALA A O 1
ATOM 5560 N N . ALA A 1 725 ? -0.583 30.557 10.244 1.00 90.00 725 ALA A N 1
ATOM 5561 C CA . ALA A 1 725 ? 0.031 29.917 11.410 1.00 90.00 725 ALA A CA 1
ATOM 5562 C C . ALA A 1 725 ? 0.929 28.723 11.032 1.00 90.00 725 ALA A C 1
ATOM 5564 O O . ALA A 1 725 ? 1.936 28.486 11.694 1.00 90.00 725 ALA A O 1
ATOM 5565 N N . ALA A 1 726 ? 0.635 28.017 9.935 1.00 89.44 726 ALA A N 1
ATOM 5566 C CA . ALA A 1 726 ? 1.472 26.940 9.402 1.00 89.44 726 ALA A CA 1
ATOM 5567 C C . ALA A 1 726 ? 2.848 27.424 8.917 1.00 89.44 726 ALA A C 1
ATOM 5569 O O . ALA A 1 726 ? 3.824 26.680 8.999 1.00 89.44 726 ALA A O 1
ATOM 5570 N N . ASN A 1 727 ? 2.932 28.677 8.469 1.00 84.00 727 ASN A N 1
ATOM 5571 C CA . ASN A 1 727 ? 4.174 29.352 8.090 1.00 84.00 727 ASN A CA 1
ATOM 5572 C C . ASN A 1 727 ? 4.731 30.256 9.212 1.00 84.00 727 ASN A C 1
ATOM 5574 O O . ASN A 1 727 ? 5.736 30.938 9.017 1.00 84.00 727 ASN A O 1
ATOM 5578 N N . GLY A 1 728 ? 4.087 30.264 10.384 1.00 86.38 728 GLY A N 1
ATOM 5579 C CA . GLY A 1 728 ? 4.396 31.144 11.507 1.00 86.38 728 GLY A CA 1
ATOM 5580 C C . GLY A 1 728 ? 5.469 30.624 12.469 1.00 86.38 728 GLY A C 1
ATOM 5581 O O . GLY A 1 728 ? 6.242 29.689 12.199 1.00 86.38 728 GLY A O 1
ATOM 5582 N N . ALA A 1 729 ? 5.509 31.244 13.646 1.00 87.88 729 ALA A N 1
ATOM 5583 C CA . ALA A 1 729 ? 6.410 30.890 14.732 1.00 87.88 729 ALA A CA 1
ATOM 5584 C C . ALA A 1 729 ? 6.167 29.447 15.235 1.00 87.88 729 ALA A C 1
ATOM 5586 O O . ALA A 1 729 ? 5.065 28.911 15.093 1.00 87.88 729 ALA A O 1
ATOM 5587 N N . PRO A 1 730 ? 7.160 28.797 15.881 1.00 85.81 730 PRO A N 1
ATOM 5588 C CA . PRO A 1 730 ? 7.012 27.425 16.380 1.00 85.81 730 PRO A CA 1
ATOM 5589 C C . PRO A 1 730 ? 5.794 27.208 17.290 1.00 85.81 730 PRO A C 1
ATOM 5591 O O . PRO A 1 730 ? 5.169 26.154 17.227 1.00 85.81 730 PRO A O 1
ATOM 5594 N N . ALA A 1 731 ? 5.432 28.208 18.103 1.00 86.56 731 ALA A N 1
ATOM 5595 C CA . ALA A 1 731 ? 4.262 28.150 18.978 1.00 86.56 731 ALA A CA 1
ATOM 5596 C C . ALA A 1 731 ? 2.932 28.184 18.200 1.00 86.56 731 ALA A C 1
ATOM 5598 O O . ALA A 1 731 ? 2.010 27.448 18.541 1.00 86.56 731 ALA A O 1
ATOM 5599 N N . GLU A 1 732 ? 2.842 28.983 17.133 1.00 88.56 732 GLU A N 1
ATOM 5600 C CA . GLU A 1 732 ? 1.653 29.060 16.269 1.00 88.56 732 GLU A CA 1
ATOM 5601 C C . GLU A 1 732 ? 1.451 27.746 15.506 1.00 88.56 732 GLU A C 1
ATOM 5603 O O . GLU A 1 732 ? 0.343 27.211 15.469 1.00 88.56 732 GLU A O 1
ATOM 5608 N N . ARG A 1 733 ? 2.546 27.175 14.985 1.00 88.12 733 ARG A N 1
ATOM 5609 C CA . ARG A 1 733 ? 2.557 25.853 14.344 1.00 88.12 733 ARG A CA 1
ATOM 5610 C C . ARG A 1 733 ? 2.145 24.736 15.297 1.00 88.12 733 ARG A C 1
ATOM 5612 O O . ARG A 1 733 ? 1.307 23.920 14.930 1.00 88.12 733 ARG A O 1
ATOM 5619 N N . ALA A 1 734 ? 2.683 24.702 16.517 1.00 84.06 734 ALA A N 1
ATOM 5620 C CA . ALA A 1 734 ? 2.286 23.709 17.518 1.00 84.06 734 ALA A CA 1
ATOM 5621 C C . ALA A 1 734 ? 0.793 23.832 17.884 1.00 84.06 734 ALA A C 1
ATOM 5623 O O . ALA A 1 734 ? 0.090 22.825 17.971 1.00 84.06 734 ALA A O 1
ATOM 5624 N N . ALA A 1 735 ? 0.285 25.064 18.014 1.00 88.25 735 ALA A N 1
ATOM 5625 C CA . ALA A 1 735 ? -1.117 25.327 18.326 1.00 88.25 735 ALA A CA 1
ATOM 5626 C C . ALA A 1 735 ? -2.099 24.890 17.221 1.00 88.25 735 ALA A C 1
ATOM 5628 O O . ALA A 1 735 ? -3.261 24.630 17.533 1.00 88.25 735 ALA A O 1
ATOM 5629 N N . LEU A 1 736 ? -1.669 24.762 15.955 1.00 89.06 736 LEU A N 1
ATOM 5630 C CA . LEU A 1 736 ? -2.519 24.224 14.881 1.00 89.06 736 LEU A CA 1
ATOM 5631 C C . LEU A 1 736 ? -3.065 22.843 15.222 1.00 89.06 736 LEU A C 1
ATOM 5633 O O . LEU A 1 736 ? -4.248 22.582 15.002 1.00 89.06 736 LEU A O 1
ATOM 5637 N N . ARG A 1 737 ? -2.200 21.971 15.752 1.00 84.62 737 ARG A N 1
ATOM 5638 C CA . ARG A 1 737 ? -2.568 20.600 16.076 1.00 84.62 737 ARG A CA 1
ATOM 5639 C C . ARG A 1 737 ? -3.654 20.604 17.153 1.00 84.62 737 ARG A C 1
ATOM 5641 O O . ARG A 1 737 ? -4.771 20.198 16.865 1.00 84.62 737 ARG A O 1
ATOM 5648 N N . THR A 1 738 ? -3.392 21.203 18.313 1.00 84.19 738 THR A N 1
ATOM 5649 C CA . THR A 1 738 ? -4.365 21.279 19.419 1.00 84.19 738 THR A CA 1
ATOM 5650 C C . THR A 1 738 ? -5.665 22.007 19.047 1.00 84.19 738 THR A C 1
ATOM 5652 O O . THR A 1 738 ? -6.717 21.702 19.600 1.00 84.19 738 THR A O 1
ATOM 5655 N N . LYS A 1 739 ? -5.626 22.975 18.117 1.00 91.88 739 LYS A N 1
ATOM 5656 C CA . LYS A 1 739 ? -6.811 23.751 17.716 1.00 91.88 739 LYS A CA 1
ATOM 5657 C C . LYS A 1 739 ? -7.741 23.006 16.751 1.00 91.88 739 LYS A C 1
ATOM 5659 O O . LYS A 1 739 ? -8.950 23.226 16.811 1.00 91.88 739 LYS A O 1
ATOM 5664 N N . TYR A 1 740 ? -7.197 22.205 15.835 1.00 94.69 740 TYR A N 1
ATOM 5665 C CA . TYR A 1 740 ? -7.963 21.611 14.730 1.00 94.69 740 TYR A CA 1
ATOM 5666 C C . TYR A 1 740 ? -7.961 20.073 14.715 1.00 94.69 740 TYR A C 1
ATOM 5668 O O . TYR A 1 740 ? -8.635 19.491 13.862 1.00 94.69 740 TYR A O 1
ATOM 5676 N N . GLU A 1 741 ? -7.220 19.405 15.610 1.00 94.06 741 GLU A N 1
ATOM 5677 C CA . GLU A 1 741 ? -7.188 17.942 15.669 1.00 94.06 741 GLU A CA 1
ATOM 5678 C C . GLU A 1 741 ? -8.465 17.323 16.229 1.00 94.06 741 GLU A C 1
ATOM 5680 O O . GLU A 1 741 ? -9.075 17.803 17.186 1.00 94.06 741 GLU A O 1
ATOM 5685 N N . ILE A 1 742 ? -8.818 16.168 15.674 1.00 95.56 742 ILE A N 1
ATOM 5686 C CA . ILE A 1 742 ? -9.787 15.268 16.290 1.00 95.56 742 ILE A CA 1
ATOM 5687 C C . ILE A 1 742 ? -8.986 14.323 17.183 1.00 95.56 742 ILE A C 1
ATOM 5689 O O . ILE A 1 742 ? -8.456 13.307 16.735 1.00 95.56 742 ILE A O 1
ATOM 5693 N N . ALA A 1 743 ? -8.834 14.705 18.450 1.00 93.38 743 ALA A N 1
ATOM 5694 C CA . ALA A 1 743 ? -8.060 13.939 19.421 1.00 93.38 743 ALA A CA 1
ATOM 5695 C C . ALA A 1 743 ? -8.601 12.508 19.604 1.00 93.38 743 ALA A C 1
ATOM 5697 O O . ALA A 1 743 ? -9.794 12.246 19.450 1.00 93.38 743 ALA A O 1
ATOM 5698 N N . ARG A 1 744 ? -7.718 11.588 20.010 1.00 93.31 744 ARG A N 1
ATOM 5699 C CA . ARG A 1 744 ? -8.025 10.174 20.298 1.00 93.31 744 ARG A CA 1
ATOM 5700 C C . ARG A 1 744 ? -9.248 9.958 21.194 1.00 93.31 744 ARG A C 1
ATOM 5702 O O . ARG A 1 744 ? -10.040 9.065 20.943 1.00 93.31 744 ARG A O 1
ATOM 5709 N N . ASN A 1 745 ? -9.409 10.772 22.232 1.00 94.88 745 ASN A N 1
ATOM 5710 C CA . ASN A 1 745 ? -10.519 10.709 23.189 1.00 94.88 745 ASN A CA 1
ATOM 5711 C C . ASN A 1 745 ? -11.705 11.627 22.815 1.00 94.88 745 ASN A C 1
ATOM 5713 O O . ASN A 1 745 ? -12.619 11.795 23.622 1.00 94.88 745 ASN A O 1
ATOM 5717 N N . SER A 1 746 ? -11.708 12.234 21.623 1.00 95.31 746 SER A N 1
ATOM 5718 C CA . SER A 1 746 ? -12.757 13.157 21.175 1.00 95.31 746 SER A CA 1
ATOM 5719 C C . SER A 1 746 ? -14.073 12.429 20.875 1.00 95.31 746 SER A C 1
ATOM 5721 O O . SER A 1 746 ? -14.048 11.392 20.206 1.00 95.31 746 SER A O 1
ATOM 5723 N N . PRO A 1 747 ? -15.245 12.987 21.246 1.00 95.75 747 PRO A N 1
ATOM 5724 C CA . PRO A 1 747 ? -16.539 12.424 20.846 1.00 95.75 747 PRO A CA 1
ATOM 5725 C C . PRO A 1 747 ? -16.736 12.410 19.319 1.00 95.75 747 PRO A C 1
ATOM 5727 O O . PRO A 1 747 ? -17.532 11.624 18.813 1.00 95.75 747 PRO A O 1
ATOM 5730 N N . ALA A 1 748 ? -16.000 13.240 18.571 1.00 96.19 748 ALA A N 1
ATOM 5731 C CA . ALA A 1 748 ? -16.082 13.301 17.112 1.00 96.19 748 ALA A CA 1
ATOM 5732 C C . ALA A 1 748 ? -15.289 12.193 16.387 1.00 96.19 748 ALA A C 1
ATOM 5734 O O . ALA A 1 748 ? -15.444 12.051 15.173 1.00 96.19 748 ALA A O 1
ATOM 5735 N N . PHE A 1 749 ? -14.448 11.415 17.087 1.00 96.69 749 PHE A N 1
ATOM 5736 C CA . PHE A 1 749 ? -13.537 10.451 16.455 1.00 96.69 749 PHE A CA 1
ATOM 5737 C C . PHE A 1 749 ? -14.283 9.395 15.625 1.00 96.69 749 PHE A C 1
ATOM 5739 O O . PHE A 1 749 ? -14.065 9.295 14.418 1.00 96.69 749 PHE A O 1
ATOM 5746 N N . TRP A 1 750 ? -15.208 8.655 16.248 1.00 96.31 750 TRP A N 1
ATOM 5747 C CA . TRP A 1 750 ? -15.946 7.587 15.565 1.00 96.31 750 TRP A CA 1
ATOM 5748 C C . TRP A 1 750 ? -16.839 8.114 14.444 1.00 96.31 750 TRP A C 1
ATOM 5750 O O . TRP A 1 750 ? -16.845 7.534 13.368 1.00 96.31 750 TRP A O 1
ATOM 5760 N N . ALA A 1 751 ? -17.529 9.240 14.653 1.00 96.12 751 ALA A N 1
ATOM 5761 C CA . ALA A 1 751 ? -18.368 9.852 13.622 1.00 96.12 751 ALA A CA 1
ATOM 5762 C C . ALA A 1 751 ? -17.557 10.286 12.387 1.00 96.12 751 ALA A C 1
ATOM 5764 O O . ALA A 1 751 ? -18.016 10.131 11.260 1.00 96.12 751 ALA A O 1
ATOM 5765 N N . THR A 1 752 ? -16.334 10.785 12.591 1.00 96.12 752 THR A N 1
ATOM 5766 C CA . THR A 1 752 ? -15.442 11.180 11.489 1.00 96.12 752 THR A CA 1
ATOM 5767 C C . THR A 1 752 ? -14.916 9.967 10.731 1.00 96.12 752 THR A C 1
ATOM 5769 O O . THR A 1 752 ? -14.898 9.977 9.504 1.00 96.12 752 THR A O 1
ATOM 5772 N N . LEU A 1 753 ? -14.508 8.911 11.442 1.00 95.88 753 LEU A N 1
ATOM 5773 C CA . LEU A 1 753 ? -14.038 7.679 10.808 1.00 95.88 753 LEU A CA 1
ATOM 5774 C C . LEU A 1 753 ? -15.163 6.986 10.020 1.00 95.88 753 LEU A C 1
ATOM 5776 O O . LEU A 1 753 ? -14.941 6.591 8.877 1.00 95.88 753 LEU A O 1
ATOM 5780 N N . ASP A 1 754 ? -16.365 6.915 10.603 1.00 95.38 754 ASP A N 1
ATOM 5781 C CA . ASP A 1 754 ? -17.570 6.383 9.959 1.00 95.38 754 ASP A CA 1
ATOM 5782 C C . ASP A 1 754 ? -17.878 7.162 8.655 1.00 95.38 754 ASP A C 1
ATOM 5784 O O . ASP A 1 754 ? -18.078 6.546 7.607 1.00 95.38 754 ASP A O 1
ATOM 5788 N N . GLU A 1 755 ? -17.817 8.505 8.673 1.00 94.31 755 GLU A N 1
ATOM 5789 C CA . GLU A 1 755 ? -18.009 9.349 7.477 1.00 94.31 755 GLU A CA 1
ATOM 5790 C C . GLU A 1 755 ? -16.942 9.097 6.393 1.00 94.31 755 GLU A C 1
ATOM 5792 O O . GLU A 1 755 ? -17.258 9.068 5.202 1.00 94.31 755 GLU A O 1
ATOM 5797 N N . GLU A 1 756 ? -15.672 8.912 6.765 1.00 93.94 756 GLU A N 1
ATOM 5798 C CA . GLU A 1 756 ? -14.613 8.619 5.791 1.00 93.94 756 GLU A CA 1
ATOM 5799 C C . GLU A 1 756 ? -14.759 7.214 5.176 1.00 93.94 756 GLU A C 1
ATOM 5801 O O . GLU A 1 756 ? -14.489 7.052 3.984 1.00 93.94 756 GLU A O 1
ATOM 5806 N N . HIS A 1 757 ? -15.253 6.215 5.922 1.00 93.00 757 HIS A N 1
ATOM 5807 C CA . HIS A 1 757 ? -15.611 4.901 5.360 1.00 93.00 757 HIS A CA 1
ATOM 5808 C C . HIS A 1 757 ? -16.799 4.995 4.390 1.00 93.00 757 HIS A C 1
ATOM 5810 O O . HIS A 1 757 ? -16.720 4.463 3.280 1.00 93.00 757 HIS A O 1
ATOM 5816 N N . GLU A 1 758 ? -17.873 5.699 4.765 1.00 91.06 758 GLU A N 1
ATOM 5817 C CA . GLU A 1 758 ? -19.028 5.952 3.886 1.00 91.06 758 GLU A CA 1
ATOM 5818 C C . GLU A 1 758 ? -18.623 6.713 2.615 1.00 91.06 758 GLU A C 1
ATOM 5820 O O . GLU A 1 758 ? -19.100 6.417 1.514 1.00 91.06 758 GLU A O 1
ATOM 5825 N N . ARG A 1 759 ? -17.697 7.671 2.737 1.00 88.94 759 ARG A N 1
ATOM 5826 C CA . ARG A 1 759 ? -17.180 8.418 1.590 1.00 88.94 759 ARG A CA 1
ATOM 5827 C C . ARG A 1 759 ? -16.305 7.558 0.684 1.00 88.94 759 ARG A C 1
ATOM 5829 O O . ARG A 1 759 ? -16.464 7.647 -0.531 1.00 88.94 759 ARG A O 1
ATOM 5836 N N . ALA A 1 760 ? -15.432 6.715 1.237 1.00 88.56 760 ALA A N 1
ATOM 5837 C CA . ALA A 1 760 ? -14.600 5.810 0.445 1.00 88.56 760 ALA A CA 1
ATOM 5838 C C . ALA A 1 760 ? -15.461 4.874 -0.424 1.00 88.56 760 ALA A C 1
ATOM 5840 O O . ALA A 1 760 ? -15.206 4.744 -1.618 1.00 88.56 760 ALA A O 1
ATOM 5841 N N . ILE A 1 761 ? -16.534 4.309 0.148 1.00 86.19 761 ILE A N 1
ATOM 5842 C CA . ILE A 1 761 ? -17.546 3.517 -0.578 1.00 86.19 761 ILE A CA 1
ATOM 5843 C C . ILE A 1 761 ? -18.142 4.292 -1.760 1.00 86.19 761 ILE A C 1
ATOM 5845 O O . ILE A 1 761 ? -18.377 3.713 -2.818 1.00 86.19 761 ILE A O 1
ATOM 5849 N N . LYS A 1 762 ? -18.432 5.583 -1.570 1.00 84.75 762 LYS A N 1
ATOM 5850 C CA . LYS A 1 762 ? -19.077 6.427 -2.581 1.00 84.75 762 LYS A CA 1
ATOM 5851 C C . LYS A 1 762 ? -18.132 6.829 -3.715 1.00 84.75 762 LYS A C 1
ATOM 5853 O O . LYS A 1 762 ? -18.565 6.857 -4.864 1.00 84.75 762 LYS A O 1
ATOM 5858 N N . ASP A 1 763 ? -16.892 7.179 -3.385 1.00 84.69 763 ASP A N 1
ATOM 5859 C CA . ASP A 1 763 ? -15.938 7.737 -4.347 1.00 84.69 763 ASP A CA 1
ATOM 5860 C C . ASP A 1 763 ? -15.194 6.631 -5.121 1.00 84.69 763 ASP A C 1
ATOM 5862 O O . ASP A 1 763 ? -15.048 6.736 -6.337 1.00 84.69 763 ASP A O 1
ATOM 5866 N N . GLU A 1 764 ? -14.773 5.551 -4.451 1.00 84.69 764 GLU A N 1
ATOM 5867 C CA . GLU A 1 764 ? -13.983 4.458 -5.043 1.00 84.69 764 GLU A CA 1
ATOM 5868 C C . GLU A 1 764 ? -14.421 3.072 -4.506 1.00 84.69 764 GLU A C 1
ATOM 5870 O O . GLU A 1 764 ? -13.630 2.384 -3.854 1.00 84.69 764 GLU A O 1
ATOM 5875 N N . PRO A 1 765 ? -15.663 2.607 -4.766 1.00 82.44 765 PRO A N 1
ATOM 5876 C CA . PRO A 1 765 ? -16.226 1.406 -4.136 1.00 82.44 765 PRO A CA 1
ATOM 5877 C C . PRO A 1 765 ? -15.309 0.178 -4.230 1.00 82.44 765 PRO A C 1
ATOM 5879 O O . PRO A 1 765 ? -14.975 -0.423 -3.210 1.00 82.44 765 PRO A O 1
ATOM 5882 N N . LEU A 1 766 ? -14.809 -0.162 -5.422 1.00 84.25 766 LEU A N 1
ATOM 5883 C CA . LEU A 1 766 ? -13.943 -1.334 -5.616 1.00 84.25 766 LEU A CA 1
ATOM 5884 C C . LEU A 1 766 ? -12.707 -1.331 -4.695 1.00 84.25 766 LEU A C 1
ATOM 5886 O O . LEU A 1 766 ? -12.360 -2.379 -4.133 1.00 84.25 766 LEU A O 1
ATOM 5890 N N . HIS A 1 767 ? -12.103 -0.160 -4.469 1.00 86.06 767 HIS A N 1
ATOM 5891 C CA . HIS A 1 767 ? -10.871 0.035 -3.693 1.00 86.06 767 HIS A CA 1
ATOM 5892 C C . HIS A 1 767 ? -11.109 0.454 -2.228 1.00 86.06 767 HIS A C 1
ATOM 5894 O O . HIS A 1 767 ? -10.173 0.463 -1.430 1.00 86.06 767 HIS A O 1
ATOM 5900 N N . ALA A 1 768 ? -12.350 0.742 -1.830 1.00 88.44 768 ALA A N 1
ATOM 5901 C CA . ALA A 1 768 ? -12.688 1.155 -0.471 1.00 88.44 768 ALA A CA 1
ATOM 5902 C C . ALA A 1 768 ? -12.489 0.020 0.552 1.00 88.44 768 ALA A C 1
ATOM 5904 O O . ALA A 1 768 ? -13.105 -1.040 0.445 1.00 88.44 768 ALA A O 1
ATOM 5905 N N . GLY A 1 769 ? -11.669 0.239 1.581 1.00 90.31 769 GLY A N 1
ATOM 5906 C CA . GLY A 1 769 ? -11.415 -0.737 2.647 1.00 90.31 769 GLY A CA 1
ATOM 5907 C C . GLY A 1 769 ? -11.409 -0.096 4.032 1.00 90.31 769 GLY A C 1
ATOM 5908 O O . GLY A 1 769 ? -11.317 1.125 4.165 1.00 90.31 769 GLY A O 1
ATOM 5909 N N . ILE A 1 770 ? -11.504 -0.915 5.082 1.00 93.19 770 ILE A N 1
ATOM 5910 C CA . ILE A 1 770 ? -11.468 -0.430 6.467 1.00 93.19 770 ILE A CA 1
ATOM 5911 C C . ILE A 1 770 ? -10.077 0.156 6.757 1.00 93.19 770 ILE A C 1
ATOM 5913 O O . ILE A 1 770 ? -9.078 -0.570 6.784 1.00 93.19 770 ILE A O 1
ATOM 5917 N N . ILE A 1 771 ? -10.050 1.479 6.922 1.00 92.75 771 ILE A N 1
ATOM 5918 C CA . ILE A 1 771 ? -8.911 2.336 7.301 1.00 92.75 771 ILE A CA 1
ATOM 5919 C C . ILE A 1 771 ? -8.244 1.839 8.600 1.00 92.75 771 ILE A C 1
ATOM 5921 O O . ILE A 1 771 ? -8.937 1.350 9.488 1.00 92.75 771 ILE A O 1
ATOM 5925 N N . ASP A 1 772 ? -6.918 1.978 8.720 1.00 90.56 772 ASP A N 1
ATOM 5926 C CA . ASP A 1 772 ? -6.175 1.752 9.968 1.00 90.56 772 ASP A CA 1
ATOM 5927 C C . ASP A 1 772 ? -6.055 3.024 10.817 1.00 90.56 772 ASP A C 1
ATOM 5929 O O . ASP A 1 772 ? -5.668 4.083 10.326 1.00 90.56 772 ASP A O 1
ATOM 5933 N N . THR A 1 773 ? -6.275 2.890 12.118 1.00 90.81 773 THR A N 1
ATOM 5934 C CA . THR A 1 773 ? -6.039 3.920 13.136 1.00 90.81 773 THR A CA 1
ATOM 5935 C C . THR A 1 773 ? -5.071 3.445 14.228 1.00 90.81 773 THR A C 1
ATOM 5937 O O . THR A 1 773 ? -4.914 4.114 15.248 1.00 90.81 773 THR A O 1
ATOM 5940 N N . SER A 1 774 ? -4.392 2.306 14.042 1.00 85.88 774 SER A N 1
ATOM 5941 C CA . SER A 1 774 ? -3.378 1.789 14.976 1.00 85.88 774 SER A CA 1
ATOM 5942 C C . SER A 1 774 ? -2.232 2.784 15.216 1.00 85.88 774 SER A C 1
ATOM 5944 O O . SER A 1 774 ? -1.833 2.998 16.361 1.00 85.88 774 SER A O 1
ATOM 5946 N N . ALA A 1 775 ? -1.781 3.456 14.151 1.00 84.50 775 ALA A N 1
ATOM 5947 C CA . ALA A 1 775 ? -0.764 4.508 14.161 1.00 84.50 775 ALA A CA 1
ATOM 5948 C C . ALA A 1 775 ? -1.318 5.923 14.443 1.00 84.50 775 ALA A C 1
ATOM 5950 O O . ALA A 1 775 ? -0.584 6.903 14.317 1.00 84.50 775 ALA A O 1
ATOM 5951 N N . TYR A 1 776 ? -2.598 6.059 14.817 1.00 91.12 776 TYR A N 1
ATOM 5952 C CA . TYR A 1 776 ? -3.190 7.367 15.103 1.00 91.12 776 TYR A CA 1
ATOM 5953 C C . TYR A 1 776 ? -2.526 8.002 16.331 1.00 91.12 776 TYR A C 1
ATOM 5955 O O . TYR A 1 776 ? -2.414 7.364 17.388 1.00 91.12 776 TYR A O 1
ATOM 5963 N N . VAL A 1 777 ? -2.063 9.245 16.198 1.00 88.62 777 VAL A N 1
ATOM 5964 C CA . VAL A 1 777 ? -1.120 9.850 17.144 1.00 88.62 777 VAL A CA 1
ATOM 5965 C C . VAL A 1 777 ? -1.689 10.023 18.547 1.00 88.62 777 VAL A C 1
ATOM 5967 O O . VAL A 1 777 ? -2.868 10.302 18.764 1.00 88.62 777 VAL A O 1
ATOM 5970 N N . TRP A 1 778 ? -0.797 9.904 19.524 1.00 88.19 778 TRP A N 1
ATOM 5971 C CA . TRP A 1 778 ? -1.047 10.293 20.909 1.00 88.19 778 TRP A CA 1
ATOM 5972 C C . TRP A 1 778 ? -0.910 11.815 21.078 1.00 88.19 778 TRP A C 1
ATOM 5974 O O . TRP A 1 778 ? -0.230 12.444 20.257 1.00 88.19 778 TRP A O 1
ATOM 5984 N N . PRO A 1 779 ? -1.536 12.434 22.095 1.00 83.56 779 PRO A N 1
ATOM 5985 C CA . PRO A 1 779 ? -1.322 13.845 22.434 1.00 83.56 779 PRO A CA 1
ATOM 5986 C C . PRO A 1 779 ? 0.171 14.197 22.538 1.00 83.56 779 PRO A C 1
ATOM 5988 O O . PRO A 1 779 ? 0.966 13.359 22.968 1.00 83.56 779 PRO A O 1
ATOM 5991 N N . LEU A 1 780 ? 0.566 15.400 22.101 1.00 77.25 780 LEU A N 1
ATOM 5992 C CA . LEU A 1 780 ? 1.982 15.809 22.021 1.00 77.25 780 LEU A CA 1
ATOM 5993 C C . LEU A 1 780 ? 2.695 15.706 23.376 1.00 77.25 780 LEU A C 1
ATOM 5995 O O . LEU A 1 780 ? 3.857 15.328 23.433 1.00 77.25 780 LEU A O 1
ATOM 5999 N N . GLU A 1 781 ? 1.979 16.017 24.449 1.00 78.56 781 GLU A N 1
ATOM 6000 C CA . GLU A 1 781 ? 2.432 16.008 25.836 1.00 78.56 781 GLU A CA 1
ATOM 6001 C C . GLU A 1 781 ? 2.659 14.605 26.426 1.00 78.56 781 GLU A C 1
ATOM 6003 O O . GLU A 1 781 ? 3.299 14.490 27.470 1.00 78.56 781 GLU A O 1
ATOM 6008 N N . LEU A 1 782 ? 2.155 13.549 25.774 1.00 81.50 782 LEU A N 1
ATOM 6009 C CA . LEU A 1 782 ? 2.396 12.151 26.161 1.00 81.50 782 LEU A CA 1
ATOM 6010 C C . LEU A 1 782 ? 3.494 11.481 25.331 1.00 81.50 782 LEU A C 1
ATOM 6012 O O . LEU A 1 782 ? 4.061 10.482 25.770 1.00 81.50 782 LEU A O 1
ATOM 6016 N N . GLN A 1 783 ? 3.782 11.999 24.135 1.00 75.75 783 GLN A N 1
ATOM 6017 C CA . GLN A 1 783 ? 4.873 11.484 23.312 1.00 75.75 783 GLN A CA 1
ATOM 6018 C C . GLN A 1 783 ? 6.223 11.795 23.979 1.00 75.75 783 GLN A C 1
ATOM 6020 O O . GLN A 1 783 ? 6.343 12.811 24.673 1.00 75.75 783 GLN A O 1
ATOM 6025 N N . PRO A 1 784 ? 7.270 10.976 23.762 1.00 66.00 784 PRO A N 1
ATOM 6026 C CA . PRO A 1 784 ? 8.609 11.354 24.179 1.00 66.00 784 PRO A CA 1
ATOM 6027 C C . PRO A 1 784 ? 8.957 12.660 23.470 1.00 66.00 784 PRO A C 1
ATOM 6029 O O . PRO A 1 784 ? 8.594 12.854 22.305 1.00 66.00 784 PRO A O 1
ATOM 6032 N N . SER A 1 785 ? 9.684 13.557 24.133 1.00 54.72 785 SER A N 1
ATOM 6033 C CA . SER A 1 785 ? 10.245 14.707 23.434 1.00 54.72 785 SER A CA 1
ATOM 6034 C C . SER A 1 785 ? 11.203 14.190 22.358 1.00 54.72 785 SER A C 1
ATOM 6036 O O . SER A 1 785 ? 12.333 13.823 22.693 1.00 54.72 785 SER A O 1
ATOM 6038 N N . ARG A 1 786 ? 10.758 14.153 21.088 1.00 48.84 786 ARG A N 1
ATOM 6039 C CA . ARG A 1 786 ? 11.649 13.966 19.932 1.00 48.84 786 ARG A CA 1
ATOM 6040 C C . ARG A 1 786 ? 12.791 14.964 20.123 1.00 48.84 786 ARG A C 1
ATOM 6042 O O . ARG A 1 786 ? 12.523 16.155 20.323 1.00 48.84 786 ARG A O 1
ATOM 6049 N N . GLY A 1 787 ? 14.019 14.454 20.212 1.00 34.62 787 GLY A N 1
ATOM 6050 C CA . GLY A 1 787 ? 15.184 15.257 20.575 1.00 34.62 787 GLY A CA 1
ATOM 6051 C C . GLY A 1 787 ? 15.302 16.457 19.639 1.00 34.62 787 GLY A C 1
ATOM 6052 O O . GLY A 1 787 ? 15.124 16.307 18.433 1.00 34.62 787 GLY A O 1
ATOM 6053 N N . ARG A 1 788 ? 15.534 17.646 20.199 1.00 30.20 788 ARG A N 1
ATOM 6054 C CA . ARG A 1 788 ? 15.872 18.837 19.408 1.00 30.20 788 ARG A CA 1
ATOM 6055 C C . ARG A 1 788 ? 17.374 18.933 19.208 1.00 30.20 788 ARG A C 1
ATOM 6057 O O . ARG A 1 788 ? 18.083 18.560 20.169 1.00 30.20 788 ARG A O 1
#

Mean predicted aligned error: 8.63 Å

Radius of gyration: 28.44 Å; Cα contacts (8 Å, |Δi|>4): 1470; chains: 1; bounding box: 102×70×84 Å

Foldseek 3Di:
DYDDDDDDDDDDDDDDDDDDDDDDDDPDPPCVVVVVVVVQQQFALQAFLWRHHHLDDDDWLCRPQPSSLCLQFPCLQQCACQGAQSQHSQAVLSQLLAGALDGCLALDFDHDDSVPDDDSVRSVVRRHDHQLPPQCPGVQNLLLVLLQVFLAFPGDQQLLCCQQVQVLVLLRGDDDRDPPVSVVQSVDGQNGPVHLFHHDDPVSSVSSNVCSNVPVDHGDPVSVVSSFDFPCVVVQLVVLCLCAVDDLQSVLLSLLVCLQDQLAWEFECPDDPQGGFTWGWFWAPDSDDDGPGLDDLFSQAFSVHDTGTGTGTRGTRFALLSYDYDHDDPVVSVLSCVLRVDDWDRQPDHSHDRVQDAPCNNCVRRQLLSSLVVCLLCVQVLVQCLFRPSFSFALLSLLLDFQKEKEAEFACLLFLCNVPVCLPPDDNPLLGLQDDDPVSLLVVLVSRLVSNCVRCVQFDELVRIDQVVLARLSRMKMKHDQNRGIGIDGADAFDQGLAYFHDYSSLSVSLSCLRHRPDRSNHHPVSVVSSSVSSNSSRLSRRLSVLRQPALVCSVVSSCSSAPDDDDPPRRNNSCVVRGHPYPDADPVPRSLSVQVVNLVSSDCNNHVFQWLLRRSVDDQADQDPAQQDPVNLSSLVNLQQDWQQLLLVQDRQWEWEWAAAVVDTWIKIKGWGWDFNHSVCSVPVLVGTDSSGIGIIIGGDDDDLEHQWYFYHYSRCSNVLSVLSNDDPVSSNVSCVVTTCASSHPCVSVVLVVSLSVLCVPPVSSRRSGHHSNHDHPPVSRPPSDD

Solvent-accessible surface area (backbone atoms only — not comparable to full-atom values): 42746 Å² total; per-residue (Å²): 141,80,90,86,84,90,83,92,85,87,84,89,83,90,87,82,90,85,90,81,92,82,84,87,90,88,82,70,60,60,64,50,49,51,51,48,48,58,56,52,59,49,64,38,62,36,34,40,30,24,46,40,40,72,48,79,59,74,96,37,68,29,60,69,55,45,44,23,49,33,38,76,64,42,20,28,47,15,52,37,63,53,15,66,39,42,26,21,43,36,39,66,68,33,49,60,44,17,34,24,80,67,60,61,60,34,59,75,66,78,76,77,54,76,85,63,47,90,49,66,66,50,29,44,75,72,59,26,44,69,35,45,63,67,17,68,74,4,60,48,32,47,28,38,55,42,5,49,76,37,15,49,63,70,41,67,50,66,56,29,49,52,54,21,75,78,34,57,91,74,68,45,69,67,67,72,86,57,90,61,49,58,59,62,46,65,73,38,64,21,50,13,36,44,69,52,32,43,34,57,53,74,66,62,45,47,54,52,45,52,41,22,48,74,63,51,66,64,61,52,73,69,44,48,55,40,38,53,47,66,92,54,56,67,62,50,50,53,50,37,42,69,52,57,75,59,55,74,50,45,46,52,48,44,50,54,50,46,49,71,45,52,78,29,35,36,31,41,78,81,38,89,84,62,43,36,49,39,19,35,60,40,46,14,66,48,86,65,82,75,80,51,68,56,79,57,95,32,76,55,41,50,68,87,62,78,67,30,54,38,75,46,56,43,41,51,42,53,26,32,57,56,61,45,76,41,75,60,46,75,64,51,55,50,49,52,42,69,53,58,66,61,96,63,59,73,62,90,64,71,96,64,74,41,59,92,56,44,65,72,62,75,48,55,47,54,57,46,52,39,55,40,48,53,48,49,79,37,33,43,61,52,52,28,37,61,38,18,5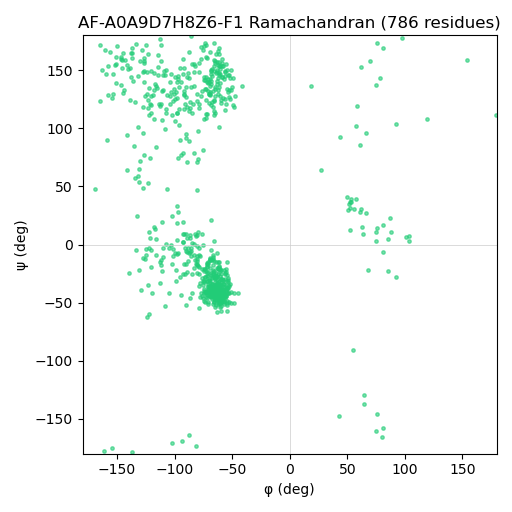0,82,44,66,68,30,51,66,67,43,33,61,56,68,31,39,33,37,38,34,33,42,16,63,94,64,26,49,42,26,73,38,74,45,44,90,50,96,59,58,67,49,62,25,51,88,67,70,42,76,69,31,52,40,53,38,35,48,28,46,49,54,42,41,48,73,77,37,68,66,29,40,39,77,85,39,41,33,40,42,93,41,57,43,31,43,35,28,30,20,39,41,40,46,65,37,35,40,39,56,42,68,9,55,60,28,56,81,48,74,42,51,32,32,40,41,46,61,50,47,53,30,50,45,38,30,54,51,35,64,45,53,68,34,41,46,68,67,62,54,50,45,32,52,49,52,52,55,49,42,49,52,52,13,38,39,52,42,38,39,44,36,57,55,94,47,34,76,60,52,55,42,68,63,54,49,52,88,78,72,71,76,80,65,72,51,69,53,81,97,41,47,36,51,49,73,92,67,41,90,90,46,46,70,41,41,49,53,41,48,46,38,60,73,30,25,68,69,23,44,63,37,55,14,58,48,60,50,69,78,54,81,71,64,71,76,56,96,64,61,84,49,73,68,33,48,47,30,42,48,27,58,58,45,42,82,49,29,76,39,29,82,67,48,60,35,30,27,37,37,33,37,34,67,87,84,53,72,48,49,26,22,39,34,28,35,65,38,55,28,49,58,70,28,75,81,52,49,71,89,28,50,36,77,80,65,12,25,27,26,38,26,62,37,86,68,67,37,56,44,25,42,47,35,56,42,48,43,90,46,43,67,60,50,52,49,26,45,72,46,56,75,68,46,34,51,45,50,48,79,72,28,47,60,46,48,31,33,79,59,38,63,61,50,53,53,50,52,51,58,45,34,47,71,78,41,47,83,69,42,32,45,48,34,49,70,70,39,56,73,61,76,91,74,48,76,80,75,83,129